Protein 2D0J (pdb70)

Radius of gyration: 31.95 Å; Cα contacts (8 Å, |Δi|>4): 2118; chains: 4; bounding box: 66×74×105 Å

Foldseek 3Di:
DQAAEEEQEEAEDAQCGVVLQLVVLVLVLPDPRYEYEYEYQDPDDDPSVVVCVVPSNHHYHYHYHHDPPDVADDCQVSSQVVLVCLLVVDDPDPDQWYKYAYDYSNKDFASVVCVWQRPDPAKEFAKEADDQPDRIKWFQFDPQAGDAIDHNPPRVQQDPDDRRTMMGTRVLSNVQVVQGFDRPDPDRPNRVSVRVVSRDGRGSYGYTDVNHPDHRMYDDDDDHDDCVPPDDPPDDPDDDDD/DFAAEEEQEEAEDDQCRLVLQQVVLVLVLPAPRYEYEYEYQDPDDDPSVVVCVVPSNDHYDYHYDHDPPAVADDCQRSRQVVLLVLCVVPVDDDPHWYKYAYDYSNKDFASVVCVWRRPADAKEWAWEADPQPDRIKWFQFDPQAGDAIRHPPPRVQQDQDDRRTMMGISVLSNVCVPQGFDSVPPDPPCRVRSRVVSRDGRRSYGYTDVNRPDHGMYHDDDDHDDCVPPDDPDDDPDDDDD/DQAAEEEQEEAEDDQCRLVLQQVVLVLVVPAPRYEYEYEYQDPDDDVSVVVCQVPSPDHYHYHYHHDPDDLADDCQVSSQVVLVCLLVVDQCPDPHKYKYAYDYSRKDFASVVCVFRRPAPAKEWAKEADPQVDRIKWFQDDPQAGPAIRHPPPRVQQDPDDRRTMMGISVQSNVCVPQGFDRPDDDRPCRVRVRVVSRDGRRSYGYTDVNHPDHGMYDDDDDHDDCPVPDPDPDDDDDDDD/DAAEEEQEEAEDAQCGVVLQVVVLVLVVPDPRYEYEYEYQDPDQDPSVVVCVVPSPHHYHYHYHHDPPDLADDCQRRSQVVLVVLLVVDDPDDDAWHKYAYDYSFKDFFSVVCVFRRPADAKEFAKEADDQVDRIKWFQQDPQFGDATRHNPPRPQQDPHDSRTMMGTSVLSNVQVPQGFDRPDDDRPCSVRSRVVSRDHRRSYGYTDVNRPDHRMYDGDDDHDDCVPPDDPPDDPDDDDD

InterPro domains:
  IPR005027 Glycosyl transferase, family 43 [PF03360] (101-304)
  IPR005027 Glycosyl transferase, family 43 [PTHR10896] (64-313)
  IPR005027 Glycosyl transferase, family 43 [cd00218] (81-305)
  IPR029044 Nucleotide-diphospho-sugar transferases [G3DSA:3.90.550.10] (78-323)
  IPR029044 Nucleotide-diphospho-sugar transferases [SSF53448] (80-322)

B-factor: mean 35.07, std 15.82, range [9.35, 91.08]

Solvent-accessible surface area: 43172 Å² total; per-residue (Å²): 190,94,45,36,0,13,0,0,0,11,4,69,77,46,62,10,2,29,0,1,0,10,11,7,0,2,2,2,72,56,18,58,98,7,29,0,0,0,0,2,40,31,84,52,58,28,56,37,0,11,77,19,17,10,111,4,59,21,84,30,15,12,38,57,53,67,31,60,191,142,124,106,44,120,11,4,32,2,16,34,16,0,0,59,43,0,41,132,111,30,133,182,106,190,37,59,81,6,2,0,1,2,0,40,8,22,10,1,2,14,49,67,0,4,150,53,0,23,86,9,179,72,0,0,0,1,0,0,0,16,20,20,7,31,83,9,6,10,0,45,32,100,148,37,106,4,95,21,40,24,8,21,93,89,58,123,14,61,6,0,0,20,15,3,0,0,0,0,10,0,87,6,0,37,80,42,78,170,2,40,3,105,30,208,29,94,70,46,19,35,9,18,0,51,0,0,92,98,20,7,67,34,107,81,3,15,29,31,2,108,83,0,43,58,3,10,0,3,48,2,158,10,79,198,24,90,64,88,47,59,29,147,177,174,117,26,121,60,195,6,42,11,174,83,31,27,0,14,0,0,0,12,3,82,92,42,65,10,4,32,0,1,0,11,10,6,0,3,2,2,71,53,18,63,94,7,36,0,0,0,0,3,45,36,87,58,142,39,132,38,0,50,171,22,18,89,161,5,55,22,82,37,18,38,38,51,48,74,33,67,180,104,135,109,50,120,10,2,32,3,13,34,19,0,0,59,50,0,28,127,134,8,118,142,101,218,72,51,54,8,2,0,2,2,0,38,8,14,5,2,2,14,48,74,0,5,138,55,0,28,80,10,158,87,0,0,0,2,0,2,0,16,23,22,6,29,80,8,14,12,0,38,20,108,150,38,108,6,91,20,37,26,10,38,114,90,59,131,21,55,5,3,8,22,15,5,0,1,0,0,6,2,91,7,0,48,74,45,80,178,2,38,4,80,27,177,35,112,96,79,33,38,26,21,0,46,1,0,123,89,21,11,65,34,122,72,4,14,30,26,2,106,82,0,42,72,5,10,0,3,38,5,123,22,55,180,20,87,71,87,60,54,15,160,178,124,114,29,138,58,187,7,72,12,171,83,34,26,0,18,0,0,0,12,4,77,80,48,58,8,4,36,0,2,0,13,13,8,0,2,3,1,81,65,18,63,98,6,34,0,0,0,0,3,45,32,81,64,132,31,142,42,0,39,110,22,16,80,150,9,61,16,87,38,20,26,35,73,38,65,35,67,180,104,124,117,44,135,8,4,33,2,15,36,25,0,0,59,42,0,35,131,130,16,135,109,97,208,68,37,64,9,1,0,2,3,0,37,8,19,7,2,2,20,43,70,0,4,107,50,0,15,81,12,163,56,0,0,0,1,0,2,0,14,20,24,7,31,78,8,10,14,0,58,28,110,149,42,119,8,86,16,34,26,11,41,116,63,61,131,20,55,4,2,5,22,17,6,0,1,0,0,5,5,69,5,0,29,75,42,90,189,2,57,4,120,34,168,29,116,74,91,21,33,16,20,0,42,1,0,120,89,17,13,57,36,124,85,6,35,30,27,1,94,82,0,48,60,4,6,0,3,48,8,150,16,82,198,31,91,65,81,73,49,16,165,197,130,132,36,123,68,175,6,49,12,135,56,38,0,24,0,0,0,10,4,66,92,50,59,10,3,27,0,1,0,10,12,8,0,3,3,2,79,58,17,58,104,6,34,0,0,0,0,5,35,32,86,47,59,32,58,38,0,10,76,19,18,12,120,7,58,25,85,30,20,14,34,63,42,54,17,63,188,189,115,115,50,120,6,4,33,1,19,32,25,0,0,56,60,0,46,148,142,22,130,186,64,200,62,34,97,11,1,0,2,2,0,19,8,13,5,2,2,9,53,83,0,5,138,50,0,28,81,14,160,78,0,0,0,1,0,0,0,16,22,20,9,33,78,10,9,9,2,49,25,120,148,37,106,4,103,15,39,30,10,22,100,110,50,105,16,70,6,1,6,22,12,4,0,1,0,0,5,0,86,16,0,36,77,47,73,161,3,46,5,77,65,224,26,103,14,82,24,38,17,24,1,24,0,0,117,80,11,17,66,32,123,68,4,17,27,28,2,95,82,0,45,55,6,10,0,4,27,1,102,24,62,195,28,91,68,91,48,56,29,145,168,179,117,30,134,56,177,6,45,11

Secondary structure (DSSP, 8-state):
-PPPEEEEEEE--STTHHHHHHHHHHHHTTSTTEEEEEEESSSS--HHHHHHHHHS-S-EEEEE-----------HHHHHHHHHHHHHHS-SSS----EEEE--TT-EE-THHHHHHTT-SSEEE--EEEETTEEEEEEEEETTEEEEEE-SS-TTSTT---GGGEEEEHHHHHH-TT----TTSSSGGGHHHHHHHTT--GGG-EE-HHHHT---EE--PBPPPP-TT--SSS--SS----/-PPEEEEEEEE---TTHHHHHHHHHHHHTTSTTEEEEEEESSSS--HHHHHHHHTT-S-EEEEE----------SHHHHHHHHHHHHHHTTT-SS--EEEEE--TT-EE-THHHHHHHT-SSEEE--EES-TTSSEEEEEEETTEEEEEE-SS-TTSTT---GGGEEEEHHHHHH-TT----TT-SSTT-HHHHHHHTT--GGG-EE-HHHHTS--EE---BPPPP-TTS-SSS--SS----/--PEEEEEEEE--STTHHHHHHHHHHHHTTSTTEEEEEEESSSS--HHHHHHHHHH-S-EEEEE-----------HHHHHHHHHHHHHH-S--SS--EEEEE--TT-EE-THHHHHHTT-SSEEE--EEEETTEEEEEEEEETTEEEEEE-SS-TTSTT---GGGEEEEHHHHHH-TT----S--SSTT-HHHHHHHTT--GGG-EE-HHHHT---EE---BPPP--TT--SSS--SS----/-PPEEEEEEE---TTHHHHHHHHHHHHTTSTTEEEEEEESSSS--HHHHHHHHHH-S-EEEEE-PPP-----S-HHHHHHHHHHHHHHS-SSS----EEEE--TT-EE-THHHHHHHT-SSEEE--EEEETTEEEEEEEESSSSEEEEE-SS-TTSSS---GGGEEEEHHHHHH-TT----SS-SSTT-HHHHHHHHH--GGG-EE-HHHHT---EE---BPPP--TT--SSS--SS----

Sequence (967 aa):
QLPTIYAITPTYSRPVQKAELTRLANTFRQVAQLHWILVEDAAARSELVSRFLARAGLPSTHLHVPTPRRGLPRATEQRNAGLAWLRQRHQHQRAQPGVLFFADDDNTYSLELFQEMRTTRKVSVWPVGLVGGRRYERPLVENGKVVGWYTGWRADRPFAIDMAGFAVSLQVILSNPKAVFKRRGSQPGMQESDFLKQITTVEELEPKANNCTKVLVWHTRTEKVNLANEPKYHLDTVKIEVQLPTIYAITPTYSRPVQKAELTRLANTFRQVAQLHWILVEDAAARSELVSRFLARAGLPSTHLHVPTPRRGLPRATEQRNAGLAWLRQRHQHQRAQPGVLFFADDDNTYSLELFQEMRTTRKVSVWPVGLVGGRRYERPLVENGKVVGWYTGWRADRPFAIDMAGFAVSLQVILSNPKAVFKRRGSQPGMQESDFLKQITTVEELEPKANNCTKVLVWHTRTEKVNLANEPKYHLDTVKIEVQLPTIYAITPTYSRPVQKAELTRLANTFRQVAQLHWILVEDAAARSELVSRFLARAGLPSTHLHVPTPRRGLPRATEQRNAGLAWLRQRHQHQRAQPGVLFFADDDNTYSLELFQEMRTTRKVSVWPVGLVGGRRYERPLVENGKVVGWYTGWRADRPFAIDMAGFAVSLQVILSNPKAVFKRRGSQPGMQESDFLKQITTVEELEPKANNCTKVLVWHTRTEKVNLANEPKYHLDTVKIEVLPTIYAITPTYSRPVQKAELTRLANTFRQVAQLHWILVEDAAARSELVSRFLARAGLPSTHLHVPTPRRGLPRATEQRNAGLAWLRQRHQHQRAQPGVLFFADDDNTYSLELFQEMRTTRKVSVWPVGLVGGRRYERPLVENGKVVGWYTGWRADRPFAIDMAGFAVSLQVILSNPKAVFKRRGSQPGMQESDFLKQITTVEELEPKANNCTKVLVWHTRTEKVNLANEPKYHLDTVKIEV

Structure (mmCIF, N/CA/C/O backbone):
data_2D0J
#
_entry.id   2D0J
#
_cell.length_a   110.402
_cell.length_b   122.591
_cell.length_c   92.985
_cell.angle_alpha   90.00
_cell.angle_beta   108.20
_cell.angle_gamma   90.00
#
_symmetry.space_group_name_H-M   'C 1 2 1'
#
loop_
_entity.id
_entity.type
_entity.pdbx_description
1 polymer 'Galactosylgalactosylxylosylprotein 3-beta-glucuronosyltransferase 2'
2 water water
#
loop_
_atom_site.group_PDB
_atom_site.id
_atom_site.type_symbol
_atom_site.label_atom_id
_atom_site.label_alt_id
_atom_site.label_comp_id
_atom_site.label_asym_id
_atom_site.label_entity_id
_atom_site.label_seq_id
_atom_site.pdbx_PDB_ins_code
_atom_site.Cartn_x
_atom_site.Cartn_y
_atom_site.Cartn_z
_atom_site.occupancy
_atom_site.B_iso_or_equiv
_atom_site.auth_seq_id
_atom_site.auth_comp_id
_atom_site.auth_asym_id
_atom_site.auth_atom_id
_atom_site.pdbx_PDB_model_num
ATOM 1 N N . GLN A 1 1 ? 4.394 -9.457 29.269 1.00 51.62 78 GLN A N 1
ATOM 2 C CA . GLN A 1 1 ? 3.711 -8.154 29.022 1.00 51.11 78 GLN A CA 1
ATOM 3 C C . GLN A 1 1 ? 4.472 -7.344 27.978 1.00 48.78 78 GLN A C 1
ATOM 4 O O . GLN A 1 1 ? 5.348 -7.867 27.289 1.00 50.32 78 GLN A O 1
ATOM 10 N N . LEU A 1 2 ? 4.129 -6.067 27.858 1.00 45.28 79 LEU A N 1
ATOM 11 C CA . LEU A 1 2 ? 4.792 -5.204 26.897 1.00 40.38 79 LEU A CA 1
ATOM 12 C C . LEU A 1 2 ? 6.236 -4.980 27.303 1.00 38.08 79 LEU A C 1
ATOM 13 O O . LEU A 1 2 ? 6.527 -4.708 28.468 1.00 37.01 79 LEU A O 1
ATOM 18 N N . PRO A 1 3 ? 7.169 -5.115 26.346 1.00 35.30 80 PRO A N 1
ATOM 19 C CA . PRO A 1 3 ? 8.584 -4.908 26.656 1.00 33.46 80 PRO A CA 1
ATOM 20 C C . PRO A 1 3 ? 8.797 -3.455 27.085 1.00 31.66 80 PRO A C 1
ATOM 21 O O . PRO A 1 3 ? 8.145 -2.546 26.568 1.00 30.48 80 PRO A O 1
ATOM 25 N N . THR A 1 4 ? 9.704 -3.248 28.030 1.00 29.34 81 THR A N 1
ATOM 26 C CA . THR A 1 4 ? 10.003 -1.911 28.528 1.00 28.87 81 THR A CA 1
ATOM 27 C C . THR A 1 4 ? 10.818 -1.089 27.540 1.00 28.00 81 THR A C 1
ATOM 28 O O . THR A 1 4 ? 11.830 -1.560 27.001 1.00 27.63 81 THR A O 1
ATOM 32 N N . ILE A 1 5 ? 10.366 0.140 27.308 1.00 26.40 82 ILE A N 1
ATOM 33 C CA . ILE A 1 5 ? 11.054 1.070 26.422 1.00 25.88 82 ILE A CA 1
ATOM 34 C C . ILE A 1 5 ? 11.859 2.034 27.291 1.00 26.13 82 ILE A C 1
ATOM 35 O O . ILE A 1 5 ? 11.293 2.759 28.113 1.00 27.50 82 ILE A O 1
ATOM 40 N N . TYR A 1 6 ? 13.177 2.018 27.122 1.00 24.19 83 TYR A N 1
ATOM 41 C CA . TYR A 1 6 ? 14.070 2.897 27.873 1.00 24.82 83 TYR A CA 1
ATOM 42 C C . TYR A 1 6 ? 14.433 4.120 27.039 1.00 23.30 83 TYR A C 1
ATOM 43 O O . TYR A 1 6 ? 14.910 3.993 25.919 1.00 24.31 83 TYR A O 1
ATOM 52 N N . ALA A 1 7 ? 14.198 5.304 27.588 1.00 21.37 84 ALA A N 1
ATOM 53 C CA . ALA A 1 7 ? 14.531 6.536 26.889 1.00 19.84 84 ALA A CA 1
ATOM 54 C C . ALA A 1 7 ? 15.764 7.152 27.557 1.00 19.35 84 ALA A C 1
ATOM 55 O O . ALA A 1 7 ? 15.736 7.497 28.745 1.00 18.98 84 ALA A O 1
ATOM 57 N N . ILE A 1 8 ? 16.854 7.268 26.805 1.00 18.48 85 ILE A N 1
ATOM 58 C CA . ILE A 1 8 ? 18.059 7.866 27.354 1.00 18.52 85 ILE A CA 1
ATOM 59 C C . ILE A 1 8 ? 18.047 9.321 26.927 1.00 18.36 85 ILE A C 1
ATOM 60 O O . ILE A 1 8 ? 18.046 9.633 25.741 1.00 18.90 85 ILE A O 1
ATOM 65 N N . THR A 1 9 ? 18.014 10.209 27.911 1.00 17.47 86 THR A N 1
ATOM 66 C CA . THR A 1 9 ? 17.955 11.633 27.636 1.00 17.92 86 THR A CA 1
ATOM 67 C C . THR A 1 9 ? 19.033 12.456 28.334 1.00 16.53 86 THR A C 1
ATOM 68 O O . THR A 1 9 ? 19.031 12.592 29.553 1.00 19.32 86 THR A O 1
ATOM 72 N N . PRO A 1 10 ? 19.982 12.997 27.565 1.00 15.70 87 PRO A N 1
ATOM 73 C CA . PRO A 1 10 ? 21.016 13.812 28.196 1.00 17.68 87 PRO A CA 1
ATOM 74 C C . PRO A 1 10 ? 20.388 15.194 28.339 1.00 18.19 87 PRO A C 1
ATOM 75 O O . PRO A 1 10 ? 19.523 15.577 27.547 1.00 18.75 87 PRO A O 1
ATOM 79 N N . THR A 1 11 ? 20.782 15.929 29.367 1.00 17.23 88 THR A N 1
ATOM 80 C CA . THR A 1 11 ? 20.232 17.252 29.558 1.00 16.61 88 THR A CA 1
ATOM 81 C C . THR A 1 11 ? 21.276 18.097 30.253 1.00 15.81 88 THR A C 1
ATOM 82 O O . THR A 1 11 ? 22.228 17.565 30.811 1.00 20.00 88 THR A O 1
ATOM 86 N N . TYR A 1 12 ? 21.124 19.412 30.191 1.00 16.28 89 TYR A N 1
ATOM 87 C CA . TYR A 1 12 ? 22.080 20.292 30.842 1.00 18.48 89 TYR A CA 1
ATOM 88 C C . TYR A 1 12 ? 21.367 21.571 31.229 1.00 19.44 89 TYR A C 1
ATOM 89 O O . TYR A 1 12 ? 20.387 21.962 30.593 1.00 20.37 89 TYR A O 1
ATOM 98 N N . SER A 1 13 ? 21.840 22.201 32.298 1.00 17.75 90 SER A N 1
ATOM 99 C CA . SER A 1 13 ? 21.241 23.420 32.806 1.00 17.20 90 SER A CA 1
ATOM 100 C C . SER A 1 13 ? 21.378 24.596 31.864 1.00 18.02 90 SER A C 1
ATOM 101 O O . SER A 1 13 ? 22.468 24.907 31.387 1.00 16.34 90 SER A O 1
ATOM 104 N N . ARG A 1 14 ? 20.249 25.251 31.625 1.00 16.16 91 ARG A N 1
ATOM 105 C CA . ARG A 1 14 ? 20.155 26.417 30.758 1.00 17.72 91 ARG A CA 1
ATOM 106 C C . ARG A 1 14 ? 18.765 26.960 31.017 1.00 16.27 91 ARG A C 1
ATOM 107 O O . ARG A 1 14 ? 17.903 26.235 31.498 1.00 15.77 91 ARG A O 1
ATOM 115 N N . PRO A 1 15 ? 18.517 28.232 30.681 1.00 16.37 92 PRO A N 1
ATOM 116 C CA . PRO A 1 15 ? 17.199 28.831 30.918 1.00 16.47 92 PRO A CA 1
ATOM 117 C C . PRO A 1 15 ? 15.971 28.012 30.495 1.00 15.30 92 PRO A C 1
ATOM 118 O O . PRO A 1 15 ? 15.026 27.873 31.278 1.00 16.68 92 PRO A O 1
ATOM 122 N N . VAL A 1 16 ? 15.976 27.471 29.277 1.00 16.25 93 VAL A N 1
ATOM 123 C CA . VAL A 1 16 ? 14.829 26.690 28.793 1.00 14.41 93 VAL A CA 1
ATOM 124 C C . VAL A 1 16 ? 14.770 25.247 29.308 1.00 14.86 93 VAL A C 1
ATOM 125 O O . VAL A 1 16 ? 13.803 24.535 29.037 1.00 11.58 93 VAL A O 1
ATOM 129 N N . GLN A 1 17 ? 15.775 24.809 30.065 1.00 13.78 94 GLN A N 1
ATOM 130 C CA . GLN A 1 17 ? 15.782 23.419 30.510 1.00 13.28 94 GLN A CA 1
ATOM 131 C C . GLN A 1 17 ? 14.507 22.852 31.123 1.00 12.31 94 GLN A C 1
ATOM 132 O O . GLN A 1 17 ? 14.006 21.835 30.648 1.00 13.51 94 GLN A O 1
ATOM 138 N N . LYS A 1 18 ? 14.000 23.477 32.177 1.00 11.93 95 LYS A N 1
ATOM 139 C CA . LYS A 1 18 ? 12.807 22.961 32.836 1.00 13.87 95 LYS A CA 1
ATOM 140 C C . LYS A 1 18 ? 11.603 22.930 31.895 1.00 11.85 95 LYS A C 1
ATOM 141 O O . LYS A 1 18 ? 10.798 22.002 31.953 1.00 13.12 95 LYS A O 1
ATOM 147 N N . ALA A 1 19 ? 11.461 23.940 31.050 1.00 13.29 96 ALA A N 1
ATOM 148 C CA . ALA A 1 19 ? 10.343 23.934 30.103 1.00 15.48 96 ALA A CA 1
ATOM 149 C C . ALA A 1 19 ? 10.466 22.720 29.167 1.00 13.81 96 ALA A C 1
ATOM 150 O O . ALA A 1 19 ? 9.501 21.990 28.972 1.00 17.07 96 ALA A O 1
ATOM 152 N N . GLU A 1 20 ? 11.648 22.500 28.594 1.00 16.58 97 GLU A N 1
ATOM 153 C CA . GLU A 1 20 ? 11.853 21.367 27.678 1.00 15.01 97 GLU A CA 1
ATOM 154 C C . GLU A 1 20 ? 11.545 20.022 28.338 1.00 15.47 97 GLU A C 1
ATOM 155 O O . GLU A 1 20 ? 10.878 19.160 27.742 1.00 11.97 97 GLU A O 1
ATOM 161 N N . LEU A 1 21 ? 12.028 19.840 29.567 1.00 14.20 98 LEU A N 1
ATOM 162 C CA . LEU A 1 21 ? 11.780 18.604 30.295 1.00 11.67 98 LEU A CA 1
ATOM 163 C C . LEU A 1 21 ? 10.309 18.459 30.593 1.00 10.90 98 LEU A C 1
ATOM 164 O O . LEU A 1 21 ? 9.783 17.359 30.563 1.00 11.36 98 LEU A O 1
ATOM 169 N N . THR A 1 22 ? 9.649 19.570 30.892 1.00 10.78 99 THR A N 1
ATOM 170 C CA . THR A 1 22 ? 8.224 19.537 31.198 1.00 13.56 99 THR A CA 1
ATOM 171 C C . THR A 1 22 ? 7.405 19.008 30.014 1.00 14.83 99 THR A C 1
ATOM 172 O O . THR A 1 22 ? 6.599 18.099 30.172 1.00 15.47 99 THR A O 1
ATOM 176 N N . ARG A 1 23 ? 7.605 19.562 28.824 1.00 16.75 100 ARG A N 1
ATOM 177 C CA . ARG A 1 23 ? 6.823 19.069 27.697 1.00 17.72 100 ARG A CA 1
ATOM 178 C C . ARG A 1 23 ? 7.251 17.704 27.186 1.00 18.29 100 ARG A C 1
ATOM 179 O O . ARG A 1 23 ? 6.431 16.963 26.635 1.00 17.44 100 ARG A O 1
ATOM 187 N N . LEU A 1 24 ? 8.521 17.352 27.370 1.00 16.30 101 LEU A N 1
ATOM 188 C CA . LEU A 1 24 ? 8.969 16.036 26.940 1.00 16.16 101 LEU A CA 1
ATOM 189 C C . LEU A 1 24 ? 8.345 15.022 27.887 1.00 16.68 101 LEU A C 1
ATOM 190 O O . LEU A 1 24 ? 7.886 13.963 27.454 1.00 16.88 101 LEU A O 1
ATOM 195 N N . ALA A 1 25 ? 8.322 15.350 29.180 1.00 14.59 102 ALA A N 1
ATOM 196 C CA . ALA A 1 25 ? 7.727 14.459 30.174 1.00 15.11 102 ALA A CA 1
ATOM 197 C C . ALA A 1 25 ? 6.225 14.315 29.924 1.00 16.01 102 ALA A C 1
ATOM 198 O O . ALA A 1 25 ? 5.656 13.249 30.157 1.00 16.92 102 ALA A O 1
ATOM 200 N N . ASN A 1 26 ? 5.587 15.385 29.453 1.00 17.29 103 ASN A N 1
ATOM 201 C CA . ASN A 1 26 ? 4.151 15.343 29.158 1.00 18.89 103 ASN A CA 1
ATOM 202 C C . ASN A 1 26 ? 3.863 14.325 28.055 1.00 18.43 103 ASN A C 1
ATOM 203 O O . ASN A 1 26 ? 2.765 13.767 27.997 1.00 18.76 103 ASN A O 1
ATOM 208 N N . THR A 1 27 ? 4.841 14.094 27.182 1.00 18.05 104 THR A N 1
ATOM 209 C CA . THR A 1 27 ? 4.683 13.117 26.098 1.00 21.17 104 THR A CA 1
ATOM 210 C C . THR A 1 27 ? 5.016 11.711 26.610 1.00 21.26 104 THR A C 1
ATOM 211 O O . THR A 1 27 ? 4.218 10.788 26.462 1.00 23.10 104 THR A O 1
ATOM 215 N N . PHE A 1 28 ? 6.189 11.561 27.223 1.00 20.90 105 PHE A N 1
ATOM 216 C CA . PHE A 1 28 ? 6.639 10.272 27.753 1.00 20.07 105 PHE A CA 1
ATOM 217 C C . PHE A 1 28 ? 5.720 9.670 28.804 1.00 21.86 105 PHE A C 1
ATOM 218 O O . PHE A 1 28 ? 5.581 8.442 28.888 1.00 19.82 105 PHE A O 1
ATOM 226 N N . ARG A 1 29 ? 5.106 10.532 29.614 1.00 23.00 106 ARG A N 1
ATOM 227 C CA . ARG A 1 29 ? 4.213 10.093 30.684 1.00 24.92 106 ARG A CA 1
ATOM 228 C C . ARG A 1 29 ? 3.058 9.231 30.195 1.00 24.39 106 ARG A C 1
ATOM 229 O O . ARG A 1 29 ? 2.513 8.439 30.958 1.00 23.65 106 ARG A O 1
ATOM 237 N N . GLN A 1 30 ? 2.688 9.403 28.932 1.00 24.12 107 GLN A N 1
ATOM 238 C CA . GLN A 1 30 ? 1.575 8.669 28.337 1.00 25.35 107 GLN A CA 1
ATOM 239 C C . GLN A 1 30 ? 1.969 7.335 27.699 1.00 26.10 107 GLN A C 1
ATOM 240 O O . GLN A 1 30 ? 1.100 6.561 27.296 1.00 25.35 107 GLN A O 1
ATOM 246 N N . VAL A 1 31 ? 3.265 7.064 27.603 1.00 23.06 108 VAL A N 1
ATOM 247 C CA . VAL A 1 31 ? 3.726 5.819 27.000 1.00 24.72 108 VAL A CA 1
ATOM 248 C C . VAL A 1 31 ? 3.745 4.689 28.022 1.00 26.16 108 VAL A C 1
ATOM 249 O O . VAL A 1 31 ? 4.367 4.804 29.082 1.00 25.59 108 VAL A O 1
ATOM 253 N N . ALA A 1 32 ? 3.061 3.593 27.705 1.00 26.23 109 ALA A N 1
ATOM 254 C CA . ALA A 1 32 ? 3.020 2.451 28.606 1.00 25.15 109 ALA A CA 1
ATOM 255 C C . ALA A 1 32 ? 4.392 1.794 28.704 1.00 24.25 109 ALA A C 1
ATOM 256 O O . ALA A 1 32 ? 5.104 1.691 27.709 1.00 25.76 109 ALA A O 1
ATOM 258 N N . GLN A 1 33 ? 4.754 1.372 29.913 1.00 22.97 110 GLN A N 1
ATOM 259 C CA . GLN A 1 33 ? 6.023 0.699 30.185 1.00 26.79 110 GLN A CA 1
ATOM 260 C C . GLN A 1 33 ? 7.256 1.409 29.641 1.00 26.14 110 GLN A C 1
ATOM 261 O O . GLN A 1 33 ? 8.088 0.806 28.962 1.00 26.63 110 GLN A O 1
ATOM 267 N N . LEU A 1 34 ? 7.374 2.697 29.941 1.00 24.72 111 LEU A N 1
ATOM 268 C CA . LEU A 1 34 ? 8.526 3.466 29.492 1.00 21.75 111 LEU A CA 1
ATOM 269 C C . LEU A 1 34 ? 9.309 3.835 30.736 1.00 21.52 111 LEU A C 1
ATOM 270 O O . LEU A 1 34 ? 8.720 4.142 31.768 1.00 22.21 111 LEU A O 1
ATOM 275 N N . HIS A 1 35 ? 10.634 3.764 30.659 1.00 20.24 112 HIS A N 1
ATOM 276 C CA . HIS A 1 35 ? 11.460 4.132 31.798 1.00 19.76 112 HIS A CA 1
ATOM 277 C C . HIS A 1 35 ? 12.398 5.212 31.294 1.00 19.42 112 HIS A C 1
ATOM 278 O O . HIS A 1 35 ? 13.122 5.014 30.318 1.00 20.68 112 HIS A O 1
ATOM 285 N N . TRP A 1 36 ? 12.390 6.346 31.976 1.00 19.30 113 TRP A N 1
ATOM 286 C CA . TRP A 1 36 ? 13.194 7.492 31.581 1.00 18.20 113 TRP A CA 1
ATOM 287 C C . TRP A 1 36 ? 14.540 7.593 32.287 1.00 17.23 113 TRP A C 1
ATOM 288 O O . TRP A 1 36 ? 14.614 7.786 33.503 1.00 16.86 113 TRP A O 1
ATOM 299 N N . ILE A 1 37 ? 15.610 7.445 31.520 1.00 17.11 114 ILE A N 1
ATOM 300 C CA . ILE A 1 37 ? 16.942 7.577 32.085 1.00 16.93 114 ILE A CA 1
ATOM 301 C C . ILE A 1 37 ? 17.367 8.991 31.709 1.00 15.84 114 ILE A C 1
ATOM 302 O O . ILE A 1 37 ? 17.743 9.249 30.572 1.00 18.32 114 ILE A O 1
ATOM 307 N N . LEU A 1 38 ? 17.260 9.909 32.664 1.00 15.00 115 LEU A N 1
ATOM 308 C CA . LEU A 1 38 ? 17.618 11.310 32.439 1.00 15.15 115 LEU A CA 1
ATOM 309 C C . LEU A 1 38 ? 19.020 11.563 33.007 1.00 15.72 115 LEU A C 1
ATOM 310 O O . LEU A 1 38 ? 19.251 11.444 34.221 1.00 15.78 115 LEU A O 1
ATOM 315 N N . VAL A 1 39 ? 19.942 11.930 32.124 1.00 15.74 116 VAL A N 1
ATOM 316 C CA . VAL A 1 39 ? 21.342 12.126 32.497 1.00 16.00 116 VAL A CA 1
ATOM 317 C C . VAL A 1 39 ? 21.842 13.568 32.407 1.00 16.10 116 VAL A C 1
ATOM 318 O O . VAL A 1 39 ? 22.041 14.100 31.318 1.00 16.96 116 VAL A O 1
ATOM 322 N N . GLU A 1 40 ? 22.054 14.188 33.561 1.00 15.11 117 GLU A N 1
ATOM 323 C CA . GLU A 1 40 ? 22.546 15.556 33.624 1.00 16.85 117 GLU A CA 1
ATOM 324 C C . GLU A 1 40 ? 24.030 15.707 33.300 1.00 20.25 117 GLU A C 1
ATOM 325 O O . GLU A 1 40 ? 24.852 14.927 33.771 1.00 21.03 117 GLU A O 1
ATOM 331 N N . ASP A 1 41 ? 24.357 16.720 32.501 1.00 18.98 118 ASP A N 1
ATOM 332 C CA . ASP A 1 41 ? 25.744 17.028 32.183 1.00 21.05 118 ASP A CA 1
ATOM 333 C C . ASP A 1 41 ? 26.178 17.918 33.349 1.00 21.36 118 ASP A C 1
ATOM 334 O O . ASP A 1 41 ? 26.055 19.143 33.299 1.00 20.29 118 ASP A O 1
ATOM 339 N N . ALA A 1 42 ? 26.657 17.290 34.414 1.00 22.62 119 ALA A N 1
ATOM 340 C CA . ALA A 1 42 ? 27.076 18.034 35.594 1.00 23.47 119 ALA A CA 1
ATOM 341 C C . ALA A 1 42 ? 27.830 17.124 36.550 1.00 23.37 119 ALA A C 1
ATOM 342 O O . ALA A 1 42 ? 27.753 15.900 36.448 1.00 23.44 119 ALA A O 1
ATOM 344 N N . ALA A 1 43 ? 28.549 17.734 37.487 1.00 25.11 120 ALA A N 1
ATOM 345 C CA . ALA A 1 43 ? 29.335 16.997 38.469 1.00 26.01 120 ALA A CA 1
ATOM 346 C C . ALA A 1 43 ? 28.459 16.397 39.564 1.00 27.45 120 ALA A C 1
ATOM 347 O O . ALA A 1 43 ? 28.906 15.543 40.327 1.00 29.00 120 ALA A O 1
ATOM 349 N N . ALA A 1 44 ? 27.212 16.851 39.644 1.00 26.33 121 ALA A N 1
ATOM 350 C CA . ALA A 1 44 ? 26.280 16.351 40.653 1.00 25.57 121 ALA A CA 1
ATOM 351 C C . ALA A 1 44 ? 24.843 16.645 40.233 1.00 24.52 121 ALA A C 1
ATOM 352 O O . ALA A 1 44 ? 24.602 17.541 39.433 1.00 22.43 121 ALA A O 1
ATOM 354 N N . ARG A 1 45 ? 23.899 15.883 40.775 1.00 22.80 122 ARG A N 1
ATOM 355 C CA . ARG A 1 45 ? 22.486 16.092 40.476 1.00 22.49 122 ARG A CA 1
ATOM 356 C C . ARG A 1 45 ? 22.067 17.493 40.927 1.00 22.77 122 ARG A C 1
ATOM 357 O O . ARG A 1 45 ? 22.395 17.924 42.030 1.00 23.51 122 ARG A O 1
ATOM 365 N N . SER A 1 46 ? 21.353 18.210 40.069 1.00 21.71 123 SER A N 1
ATOM 366 C CA . SER A 1 46 ? 20.895 19.544 40.417 1.00 19.35 123 SER A CA 1
ATOM 367 C C . SER A 1 46 ? 19.557 19.434 41.139 1.00 18.65 123 SER A C 1
ATOM 368 O O . SER A 1 46 ? 18.816 18.464 40.948 1.00 16.07 123 SER A O 1
ATOM 371 N N . GLU A 1 47 ? 19.254 20.412 41.984 1.00 17.24 124 GLU A N 1
ATOM 372 C CA . GLU A 1 47 ? 17.982 20.402 42.698 1.00 18.85 124 GLU A CA 1
ATOM 373 C C . GLU A 1 47 ? 16.830 20.540 41.696 1.00 18.14 124 GLU A C 1
ATOM 374 O O . GLU A 1 47 ? 15.772 19.927 41.857 1.00 20.01 124 GLU A O 1
ATOM 380 N N . LEU A 1 48 ? 17.041 21.346 40.662 1.00 16.61 125 LEU A N 1
ATOM 381 C CA . LEU A 1 48 ? 16.003 21.551 39.660 1.00 17.86 125 LEU A CA 1
ATOM 382 C C . LEU A 1 48 ? 15.531 20.231 39.064 1.00 14.60 125 LEU A C 1
ATOM 383 O O . LEU A 1 48 ? 14.339 19.925 39.082 1.00 12.39 125 LEU A O 1
ATOM 388 N N . VAL A 1 49 ? 16.472 19.450 38.556 1.00 13.72 126 VAL A N 1
ATOM 389 C CA . VAL A 1 49 ? 16.148 18.175 37.936 1.00 16.05 126 VAL A CA 1
ATOM 390 C C . VAL A 1 49 ? 15.649 17.152 38.948 1.00 17.57 126 VAL A C 1
ATOM 391 O O . VAL A 1 49 ? 14.758 16.350 38.643 1.00 15.69 126 VAL A O 1
ATOM 395 N N . SER A 1 50 ? 16.207 17.183 40.155 1.00 15.95 127 SER A N 1
ATOM 396 C CA . SER A 1 50 ? 15.768 16.262 41.201 1.00 15.63 127 SER A CA 1
ATOM 397 C C . SER A 1 50 ? 14.299 16.556 41.538 1.00 14.84 127 SER A C 1
ATOM 398 O O . SER A 1 50 ? 13.491 15.639 41.649 1.00 12.91 127 SER A O 1
ATOM 401 N N . ARG A 1 51 ? 13.961 17.835 41.702 1.00 14.23 128 ARG A N 1
ATOM 402 C CA . ARG A 1 51 ? 12.581 18.212 42.002 1.00 16.88 128 ARG A CA 1
ATOM 403 C C . ARG A 1 51 ? 11.668 17.824 40.841 1.00 14.45 128 ARG A C 1
ATOM 404 O O . ARG A 1 51 ? 10.604 17.236 41.046 1.00 16.86 128 ARG A O 1
ATOM 412 N N . PHE A 1 52 ? 12.079 18.157 39.624 1.00 11.89 129 PHE A N 1
ATOM 413 C CA . PHE A 1 52 ? 11.275 17.829 38.446 1.00 12.69 129 PHE A CA 1
ATOM 414 C C . PHE A 1 52 ? 10.895 16.346 38.380 1.00 11.40 129 PHE A C 1
ATOM 415 O O . PHE A 1 52 ? 9.713 16.008 38.279 1.00 11.34 129 PHE A O 1
ATOM 423 N N . LEU A 1 53 ? 11.882 15.459 38.448 1.00 12.40 130 LEU A N 1
ATOM 424 C CA . LEU A 1 53 ? 11.593 14.022 38.385 1.00 13.48 130 LEU A CA 1
ATOM 425 C C . LEU A 1 53 ? 10.707 13.516 39.515 1.00 16.47 130 LEU A C 1
ATOM 426 O O . LEU A 1 53 ? 9.895 12.608 39.317 1.00 15.73 130 LEU A O 1
ATOM 431 N N . ALA A 1 54 ? 10.865 14.086 40.708 1.00 17.13 131 ALA A N 1
ATOM 432 C CA . ALA A 1 54 ? 10.060 13.671 41.849 1.00 16.54 131 ALA A CA 1
ATOM 433 C C . ALA A 1 54 ? 8.578 13.992 41.636 1.00 19.44 131 ALA A C 1
ATOM 434 O O . ALA A 1 54 ? 7.696 13.312 42.174 1.00 17.59 131 ALA A O 1
ATOM 436 N N . ARG A 1 55 ? 8.308 15.020 40.836 1.00 18.31 132 ARG A N 1
ATOM 437 C CA . ARG A 1 55 ? 6.934 15.447 40.567 1.00 19.64 132 ARG A CA 1
ATOM 438 C C . ARG A 1 55 ? 6.476 15.107 39.153 1.00 19.55 132 ARG A C 1
ATOM 439 O O . ARG A 1 55 ? 5.343 15.407 38.788 1.00 18.58 132 ARG A O 1
ATOM 447 N N . ALA A 1 56 ? 7.350 14.487 38.366 1.00 20.37 133 ALA A N 1
ATOM 448 C CA . ALA A 1 56 ? 7.050 14.161 36.968 1.00 22.01 133 ALA A CA 1
ATOM 449 C C . ALA A 1 56 ? 5.984 13.092 36.709 1.00 23.92 133 ALA A C 1
ATOM 450 O O . ALA A 1 56 ? 5.392 13.055 35.629 1.00 24.53 133 ALA A O 1
ATOM 452 N N . GLY A 1 57 ? 5.747 12.219 37.680 1.00 24.08 134 GLY A N 1
ATOM 453 C CA . GLY A 1 57 ? 4.730 11.196 37.501 1.00 26.45 134 GLY A CA 1
ATOM 454 C C . GLY A 1 57 ? 5.009 10.081 36.506 1.00 27.11 134 GLY A C 1
ATOM 455 O O . GLY A 1 57 ? 4.096 9.618 35.814 1.00 28.36 134 GLY A O 1
ATOM 456 N N . LEU A 1 58 ? 6.262 9.652 36.420 1.00 24.45 135 LEU A N 1
ATOM 457 C CA . LEU A 1 58 ? 6.633 8.559 35.533 1.00 25.42 135 LEU A CA 1
ATOM 458 C C . LEU A 1 58 ? 7.938 7.977 36.041 1.00 24.82 135 LEU A C 1
ATOM 459 O O . LEU A 1 58 ? 8.785 8.695 36.574 1.00 26.67 135 LEU A O 1
ATOM 464 N N . PRO A 1 59 ? 8.115 6.660 35.890 1.00 25.12 136 PRO A N 1
ATOM 465 C CA . PRO A 1 59 ? 9.330 5.983 36.343 1.00 24.49 136 PRO A CA 1
ATOM 466 C C . PRO A 1 59 ? 10.590 6.529 35.676 1.00 23.84 136 PRO A C 1
ATOM 467 O O . PRO A 1 59 ? 10.629 6.736 34.459 1.00 20.47 136 PRO A O 1
ATOM 471 N N . SER A 1 60 ? 11.618 6.769 36.485 1.00 21.43 137 SER A N 1
ATOM 472 C CA . SER A 1 60 ? 12.866 7.302 35.967 1.00 21.89 137 SER A CA 1
ATOM 473 C C . SER A 1 60 ? 14.094 6.922 36.796 1.00 21.40 137 SER A C 1
ATOM 474 O O . SER A 1 60 ? 13.988 6.434 37.925 1.00 19.20 137 SER A O 1
ATOM 477 N N . THR A 1 61 ? 15.256 7.155 36.200 1.00 19.55 138 THR A N 1
ATOM 478 C CA . THR A 1 61 ? 16.549 6.918 36.826 1.00 20.47 138 THR A CA 1
ATOM 479 C C . THR A 1 61 ? 17.281 8.229 36.568 1.00 20.25 138 THR A C 1
ATOM 480 O O . THR A 1 61 ? 17.425 8.659 35.417 1.00 21.17 138 THR A O 1
ATOM 484 N N . HIS A 1 62 ? 17.709 8.877 37.643 1.00 19.28 139 HIS A N 1
ATOM 485 C CA . HIS A 1 62 ? 18.387 10.161 37.555 1.00 16.27 139 HIS A CA 1
ATOM 486 C C . HIS A 1 62 ? 19.898 9.977 37.646 1.00 18.25 139 HIS A C 1
ATOM 487 O O . HIS A 1 62 ? 20.422 9.643 38.710 1.00 19.04 139 HIS A O 1
ATOM 494 N N . LEU A 1 63 ? 20.586 10.186 36.529 1.00 16.88 140 LEU A N 1
ATOM 495 C CA . LEU A 1 63 ? 22.036 10.055 36.486 1.00 17.91 140 LEU A CA 1
ATOM 496 C C . LEU A 1 63 ? 22.694 11.391 36.169 1.00 18.71 140 LEU A C 1
ATOM 497 O O . LEU A 1 63 ? 22.023 12.350 35.787 1.00 18.38 140 LEU A O 1
ATOM 502 N N . HIS A 1 64 ? 24.012 11.449 36.349 1.00 20.79 141 HIS A N 1
ATOM 503 C CA . HIS A 1 64 ? 24.784 12.650 36.052 1.00 22.04 141 HIS A CA 1
ATOM 504 C C . HIS A 1 64 ? 26.233 12.285 35.769 1.00 22.24 141 HIS A C 1
ATOM 505 O O . HIS A 1 64 ? 26.780 11.369 36.381 1.00 22.62 141 HIS A O 1
ATOM 512 N N . VAL A 1 65 ? 26.835 13.002 34.826 1.00 24.00 142 VAL A N 1
ATOM 513 C CA . VAL A 1 65 ? 28.230 12.801 34.425 1.00 27.27 142 VAL A CA 1
ATOM 514 C C . VAL A 1 65 ? 28.662 14.044 33.653 1.00 27.97 142 VAL A C 1
ATOM 515 O O . VAL A 1 65 ? 28.027 14.419 32.666 1.00 27.75 142 VAL A O 1
ATOM 519 N N . PRO A 1 66 ? 29.747 14.702 34.089 1.00 28.80 143 PRO A N 1
ATOM 520 C CA . PRO A 1 66 ? 30.247 15.912 33.422 1.00 30.04 143 PRO A CA 1
ATOM 521 C C . PRO A 1 66 ? 30.835 15.666 32.033 1.00 30.16 143 PRO A C 1
ATOM 522 O O . PRO A 1 66 ? 31.426 14.618 31.782 1.00 29.63 143 PRO A O 1
ATOM 526 N N . THR A 1 67 ? 30.654 16.631 31.133 1.00 31.32 144 THR A N 1
ATOM 527 C CA . THR A 1 67 ? 31.238 16.550 29.798 1.00 33.29 144 THR A CA 1
ATOM 528 C C . THR A 1 67 ? 32.539 17.356 29.882 1.00 36.15 144 THR A C 1
ATOM 529 O O . THR A 1 67 ? 32.518 18.538 30.217 1.00 35.37 144 THR A O 1
ATOM 533 N N . PRO A 1 68 ? 33.688 16.721 29.603 1.00 38.34 145 PRO A N 1
ATOM 534 C CA . PRO A 1 68 ? 34.970 17.434 29.662 1.00 42.64 145 PRO A CA 1
ATOM 535 C C . PRO A 1 68 ? 34.991 18.664 28.753 1.00 46.87 145 PRO A C 1
ATOM 536 O O . PRO A 1 68 ? 34.045 18.905 28.003 1.00 46.15 145 PRO A O 1
ATOM 540 N N . ARG A 1 69 ? 36.076 19.432 28.820 1.00 51.07 146 ARG A N 1
ATOM 541 C CA . ARG A 1 69 ? 36.236 20.639 28.006 1.00 53.46 146 ARG A CA 1
ATOM 542 C C . ARG A 1 69 ? 36.081 20.402 26.498 1.00 55.74 146 ARG A C 1
ATOM 543 O O . ARG A 1 69 ? 37.069 20.336 25.759 1.00 56.31 146 ARG A O 1
ATOM 551 N N . ARG A 1 70 ? 34.833 20.285 26.052 1.00 56.63 147 ARG A N 1
ATOM 552 C CA . ARG A 1 70 ? 34.530 20.067 24.643 1.00 57.16 147 ARG A CA 1
ATOM 553 C C . ARG A 1 70 ? 33.810 21.296 24.106 1.00 57.66 147 ARG A C 1
ATOM 554 O O . ARG A 1 70 ? 32.953 21.866 24.783 1.00 58.04 147 ARG A O 1
ATOM 562 N N . GLY A 1 75 ? 32.118 23.693 17.690 1.00 57.71 152 GLY A N 1
ATOM 563 C CA . GLY A 1 75 ? 30.919 23.100 17.126 1.00 57.05 152 GLY A CA 1
ATOM 564 C C . GLY A 1 75 ? 30.965 21.583 17.088 1.00 57.18 152 GLY A C 1
ATOM 565 O O . GLY A 1 75 ? 30.690 20.973 16.054 1.00 57.80 152 GLY A O 1
ATOM 566 N N . LEU A 1 76 ? 31.319 20.968 18.213 1.00 56.85 153 LEU A N 1
ATOM 567 C CA . LEU A 1 76 ? 31.388 19.514 18.296 1.00 55.91 153 LEU A CA 1
ATOM 568 C C . LEU A 1 76 ? 30.148 18.936 18.965 1.00 54.68 153 LEU A C 1
ATOM 569 O O . LEU A 1 76 ? 29.573 19.543 19.867 1.00 53.93 153 LEU A O 1
ATOM 574 N N . PRO A 1 77 ? 29.721 17.744 18.526 1.00 54.08 154 PRO A N 1
ATOM 575 C CA . PRO A 1 77 ? 28.540 17.082 19.084 1.00 53.17 154 PRO A CA 1
ATOM 576 C C . PRO A 1 77 ? 28.745 16.700 20.541 1.00 51.43 154 PRO A C 1
ATOM 577 O O . PRO A 1 77 ? 29.739 16.062 20.893 1.00 52.59 154 PRO A O 1
ATOM 581 N N . ARG A 1 78 ? 27.805 17.092 21.390 1.00 48.79 155 ARG A N 1
ATOM 582 C CA . ARG A 1 78 ? 27.914 16.772 22.803 1.00 45.93 155 ARG A CA 1
ATOM 583 C C . ARG A 1 78 ? 26.917 15.709 23.243 1.00 41.62 155 ARG A C 1
ATOM 584 O O . ARG A 1 78 ? 26.240 15.092 22.416 1.00 39.94 155 ARG A O 1
ATOM 592 N N . ALA A 1 79 ? 26.846 15.511 24.555 1.00 36.36 156 ALA A N 1
ATOM 593 C CA . ALA A 1 79 ? 25.967 14.532 25.174 1.00 32.74 156 ALA A CA 1
ATOM 594 C C . ALA A 1 79 ? 26.554 13.131 25.075 1.00 31.00 156 ALA A C 1
ATOM 595 O O . ALA A 1 79 ? 25.998 12.183 25.627 1.00 28.18 156 ALA A O 1
ATOM 597 N N . THR A 1 80 ? 27.684 12.998 24.384 1.00 29.95 157 THR A N 1
ATOM 598 C CA . THR A 1 80 ? 28.315 11.688 24.236 1.00 29.51 157 THR A CA 1
ATOM 599 C C . THR A 1 80 ? 28.494 10.990 25.587 1.00 29.76 157 THR A C 1
ATOM 600 O O . THR A 1 80 ? 28.132 9.823 25.742 1.00 31.14 157 THR A O 1
ATOM 604 N N . GLU A 1 81 ? 29.040 11.710 26.565 1.00 29.64 158 GLU A N 1
ATOM 605 C CA . GLU A 1 81 ? 29.276 11.146 27.890 1.00 28.27 158 GLU A CA 1
ATOM 606 C C . GLU A 1 81 ? 27.991 10.766 28.611 1.00 27.48 158 GLU A C 1
ATOM 607 O O . GLU A 1 81 ? 27.933 9.735 29.280 1.00 24.60 158 GLU A O 1
ATOM 613 N N . GLN A 1 82 ? 26.968 11.606 28.484 1.00 24.33 159 GLN A N 1
ATOM 614 C CA . GLN A 1 82 ? 25.696 11.341 29.143 1.00 23.49 159 GLN A CA 1
ATOM 615 C C . GLN A 1 82 ? 25.029 10.119 28.547 1.00 22.79 159 GLN A C 1
ATOM 616 O O . GLN A 1 82 ? 24.520 9.267 29.279 1.00 23.02 159 GLN A O 1
ATOM 622 N N . ARG A 1 83 ? 25.031 10.029 27.217 1.00 24.03 160 ARG A N 1
ATOM 623 C CA . ARG A 1 83 ? 24.422 8.894 26.544 1.00 22.75 160 ARG A CA 1
ATOM 624 C C . ARG A 1 83 ? 25.106 7.604 26.974 1.00 23.88 160 ARG A C 1
ATOM 625 O O . ARG A 1 83 ? 24.436 6.611 27.255 1.00 23.08 160 ARG A O 1
ATOM 633 N N . ASN A 1 84 ? 26.437 7.613 27.026 1.00 24.15 161 ASN A N 1
ATOM 634 C CA . ASN A 1 84 ? 27.161 6.418 27.446 1.00 25.77 161 ASN A CA 1
ATOM 635 C C . ASN A 1 84 ? 26.829 6.068 28.884 1.00 24.12 161 ASN A C 1
ATOM 636 O O . ASN A 1 84 ? 26.784 4.895 29.243 1.00 25.27 161 ASN A O 1
ATOM 641 N N . ALA A 1 85 ? 26.597 7.082 29.711 1.00 24.98 162 ALA A N 1
ATOM 642 C CA . ALA A 1 85 ? 26.243 6.841 31.111 1.00 23.59 162 ALA A CA 1
ATOM 643 C C . ALA A 1 85 ? 24.944 6.037 31.150 1.00 25.72 162 ALA A C 1
ATOM 644 O O . ALA A 1 85 ? 24.767 5.152 31.990 1.00 24.38 162 ALA A O 1
ATOM 646 N N . GLY A 1 86 ? 24.031 6.351 30.236 1.00 24.20 163 GLY A N 1
ATOM 647 C CA . GLY A 1 86 ? 22.776 5.627 30.195 1.00 25.16 163 GLY A CA 1
ATOM 648 C C . GLY A 1 86 ? 23.005 4.176 29.811 1.00 24.85 163 GLY A C 1
ATOM 649 O O . GLY A 1 86 ? 22.390 3.276 30.375 1.00 24.22 163 GLY A O 1
ATOM 650 N N . LEU A 1 87 ? 23.897 3.952 28.850 1.00 25.97 164 LEU A N 1
ATOM 651 C CA . LEU A 1 87 ? 24.208 2.603 28.383 1.00 26.97 164 LEU A CA 1
ATOM 652 C C . LEU A 1 87 ? 24.830 1.777 29.499 1.00 27.57 164 LEU A C 1
ATOM 653 O O . LEU A 1 87 ? 24.489 0.610 29.686 1.00 26.62 164 LEU A O 1
ATOM 658 N N . ALA A 1 88 ? 25.738 2.397 30.243 1.00 27.58 165 ALA A N 1
ATOM 659 C CA . ALA A 1 88 ? 26.417 1.728 31.342 1.00 27.47 165 ALA A CA 1
ATOM 660 C C . ALA A 1 88 ? 25.435 1.306 32.433 1.00 28.00 165 ALA A C 1
ATOM 661 O O . ALA A 1 88 ? 25.491 0.177 32.939 1.00 29.00 165 ALA A O 1
ATOM 663 N N . TRP A 1 89 ? 24.534 2.212 32.802 1.00 26.97 166 TRP A N 1
ATOM 664 C CA . TRP A 1 89 ? 23.544 1.909 33.834 1.00 25.65 166 TRP A CA 1
ATOM 665 C C . TRP A 1 89 ? 22.700 0.714 33.419 1.00 27.78 166 TRP A C 1
ATOM 666 O O . TRP A 1 89 ? 22.416 -0.181 34.220 1.00 27.37 166 TRP A O 1
ATOM 677 N N . LEU A 1 90 ? 22.296 0.715 32.155 1.00 26.98 167 LEU A N 1
ATOM 678 C CA . LEU A 1 90 ? 21.460 -0.337 31.608 1.00 30.11 167 LEU A CA 1
ATOM 679 C C . LEU A 1 90 ? 22.156 -1.693 31.663 1.00 31.89 167 LEU A C 1
ATOM 680 O O . LEU A 1 90 ? 21.619 -2.653 32.219 1.00 29.27 167 LEU A O 1
ATOM 685 N N . ARG A 1 91 ? 23.353 -1.761 31.086 1.00 33.72 168 ARG A N 1
ATOM 686 C CA . ARG A 1 91 ? 24.118 -2.999 31.059 1.00 38.15 168 ARG A CA 1
ATOM 687 C C . ARG A 1 91 ? 24.437 -3.518 32.455 1.00 40.80 168 ARG A C 1
ATOM 688 O O . ARG A 1 91 ? 24.606 -4.722 32.660 1.00 40.88 168 ARG A O 1
ATOM 696 N N . GLN A 1 92 ? 24.498 -2.602 33.414 1.00 42.94 169 GLN A N 1
ATOM 697 C CA . GLN A 1 92 ? 24.786 -2.945 34.798 1.00 45.86 169 GLN A CA 1
ATOM 698 C C . GLN A 1 92 ? 23.501 -3.298 35.548 1.00 47.81 169 GLN A C 1
ATOM 699 O O . GLN A 1 92 ? 23.514 -4.115 36.466 1.00 48.14 169 GLN A O 1
ATOM 705 N N . ARG A 1 93 ? 22.390 -2.699 35.130 1.00 50.40 170 ARG A N 1
ATOM 706 C CA . ARG A 1 93 ? 21.092 -2.933 35.759 1.00 53.04 170 ARG A CA 1
ATOM 707 C C . ARG A 1 93 ? 20.600 -4.346 35.469 1.00 55.43 170 ARG A C 1
ATOM 708 O O . ARG A 1 93 ? 19.903 -4.950 36.285 1.00 55.69 170 ARG A O 1
ATOM 716 N N . HIS A 1 94 ? 20.962 -4.871 34.303 1.00 57.51 171 HIS A N 1
ATOM 717 C CA . HIS A 1 94 ? 20.535 -6.210 33.919 1.00 60.35 171 HIS A CA 1
ATOM 718 C C . HIS A 1 94 ? 21.625 -7.262 34.075 1.00 63.00 171 HIS A C 1
ATOM 719 O O . HIS A 1 94 ? 22.643 -7.231 33.383 1.00 61.96 171 HIS A O 1
ATOM 726 N N . GLN A 1 95 ? 21.389 -8.194 34.996 1.00 66.99 172 GLN A N 1
ATOM 727 C CA . GLN A 1 95 ? 22.321 -9.280 35.286 1.00 70.09 172 GLN A CA 1
ATOM 728 C C . GLN A 1 95 ? 22.260 -10.337 34.189 1.00 71.76 172 GLN A C 1
ATOM 729 O O . GLN A 1 95 ? 21.300 -10.389 33.421 1.00 72.21 172 GLN A O 1
ATOM 735 N N . HIS A 1 96 ? 23.287 -11.177 34.122 1.00 74.13 173 HIS A N 1
ATOM 736 C CA . HIS A 1 96 ? 23.343 -12.234 33.119 1.00 76.75 173 HIS A CA 1
ATOM 737 C C . HIS A 1 96 ? 22.339 -13.345 33.432 1.00 78.04 173 HIS A C 1
ATOM 738 O O . HIS A 1 96 ? 22.581 -14.517 33.134 1.00 78.61 173 HIS A O 1
ATOM 745 N N . GLN A 1 97 ? 21.213 -12.966 34.030 1.00 78.93 174 GLN A N 1
ATOM 746 C CA . GLN A 1 97 ? 20.165 -13.919 34.381 1.00 79.71 174 GLN A CA 1
ATOM 747 C C . GLN A 1 97 ? 19.533 -14.540 33.134 1.00 79.67 174 GLN A C 1
ATOM 748 O O . GLN A 1 97 ? 20.224 -15.169 32.332 1.00 79.93 174 GLN A O 1
ATOM 754 N N . ARG A 1 98 ? 18.223 -14.367 32.973 1.00 79.26 175 ARG A N 1
ATOM 755 C CA . ARG A 1 98 ? 17.530 -14.924 31.815 1.00 78.54 175 ARG A CA 1
ATOM 756 C C . ARG A 1 98 ? 16.499 -13.967 31.217 1.00 76.86 175 ARG A C 1
ATOM 757 O O . ARG A 1 98 ? 16.014 -14.189 30.107 1.00 77.67 175 ARG A O 1
ATOM 765 N N . ALA A 1 99 ? 16.173 -12.904 31.948 1.00 74.29 176 ALA A N 1
ATOM 766 C CA . ALA A 1 99 ? 15.191 -11.925 31.482 1.00 70.76 176 ALA A CA 1
ATOM 767 C C . ALA A 1 99 ? 15.834 -10.616 31.028 1.00 67.96 176 ALA A C 1
ATOM 768 O O . ALA A 1 99 ? 16.259 -9.803 31.851 1.00 67.94 176 ALA A O 1
ATOM 770 N N . GLN A 1 100 ? 15.892 -10.414 29.713 1.00 64.13 177 GLN A N 1
ATOM 771 C CA . GLN A 1 100 ? 16.478 -9.200 29.154 1.00 58.87 177 GLN A CA 1
ATOM 772 C C . GLN A 1 100 ? 15.620 -8.552 28.055 1.00 54.36 177 GLN A C 1
ATOM 773 O O . GLN A 1 100 ? 16.155 -7.962 27.115 1.00 54.52 177 GLN A O 1
ATOM 779 N N . PRO A 1 101 ? 14.281 -8.652 28.155 1.00 48.64 178 PRO A N 1
ATOM 780 C CA . PRO A 1 101 ? 13.443 -8.039 27.121 1.00 44.10 178 PRO A CA 1
ATOM 781 C C . PRO A 1 101 ? 13.408 -6.520 27.285 1.00 40.14 178 PRO A C 1
ATOM 782 O O . PRO A 1 101 ? 13.537 -6.008 28.395 1.00 39.37 178 PRO A O 1
ATOM 786 N N . GLY A 1 102 ? 13.239 -5.808 26.177 1.00 35.55 179 GLY A N 1
ATOM 787 C CA . GLY A 1 102 ? 13.192 -4.359 26.236 1.00 32.37 179 GLY A CA 1
ATOM 788 C C . GLY A 1 102 ? 13.899 -3.694 25.073 1.00 30.93 179 GLY A C 1
ATOM 789 O O . GLY A 1 102 ? 14.651 -4.335 24.337 1.00 29.36 179 GLY A O 1
ATOM 790 N N . VAL A 1 103 ? 13.655 -2.398 24.904 1.00 28.92 180 VAL A N 1
ATOM 791 C CA . VAL A 1 103 ? 14.271 -1.636 23.825 1.00 28.06 180 VAL A CA 1
ATOM 792 C C . VAL A 1 103 ? 14.631 -0.246 24.342 1.00 28.67 180 VAL A C 1
ATOM 793 O O . VAL A 1 103 ? 14.043 0.238 25.313 1.00 28.52 180 VAL A O 1
ATOM 797 N N . LEU A 1 104 ? 15.596 0.398 23.700 1.00 26.02 181 LEU A N 1
ATOM 798 C CA . LEU A 1 104 ? 15.979 1.735 24.117 1.00 25.83 181 LEU A CA 1
ATOM 799 C C . LEU A 1 104 ? 16.193 2.628 22.913 1.00 24.73 181 LEU A C 1
ATOM 800 O O . LEU A 1 104 ? 16.530 2.158 21.828 1.00 24.38 181 LEU A O 1
ATOM 805 N N . PHE A 1 105 ? 15.981 3.921 23.110 1.00 23.88 182 PHE A N 1
ATOM 806 C CA . PHE A 1 105 ? 16.193 4.886 22.048 1.00 23.04 182 PHE A CA 1
ATOM 807 C C . PHE A 1 105 ? 16.781 6.121 22.709 1.00 22.20 182 PHE A C 1
ATOM 808 O O . PHE A 1 105 ? 16.747 6.250 23.933 1.00 22.79 182 PHE A O 1
ATOM 816 N N . PHE A 1 106 ? 17.332 7.017 21.905 1.00 22.15 183 PHE A N 1
ATOM 817 C CA . PHE A 1 106 ? 17.965 8.215 22.433 1.00 22.60 183 PHE A CA 1
ATOM 818 C C . PHE A 1 106 ? 17.136 9.444 22.163 1.00 21.09 183 PHE A C 1
ATOM 819 O O . PHE A 1 106 ? 16.885 9.804 21.014 1.00 21.39 183 PHE A O 1
ATOM 827 N N . ALA A 1 107 ? 16.710 10.094 23.236 1.00 19.59 184 ALA A N 1
ATOM 828 C CA . ALA A 1 107 ? 15.879 11.275 23.104 1.00 20.42 184 ALA A CA 1
ATOM 829 C C . ALA A 1 107 ? 16.460 12.532 23.736 1.00 19.28 184 ALA A C 1
ATOM 830 O O . ALA A 1 107 ? 16.473 12.664 24.962 1.00 20.11 184 ALA A O 1
ATOM 832 N N . ASP A 1 108 ? 16.929 13.456 22.904 1.00 19.70 185 ASP A N 1
ATOM 833 C CA . ASP A 1 108 ? 17.460 14.724 23.406 1.00 20.12 185 ASP A CA 1
ATOM 834 C C . ASP A 1 108 ? 16.302 15.425 24.129 1.00 19.68 185 ASP A C 1
ATOM 835 O O . ASP A 1 108 ? 15.133 15.150 23.833 1.00 19.53 185 ASP A O 1
ATOM 840 N N . ASP A 1 109 ? 16.593 16.329 25.063 1.00 19.69 186 ASP A N 1
ATOM 841 C CA . ASP A 1 109 ? 15.505 16.946 25.822 1.00 19.23 186 ASP A CA 1
ATOM 842 C C . ASP A 1 109 ? 14.593 17.955 25.130 1.00 21.29 186 ASP A C 1
ATOM 843 O O . ASP A 1 109 ? 13.570 18.333 25.699 1.00 23.43 186 ASP A O 1
ATOM 848 N N . ASP A 1 110 ? 14.929 18.374 23.914 1.00 21.35 187 ASP A N 1
ATOM 849 C CA . ASP A 1 110 ? 14.083 19.327 23.203 1.00 26.18 187 ASP A CA 1
ATOM 850 C C . ASP A 1 110 ? 13.498 18.784 21.901 1.00 27.04 187 ASP A C 1
ATOM 851 O O . ASP A 1 110 ? 12.885 19.528 21.136 1.00 29.56 187 ASP A O 1
ATOM 856 N N . ASN A 1 111 ? 13.691 17.491 21.655 1.00 25.44 188 ASN A N 1
ATOM 857 C CA . ASN A 1 111 ? 13.152 16.838 20.464 1.00 26.23 188 ASN A CA 1
ATOM 858 C C . ASN A 1 111 ? 11.648 16.616 20.631 1.00 23.43 188 ASN A C 1
ATOM 859 O O . ASN A 1 111 ? 11.160 16.440 21.744 1.00 22.00 188 ASN A O 1
ATOM 864 N N . THR A 1 112 ? 10.918 16.621 19.521 1.00 20.99 189 THR A N 1
ATOM 865 C CA . THR A 1 112 ? 9.472 16.428 19.567 1.00 19.83 189 THR A CA 1
ATOM 866 C C . THR A 1 112 ? 9.094 15.027 19.104 1.00 20.84 189 THR A C 1
ATOM 867 O O . THR A 1 112 ? 9.550 14.559 18.057 1.00 22.56 189 THR A O 1
ATOM 871 N N . TYR A 1 113 ? 8.262 14.361 19.895 1.00 21.33 190 TYR A N 1
ATOM 872 C CA . TYR A 1 113 ? 7.832 13.008 19.582 1.00 23.56 190 TYR A CA 1
ATOM 873 C C . TYR A 1 113 ? 6.344 12.835 19.432 1.00 24.72 190 TYR A C 1
ATOM 874 O O . TYR A 1 113 ? 5.557 13.382 20.206 1.00 25.26 190 TYR A O 1
ATOM 883 N N . SER A 1 114 ? 5.969 12.051 18.430 1.00 25.89 191 SER A N 1
ATOM 884 C CA . SER A 1 114 ? 4.580 11.710 18.198 1.00 25.09 191 SER A CA 1
ATOM 885 C C . SER A 1 114 ? 4.405 10.419 18.994 1.00 26.60 191 SER A C 1
ATOM 886 O O . SER A 1 114 ? 5.293 9.565 18.989 1.00 26.24 191 SER A O 1
ATOM 889 N N . LEU A 1 115 ? 3.279 10.273 19.686 1.00 26.23 192 LEU A N 1
ATOM 890 C CA . LEU A 1 115 ? 3.036 9.065 20.466 1.00 27.45 192 LEU A CA 1
ATOM 891 C C . LEU A 1 115 ? 2.979 7.799 19.608 1.00 29.40 192 LEU A C 1
ATOM 892 O O . LEU A 1 115 ? 3.066 6.691 20.128 1.00 29.78 192 LEU A O 1
ATOM 897 N N . GLU A 1 116 ? 2.836 7.964 18.297 1.00 31.57 193 GLU A N 1
ATOM 898 C CA . GLU A 1 116 ? 2.762 6.815 17.393 1.00 34.32 193 GLU A CA 1
ATOM 899 C C . GLU A 1 116 ? 4.090 6.074 17.270 1.00 33.49 193 GLU A C 1
ATOM 900 O O . GLU A 1 116 ? 4.117 4.866 17.035 1.00 32.68 193 GLU A O 1
ATOM 906 N N . LEU A 1 117 ? 5.189 6.800 17.440 1.00 32.79 194 LEU A N 1
ATOM 907 C CA . LEU A 1 117 ? 6.520 6.218 17.316 1.00 33.21 194 LEU A CA 1
ATOM 908 C C . LEU A 1 117 ? 6.818 5.060 18.267 1.00 32.69 194 LEU A C 1
ATOM 909 O O . LEU A 1 117 ? 7.398 4.059 17.857 1.00 33.42 194 LEU A O 1
ATOM 914 N N . PHE A 1 118 ? 6.418 5.188 19.528 1.00 32.04 195 PHE A N 1
ATOM 915 C CA . PHE A 1 118 ? 6.718 4.160 20.517 1.00 31.99 195 PHE A CA 1
ATOM 916 C C . PHE A 1 118 ? 6.138 2.782 20.225 1.00 32.96 195 PHE A C 1
ATOM 917 O O . PHE A 1 118 ? 6.761 1.765 20.523 1.00 30.35 195 PHE A O 1
ATOM 925 N N . GLN A 1 119 ? 4.950 2.745 19.640 1.00 34.46 196 GLN A N 1
ATOM 926 C CA . GLN A 1 119 ? 4.330 1.476 19.312 1.00 36.40 196 GLN A CA 1
ATOM 927 C C . GLN A 1 119 ? 5.137 0.827 18.190 1.00 36.20 196 GLN A C 1
ATOM 928 O O . GLN A 1 119 ? 5.052 -0.376 17.968 1.00 36.17 196 GLN A O 1
ATOM 934 N N . GLU A 1 120 ? 5.931 1.642 17.501 1.00 36.79 197 GLU A N 1
ATOM 935 C CA . GLU A 1 120 ? 6.766 1.176 16.397 1.00 35.56 197 GLU A CA 1
ATOM 936 C C . GLU A 1 120 ? 8.055 0.546 16.903 1.00 33.88 197 GLU A C 1
ATOM 937 O O . GLU A 1 120 ? 8.375 -0.594 16.562 1.00 32.09 197 GLU A O 1
ATOM 943 N N . MET A 1 121 ? 8.791 1.293 17.723 1.00 31.08 198 MET A N 1
ATOM 944 C CA . MET A 1 121 ? 10.057 0.809 18.252 1.00 29.47 198 MET A CA 1
ATOM 945 C C . MET A 1 121 ? 9.880 -0.314 19.258 1.00 27.26 198 MET A C 1
ATOM 946 O O . MET A 1 121 ? 10.800 -1.086 19.491 1.00 27.41 198 MET A O 1
ATOM 951 N N . ARG A 1 122 ? 8.691 -0.407 19.838 1.00 27.47 199 ARG A N 1
ATOM 952 C CA . ARG A 1 122 ? 8.399 -1.423 20.845 1.00 28.84 199 ARG A CA 1
ATOM 953 C C . ARG A 1 122 ? 8.779 -2.848 20.449 1.00 29.92 199 ARG A C 1
ATOM 954 O O . ARG A 1 122 ? 9.257 -3.620 21.281 1.00 28.59 199 ARG A O 1
ATOM 962 N N . THR A 1 123 ? 8.560 -3.184 19.182 1.00 29.87 200 THR A N 1
ATOM 963 C CA . THR A 1 123 ? 8.838 -4.519 18.663 1.00 32.23 200 THR A CA 1
ATOM 964 C C . THR A 1 123 ? 10.249 -4.741 18.131 1.00 32.92 200 THR A C 1
ATOM 965 O O . THR A 1 123 ? 10.534 -5.783 17.545 1.00 34.00 200 THR A O 1
ATOM 969 N N . THR A 1 124 ? 11.127 -3.767 18.326 1.00 31.36 201 THR A N 1
ATOM 970 C CA . THR A 1 124 ? 12.498 -3.888 17.851 1.00 30.70 201 THR A CA 1
ATOM 971 C C . THR A 1 124 ? 13.153 -5.188 18.324 1.00 31.37 201 THR A C 1
ATOM 972 O O . THR A 1 124 ? 13.109 -5.524 19.508 1.00 29.77 201 THR A O 1
ATOM 976 N N . ARG A 1 125 ? 13.753 -5.915 17.386 1.00 32.79 202 ARG A N 1
ATOM 977 C CA . ARG A 1 125 ? 14.426 -7.172 17.694 1.00 35.03 202 ARG A CA 1
ATOM 978 C C . ARG A 1 125 ? 15.933 -6.940 17.752 1.00 34.19 202 ARG A C 1
ATOM 979 O O . ARG A 1 125 ? 16.623 -7.486 18.611 1.00 33.56 202 ARG A O 1
ATOM 987 N N . LYS A 1 126 ? 16.435 -6.130 16.826 1.00 33.87 203 LYS A N 1
ATOM 988 C CA . LYS A 1 126 ? 17.854 -5.809 16.768 1.00 34.24 203 LYS A CA 1
ATOM 989 C C . LYS A 1 126 ? 18.002 -4.278 16.754 1.00 33.29 203 LYS A C 1
ATOM 990 O O . LYS A 1 126 ? 18.278 -3.672 17.785 1.00 33.13 203 LYS A O 1
ATOM 996 N N . VAL A 1 127 ? 17.811 -3.660 15.591 1.00 32.48 204 VAL A N 1
ATOM 997 C CA . VAL A 1 127 ? 17.900 -2.205 15.461 1.00 31.25 204 VAL A CA 1
ATOM 998 C C . VAL A 1 127 ? 16.872 -1.723 14.442 1.00 32.43 204 VAL A C 1
ATOM 999 O O . VAL A 1 127 ? 16.861 -2.181 13.300 1.00 32.23 204 VAL A O 1
ATOM 1003 N N . SER A 1 128 ? 15.997 -0.814 14.862 1.00 30.72 205 SER A N 1
ATOM 1004 C CA . SER A 1 128 ? 14.983 -0.266 13.971 1.00 29.32 205 SER A CA 1
ATOM 1005 C C . SER A 1 128 ? 15.336 1.183 13.633 1.00 28.26 205 SER A C 1
ATOM 1006 O O . SER A 1 128 ? 16.032 1.859 14.398 1.00 27.24 205 SER A O 1
ATOM 1009 N N . VAL A 1 129 ? 14.855 1.651 12.485 1.00 24.95 206 VAL A N 1
ATOM 1010 C CA . VAL A 1 129 ? 15.124 3.009 12.026 1.00 23.35 206 VAL A CA 1
ATOM 1011 C C . VAL A 1 129 ? 13.858 3.688 11.515 1.00 24.04 206 VAL A C 1
ATOM 1012 O O . VAL A 1 129 ? 12.873 3.024 11.185 1.00 24.02 206 VAL A O 1
ATOM 1016 N N . TRP A 1 130 ? 13.885 5.015 11.445 1.00 22.38 207 TRP A N 1
ATOM 1017 C CA . TRP A 1 130 ? 12.733 5.773 10.966 1.00 24.08 207 TRP A CA 1
ATOM 1018 C C . TRP A 1 130 ? 13.141 7.167 10.516 1.00 23.98 207 TRP A C 1
ATOM 1019 O O . TRP A 1 130 ? 14.263 7.604 10.770 1.00 23.18 207 TRP A O 1
ATOM 1030 N N . PRO A 1 131 ? 12.240 7.877 9.815 1.00 24.52 208 PRO A N 1
ATOM 1031 C CA . PRO A 1 131 ? 12.535 9.232 9.339 1.00 24.01 208 PRO A CA 1
ATOM 1032 C C . PRO A 1 131 ? 12.602 10.226 10.500 1.00 24.52 208 PRO A C 1
ATOM 1033 O O . PRO A 1 131 ? 11.923 10.052 11.513 1.00 23.08 208 PRO A O 1
ATOM 1037 N N . VAL A 1 132 ? 13.422 11.264 10.342 1.00 23.55 209 VAL A N 1
ATOM 1038 C CA . VAL A 1 132 ? 13.559 12.305 11.357 1.00 22.84 209 VAL A CA 1
ATOM 1039 C C . VAL A 1 132 ? 13.382 13.660 10.687 1.00 24.06 209 VAL A C 1
ATOM 1040 O O . VAL A 1 132 ? 14.100 13.999 9.741 1.00 22.73 209 VAL A O 1
ATOM 1044 N N . GLY A 1 133 ? 12.419 14.433 11.170 1.00 23.14 210 GLY A N 1
ATOM 1045 C CA . GLY A 1 133 ? 12.172 15.733 10.581 1.00 25.03 210 GLY A CA 1
ATOM 1046 C C . GLY A 1 133 ? 13.135 16.811 11.038 1.00 27.07 210 GLY A C 1
ATOM 1047 O O . GLY A 1 133 ? 13.702 16.727 12.127 1.00 27.18 210 GLY A O 1
ATOM 1048 N N . LEU A 1 134 ? 13.331 17.812 10.183 1.00 26.64 211 LEU A N 1
ATOM 1049 C CA . LEU A 1 134 ? 14.182 18.966 10.472 1.00 27.06 211 LEU A CA 1
ATOM 1050 C C . LEU A 1 134 ? 15.606 18.658 10.911 1.00 29.19 211 LEU A C 1
ATOM 1051 O O . LEU A 1 134 ? 16.033 19.077 11.988 1.00 26.91 211 LEU A O 1
ATOM 1056 N N . VAL A 1 135 ? 16.355 17.958 10.072 1.00 28.23 212 VAL A N 1
ATOM 1057 C CA . VAL A 1 135 ? 17.722 17.625 10.425 1.00 29.85 212 VAL A CA 1
ATOM 1058 C C . VAL A 1 135 ? 18.619 17.585 9.186 1.00 31.99 212 VAL A C 1
ATOM 1059 O O . VAL A 1 135 ? 18.138 17.445 8.057 1.00 32.62 212 VAL A O 1
ATOM 1063 N N . GLY A 1 136 ? 19.921 17.738 9.404 1.00 30.36 213 GLY A N 1
ATOM 1064 C CA . GLY A 1 136 ? 20.871 17.699 8.307 1.00 33.48 213 GLY A CA 1
ATOM 1065 C C . GLY A 1 136 ? 20.739 18.821 7.298 1.00 34.13 213 GLY A C 1
ATOM 1066 O O . GLY A 1 136 ? 21.240 18.714 6.180 1.00 33.27 213 GLY A O 1
ATOM 1067 N N . GLY A 1 137 ? 20.068 19.899 7.689 1.00 34.07 214 GLY A N 1
ATOM 1068 C CA . GLY A 1 137 ? 19.902 21.025 6.789 1.00 34.04 214 GLY A CA 1
ATOM 1069 C C . GLY A 1 137 ? 18.836 20.775 5.745 1.00 33.57 214 GLY A C 1
ATOM 1070 O O . GLY A 1 137 ? 18.831 21.407 4.687 1.00 35.53 214 GLY A O 1
ATOM 1071 N N . ARG A 1 138 ? 17.936 19.846 6.045 1.00 32.67 215 ARG A N 1
ATOM 1072 C CA . ARG A 1 138 ? 16.841 19.501 5.148 1.00 31.96 215 ARG A CA 1
ATOM 1073 C C . ARG A 1 138 ? 15.536 19.355 5.913 1.00 32.04 215 ARG A C 1
ATOM 1074 O O . ARG A 1 138 ? 15.531 19.251 7.143 1.00 31.01 215 ARG A O 1
ATOM 1082 N N . ARG A 1 139 ? 14.431 19.333 5.175 1.00 31.43 216 ARG A N 1
ATOM 1083 C CA . ARG A 1 139 ? 13.107 19.193 5.774 1.00 31.91 216 ARG A CA 1
ATOM 1084 C C . ARG A 1 139 ? 13.018 17.895 6.568 1.00 32.29 216 ARG A C 1
ATOM 1085 O O . ARG A 1 139 ? 12.242 17.781 7.523 1.00 31.85 216 ARG A O 1
ATOM 1093 N N . TYR A 1 140 ? 13.822 16.917 6.168 1.00 32.34 217 TYR A N 1
ATOM 1094 C CA . TYR A 1 140 ? 13.838 15.630 6.841 1.00 31.58 217 TYR A CA 1
ATOM 1095 C C . TYR A 1 140 ? 14.987 14.761 6.373 1.00 31.79 217 TYR A C 1
ATOM 1096 O O . TYR A 1 140 ? 15.733 15.103 5.452 1.00 32.29 217 TYR A O 1
ATOM 1105 N N . GLU A 1 141 ? 15.093 13.613 7.017 1.00 31.45 218 GLU A N 1
ATOM 1106 C CA . GLU A 1 141 ? 16.118 12.630 6.732 1.00 32.84 218 GLU A CA 1
ATOM 1107 C C . GLU A 1 141 ? 15.403 11.290 6.862 1.00 32.34 218 GLU A C 1
ATOM 1108 O O . GLU A 1 141 ? 14.536 11.135 7.718 1.00 32.90 218 GLU A O 1
ATOM 1114 N N . ARG A 1 142 ? 15.734 10.326 6.014 1.00 32.60 219 ARG A N 1
ATOM 1115 C CA . ARG A 1 142 ? 15.075 9.033 6.118 1.00 31.58 219 ARG A CA 1
ATOM 1116 C C . ARG A 1 142 ? 15.825 7.926 5.412 1.00 31.96 219 ARG A C 1
ATOM 1117 O O . ARG A 1 142 ? 16.545 8.165 4.444 1.00 31.36 219 ARG A O 1
ATOM 1125 N N . PRO A 1 143 ? 15.694 6.693 5.915 1.00 32.37 220 PRO A N 1
ATOM 1126 C CA . PRO A 1 143 ? 16.386 5.587 5.257 1.00 32.15 220 PRO A CA 1
ATOM 1127 C C . PRO A 1 143 ? 15.513 5.203 4.065 1.00 33.19 220 PRO A C 1
ATOM 1128 O O . PRO A 1 143 ? 14.285 5.293 4.144 1.00 31.32 220 PRO A O 1
ATOM 1132 N N . LEU A 1 144 ? 16.138 4.803 2.962 1.00 32.88 221 LEU A N 1
ATOM 1133 C CA . LEU A 1 144 ? 15.384 4.393 1.780 1.00 32.86 221 LEU A CA 1
ATOM 1134 C C . LEU A 1 144 ? 15.072 2.913 1.894 1.00 31.83 221 LEU A C 1
ATOM 1135 O O . LEU A 1 144 ? 15.971 2.091 2.031 1.00 30.08 221 LEU A O 1
ATOM 1140 N N . VAL A 1 145 ? 13.788 2.580 1.838 1.00 34.65 222 VAL A N 1
ATOM 1141 C CA . VAL A 1 145 ? 13.351 1.198 1.981 1.00 36.21 222 VAL A CA 1
ATOM 1142 C C . VAL A 1 145 ? 12.997 0.505 0.670 1.00 38.31 222 VAL A C 1
ATOM 1143 O O . VAL A 1 145 ? 12.404 1.102 -0.229 1.00 37.65 222 VAL A O 1
ATOM 1147 N N . GLU A 1 146 ? 13.366 -0.769 0.584 1.00 40.55 223 GLU A N 1
ATOM 1148 C CA . GLU A 1 146 ? 13.105 -1.588 -0.592 1.00 43.55 223 GLU A CA 1
ATOM 1149 C C . GLU A 1 146 ? 12.691 -2.992 -0.142 1.00 42.80 223 GLU A C 1
ATOM 1150 O O . GLU A 1 146 ? 13.497 -3.737 0.415 1.00 41.88 223 GLU A O 1
ATOM 1156 N N . ASN A 1 147 ? 11.431 -3.338 -0.380 1.00 42.95 224 ASN A N 1
ATOM 1157 C CA . ASN A 1 147 ? 10.911 -4.646 -0.008 1.00 44.19 224 ASN A CA 1
ATOM 1158 C C . ASN A 1 147 ? 11.133 -4.954 1.464 1.00 44.18 224 ASN A C 1
ATOM 1159 O O . ASN A 1 147 ? 11.538 -6.057 1.828 1.00 44.87 224 ASN A O 1
ATOM 1164 N N . GLY A 1 148 ? 10.863 -3.964 2.308 1.00 43.75 225 GLY A N 1
ATOM 1165 C CA . GLY A 1 148 ? 11.016 -4.147 3.738 1.00 41.17 225 GLY A CA 1
ATOM 1166 C C . GLY A 1 148 ? 12.432 -4.004 4.253 1.00 40.41 225 GLY A C 1
ATOM 1167 O O . GLY A 1 148 ? 12.677 -4.226 5.437 1.00 40.30 225 GLY A O 1
ATOM 1168 N N . LYS A 1 149 ? 13.368 -3.635 3.385 1.00 38.91 226 LYS A N 1
ATOM 1169 C CA . LYS A 1 149 ? 14.751 -3.475 3.812 1.00 38.62 226 LYS A CA 1
ATOM 1170 C C . LYS A 1 149 ? 15.381 -2.140 3.432 1.00 37.69 226 LYS A C 1
ATOM 1171 O O . LYS A 1 149 ? 15.030 -1.531 2.420 1.00 36.57 226 LYS A O 1
ATOM 1177 N N . VAL A 1 150 ? 16.311 -1.690 4.269 1.00 35.63 227 VAL A N 1
ATOM 1178 C CA . VAL A 1 150 ? 17.013 -0.434 4.044 1.00 35.22 227 VAL A CA 1
ATOM 1179 C C . VAL A 1 150 ? 18.066 -0.639 2.967 1.00 35.08 227 VAL A C 1
ATOM 1180 O O . VAL A 1 150 ? 18.925 -1.508 3.091 1.00 35.38 227 VAL A O 1
ATOM 1184 N N . VAL A 1 151 ? 18.005 0.168 1.917 1.00 34.40 228 VAL A N 1
ATOM 1185 C CA . VAL A 1 151 ? 18.960 0.042 0.823 1.00 33.43 228 VAL A CA 1
ATOM 1186 C C . VAL A 1 151 ? 19.621 1.372 0.472 1.00 33.72 228 VAL A C 1
ATOM 1187 O O . VAL A 1 151 ? 20.301 1.488 -0.548 1.00 34.21 228 VAL A O 1
ATOM 1191 N N . GLY A 1 152 ? 19.426 2.375 1.323 1.00 32.30 229 GLY A N 1
ATOM 1192 C CA . GLY A 1 152 ? 20.015 3.675 1.061 1.00 33.55 229 GLY A CA 1
ATOM 1193 C C . GLY A 1 152 ? 19.609 4.720 2.080 1.00 34.06 229 GLY A C 1
ATOM 1194 O O . GLY A 1 152 ? 18.794 4.451 2.963 1.00 33.33 229 GLY A O 1
ATOM 1195 N N . TRP A 1 153 ? 20.176 5.917 1.958 1.00 34.86 230 TRP A N 1
ATOM 1196 C CA . TRP A 1 153 ? 19.872 7.000 2.887 1.00 35.32 230 TRP A CA 1
ATOM 1197 C C . TRP A 1 153 ? 19.662 8.328 2.170 1.00 35.26 230 TRP A C 1
ATOM 1198 O O . TRP A 1 153 ? 20.319 8.621 1.170 1.00 34.18 230 TRP A O 1
ATOM 1209 N N . TYR A 1 154 ? 18.729 9.118 2.691 1.00 34.70 231 TYR A N 1
ATOM 1210 C CA . TYR A 1 154 ? 18.417 10.437 2.156 1.00 33.30 231 TYR A CA 1
ATOM 1211 C C . TYR A 1 154 ? 18.730 11.440 3.260 1.00 33.56 231 TYR A C 1
ATOM 1212 O O . TYR A 1 154 ? 17.944 11.606 4.190 1.00 32.09 231 TYR A O 1
ATOM 1221 N N . THR A 1 155 ? 19.883 12.095 3.162 1.00 35.21 232 THR A N 1
ATOM 1222 C CA . THR A 1 155 ? 20.303 13.068 4.167 1.00 40.48 232 THR A CA 1
ATOM 1223 C C . THR A 1 155 ? 21.221 14.133 3.584 1.00 41.18 232 THR A C 1
ATOM 1224 O O . THR A 1 155 ? 21.959 13.872 2.637 1.00 41.05 232 THR A O 1
ATOM 1228 N N . GLY A 1 156 ? 21.179 15.330 4.161 1.00 43.71 233 GLY A N 1
ATOM 1229 C CA . GLY A 1 156 ? 22.013 16.415 3.676 1.00 46.31 233 GLY A CA 1
ATOM 1230 C C . GLY A 1 156 ? 23.384 16.483 4.324 1.00 49.44 233 GLY A C 1
ATOM 1231 O O . GLY A 1 156 ? 24.144 17.420 4.076 1.00 50.15 233 GLY A O 1
ATOM 1232 N N . TRP A 1 157 ? 23.714 15.492 5.147 1.00 52.93 234 TRP A N 1
ATOM 1233 C CA . TRP A 1 157 ? 25.008 15.478 5.819 1.00 56.94 234 TRP A CA 1
ATOM 1234 C C . TRP A 1 157 ? 25.649 14.087 5.808 1.00 57.90 234 TRP A C 1
ATOM 1235 O O . TRP A 1 157 ? 25.113 13.141 6.385 1.00 58.46 234 TRP A O 1
ATOM 1246 N N . ARG A 1 158 ? 26.804 13.980 5.157 1.00 58.91 235 ARG A N 1
ATOM 1247 C CA . ARG A 1 158 ? 27.535 12.718 5.047 1.00 59.42 235 ARG A CA 1
ATOM 1248 C C . ARG A 1 158 ? 26.628 11.535 4.734 1.00 58.82 235 ARG A C 1
ATOM 1249 O O . ARG A 1 158 ? 26.277 10.761 5.623 1.00 58.71 235 ARG A O 1
ATOM 1257 N N . ALA A 1 159 ? 26.259 11.392 3.466 1.00 58.32 236 ALA A N 1
ATOM 1258 C CA . ALA A 1 159 ? 25.396 10.294 3.048 1.00 57.22 236 ALA A CA 1
ATOM 1259 C C . ALA A 1 159 ? 26.223 9.051 2.752 1.00 56.02 236 ALA A C 1
ATOM 1260 O O . ALA A 1 159 ? 25.678 7.988 2.459 1.00 55.93 236 ALA A O 1
ATOM 1262 N N . ASP A 1 160 ? 27.542 9.189 2.834 1.00 55.21 237 ASP A N 1
ATOM 1263 C CA . ASP A 1 160 ? 28.442 8.073 2.569 1.00 54.65 237 ASP A CA 1
ATOM 1264 C C . ASP A 1 160 ? 28.571 7.151 3.783 1.00 52.65 237 ASP A C 1
ATOM 1265 O O . ASP A 1 160 ? 29.032 6.015 3.666 1.00 52.28 237 ASP A O 1
ATOM 1270 N N . ARG A 1 161 ? 28.161 7.644 4.947 1.00 49.46 238 ARG A N 1
ATOM 1271 C CA . ARG A 1 161 ? 28.231 6.860 6.177 1.00 46.34 238 ARG A CA 1
ATOM 1272 C C . ARG A 1 161 ? 27.509 5.520 6.026 1.00 44.12 238 ARG A C 1
ATOM 1273 O O . ARG A 1 161 ? 26.430 5.453 5.442 1.00 43.93 238 ARG A O 1
ATOM 1281 N N . PRO A 1 162 ? 28.100 4.432 6.546 1.00 41.93 239 PRO A N 1
ATOM 1282 C CA . PRO A 1 162 ? 27.439 3.127 6.434 1.00 40.89 239 PRO A CA 1
ATOM 1283 C C . PRO A 1 162 ? 26.057 3.161 7.091 1.00 39.75 239 PRO A C 1
ATOM 1284 O O . PRO A 1 162 ? 25.177 2.357 6.777 1.00 39.53 239 PRO A O 1
ATOM 1288 N N . PHE A 1 163 ? 25.884 4.105 8.009 1.00 38.57 240 PHE A N 1
ATOM 1289 C CA . PHE A 1 163 ? 24.617 4.309 8.700 1.00 37.33 240 PHE A CA 1
ATOM 1290 C C . PHE A 1 163 ? 24.425 5.822 8.778 1.00 37.42 240 PHE A C 1
ATOM 1291 O O . PHE A 1 163 ? 24.765 6.449 9.783 1.00 37.90 240 PHE A O 1
ATOM 1299 N N . ALA A 1 164 ? 23.903 6.404 7.700 1.00 36.25 241 ALA A N 1
ATOM 1300 C CA . ALA A 1 164 ? 23.683 7.847 7.634 1.00 34.81 241 ALA A CA 1
ATOM 1301 C C . ALA A 1 164 ? 22.344 8.200 8.258 1.00 34.57 241 ALA A C 1
ATOM 1302 O O . ALA A 1 164 ? 21.375 8.518 7.565 1.00 32.39 241 ALA A O 1
ATOM 1304 N N . ILE A 1 165 ? 22.297 8.151 9.580 1.00 33.24 242 ILE A N 1
ATOM 1305 C CA . ILE A 1 165 ? 21.066 8.446 10.287 1.00 32.08 242 ILE A CA 1
ATOM 1306 C C . ILE A 1 165 ? 21.362 9.243 11.549 1.00 31.14 242 ILE A C 1
ATOM 1307 O O . ILE A 1 165 ? 22.471 9.201 12.084 1.00 31.27 242 ILE A O 1
ATOM 1312 N N . ASP A 1 166 ? 20.364 9.981 12.012 1.00 29.49 243 ASP A N 1
ATOM 1313 C CA . ASP A 1 166 ? 20.514 10.798 13.201 1.00 27.10 243 ASP A CA 1
ATOM 1314 C C . ASP A 1 166 ? 20.242 10.003 14.482 1.00 26.35 243 ASP A C 1
ATOM 1315 O O . ASP A 1 166 ? 19.588 8.960 14.458 1.00 24.91 243 ASP A O 1
ATOM 1320 N N . MET A 1 167 ? 20.753 10.511 15.599 1.00 26.54 244 MET A N 1
ATOM 1321 C CA . MET A 1 167 ? 20.587 9.873 16.904 1.00 23.14 244 MET A CA 1
ATOM 1322 C C . MET A 1 167 ? 19.113 9.622 17.238 1.00 21.78 244 MET A C 1
ATOM 1323 O O . MET A 1 167 ? 18.761 8.618 17.872 1.00 17.98 244 MET A O 1
ATOM 1328 N N . ALA A 1 168 ? 18.251 10.542 16.816 1.00 20.97 245 ALA A N 1
ATOM 1329 C CA . ALA A 1 168 ? 16.828 10.425 17.093 1.00 21.61 245 ALA A CA 1
ATOM 1330 C C . ALA A 1 168 ? 16.086 9.476 16.167 1.00 21.55 245 ALA A C 1
ATOM 1331 O O . ALA A 1 168 ? 14.894 9.240 16.360 1.00 19.40 245 ALA A O 1
ATOM 1333 N N . GLY A 1 169 ? 16.784 8.925 15.177 1.00 23.51 246 GLY A N 1
ATOM 1334 C CA . GLY A 1 169 ? 16.132 8.039 14.227 1.00 22.64 246 GLY A CA 1
ATOM 1335 C C . GLY A 1 169 ? 16.225 6.528 14.376 1.00 24.27 246 GLY A C 1
ATOM 1336 O O . GLY A 1 169 ? 15.895 5.803 13.431 1.00 24.18 246 GLY A O 1
ATOM 1337 N N . PHE A 1 170 ? 16.646 6.027 15.535 1.00 23.12 247 PHE A N 1
ATOM 1338 C CA . PHE A 1 170 ? 16.738 4.578 15.702 1.00 23.48 247 PHE A CA 1
ATOM 1339 C C . PHE A 1 170 ? 16.549 4.085 17.131 1.00 24.50 247 PHE A C 1
ATOM 1340 O O . PHE A 1 170 ? 16.642 4.856 18.082 1.00 23.80 247 PHE A O 1
ATOM 1348 N N . ALA A 1 171 ? 16.264 2.793 17.263 1.00 23.18 248 ALA A N 1
ATOM 1349 C CA . ALA A 1 171 ? 16.099 2.154 18.565 1.00 24.70 248 ALA A CA 1
ATOM 1350 C C . ALA A 1 171 ? 16.905 0.862 18.543 1.00 25.52 248 ALA A C 1
ATOM 1351 O O . ALA A 1 171 ? 17.053 0.230 17.492 1.00 24.88 248 ALA A O 1
ATOM 1353 N N . VAL A 1 172 ? 17.432 0.471 19.698 1.00 25.88 249 VAL A N 1
ATOM 1354 C CA . VAL A 1 172 ? 18.213 -0.758 19.779 1.00 25.78 249 VAL A CA 1
ATOM 1355 C C . VAL A 1 172 ? 17.615 -1.678 20.830 1.00 26.46 249 VAL A C 1
ATOM 1356 O O . VAL A 1 172 ? 17.218 -1.233 21.906 1.00 24.07 249 VAL A O 1
ATOM 1360 N N . SER A 1 173 ? 17.544 -2.964 20.509 1.00 26.69 250 SER A N 1
ATOM 1361 C CA . SER A 1 173 ? 17.002 -3.941 21.437 1.00 26.65 250 SER A CA 1
ATOM 1362 C C . SER A 1 173 ? 17.903 -3.954 22.662 1.00 25.39 250 SER A C 1
ATOM 1363 O O . SER A 1 173 ? 19.110 -3.777 22.541 1.00 24.67 250 SER A O 1
ATOM 1366 N N . LEU A 1 174 ? 17.322 -4.148 23.840 1.00 25.73 251 LEU A N 1
ATOM 1367 C CA . LEU A 1 174 ? 18.121 -4.190 25.054 1.00 28.81 251 LEU A CA 1
ATOM 1368 C C . LEU A 1 174 ? 19.082 -5.380 24.992 1.00 29.58 251 LEU A C 1
ATOM 1369 O O . LEU A 1 174 ? 20.209 -5.306 25.479 1.00 29.07 251 LEU A O 1
ATOM 1374 N N . GLN A 1 175 ? 18.636 -6.473 24.383 1.00 31.63 252 GLN A N 1
ATOM 1375 C CA . GLN A 1 175 ? 19.473 -7.661 24.276 1.00 33.90 252 GLN A CA 1
ATOM 1376 C C . GLN A 1 175 ? 20.728 -7.362 23.460 1.00 33.59 252 GLN A C 1
ATOM 1377 O O . GLN A 1 175 ? 21.819 -7.823 23.798 1.00 32.14 252 GLN A O 1
ATOM 1383 N N . VAL A 1 176 ? 20.572 -6.579 22.397 1.00 33.01 253 VAL A N 1
ATOM 1384 C CA . VAL A 1 176 ? 21.698 -6.219 21.537 1.00 34.17 253 VAL A CA 1
ATOM 1385 C C . VAL A 1 176 ? 22.705 -5.366 22.294 1.00 34.87 253 VAL A C 1
ATOM 1386 O O . VAL A 1 176 ? 23.916 -5.485 22.087 1.00 33.92 253 VAL A O 1
ATOM 1390 N N . ILE A 1 177 ? 22.199 -4.493 23.161 1.00 33.71 254 ILE A N 1
ATOM 1391 C CA . ILE A 1 177 ? 23.061 -3.622 23.951 1.00 33.10 254 ILE A CA 1
ATOM 1392 C C . ILE A 1 177 ? 23.846 -4.448 24.968 1.00 31.91 254 ILE A C 1
ATOM 1393 O O . ILE A 1 177 ? 25.044 -4.243 25.161 1.00 30.90 254 ILE A O 1
ATOM 1398 N N . LEU A 1 178 ? 23.165 -5.394 25.602 1.00 33.17 255 LEU A N 1
ATOM 1399 C CA . LEU A 1 178 ? 23.795 -6.249 26.602 1.00 34.48 255 LEU A CA 1
ATOM 1400 C C . LEU A 1 178 ? 24.831 -7.195 25.989 1.00 35.80 255 LEU A C 1
ATOM 1401 O O . LEU A 1 178 ? 25.879 -7.448 26.589 1.00 34.99 255 LEU A O 1
ATOM 1406 N N . SER A 1 179 ? 24.535 -7.704 24.792 1.00 37.59 256 SER A N 1
ATOM 1407 C CA . SER A 1 179 ? 25.426 -8.625 24.089 1.00 39.12 256 SER A CA 1
ATOM 1408 C C . SER A 1 179 ? 26.678 -7.945 23.551 1.00 40.73 256 SER A C 1
ATOM 1409 O O . SER A 1 179 ? 27.689 -8.602 23.311 1.00 43.10 256 SER A O 1
ATOM 1412 N N . ASN A 1 180 ? 26.601 -6.634 23.351 1.00 40.27 257 ASN A N 1
ATOM 1413 C CA . ASN A 1 180 ? 27.723 -5.851 22.846 1.00 40.60 257 ASN A CA 1
ATOM 1414 C C . ASN A 1 180 ? 28.109 -4.818 23.902 1.00 41.12 257 ASN A C 1
ATOM 1415 O O . ASN A 1 180 ? 27.875 -3.623 23.725 1.00 41.81 257 ASN A O 1
ATOM 1420 N N . PRO A 1 181 ? 28.718 -5.268 25.010 1.00 41.10 258 PRO A N 1
ATOM 1421 C CA . PRO A 1 181 ? 29.136 -4.393 26.110 1.00 40.59 258 PRO A CA 1
ATOM 1422 C C . PRO A 1 181 ? 30.210 -3.370 25.772 1.00 40.96 258 PRO A C 1
ATOM 1423 O O . PRO A 1 181 ? 30.376 -2.382 26.486 1.00 41.25 258 PRO A O 1
ATOM 1427 N N . LYS A 1 182 ? 30.937 -3.605 24.686 1.00 39.91 259 LYS A N 1
ATOM 1428 C CA . LYS A 1 182 ? 32.004 -2.698 24.272 1.00 39.25 259 LYS A CA 1
ATOM 1429 C C . LYS A 1 182 ? 31.464 -1.579 23.387 1.00 37.64 259 LYS A C 1
ATOM 1430 O O . LYS A 1 182 ? 32.130 -0.566 23.176 1.00 37.21 259 LYS A O 1
ATOM 1436 N N . ALA A 1 183 ? 30.254 -1.772 22.870 1.00 35.67 260 ALA A N 1
ATOM 1437 C CA . ALA A 1 183 ? 29.629 -0.791 21.993 1.00 34.21 260 ALA A CA 1
ATOM 1438 C C . ALA A 1 183 ? 29.156 0.450 22.744 1.00 33.05 260 ALA A C 1
ATOM 1439 O O . ALA A 1 183 ? 28.166 0.410 23.476 1.00 31.83 260 ALA A O 1
ATOM 1441 N N . VAL A 1 184 ? 29.879 1.549 22.555 1.00 32.35 261 VAL A N 1
ATOM 1442 C CA . VAL A 1 184 ? 29.551 2.823 23.181 1.00 32.92 261 VAL A CA 1
ATOM 1443 C C . VAL A 1 184 ? 29.774 3.930 22.155 1.00 33.41 261 VAL A C 1
ATOM 1444 O O . VAL A 1 184 ? 30.300 3.677 21.074 1.00 32.90 261 VAL A O 1
ATOM 1448 N N . PHE A 1 185 ? 29.364 5.150 22.482 1.00 33.48 262 PHE A N 1
ATOM 1449 C CA . PHE A 1 185 ? 29.564 6.268 21.570 1.00 34.36 262 PHE A CA 1
ATOM 1450 C C . PHE A 1 185 ? 30.967 6.837 21.804 1.00 37.20 262 PHE A C 1
ATOM 1451 O O . PHE A 1 185 ? 31.411 6.963 22.946 1.00 35.72 262 PHE A O 1
ATOM 1459 N N . LYS A 1 186 ? 31.663 7.163 20.718 1.00 41.30 263 LYS A N 1
ATOM 1460 C CA . LYS A 1 186 ? 33.018 7.702 20.806 1.00 45.85 263 LYS A CA 1
ATOM 1461 C C . LYS A 1 186 ? 33.100 8.976 19.978 1.00 48.72 263 LYS A C 1
ATOM 1462 O O . LYS A 1 186 ? 32.929 8.942 18.761 1.00 48.19 263 LYS A O 1
ATOM 1468 N N . ARG A 1 187 ? 33.364 10.098 20.637 1.00 53.08 264 ARG A N 1
ATOM 1469 C CA . ARG A 1 187 ? 33.455 11.374 19.938 1.00 57.58 264 ARG A CA 1
ATOM 1470 C C . ARG A 1 187 ? 34.847 11.628 19.378 1.00 60.62 264 ARG A C 1
ATOM 1471 O O . ARG A 1 187 ? 35.082 12.626 18.694 1.00 61.06 264 ARG A O 1
ATOM 1479 N N . ARG A 1 188 ? 35.765 10.709 19.656 1.00 63.87 265 ARG A N 1
ATOM 1480 C CA . ARG A 1 188 ? 37.134 10.832 19.177 1.00 67.83 265 ARG A CA 1
ATOM 1481 C C . ARG A 1 188 ? 37.176 11.147 17.682 1.00 69.35 265 ARG A C 1
ATOM 1482 O O . ARG A 1 188 ? 38.130 11.755 17.194 1.00 70.04 265 ARG A O 1
ATOM 1490 N N . GLY A 1 189 ? 36.135 10.736 16.962 1.00 70.20 266 GLY A N 1
ATOM 1491 C CA . GLY A 1 189 ? 36.075 10.983 15.532 1.00 71.18 266 GLY A CA 1
ATOM 1492 C C . GLY A 1 189 ? 36.085 12.459 15.179 1.00 72.18 266 GLY A C 1
ATOM 1493 O O . GLY A 1 189 ? 35.295 13.238 15.713 1.00 72.35 266 GLY A O 1
ATOM 1494 N N . SER A 1 190 ? 36.984 12.848 14.278 1.00 72.61 267 SER A N 1
ATOM 1495 C CA . SER A 1 190 ? 37.089 14.239 13.853 1.00 72.54 267 SER A CA 1
ATOM 1496 C C . SER A 1 190 ? 35.784 14.688 13.203 1.00 72.40 267 SER A C 1
ATOM 1497 O O . SER A 1 190 ? 35.397 15.852 13.305 1.00 72.65 267 SER A O 1
ATOM 1500 N N . GLN A 1 191 ? 35.109 13.757 12.538 1.00 71.79 268 GLN A N 1
ATOM 1501 C CA . GLN A 1 191 ? 33.844 14.060 11.883 1.00 71.67 268 GLN A CA 1
ATOM 1502 C C . GLN A 1 191 ? 32.758 14.229 12.939 1.00 70.88 268 GLN A C 1
ATOM 1503 O O . GLN A 1 191 ? 32.505 13.323 13.732 1.00 71.81 268 GLN A O 1
ATOM 1509 N N . PRO A 1 192 ? 32.107 15.402 12.967 1.00 69.81 269 PRO A N 1
ATOM 1510 C CA . PRO A 1 192 ? 31.040 15.715 13.924 1.00 68.37 269 PRO A CA 1
ATOM 1511 C C . PRO A 1 192 ? 29.952 14.646 14.014 1.00 66.44 269 PRO A C 1
ATOM 1512 O O . PRO A 1 192 ? 29.767 14.019 15.060 1.00 66.25 269 PRO A O 1
ATOM 1516 N N . GLY A 1 193 ? 29.234 14.447 12.913 1.00 63.24 270 GLY A N 1
ATOM 1517 C CA . GLY A 1 193 ? 28.166 13.464 12.892 1.00 59.51 270 GLY A CA 1
ATOM 1518 C C . GLY A 1 193 ? 28.592 12.092 12.406 1.00 55.85 270 GLY A C 1
ATOM 1519 O O . GLY A 1 193 ? 28.122 11.622 11.371 1.00 55.24 270 GLY A O 1
ATOM 1520 N N . MET A 1 194 ? 29.478 11.447 13.158 1.00 52.57 271 MET A N 1
ATOM 1521 C CA . MET A 1 194 ? 29.956 10.119 12.799 1.00 48.71 271 MET A CA 1
ATOM 1522 C C . MET A 1 194 ? 29.720 9.165 13.970 1.00 45.75 271 MET A C 1
ATOM 1523 O O . MET A 1 194 ? 29.929 7.956 13.856 1.00 44.57 271 MET A O 1
ATOM 1528 N N . GLN A 1 195 ? 29.271 9.717 15.093 1.00 41.14 272 GLN A N 1
ATOM 1529 C CA . GLN A 1 195 ? 29.016 8.917 16.284 1.00 38.19 272 GLN A CA 1
ATOM 1530 C C . GLN A 1 195 ? 27.947 7.846 16.112 1.00 35.59 272 GLN A C 1
ATOM 1531 O O . GLN A 1 195 ? 28.124 6.720 16.577 1.00 34.93 272 GLN A O 1
ATOM 1537 N N . GLU A 1 196 ? 26.848 8.190 15.445 1.00 33.06 273 GLU A N 1
ATOM 1538 C CA . GLU A 1 196 ? 25.763 7.235 15.227 1.00 32.96 273 GLU A CA 1
ATOM 1539 C C . GLU A 1 196 ? 26.193 6.062 14.355 1.00 33.88 273 GLU A C 1
ATOM 1540 O O . GLU A 1 196 ? 25.906 4.904 14.666 1.00 32.13 273 GLU A O 1
ATOM 1546 N N . SER A 1 197 ? 26.880 6.365 13.258 1.00 34.31 274 SER A N 1
ATOM 1547 C CA . SER A 1 197 ? 27.327 5.327 12.343 1.00 36.88 274 SER A CA 1
ATOM 1548 C C . SER A 1 197 ? 28.377 4.421 12.987 1.00 37.51 274 SER A C 1
ATOM 1549 O O . SER A 1 197 ? 28.289 3.196 12.887 1.00 37.70 274 SER A O 1
ATOM 1552 N N . ASP A 1 198 ? 29.358 5.021 13.657 1.00 37.20 275 ASP A N 1
ATOM 1553 C CA . ASP A 1 198 ? 30.410 4.250 14.310 1.00 37.17 275 ASP A CA 1
ATOM 1554 C C . ASP A 1 198 ? 29.833 3.323 15.370 1.00 36.99 275 ASP A C 1
ATOM 1555 O O . ASP A 1 198 ? 30.328 2.213 15.580 1.00 34.84 275 ASP A O 1
ATOM 1560 N N . PHE A 1 199 ? 28.780 3.789 16.033 1.00 35.90 276 PHE A N 1
ATOM 1561 C CA . PHE A 1 199 ? 28.117 3.013 17.069 1.00 33.59 276 PHE A CA 1
ATOM 1562 C C . PHE A 1 199 ? 27.385 1.827 16.460 1.00 33.25 276 PHE A C 1
ATOM 1563 O O . PHE A 1 199 ? 27.641 0.674 16.807 1.00 32.52 276 PHE A O 1
ATOM 1571 N N . LEU A 1 200 ? 26.471 2.134 15.546 1.00 33.43 277 LEU A N 1
ATOM 1572 C CA . LEU A 1 200 ? 25.651 1.136 14.875 1.00 33.32 277 LEU A CA 1
ATOM 1573 C C . LEU A 1 200 ? 26.451 0.068 14.141 1.00 34.52 277 LEU A C 1
ATOM 1574 O O . LEU A 1 200 ? 26.010 -1.078 14.032 1.00 33.50 277 LEU A O 1
ATOM 1579 N N . LYS A 1 201 ? 27.626 0.435 13.643 1.00 35.83 278 LYS A N 1
ATOM 1580 C CA . LYS A 1 201 ? 28.457 -0.522 12.926 1.00 39.08 278 LYS A CA 1
ATOM 1581 C C . LYS A 1 201 ? 28.842 -1.718 13.794 1.00 39.77 278 LYS A C 1
ATOM 1582 O O . LYS A 1 201 ? 28.997 -2.830 13.292 1.00 39.51 278 LYS A O 1
ATOM 1588 N N . GLN A 1 202 ? 28.980 -1.484 15.096 1.00 40.20 279 GLN A N 1
ATOM 1589 C CA . GLN A 1 202 ? 29.362 -2.533 16.040 1.00 41.16 279 GLN A CA 1
ATOM 1590 C C . GLN A 1 202 ? 28.236 -3.477 16.461 1.00 41.85 279 GLN A C 1
ATOM 1591 O O . GLN A 1 202 ? 28.500 -4.544 17.022 1.00 41.37 279 GLN A O 1
ATOM 1597 N N . ILE A 1 203 ? 26.988 -3.095 16.201 1.00 41.41 280 ILE A N 1
ATOM 1598 C CA . ILE A 1 203 ? 25.858 -3.925 16.602 1.00 42.64 280 ILE A CA 1
ATOM 1599 C C . ILE A 1 203 ? 25.126 -4.656 15.483 1.00 43.15 280 ILE A C 1
ATOM 1600 O O . ILE A 1 203 ? 24.760 -5.820 15.647 1.00 45.03 280 ILE A O 1
ATOM 1605 N N . THR A 1 204 ? 24.892 -3.989 14.355 1.00 42.52 281 THR A N 1
ATOM 1606 C CA . THR A 1 204 ? 24.201 -4.650 13.248 1.00 41.62 281 THR A CA 1
ATOM 1607 C C . THR A 1 204 ? 24.664 -4.193 11.875 1.00 39.12 281 THR A C 1
ATOM 1608 O O . THR A 1 204 ? 25.576 -3.379 11.742 1.00 39.49 281 THR A O 1
ATOM 1612 N N . THR A 1 205 ? 24.011 -4.732 10.855 1.00 37.53 282 THR A N 1
ATOM 1613 C CA . THR A 1 205 ? 24.319 -4.398 9.474 1.00 36.84 282 THR A CA 1
ATOM 1614 C C . THR A 1 205 ? 23.098 -3.741 8.848 1.00 36.65 282 THR A C 1
ATOM 1615 O O . THR A 1 205 ? 21.980 -3.902 9.335 1.00 36.58 282 THR A O 1
ATOM 1619 N N . VAL A 1 206 ? 23.311 -3.003 7.767 1.00 37.88 283 VAL A N 1
ATOM 1620 C CA . VAL A 1 206 ? 22.210 -2.335 7.088 1.00 39.81 283 VAL A CA 1
ATOM 1621 C C . VAL A 1 206 ? 21.097 -3.334 6.767 1.00 40.76 283 VAL A C 1
ATOM 1622 O O . VAL A 1 206 ? 19.914 -3.002 6.849 1.00 41.03 283 VAL A O 1
ATOM 1626 N N . GLU A 1 207 ? 21.485 -4.560 6.417 1.00 42.23 284 GLU A N 1
ATOM 1627 C CA . GLU A 1 207 ? 20.529 -5.613 6.071 1.00 43.03 284 GLU A CA 1
ATOM 1628 C C . GLU A 1 207 ? 19.604 -6.026 7.211 1.00 41.60 284 GLU A C 1
ATOM 1629 O O . GLU A 1 207 ? 18.439 -6.355 6.985 1.00 41.53 284 GLU A O 1
ATOM 1635 N N . GLU A 1 208 ? 20.120 -6.016 8.433 1.00 39.67 285 GLU A N 1
ATOM 1636 C CA . GLU A 1 208 ? 19.323 -6.408 9.590 1.00 39.44 285 GLU A CA 1
ATOM 1637 C C . GLU A 1 208 ? 18.409 -5.284 10.084 1.00 37.27 285 GLU A C 1
ATOM 1638 O O . GLU A 1 208 ? 17.511 -5.517 10.894 1.00 36.57 285 GLU A O 1
ATOM 1644 N N . LEU A 1 209 ? 18.640 -4.069 9.596 1.00 34.97 286 LEU A N 1
ATOM 1645 C CA . LEU A 1 209 ? 17.842 -2.925 10.009 1.00 32.96 286 LEU A CA 1
ATOM 1646 C C . LEU A 1 209 ? 16.348 -3.121 9.784 1.00 33.46 286 LEU A C 1
ATOM 1647 O O . LEU A 1 209 ? 15.903 -3.514 8.701 1.00 32.85 286 LEU A O 1
ATOM 1652 N N . GLU A 1 210 ? 15.579 -2.841 10.830 1.00 32.44 287 GLU A N 1
ATOM 1653 C CA . GLU A 1 210 ? 14.131 -2.973 10.801 1.00 30.98 287 GLU A CA 1
ATOM 1654 C C . GLU A 1 210 ? 13.485 -1.614 10.536 1.00 32.80 287 GLU A C 1
ATOM 1655 O O . GLU A 1 210 ? 13.385 -0.777 11.439 1.00 31.32 287 GLU A O 1
ATOM 1661 N N . PRO A 1 211 ? 13.027 -1.383 9.292 1.00 32.10 288 PRO A N 1
ATOM 1662 C CA . PRO A 1 211 ? 12.388 -0.123 8.899 1.00 31.27 288 PRO A CA 1
ATOM 1663 C C . PRO A 1 211 ? 11.027 0.082 9.561 1.00 31.05 288 PRO A C 1
ATOM 1664 O O . PRO A 1 211 ? 10.157 -0.789 9.509 1.00 31.06 288 PRO A O 1
ATOM 1668 N N . LYS A 1 212 ? 10.855 1.246 10.180 1.00 28.35 289 LYS A N 1
ATOM 1669 C CA . LYS A 1 212 ? 9.622 1.575 10.875 1.00 29.28 289 LYS A CA 1
ATOM 1670 C C . LYS A 1 212 ? 8.895 2.756 10.235 1.00 28.68 289 LYS A C 1
ATOM 1671 O O . LYS A 1 212 ? 9.354 3.314 9.238 1.00 30.53 289 LYS A O 1
ATOM 1677 N N . ALA A 1 213 ? 7.753 3.122 10.809 1.00 28.11 290 ALA A N 1
ATOM 1678 C CA . ALA A 1 213 ? 6.962 4.243 10.302 1.00 28.24 290 ALA A CA 1
ATOM 1679 C C . ALA A 1 213 ? 6.554 4.059 8.834 1.00 26.85 290 ALA A C 1
ATOM 1680 O O . ALA A 1 213 ? 6.922 4.862 7.978 1.00 25.92 290 ALA A O 1
ATOM 1682 N N . ASN A 1 214 ? 5.790 3.006 8.552 1.00 29.16 291 ASN A N 1
ATOM 1683 C CA . ASN A 1 214 ? 5.340 2.726 7.186 1.00 30.88 291 ASN A CA 1
ATOM 1684 C C . ASN A 1 214 ? 6.493 2.718 6.179 1.00 29.11 291 ASN A C 1
ATOM 1685 O O . ASN A 1 214 ? 6.510 3.517 5.244 1.00 30.88 291 ASN A O 1
ATOM 1690 N N . ASN A 1 215 ? 7.448 1.814 6.367 1.00 28.15 292 ASN A N 1
ATOM 1691 C CA . ASN A 1 215 ? 8.600 1.724 5.480 1.00 29.77 292 ASN A CA 1
ATOM 1692 C C . ASN A 1 215 ? 9.324 3.055 5.327 1.00 28.99 292 ASN A C 1
ATOM 1693 O O . ASN A 1 215 ? 9.729 3.433 4.225 1.00 25.58 292 ASN A O 1
ATOM 1698 N N . CYS A 1 216 ? 9.477 3.763 6.442 1.00 28.13 293 CYS A N 1
ATOM 1699 C CA . CYS A 1 216 ? 10.157 5.050 6.465 1.00 26.26 293 CYS A CA 1
ATOM 1700 C C . CYS A 1 216 ? 9.606 6.115 5.524 1.00 25.63 293 CYS A C 1
ATOM 1701 O O . CYS A 1 216 ? 10.356 6.757 4.790 1.00 26.88 293 CYS A O 1
ATOM 1704 N N . THR A 1 217 ? 8.294 6.311 5.554 1.00 27.57 294 THR A N 1
ATOM 1705 C CA . THR A 1 217 ? 7.667 7.324 4.714 1.00 30.32 294 THR A CA 1
ATOM 1706 C C . THR A 1 217 ? 6.916 8.341 5.576 1.00 30.33 294 THR A C 1
ATOM 1707 O O . THR A 1 217 ? 6.263 9.248 5.055 1.00 30.60 294 THR A O 1
ATOM 1711 N N . LYS A 1 218 ? 7.010 8.182 6.896 1.00 30.23 295 LYS A N 1
ATOM 1712 C CA . LYS A 1 218 ? 6.343 9.088 7.832 1.00 31.04 295 LYS A CA 1
ATOM 1713 C C . LYS A 1 218 ? 7.303 9.672 8.874 1.00 30.38 295 LYS A C 1
ATOM 1714 O O . LYS A 1 218 ? 8.177 8.973 9.389 1.00 28.24 295 LYS A O 1
ATOM 1720 N N . VAL A 1 219 ? 7.128 10.957 9.174 1.00 28.59 296 VAL A N 1
ATOM 1721 C CA . VAL A 1 219 ? 7.962 11.650 10.151 1.00 25.89 296 VAL A CA 1
ATOM 1722 C C . VAL A 1 219 ? 7.190 11.709 11.466 1.00 25.09 296 VAL A C 1
ATOM 1723 O O . VAL A 1 219 ? 6.199 12.428 11.584 1.00 25.19 296 VAL A O 1
ATOM 1727 N N . LEU A 1 220 ? 7.645 10.925 12.439 1.00 23.63 297 LEU A N 1
ATOM 1728 C CA . LEU A 1 220 ? 7.001 10.842 13.750 1.00 23.80 297 LEU A CA 1
ATOM 1729 C C . LEU A 1 220 ? 7.857 11.450 14.860 1.00 20.85 297 LEU A C 1
ATOM 1730 O O . LEU A 1 220 ? 7.503 11.381 16.030 1.00 20.46 297 LEU A O 1
ATOM 1735 N N . VAL A 1 221 ? 8.982 12.036 14.476 1.00 22.50 298 VAL A N 1
ATOM 1736 C CA . VAL A 1 221 ? 9.901 12.660 15.417 1.00 22.89 298 VAL A CA 1
ATOM 1737 C C . VAL A 1 221 ? 10.584 13.810 14.693 1.00 23.30 298 VAL A C 1
ATOM 1738 O O . VAL A 1 221 ? 10.940 13.684 13.518 1.00 25.49 298 VAL A O 1
ATOM 1742 N N . TRP A 1 222 ? 10.757 14.932 15.388 1.00 21.20 299 TRP A N 1
ATOM 1743 C CA . TRP A 1 222 ? 11.383 16.111 14.797 1.00 20.98 299 TRP A CA 1
ATOM 1744 C C . TRP A 1 222 ? 12.454 16.715 15.701 1.00 23.09 299 TRP A C 1
ATOM 1745 O O . TRP A 1 222 ? 12.347 16.654 16.928 1.00 23.56 299 TRP A O 1
ATOM 1756 N N . HIS A 1 223 ? 13.480 17.305 15.098 1.00 23.53 300 HIS A N 1
ATOM 1757 C CA . HIS A 1 223 ? 14.496 17.991 15.882 1.00 26.79 300 HIS A CA 1
ATOM 1758 C C . HIS A 1 223 ? 13.921 19.389 16.052 1.00 26.98 300 HIS A C 1
ATOM 1759 O O . HIS A 1 223 ? 13.622 20.061 15.067 1.00 25.72 300 HIS A O 1
ATOM 1766 N N . THR A 1 224 ? 13.740 19.818 17.295 1.00 27.92 301 THR A N 1
ATOM 1767 C CA . THR A 1 224 ? 13.205 21.145 17.573 1.00 28.95 301 THR A CA 1
ATOM 1768 C C . THR A 1 224 ? 14.056 21.831 18.632 1.00 31.16 301 THR A C 1
ATOM 1769 O O . THR A 1 224 ? 13.991 21.486 19.809 1.00 34.66 301 THR A O 1
ATOM 1773 N N . ARG A 1 225 ? 14.862 22.795 18.219 1.00 31.80 302 ARG A N 1
ATOM 1774 C CA . ARG A 1 225 ? 15.695 23.497 19.175 1.00 33.38 302 ARG A CA 1
ATOM 1775 C C . ARG A 1 225 ? 15.077 24.856 19.440 1.00 31.06 302 ARG A C 1
ATOM 1776 O O . ARG A 1 225 ? 14.731 25.574 18.501 1.00 30.32 302 ARG A O 1
ATOM 1784 N N . THR A 1 226 ? 14.923 25.209 20.712 1.00 29.98 303 THR A N 1
ATOM 1785 C CA . THR A 1 226 ? 14.354 26.502 21.060 1.00 29.82 303 THR A CA 1
ATOM 1786 C C . THR A 1 226 ? 15.415 27.579 20.906 1.00 28.02 303 THR A C 1
ATOM 1787 O O . THR A 1 226 ? 16.607 27.302 21.022 1.00 25.86 303 THR A O 1
ATOM 1791 N N . GLU A 1 227 ? 14.973 28.806 20.645 1.00 27.25 304 GLU A N 1
ATOM 1792 C CA . GLU A 1 227 ? 15.878 29.941 20.486 1.00 25.35 304 GLU A CA 1
ATOM 1793 C C . GLU A 1 227 ? 16.457 30.336 21.841 1.00 25.46 304 GLU A C 1
ATOM 1794 O O . GLU A 1 227 ? 15.836 30.119 22.878 1.00 24.06 304 GLU A O 1
ATOM 1800 N N . LYS A 1 228 ? 17.645 30.927 21.824 1.00 26.00 305 LYS A N 1
ATOM 1801 C CA . LYS A 1 228 ? 18.288 31.377 23.051 1.00 25.89 305 LYS A CA 1
ATOM 1802 C C . LYS A 1 228 ? 17.304 32.308 23.763 1.00 23.74 305 LYS A C 1
ATOM 1803 O O . LYS A 1 228 ? 16.612 33.097 23.121 1.00 20.65 305 LYS A O 1
ATOM 1809 N N . VAL A 1 229 ? 17.234 32.206 25.085 1.00 21.46 306 VAL A N 1
ATOM 1810 C CA . VAL A 1 229 ? 16.337 33.048 25.867 1.00 19.29 306 VAL A CA 1
ATOM 1811 C C . VAL A 1 229 ? 16.918 34.444 26.046 1.00 19.45 306 VAL A C 1
ATOM 1812 O O . VAL A 1 229 ? 18.092 34.596 26.365 1.00 15.35 306 VAL A O 1
ATOM 1816 N N . ASN A 1 230 ? 16.087 35.461 25.835 1.00 18.07 307 ASN A N 1
ATOM 1817 C CA . ASN A 1 230 ? 16.529 36.847 25.985 1.00 17.59 307 ASN A CA 1
ATOM 1818 C C . ASN A 1 230 ? 16.457 37.240 27.454 1.00 15.88 307 ASN A C 1
ATOM 1819 O O . ASN A 1 230 ? 15.383 37.244 28.038 1.00 14.97 307 ASN A O 1
ATOM 1824 N N . LEU A 1 231 ? 17.597 37.555 28.058 1.00 13.92 308 LEU A N 1
ATOM 1825 C CA . LEU A 1 231 ? 17.598 37.950 29.465 1.00 16.05 308 LEU A CA 1
ATOM 1826 C C . LEU A 1 231 ? 18.142 39.369 29.639 1.00 16.60 308 LEU A C 1
ATOM 1827 O O . LEU A 1 231 ? 18.596 39.757 30.720 1.00 15.34 308 LEU A O 1
ATOM 1832 N N . ALA A 1 232 ? 18.058 40.153 28.572 1.00 15.08 309 ALA A N 1
ATOM 1833 C CA . ALA A 1 232 ? 18.551 41.518 28.590 1.00 16.31 309 ALA A CA 1
ATOM 1834 C C . ALA A 1 232 ? 17.946 42.386 29.696 1.00 14.51 309 ALA A C 1
ATOM 1835 O O . ALA A 1 232 ? 18.581 43.327 30.164 1.00 15.57 309 ALA A O 1
ATOM 1837 N N . ASN A 1 233 ? 16.720 42.080 30.112 1.00 14.03 310 ASN A N 1
ATOM 1838 C CA . ASN A 1 233 ? 16.059 42.878 31.144 1.00 14.96 310 ASN A CA 1
ATOM 1839 C C . ASN A 1 233 ? 15.955 42.220 32.511 1.00 13.58 310 ASN A C 1
ATOM 1840 O O . ASN A 1 233 ? 15.166 42.641 33.350 1.00 15.73 310 ASN A O 1
ATOM 1845 N N . GLU A 1 234 ? 16.768 41.196 32.727 1.00 14.65 311 GLU A N 1
ATOM 1846 C CA . GLU A 1 234 ? 16.796 40.451 33.987 1.00 16.43 311 GLU A CA 1
ATOM 1847 C C . GLU A 1 234 ? 17.460 41.309 35.077 1.00 16.68 311 GLU A C 1
ATOM 1848 O O . GLU A 1 234 ? 18.589 41.760 34.905 1.00 17.09 311 GLU A O 1
ATOM 1854 N N . PRO A 1 235 ? 16.760 41.548 36.204 1.00 18.00 312 PRO A N 1
ATOM 1855 C CA . PRO A 1 235 ? 17.299 42.361 37.304 1.00 19.16 312 PRO A CA 1
ATOM 1856 C C . PRO A 1 235 ? 18.497 41.726 38.010 1.00 20.42 312 PRO A C 1
ATOM 1857 O O . PRO A 1 235 ? 18.566 40.506 38.170 1.00 18.14 312 PRO A O 1
ATOM 1861 N N . LYS A 1 236 ? 19.437 42.561 38.435 1.00 21.41 313 LYS A N 1
ATOM 1862 C CA . LYS A 1 236 ? 20.606 42.071 39.142 1.00 24.51 313 LYS A CA 1
ATOM 1863 C C . LYS A 1 236 ? 20.732 42.702 40.528 1.00 26.74 313 LYS A C 1
ATOM 1864 O O . LYS A 1 236 ? 21.276 42.086 41.444 1.00 30.56 313 LYS A O 1
ATOM 1870 N N . TYR A 1 237 ? 20.220 43.915 40.693 1.00 26.38 314 TYR A N 1
ATOM 1871 C CA . TYR A 1 237 ? 20.340 44.593 41.980 1.00 28.05 314 TYR A CA 1
ATOM 1872 C C . TYR A 1 237 ? 19.036 44.843 42.731 1.00 29.19 314 TYR A C 1
ATOM 1873 O O . TYR A 1 237 ? 18.976 44.664 43.951 1.00 32.29 314 TYR A O 1
ATOM 1882 N N . HIS A 1 238 ? 17.999 45.267 42.019 1.00 29.91 315 HIS A N 1
ATOM 1883 C CA . HIS A 1 238 ? 16.696 45.499 42.640 1.00 30.52 315 HIS A CA 1
ATOM 1884 C C . HIS A 1 238 ? 15.880 44.249 42.326 1.00 30.30 315 HIS A C 1
ATOM 1885 O O . HIS A 1 238 ? 15.000 44.264 41.464 1.00 32.28 315 HIS A O 1
ATOM 1892 N N . LEU A 1 239 ? 16.188 43.169 43.037 1.00 28.17 316 LEU A N 1
ATOM 1893 C CA . LEU A 1 239 ? 15.551 41.878 42.822 1.00 27.46 316 LEU A CA 1
ATOM 1894 C C . LEU A 1 239 ? 14.120 41.743 43.309 1.00 28.33 316 LEU A C 1
ATOM 1895 O O . LEU A 1 239 ? 13.647 42.520 44.139 1.00 27.49 316 LEU A O 1
ATOM 1900 N N . ASP A 1 240 ? 13.441 40.732 42.772 1.00 25.80 317 ASP A N 1
ATOM 1901 C CA . ASP A 1 240 ? 12.068 40.425 43.139 1.00 25.19 317 ASP A CA 1
ATOM 1902 C C . ASP A 1 240 ? 12.134 39.987 44.600 1.00 24.79 317 ASP A C 1
ATOM 1903 O O . ASP A 1 240 ? 13.166 39.489 45.054 1.00 22.62 317 ASP A O 1
ATOM 1908 N N . THR A 1 241 ? 11.038 40.159 45.326 1.00 26.11 318 THR A N 1
ATOM 1909 C CA . THR A 1 241 ? 10.999 39.802 46.739 1.00 30.12 318 THR A CA 1
ATOM 1910 C C . THR A 1 241 ? 10.841 38.308 46.997 1.00 30.17 318 THR A C 1
ATOM 1911 O O . THR A 1 241 ? 10.716 37.885 48.145 1.00 30.94 318 THR A O 1
ATOM 1915 N N . VAL A 1 242 ? 10.843 37.512 45.931 1.00 28.25 319 VAL A N 1
ATOM 1916 C CA . VAL A 1 242 ? 10.721 36.061 46.061 1.00 29.13 319 VAL A CA 1
ATOM 1917 C C . VAL A 1 242 ? 11.629 35.372 45.049 1.00 28.33 319 VAL A C 1
ATOM 1918 O O . VAL A 1 242 ? 11.936 35.929 43.998 1.00 29.27 319 VAL A O 1
ATOM 1922 N N . LYS A 1 243 ? 12.067 34.162 45.377 1.00 27.80 320 LYS A N 1
ATOM 1923 C CA . LYS A 1 243 ? 12.925 33.391 44.488 1.00 27.98 320 LYS A CA 1
ATOM 1924 C C . LYS A 1 243 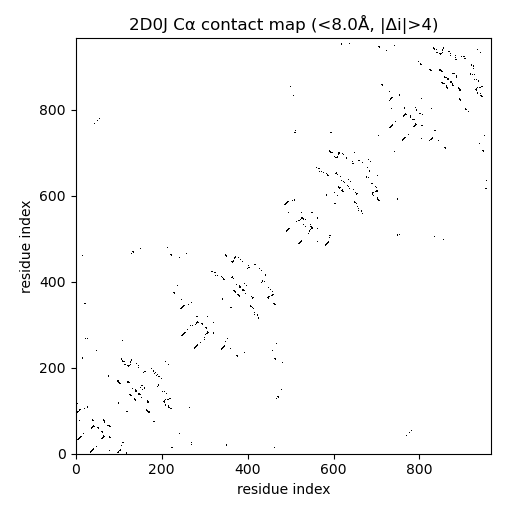? 12.042 32.402 43.723 1.00 25.30 320 LYS A C 1
ATOM 1925 O O . LYS A 1 243 ? 11.304 31.636 44.340 1.00 21.31 320 LYS A O 1
ATOM 1931 N N . ILE A 1 244 ? 12.107 32.427 42.391 1.00 22.97 321 ILE A N 1
ATOM 1932 C CA . ILE A 1 244 ? 11.287 31.520 41.580 1.00 22.68 321 ILE A CA 1
ATOM 1933 C C . ILE A 1 244 ? 12.082 30.681 40.588 1.00 19.73 321 ILE A C 1
ATOM 1934 O O . ILE A 1 244 ? 12.865 31.201 39.798 1.00 20.57 321 ILE A O 1
ATOM 1939 N N . GLU A 1 245 ? 11.869 29.373 40.625 1.00 17.46 322 GLU A N 1
ATOM 1940 C CA . GLU A 1 245 ? 12.559 28.471 39.719 1.00 15.48 322 GLU A CA 1
ATOM 1941 C C . GLU A 1 245 ? 11.846 28.490 38.364 1.00 15.94 322 GLU A C 1
ATOM 1942 O O . GLU A 1 245 ? 10.618 28.438 38.309 1.00 13.56 322 GLU A O 1
ATOM 1948 N N . VAL A 1 246 ? 12.619 28.563 37.284 1.00 16.76 323 VAL A N 1
ATOM 1949 C CA . VAL A 1 246 ? 12.061 28.591 35.934 1.00 17.55 323 VAL A CA 1
ATOM 1950 C C . VAL A 1 246 ? 12.644 27.486 35.047 1.00 19.08 323 VAL A C 1
ATOM 1951 O O . VAL A 1 246 ? 11.935 27.014 34.125 1.00 16.07 323 VAL A O 1
ATOM 1956 N N . GLN B 1 1 ? -20.840 20.545 38.591 1.00 47.78 78 GLN B N 1
ATOM 1957 C CA . GLN B 1 1 ? -20.362 20.018 37.281 1.00 47.24 78 GLN B CA 1
ATOM 1958 C C . GLN B 1 1 ? -18.943 20.503 36.994 1.00 46.81 78 GLN B C 1
ATOM 1959 O O . GLN B 1 1 ? -18.499 21.513 37.543 1.00 48.04 78 GLN B O 1
ATOM 1965 N N . LEU B 1 2 ? -18.241 19.782 36.125 1.00 44.52 79 LEU B N 1
ATOM 1966 C CA . LEU B 1 2 ? -16.864 20.114 35.772 1.00 40.43 79 LEU B CA 1
ATOM 1967 C C . LEU B 1 2 ? -16.744 21.168 34.674 1.00 37.86 79 LEU B C 1
ATOM 1968 O O . LEU B 1 2 ? -17.148 20.939 33.537 1.00 37.78 79 LEU B O 1
ATOM 1973 N N . PRO B 1 3 ? -16.168 22.338 35.001 1.00 35.45 80 PRO B N 1
ATOM 1974 C CA . PRO B 1 3 ? -15.997 23.421 34.028 1.00 32.99 80 PRO B CA 1
ATOM 1975 C C . PRO B 1 3 ? -15.101 23.016 32.860 1.00 31.70 80 PRO B C 1
ATOM 1976 O O . PRO B 1 3 ? -14.079 22.349 33.042 1.00 30.54 80 PRO B O 1
ATOM 1980 N N . THR B 1 4 ? -15.492 23.431 31.661 1.00 29.21 81 THR B N 1
ATOM 1981 C CA . THR B 1 4 ? -14.736 23.137 30.458 1.00 29.18 81 THR B CA 1
ATOM 1982 C C . THR B 1 4 ? -13.682 24.212 30.224 1.00 27.78 81 THR B C 1
ATOM 1983 O O . THR B 1 4 ? -13.952 25.408 30.372 1.00 24.90 81 THR B O 1
ATOM 1987 N N . ILE B 1 5 ? -12.477 23.783 29.866 1.00 24.96 82 ILE B N 1
ATOM 1988 C CA . ILE B 1 5 ? -11.401 24.729 29.589 1.00 23.53 82 ILE B CA 1
ATOM 1989 C C . ILE B 1 5 ? -11.204 24.855 28.085 1.00 21.64 82 ILE B C 1
ATOM 1990 O O . ILE B 1 5 ? -10.947 23.868 27.398 1.00 20.71 82 ILE B O 1
ATOM 1995 N N . TYR B 1 6 ? -11.336 26.072 27.573 1.00 20.78 83 TYR B N 1
ATOM 1996 C CA . TYR B 1 6 ? -11.145 26.309 26.153 1.00 20.81 83 TYR B CA 1
ATOM 1997 C C . TYR B 1 6 ? -9.778 26.930 25.886 1.00 22.75 83 TYR B C 1
ATOM 1998 O O . TYR B 1 6 ? -9.443 27.970 26.450 1.00 22.10 83 TYR B O 1
ATOM 2007 N N . ALA B 1 7 ? -8.995 26.288 25.027 1.00 22.50 84 ALA B N 1
ATOM 2008 C CA . ALA B 1 7 ? -7.670 26.794 24.671 1.00 23.26 84 ALA B CA 1
ATOM 2009 C C . ALA B 1 7 ? -7.702 27.440 23.289 1.00 22.50 84 ALA B C 1
ATOM 2010 O O . ALA B 1 7 ? -7.932 26.761 22.282 1.00 23.36 84 ALA B O 1
ATOM 2012 N N . ILE B 1 8 ? -7.485 28.754 23.235 1.00 19.72 85 ILE B N 1
ATOM 2013 C CA . ILE B 1 8 ? -7.485 29.454 21.962 1.00 20.45 85 ILE B CA 1
ATOM 2014 C C . ILE B 1 8 ? -6.056 29.540 21.463 1.00 22.60 85 ILE B C 1
ATOM 2015 O O . ILE B 1 8 ? -5.239 30.292 22.003 1.00 22.79 85 ILE B O 1
ATOM 2020 N N . THR B 1 9 ? -5.764 28.766 20.423 1.00 21.93 86 THR B N 1
ATOM 2021 C CA . THR B 1 9 ? -4.428 28.699 19.853 1.00 22.71 86 THR B CA 1
ATOM 2022 C C . THR B 1 9 ? -4.300 29.219 18.434 1.00 25.98 86 THR B C 1
ATOM 2023 O O . THR B 1 9 ? -4.898 28.677 17.499 1.00 27.28 86 THR B O 1
ATOM 2027 N N . PRO B 1 10 ? -3.526 30.296 18.257 1.00 27.16 87 PRO B N 1
ATOM 2028 C CA . PRO B 1 10 ? -3.321 30.868 16.924 1.00 27.44 87 PRO B CA 1
ATOM 2029 C C . PRO B 1 10 ? -2.163 30.088 16.293 1.00 28.07 87 PRO B C 1
ATOM 2030 O O . PRO B 1 10 ? -1.205 29.733 16.981 1.00 24.02 87 PRO B O 1
ATOM 2034 N N . THR B 1 11 ? -2.242 29.816 14.997 1.00 25.79 88 THR B N 1
ATOM 2035 C CA . THR B 1 11 ? -1.172 29.088 14.341 1.00 27.58 88 THR B CA 1
ATOM 2036 C C . THR B 1 11 ? -1.031 29.537 12.890 1.00 30.39 88 THR B C 1
ATOM 2037 O O . THR B 1 11 ? -1.967 30.088 12.308 1.00 29.99 88 THR B O 1
ATOM 2041 N N . TYR B 1 12 ? 0.150 29.320 12.321 1.00 31.42 89 TYR B N 1
ATOM 2042 C CA . TYR B 1 12 ? 0.402 29.682 10.934 1.00 32.31 89 TYR B CA 1
ATOM 2043 C C . TYR B 1 12 ? 1.393 28.686 10.344 1.00 33.94 89 TYR B C 1
ATOM 2044 O O . TYR B 1 12 ? 2.267 28.166 11.045 1.00 33.79 89 TYR B O 1
ATOM 2053 N N . SER B 1 13 ? 1.243 28.425 9.048 1.00 32.87 90 SER B N 1
ATOM 2054 C CA . SER B 1 13 ? 2.077 27.470 8.331 1.00 32.39 90 SER B CA 1
ATOM 2055 C C . SER B 1 13 ? 3.558 27.816 8.240 1.00 31.81 90 SER B C 1
ATOM 2056 O O . SER B 1 13 ? 3.948 28.866 7.715 1.00 31.22 90 SER B O 1
ATOM 2059 N N . ARG B 1 14 ? 4.376 26.899 8.742 1.00 28.88 91 ARG B N 1
ATOM 2060 C CA . ARG B 1 14 ? 5.824 27.041 8.746 1.00 25.97 91 ARG B CA 1
ATOM 2061 C C . ARG B 1 14 ? 6.397 25.645 8.935 1.00 24.83 91 ARG B C 1
ATOM 2062 O O . ARG B 1 14 ? 5.692 24.736 9.354 1.00 21.65 91 ARG B O 1
ATOM 2070 N N . PRO B 1 15 ? 7.687 25.457 8.632 1.00 25.94 92 PRO B N 1
ATOM 2071 C CA . PRO B 1 15 ? 8.290 24.131 8.782 1.00 25.91 92 PRO B CA 1
ATOM 2072 C C . PRO B 1 15 ? 8.125 23.416 10.125 1.00 27.19 92 PRO B C 1
ATOM 2073 O O . PRO B 1 15 ? 7.936 22.201 10.152 1.00 27.96 92 PRO B O 1
ATOM 2077 N N . VAL B 1 16 ? 8.171 24.151 11.233 1.00 24.55 93 VAL B N 1
ATOM 2078 C CA . VAL B 1 16 ? 8.021 23.517 12.540 1.00 24.62 93 VAL B CA 1
ATOM 2079 C C . VAL B 1 16 ? 6.570 23.433 13.001 1.00 22.60 93 VAL B C 1
ATOM 2080 O O . VAL B 1 16 ? 6.298 22.919 14.079 1.00 25.02 93 VAL B O 1
ATOM 2084 N N . GLN B 1 17 ? 5.635 23.927 12.199 1.00 21.53 94 GLN B N 1
ATOM 2085 C CA . GLN B 1 17 ? 4.240 23.907 12.629 1.00 20.36 94 GLN B CA 1
ATOM 2086 C C . GLN B 1 17 ? 3.695 22.565 13.123 1.00 22.03 94 GLN B C 1
ATOM 2087 O O . GLN B 1 17 ? 3.147 22.477 14.233 1.00 23.39 94 GLN B O 1
ATOM 2093 N N . LYS B 1 18 ? 3.832 21.514 12.321 1.00 20.21 95 LYS B N 1
ATOM 2094 C CA . LYS B 1 18 ? 3.282 20.232 12.738 1.00 20.76 95 LYS B CA 1
ATOM 2095 C C . LYS B 1 18 ? 3.938 19.720 14.012 1.00 17.65 95 LYS B C 1
ATOM 2096 O O . LYS B 1 18 ? 3.272 19.178 14.877 1.00 17.49 95 LYS B O 1
ATOM 2102 N N . ALA B 1 19 ? 5.248 19.898 14.116 1.00 20.30 96 ALA B N 1
ATOM 2103 C CA . ALA B 1 19 ? 5.976 19.453 15.292 1.00 19.62 96 ALA B CA 1
ATOM 2104 C C . ALA B 1 19 ? 5.409 20.156 16.529 1.00 18.91 96 ALA B C 1
ATOM 2105 O O . ALA B 1 19 ? 5.018 19.510 17.496 1.00 18.60 96 ALA B O 1
ATOM 2107 N N . GLU B 1 20 ? 5.361 21.483 16.487 1.00 19.52 97 GLU B N 1
ATOM 2108 C CA . GLU B 1 20 ? 4.836 22.258 17.610 1.00 20.24 97 GLU B CA 1
ATOM 2109 C C . GLU B 1 20 ? 3.407 21.840 17.962 1.00 18.37 97 GLU B C 1
ATOM 2110 O O . GLU B 1 20 ? 3.066 21.664 19.136 1.00 14.30 97 GLU B O 1
ATOM 2116 N N . LEU B 1 21 ? 2.566 21.667 16.948 1.00 18.49 98 LEU B N 1
ATOM 2117 C CA . LEU B 1 21 ? 1.185 21.263 17.199 1.00 18.15 98 LEU B CA 1
ATOM 2118 C C . LEU B 1 21 ? 1.147 19.876 17.814 1.00 19.00 98 LEU B C 1
ATOM 2119 O O . LEU B 1 21 ? 0.290 19.574 18.645 1.00 21.12 98 LEU B O 1
ATOM 2124 N N . THR B 1 22 ? 2.090 19.031 17.418 1.00 20.29 99 THR B N 1
ATOM 2125 C CA . THR B 1 22 ? 2.143 17.678 17.956 1.00 21.75 99 THR B CA 1
ATOM 2126 C C . THR B 1 22 ? 2.415 17.659 19.464 1.00 21.47 99 THR B C 1
ATOM 2127 O O . THR B 1 22 ? 1.694 17.004 20.217 1.00 20.39 99 THR B O 1
ATOM 2131 N N . ARG B 1 23 ? 3.433 18.377 19.928 1.00 23.82 100 ARG B N 1
ATOM 2132 C CA . ARG B 1 23 ? 3.690 18.326 21.364 1.00 24.22 100 ARG B CA 1
ATOM 2133 C C . ARG B 1 23 ? 2.704 19.106 22.227 1.00 22.54 100 ARG B C 1
ATOM 2134 O O . ARG B 1 23 ? 2.483 18.741 23.374 1.00 21.23 100 ARG B O 1
ATOM 2142 N N . LEU B 1 24 ? 2.091 20.157 21.691 1.00 22.55 101 LEU B N 1
ATOM 2143 C CA . LEU B 1 24 ? 1.121 20.898 22.486 1.00 22.69 101 LEU B CA 1
ATOM 2144 C C . LEU B 1 24 ? -0.092 19.997 22.675 1.00 22.82 101 LEU B C 1
ATOM 2145 O O . LEU B 1 24 ? -0.715 19.989 23.740 1.00 23.80 101 LEU B O 1
ATOM 2150 N N . ALA B 1 25 ? -0.425 19.229 21.640 1.00 22.46 102 ALA B N 1
ATOM 2151 C CA . ALA B 1 25 ? -1.549 18.298 21.714 1.00 22.37 102 ALA B CA 1
ATOM 2152 C C . ALA B 1 25 ? -1.226 17.180 22.713 1.00 21.03 102 ALA B C 1
ATOM 2153 O O . ALA B 1 25 ? -2.098 16.707 23.441 1.00 19.14 102 ALA B O 1
ATOM 2155 N N . ASN B 1 26 ? 0.035 16.760 22.746 1.00 21.23 103 ASN B N 1
ATOM 2156 C CA . ASN B 1 26 ? 0.448 15.709 23.669 1.00 22.44 103 ASN B CA 1
ATOM 2157 C C . ASN B 1 26 ? 0.206 16.164 25.103 1.00 21.67 103 ASN B C 1
ATOM 2158 O O . ASN B 1 26 ? -0.014 15.350 25.990 1.00 22.26 103 ASN B O 1
ATOM 2163 N N . THR B 1 27 ? 0.256 17.473 25.326 1.00 21.06 104 THR B N 1
ATOM 2164 C CA . THR B 1 27 ? 0.028 18.015 26.658 1.00 19.23 104 THR B CA 1
ATOM 2165 C C . THR B 1 27 ? -1.480 18.146 26.915 1.00 20.60 104 THR B C 1
ATOM 2166 O O . THR B 1 27 ? -2.008 17.619 27.902 1.00 20.92 104 THR B O 1
ATOM 2170 N N . PHE B 1 28 ? -2.163 18.850 26.019 1.00 21.38 105 PHE B N 1
ATOM 2171 C CA . PHE B 1 28 ? -3.604 19.081 26.135 1.00 23.62 105 PHE B CA 1
ATOM 2172 C C . PHE B 1 28 ? -4.419 17.802 26.189 1.00 25.40 105 PHE B C 1
ATOM 2173 O O . PHE B 1 28 ? -5.438 17.739 26.876 1.00 27.03 105 PHE B O 1
ATOM 2181 N N . ARG B 1 29 ? -3.977 16.789 25.450 1.00 26.72 106 ARG B N 1
ATOM 2182 C CA . ARG B 1 29 ? -4.683 15.516 25.407 1.00 29.75 106 ARG B CA 1
ATOM 2183 C C . ARG B 1 29 ? -4.892 14.925 26.795 1.00 30.41 106 ARG B C 1
ATOM 2184 O O . ARG B 1 29 ? -5.839 14.163 27.010 1.00 30.20 106 ARG B O 1
ATOM 2192 N N . GLN B 1 30 ? -4.013 15.287 27.730 1.00 28.70 107 GLN B N 1
ATOM 2193 C CA . GLN B 1 30 ? -4.063 14.788 29.107 1.00 27.60 107 GLN B CA 1
ATOM 2194 C C . GLN B 1 30 ? -4.907 15.618 30.058 1.00 25.95 107 GLN B C 1
ATOM 2195 O O . GLN B 1 30 ? -4.977 15.314 31.254 1.00 25.42 107 GLN B O 1
ATOM 2201 N N . VAL B 1 31 ? -5.512 16.684 29.553 1.00 25.09 108 VAL B N 1
ATOM 2202 C CA . VAL B 1 31 ? -6.333 17.531 30.404 1.00 25.70 108 VAL B CA 1
ATOM 2203 C C . VAL B 1 31 ? -7.808 17.186 30.237 1.00 25.33 108 VAL B C 1
ATOM 2204 O O . VAL B 1 31 ? -8.327 17.174 29.120 1.00 23.38 108 VAL B O 1
ATOM 2208 N N . ALA B 1 32 ? -8.471 16.904 31.353 1.00 24.77 109 ALA B N 1
ATOM 2209 C CA . ALA B 1 32 ? -9.892 16.572 31.339 1.00 27.08 109 ALA B CA 1
ATOM 2210 C C . ALA B 1 32 ? -10.734 17.790 30.968 1.00 29.06 109 ALA B C 1
ATOM 2211 O O . ALA B 1 32 ? -10.442 18.915 31.387 1.00 29.77 109 ALA B O 1
ATOM 2213 N N . GLN B 1 33 ? -11.774 17.564 30.175 1.00 30.19 110 GLN B N 1
ATOM 2214 C CA . GLN B 1 33 ? -12.682 18.631 29.765 1.00 31.73 110 GLN B CA 1
ATOM 2215 C C . GLN B 1 33 ? -12.009 19.858 29.172 1.00 31.01 110 GLN B C 1
ATOM 2216 O O . GLN B 1 33 ? -12.229 20.981 29.637 1.00 31.13 110 GLN B O 1
ATOM 2222 N N . LEU B 1 34 ? -11.202 19.645 28.140 1.00 29.61 111 LEU B N 1
ATOM 2223 C CA . LEU B 1 34 ? -10.515 20.745 27.480 1.00 29.42 111 LEU B CA 1
ATOM 2224 C C . LEU B 1 34 ? -10.849 20.732 26.000 1.00 28.00 111 LEU B C 1
ATOM 2225 O O . LEU B 1 34 ? -10.712 19.710 25.330 1.00 28.10 111 LEU B O 1
ATOM 2230 N N . HIS B 1 35 ? -11.302 21.874 25.500 1.00 28.24 112 HIS B N 1
ATOM 2231 C CA . HIS B 1 35 ? -11.652 22.006 24.098 1.00 27.21 112 HIS B CA 1
ATOM 2232 C C . HIS B 1 35 ? -10.612 22.886 23.427 1.00 26.80 112 HIS B C 1
ATOM 2233 O O . HIS B 1 35 ? -10.419 24.037 23.817 1.00 26.49 112 HIS B O 1
ATOM 2240 N N . TRP B 1 36 ? -9.948 22.347 22.412 1.00 25.25 113 TRP B N 1
ATOM 2241 C CA . TRP B 1 36 ? -8.920 23.093 21.701 1.00 25.92 113 TRP B CA 1
ATOM 2242 C C . TRP B 1 36 ? -9.489 23.847 20.496 1.00 27.00 113 TRP B C 1
ATOM 2243 O O . TRP B 1 36 ? -10.065 23.251 19.583 1.00 25.22 113 TRP B O 1
ATOM 2254 N N . ILE B 1 37 ? -9.330 25.167 20.511 1.00 25.53 114 ILE B N 1
ATOM 2255 C CA . ILE B 1 37 ? -9.792 26.021 19.427 1.00 25.81 114 ILE B CA 1
ATOM 2256 C C . ILE B 1 37 ? -8.563 26.478 18.655 1.00 28.14 114 ILE B C 1
ATOM 2257 O O . ILE B 1 37 ? -7.896 27.445 19.042 1.00 29.63 114 ILE B O 1
ATOM 2262 N N . LEU B 1 38 ? -8.262 25.782 17.565 1.00 28.00 115 LEU B N 1
ATOM 2263 C CA . LEU B 1 38 ? -7.099 26.101 16.748 1.00 28.98 115 LEU B CA 1
ATOM 2264 C C . LEU B 1 38 ? -7.505 26.993 15.586 1.00 30.83 115 LEU B C 1
ATOM 2265 O O . LEU B 1 38 ? -8.314 26.595 14.743 1.00 32.69 115 LEU B O 1
ATOM 2270 N N . VAL B 1 39 ? -6.934 28.194 15.539 1.00 29.27 116 VAL B N 1
ATOM 2271 C CA . VAL B 1 39 ? -7.255 29.163 14.499 1.00 27.95 116 VAL B CA 1
ATOM 2272 C C . VAL B 1 39 ? -6.090 29.422 13.551 1.00 29.41 116 VAL B C 1
ATOM 2273 O O . VAL B 1 39 ? -5.068 29.997 13.933 1.00 27.76 116 VAL B O 1
ATOM 2277 N N . GLU B 1 40 ? -6.242 28.992 12.304 1.00 29.58 117 GLU B N 1
ATOM 2278 C CA . GLU B 1 40 ? -5.193 29.185 11.316 1.00 31.02 117 GLU B CA 1
ATOM 2279 C C . GLU B 1 40 ? -5.161 30.596 10.756 1.00 31.37 117 GLU B C 1
ATOM 2280 O O . GLU B 1 40 ? -6.199 31.224 10.576 1.00 32.15 117 GLU B O 1
ATOM 2286 N N . ASP B 1 41 ? -3.957 31.099 10.499 1.00 33.23 118 ASP B N 1
ATOM 2287 C CA . ASP B 1 41 ? -3.801 32.419 9.908 1.00 34.31 118 ASP B CA 1
ATOM 2288 C C . ASP B 1 41 ? -3.701 32.185 8.408 1.00 35.40 118 ASP B C 1
ATOM 2289 O O . ASP B 1 41 ? -2.606 32.199 7.840 1.00 35.67 118 ASP B O 1
ATOM 2294 N N . ALA B 1 42 ? -4.843 31.956 7.770 1.00 35.89 119 ALA B N 1
ATOM 2295 C CA . ALA B 1 42 ? -4.861 31.707 6.334 1.00 38.39 119 ALA B CA 1
ATOM 2296 C C . ALA B 1 42 ? -6.238 31.971 5.730 1.00 38.70 119 ALA B C 1
ATOM 2297 O O . ALA B 1 42 ? -7.239 32.054 6.449 1.00 38.70 119 ALA B O 1
ATOM 2299 N N . ALA B 1 43 ? -6.270 32.103 4.406 1.00 40.51 120 ALA B N 1
ATOM 2300 C CA . ALA B 1 43 ? -7.505 32.363 3.668 1.00 41.57 120 ALA B CA 1
ATOM 2301 C C . ALA B 1 43 ? -8.501 31.242 3.881 1.00 41.85 120 ALA B C 1
ATOM 2302 O O . ALA B 1 43 ? -9.709 31.467 3.889 1.00 43.54 120 ALA B O 1
ATOM 2304 N N . ALA B 1 44 ? -7.989 30.028 4.049 1.00 42.51 121 ALA B N 1
ATOM 2305 C CA . ALA B 1 44 ? -8.840 28.870 4.274 1.00 40.96 121 ALA B CA 1
ATOM 2306 C C . ALA B 1 44 ? -8.071 27.806 5.041 1.00 40.52 121 ALA B C 1
ATOM 2307 O O . ALA B 1 44 ? -6.848 27.874 5.158 1.00 38.43 121 ALA B O 1
ATOM 2309 N N . ARG B 1 45 ? -8.799 26.826 5.561 1.00 40.04 122 ARG B N 1
ATOM 2310 C CA . ARG B 1 45 ? -8.193 25.737 6.308 1.00 40.32 122 ARG B CA 1
ATOM 2311 C C . ARG B 1 45 ? -7.132 25.030 5.479 1.00 41.01 122 ARG B C 1
ATOM 2312 O O . ARG B 1 45 ? -7.274 24.880 4.263 1.00 40.53 122 ARG B O 1
ATOM 2320 N N . SER B 1 46 ? -6.066 24.600 6.144 1.00 39.83 123 SER B N 1
ATOM 2321 C CA . SER B 1 46 ? -4.992 23.889 5.470 1.00 38.64 123 SER B CA 1
ATOM 2322 C C . SER B 1 46 ? -5.229 22.396 5.660 1.00 37.12 123 SER B C 1
ATOM 2323 O O . SER B 1 46 ? -5.805 21.973 6.666 1.00 35.46 123 SER B O 1
ATOM 2326 N N . GLU B 1 47 ? -4.790 21.603 4.689 1.00 34.67 124 GLU B N 1
ATOM 2327 C CA . GLU B 1 47 ? -4.960 20.161 4.757 1.00 35.01 124 GLU B CA 1
ATOM 2328 C C . GLU B 1 47 ? -4.102 19.554 5.868 1.00 32.95 124 GLU B C 1
ATOM 2329 O O . GLU B 1 47 ? -4.555 18.678 6.598 1.00 32.49 124 GLU B O 1
ATOM 2335 N N . LEU B 1 48 ? -2.863 20.020 5.994 1.00 32.69 125 LEU B N 1
ATOM 2336 C CA . LEU B 1 48 ? -1.984 19.504 7.041 1.00 31.39 125 LEU B CA 1
ATOM 2337 C C . LEU B 1 48 ? -2.636 19.621 8.420 1.00 30.47 125 LEU B C 1
ATOM 2338 O O . LEU B 1 48 ? -2.669 18.652 9.181 1.00 33.62 125 LEU B O 1
ATOM 2343 N N . VAL B 1 49 ? -3.165 20.798 8.739 1.00 29.99 126 VAL B N 1
ATOM 2344 C CA . VAL B 1 49 ? -3.809 21.018 10.037 1.00 29.86 126 VAL B CA 1
ATOM 2345 C C . VAL B 1 49 ? -5.116 20.249 10.156 1.00 29.68 126 VAL B C 1
ATOM 2346 O O . VAL B 1 49 ? -5.456 19.734 11.223 1.00 29.49 126 VAL B O 1
ATOM 2350 N N . SER B 1 50 ? -5.850 20.172 9.051 1.00 30.12 127 SER B N 1
ATOM 2351 C CA . SER B 1 50 ? -7.127 19.471 9.042 1.00 31.12 127 SER B CA 1
ATOM 2352 C C . SER B 1 50 ? -6.915 17.979 9.295 1.00 29.89 127 SER B C 1
ATOM 2353 O O . SER B 1 50 ? -7.645 17.357 10.065 1.00 27.80 127 SER B O 1
ATOM 2356 N N . ARG B 1 51 ? -5.906 17.407 8.651 1.00 31.68 128 ARG B N 1
ATOM 2357 C CA . ARG B 1 51 ? -5.621 15.996 8.845 1.00 33.85 128 ARG B CA 1
ATOM 2358 C C . ARG B 1 51 ? -5.047 15.762 10.236 1.00 32.99 128 ARG B C 1
ATOM 2359 O O . ARG B 1 51 ? -5.335 14.749 10.870 1.00 32.57 128 ARG B O 1
ATOM 2367 N N . PHE B 1 52 ? -4.246 16.710 10.714 1.00 34.00 129 PHE B N 1
ATOM 2368 C CA . PHE B 1 52 ? -3.644 16.606 12.046 1.00 32.72 129 PHE B CA 1
ATOM 2369 C C . PHE B 1 52 ? -4.694 16.561 13.158 1.00 31.58 129 PHE B C 1
ATOM 2370 O O . PHE B 1 52 ? -4.639 15.698 14.035 1.00 31.69 129 PHE B O 1
ATOM 2378 N N . LEU B 1 53 ? -5.648 17.488 13.128 1.00 32.07 130 LEU B N 1
ATOM 2379 C CA . LEU B 1 53 ? -6.691 17.525 14.148 1.00 33.26 130 LEU B CA 1
ATOM 2380 C C . LEU B 1 53 ? -7.558 16.277 14.121 1.00 35.97 130 LEU B C 1
ATOM 2381 O O . LEU B 1 53 ? -8.111 15.868 15.140 1.00 36.50 130 LEU B O 1
ATOM 2386 N N . ALA B 1 54 ? -7.679 15.671 12.948 1.00 39.43 131 ALA B N 1
ATOM 2387 C CA . ALA B 1 54 ? -8.480 14.464 12.810 1.00 41.84 131 ALA B CA 1
ATOM 2388 C C . ALA B 1 54 ? -7.888 13.339 13.655 1.00 43.33 131 ALA B C 1
ATOM 2389 O O . ALA B 1 54 ? -8.618 12.546 14.254 1.00 42.76 131 ALA B O 1
ATOM 2391 N N . ARG B 1 55 ? -6.561 13.284 13.717 1.00 43.92 132 ARG B N 1
ATOM 2392 C CA . ARG B 1 55 ? -5.892 12.237 14.475 1.00 46.01 132 ARG B CA 1
ATOM 2393 C C . ARG B 1 55 ? -5.135 12.759 15.696 1.00 46.08 132 ARG B C 1
ATOM 2394 O O . ARG B 1 55 ? -4.308 12.052 16.269 1.00 46.37 132 ARG B O 1
ATOM 2402 N N . ALA B 1 56 ? -5.425 13.993 16.098 1.00 46.01 133 ALA B N 1
ATOM 2403 C CA . ALA B 1 56 ? -4.769 14.591 17.258 1.00 44.89 133 ALA B CA 1
ATOM 2404 C C . ALA B 1 56 ? -5.135 13.831 18.531 1.00 44.20 133 ALA B C 1
ATOM 2405 O O . ALA B 1 56 ? -4.303 13.660 19.425 1.00 44.27 133 ALA B O 1
ATOM 2407 N N . GLY B 1 57 ? -6.384 13.384 18.614 1.00 42.78 134 GLY B N 1
ATOM 2408 C CA . GLY B 1 57 ? -6.816 12.631 19.776 1.00 41.48 134 GLY B CA 1
ATOM 2409 C C . GLY B 1 57 ? -7.496 13.410 20.885 1.00 40.86 134 GLY B C 1
ATOM 2410 O O . GLY B 1 57 ? -7.505 12.967 22.033 1.00 41.60 134 GLY B O 1
ATOM 2411 N N . LEU B 1 58 ? -8.060 14.568 20.560 1.00 40.39 135 LEU B N 1
ATOM 2412 C CA . LEU B 1 58 ? -8.758 15.374 21.562 1.00 38.59 135 LEU B CA 1
ATOM 2413 C C . LEU B 1 58 ? -9.794 16.248 20.873 1.00 37.07 135 LEU B C 1
ATOM 2414 O O . LEU B 1 58 ? -9.691 16.509 19.675 1.00 37.12 135 LEU B O 1
ATOM 2419 N N . PRO B 1 59 ? -10.815 16.704 21.618 1.00 36.32 136 PRO B N 1
ATOM 2420 C CA . PRO B 1 59 ? -11.858 17.554 21.033 1.00 35.65 136 PRO B CA 1
ATOM 2421 C C . PRO B 1 59 ? -11.321 18.914 20.587 1.00 36.29 136 PRO B C 1
ATOM 2422 O O . PRO B 1 59 ? -10.583 19.574 21.324 1.00 35.87 136 PRO B O 1
ATOM 2426 N N . SER B 1 60 ? -11.696 19.329 19.380 1.00 34.73 137 SER B N 1
ATOM 2427 C CA . SER B 1 60 ? -11.223 20.596 18.843 1.00 36.14 137 SER B CA 1
ATOM 2428 C C . SER B 1 60 ? -12.145 21.250 17.817 1.00 36.07 137 SER B C 1
ATOM 2429 O O . SER B 1 60 ? -13.043 20.617 17.259 1.00 35.63 137 SER B O 1
ATOM 2432 N N . THR B 1 61 ? -11.888 22.531 17.575 1.00 35.60 138 THR B N 1
ATOM 2433 C CA . THR B 1 61 ? -12.625 23.334 16.607 1.00 33.30 138 THR B CA 1
ATOM 2434 C C . THR B 1 61 ? -11.572 23.933 15.694 1.00 32.61 138 THR B C 1
ATOM 2435 O O . THR B 1 61 ? -10.647 24.604 16.160 1.00 30.77 138 THR B O 1
ATOM 2439 N N . HIS B 1 62 ? -11.697 23.673 14.395 1.00 30.66 139 HIS B N 1
ATOM 2440 C CA . HIS B 1 62 ? -10.739 24.184 13.421 1.00 31.46 139 HIS B CA 1
ATOM 2441 C C . HIS B 1 62 ? -11.302 25.414 12.722 1.00 32.84 139 HIS B C 1
ATOM 2442 O O . HIS B 1 62 ? -12.258 25.320 11.952 1.00 33.22 139 HIS B O 1
ATOM 2449 N N . LEU B 1 63 ? -10.708 26.571 13.011 1.00 33.08 140 LEU B N 1
ATOM 2450 C CA . LEU B 1 63 ? -11.133 27.837 12.421 1.00 33.53 140 LEU B CA 1
ATOM 2451 C C . LEU B 1 63 ? -9.976 28.483 11.669 1.00 34.57 140 LEU B C 1
ATOM 2452 O O . LEU B 1 63 ? -8.824 28.079 11.824 1.00 33.46 140 LEU B O 1
ATOM 2457 N N . HIS B 1 64 ? -10.283 29.485 10.852 1.00 35.43 141 HIS B N 1
ATOM 2458 C CA . HIS B 1 64 ? -9.253 30.182 10.097 1.00 38.35 141 HIS B CA 1
ATOM 2459 C C . HIS B 1 64 ? -9.677 31.610 9.780 1.00 40.21 141 HIS B C 1
ATOM 2460 O O . HIS B 1 64 ? -10.847 31.879 9.511 1.00 40.05 141 HIS B O 1
ATOM 2467 N N . VAL B 1 65 ? -8.715 32.524 9.832 1.00 42.33 142 VAL B N 1
ATOM 2468 C CA . VAL B 1 65 ? -8.959 33.929 9.540 1.00 44.90 142 VAL B CA 1
ATOM 2469 C C . VAL B 1 65 ? -7.661 34.568 9.077 1.00 46.26 142 VAL B C 1
ATOM 2470 O O . VAL B 1 65 ? -6.631 34.468 9.747 1.00 48.07 142 VAL B O 1
ATOM 2474 N N . PRO B 1 66 ? -7.689 35.228 7.913 1.00 47.37 143 PRO B N 1
ATOM 2475 C CA . PRO B 1 66 ? -6.501 35.887 7.363 1.00 48.08 143 PRO B CA 1
ATOM 2476 C C . PRO B 1 66 ? -6.077 37.081 8.217 1.00 49.03 143 PRO B C 1
ATOM 2477 O O . PRO B 1 66 ? -6.880 37.641 8.962 1.00 49.06 143 PRO B O 1
ATOM 2481 N N . THR B 1 67 ? -4.809 37.456 8.110 1.00 49.94 144 THR B N 1
ATOM 2482 C CA . THR B 1 67 ? -4.281 38.604 8.837 1.00 50.67 144 THR B CA 1
ATOM 2483 C C . THR B 1 67 ? -3.551 39.481 7.824 1.00 51.90 144 THR B C 1
ATOM 2484 O O . THR B 1 67 ? -2.627 39.023 7.153 1.00 51.92 144 THR B O 1
ATOM 2488 N N . PRO B 1 68 ? -3.975 40.747 7.678 1.00 53.32 145 PRO B N 1
ATOM 2489 C CA . PRO B 1 68 ? -3.325 41.657 6.729 1.00 55.35 145 PRO B CA 1
ATOM 2490 C C . PRO B 1 68 ? -1.818 41.684 6.971 1.00 57.62 145 PRO B C 1
ATOM 2491 O O . PRO B 1 68 ? -1.352 41.196 7.999 1.00 58.16 145 PRO B O 1
ATOM 2495 N N . ARG B 1 69 ? -1.060 42.247 6.033 1.00 59.75 146 ARG B N 1
ATOM 2496 C CA . ARG B 1 69 ? 0.397 42.303 6.158 1.00 61.06 146 ARG B CA 1
ATOM 2497 C C . ARG B 1 69 ? 0.936 42.282 7.595 1.00 62.26 146 ARG B C 1
ATOM 2498 O O . ARG B 1 69 ? 1.536 41.289 8.026 1.00 62.01 146 ARG B O 1
ATOM 2506 N N . ARG B 1 70 ? 0.720 43.367 8.333 1.00 62.41 147 ARG B N 1
ATOM 2507 C CA . ARG B 1 70 ? 1.177 43.469 9.715 1.00 62.21 147 ARG B CA 1
ATOM 2508 C C . ARG B 1 70 ? 2.623 43.000 9.883 1.00 62.98 147 ARG B C 1
ATOM 2509 O O . ARG B 1 70 ? 3.369 42.862 8.909 1.00 63.09 147 ARG B O 1
ATOM 2517 N N . GLY B 1 75 ? 7.795 45.008 12.716 1.00 54.78 152 GLY B N 1
ATOM 2518 C CA . GLY B 1 75 ? 7.630 44.428 14.037 1.00 54.36 152 GLY B CA 1
ATOM 2519 C C . GLY B 1 75 ? 6.282 44.747 14.657 1.00 54.65 152 GLY B C 1
ATOM 2520 O O . GLY B 1 75 ? 6.193 45.545 15.590 1.00 55.13 152 GLY B O 1
ATOM 2521 N N . LEU B 1 76 ? 5.229 44.122 14.140 1.00 54.12 153 LEU B N 1
ATOM 2522 C CA . LEU B 1 76 ? 3.877 44.340 14.646 1.00 53.29 153 LEU B CA 1
ATOM 2523 C C . LEU B 1 76 ? 3.320 43.101 15.336 1.00 53.00 153 LEU B C 1
ATOM 2524 O O . LEU B 1 76 ? 3.812 41.989 15.136 1.00 51.67 153 LEU B O 1
ATOM 2529 N N . PRO B 1 77 ? 2.274 43.282 16.159 1.00 52.27 154 PRO B N 1
ATOM 2530 C CA . PRO B 1 77 ? 1.647 42.168 16.874 1.00 52.52 154 PRO B CA 1
ATOM 2531 C C . PRO B 1 77 ? 1.198 41.092 15.891 1.00 50.90 154 PRO B C 1
ATOM 2532 O O . PRO B 1 77 ? 1.403 41.214 14.684 1.00 51.77 154 PRO B O 1
ATOM 2536 N N . ARG B 1 78 ? 0.584 40.040 16.408 1.00 49.40 155 ARG B N 1
ATOM 2537 C CA . ARG B 1 78 ? 0.109 38.963 15.553 1.00 47.30 155 ARG B CA 1
ATOM 2538 C C . ARG B 1 78 ? -0.843 38.085 16.340 1.00 43.69 155 ARG B C 1
ATOM 2539 O O . ARG B 1 78 ? -0.851 38.111 17.573 1.00 44.40 155 ARG B O 1
ATOM 2547 N N . ALA B 1 79 ? -1.643 37.312 15.615 1.00 38.80 156 ALA B N 1
ATOM 2548 C CA . ALA B 1 79 ? -2.617 36.419 16.215 1.00 34.58 156 ALA B CA 1
ATOM 2549 C C . ALA B 1 79 ? -3.823 37.198 16.715 1.00 32.37 156 ALA B C 1
ATOM 2550 O O . ALA B 1 79 ? -4.782 36.610 17.206 1.00 30.72 156 ALA B O 1
ATOM 2552 N N . THR B 1 80 ? -3.777 38.520 16.588 1.00 31.23 157 THR B N 1
ATOM 2553 C CA . THR B 1 80 ? -4.890 39.346 17.042 1.00 31.31 157 THR B CA 1
ATOM 2554 C C . THR B 1 80 ? -6.189 38.883 16.373 1.00 30.88 157 THR B C 1
ATOM 2555 O O . THR B 1 80 ? -7.201 38.687 17.040 1.00 28.60 157 THR B O 1
ATOM 2559 N N . GLU B 1 81 ? -6.150 38.707 15.055 1.00 30.64 158 GLU B N 1
ATOM 2560 C CA . GLU B 1 81 ? -7.325 38.258 14.307 1.00 31.79 158 GLU B CA 1
ATOM 2561 C C . GLU B 1 81 ? -7.739 36.848 14.720 1.00 30.03 158 GLU B C 1
ATOM 2562 O O . GLU B 1 81 ? -8.920 36.571 14.926 1.00 28.73 158 GLU B O 1
ATOM 2568 N N . GLN B 1 82 ? -6.758 35.960 14.841 1.00 28.72 159 GLN B N 1
ATOM 2569 C CA . GLN B 1 82 ? -7.022 34.582 15.233 1.00 28.16 159 GLN B CA 1
ATOM 2570 C C . GLN B 1 82 ? -7.631 34.475 16.628 1.00 27.29 159 GLN B C 1
ATOM 2571 O O . GLN B 1 82 ? -8.569 33.714 16.841 1.00 26.94 159 GLN B O 1
ATOM 2577 N N . ARG B 1 83 ? -7.107 35.233 17.583 1.00 26.59 160 ARG B N 1
ATOM 2578 C CA . ARG B 1 83 ? -7.654 35.178 18.933 1.00 25.92 160 ARG B CA 1
ATOM 2579 C C . ARG B 1 83 ? -9.087 35.719 18.972 1.00 26.28 160 ARG B C 1
ATOM 2580 O O . ARG B 1 83 ? -9.948 35.187 19.680 1.00 23.51 160 ARG B O 1
ATOM 2588 N N . ASN B 1 84 ? -9.351 36.783 18.223 1.00 27.59 161 ASN B N 1
ATOM 2589 C CA . ASN B 1 84 ? -10.702 37.324 18.208 1.00 29.31 161 ASN B CA 1
ATOM 2590 C C . ASN B 1 84 ? -11.658 36.310 17.577 1.00 28.83 161 ASN B C 1
ATOM 2591 O O . ASN B 1 84 ? -12.774 36.119 18.058 1.00 29.56 161 ASN B O 1
ATOM 2596 N N . ALA B 1 85 ? -11.211 35.648 16.513 1.00 30.17 162 ALA B N 1
ATOM 2597 C CA . ALA B 1 85 ? -12.040 34.647 15.845 1.00 30.70 162 ALA B CA 1
ATOM 2598 C C . ALA B 1 85 ? -12.421 33.589 16.868 1.00 31.90 162 ALA B C 1
ATOM 2599 O O . ALA B 1 85 ? -13.531 33.051 16.845 1.00 32.35 162 ALA B O 1
ATOM 2601 N N . GLY B 1 86 ? -11.493 33.296 17.775 1.00 29.63 163 GLY B N 1
ATOM 2602 C CA . GLY B 1 86 ? -11.766 32.318 18.810 1.00 28.89 163 GLY B CA 1
ATOM 2603 C C . GLY B 1 86 ? -12.800 32.850 19.785 1.00 29.34 163 GLY B C 1
ATOM 2604 O O . GLY B 1 86 ? -13.665 32.110 20.262 1.00 31.22 163 GLY B O 1
ATOM 2605 N N . LEU B 1 87 ? -12.711 34.140 20.091 1.00 28.21 164 LEU B N 1
ATOM 2606 C CA . LEU B 1 87 ? -13.650 34.774 21.012 1.00 28.76 164 LEU B CA 1
ATOM 2607 C C . LEU B 1 87 ? -15.059 34.791 20.417 1.00 29.63 164 LEU B C 1
ATOM 2608 O O . LEU B 1 87 ? -16.036 34.495 21.104 1.00 29.45 164 LEU B O 1
ATOM 2613 N N . ALA B 1 88 ? -15.151 35.156 19.140 1.00 30.83 165 ALA B N 1
ATOM 2614 C CA . ALA B 1 88 ? -16.438 35.204 18.444 1.00 33.37 165 ALA B CA 1
ATOM 2615 C C . ALA B 1 88 ? -17.099 33.832 18.506 1.00 34.25 165 ALA B C 1
ATOM 2616 O O . ALA B 1 88 ? -18.225 33.695 18.988 1.00 35.26 165 ALA B O 1
ATOM 2618 N N . TRP B 1 89 ? -16.382 32.815 18.033 1.00 35.04 166 TRP B N 1
ATOM 2619 C CA . TRP B 1 89 ? -16.896 31.451 18.029 1.00 35.76 166 TRP B CA 1
ATOM 2620 C C . TRP B 1 89 ? -17.481 31.042 19.380 1.00 36.42 166 TRP B C 1
ATOM 2621 O O . TRP B 1 89 ? -18.578 30.483 19.445 1.00 34.52 166 TRP B O 1
ATOM 2632 N N . LEU B 1 90 ? -16.745 31.313 20.456 1.00 37.06 167 LEU B N 1
ATOM 2633 C CA . LEU B 1 90 ? -17.203 30.960 21.798 1.00 38.05 167 LEU B CA 1
ATOM 2634 C C . LEU B 1 90 ? -18.505 31.653 22.161 1.00 40.19 167 LEU B C 1
ATOM 2635 O O . LEU B 1 90 ? -19.417 31.028 22.702 1.00 40.83 167 LEU B O 1
ATOM 2640 N N . ARG B 1 91 ? -18.581 32.950 21.878 1.00 41.12 168 ARG B N 1
ATOM 2641 C CA . ARG B 1 91 ? -19.776 33.731 22.171 1.00 43.06 168 ARG B CA 1
ATOM 2642 C C . ARG B 1 91 ? -20.960 33.217 21.355 1.00 44.52 168 ARG B C 1
ATOM 2643 O O . ARG B 1 91 ? -22.112 33.309 21.779 1.00 43.81 168 ARG B O 1
ATOM 2651 N N . GLN B 1 92 ? -20.659 32.668 20.185 1.00 47.05 169 GLN B N 1
ATOM 2652 C CA . GLN B 1 92 ? -21.681 32.131 19.300 1.00 50.97 169 GLN B CA 1
ATOM 2653 C C . GLN B 1 92 ? -22.238 30.815 19.829 1.00 52.73 169 GLN B C 1
ATOM 2654 O O . GLN B 1 92 ? -23.439 30.689 20.056 1.00 52.50 169 GLN B O 1
ATOM 2660 N N . ARG B 1 93 ? -21.364 29.834 20.025 1.00 55.27 170 ARG B N 1
ATOM 2661 C CA . ARG B 1 93 ? -21.799 28.535 20.525 1.00 58.61 170 ARG B CA 1
ATOM 2662 C C . ARG B 1 93 ? -22.607 28.663 21.815 1.00 59.86 170 ARG B C 1
ATOM 2663 O O . ARG B 1 93 ? -23.595 27.959 22.006 1.00 60.11 170 ARG B O 1
ATOM 2671 N N . HIS B 1 94 ? -22.186 29.558 22.702 1.00 61.93 171 HIS B N 1
ATOM 2672 C CA . HIS B 1 94 ? -22.891 29.744 23.965 1.00 64.57 171 HIS B CA 1
ATOM 2673 C C . HIS B 1 94 ? -23.708 31.025 23.966 1.00 66.32 171 HIS B C 1
ATOM 2674 O O . HIS B 1 94 ? -23.897 31.654 25.006 1.00 66.60 171 HIS B O 1
ATOM 2681 N N . GLN B 1 95 ? -24.192 31.398 22.787 1.00 68.88 172 GLN B N 1
ATOM 2682 C CA . GLN B 1 95 ? -25.001 32.598 22.617 1.00 71.84 172 GLN B CA 1
ATOM 2683 C C . GLN B 1 95 ? -26.082 32.676 23.699 1.00 72.85 172 GLN B C 1
ATOM 2684 O O . GLN B 1 95 ? -26.476 33.764 24.125 1.00 73.17 172 GLN B O 1
ATOM 2690 N N . HIS B 1 96 ? -26.552 31.512 24.140 1.00 73.33 173 HIS B N 1
ATOM 2691 C CA . HIS B 1 96 ? -27.582 31.432 25.170 1.00 74.05 173 HIS B CA 1
ATOM 2692 C C . HIS B 1 96 ? -27.767 30.009 25.694 1.00 73.59 173 HIS B C 1
ATOM 2693 O O . HIS B 1 96 ? -28.563 29.237 25.161 1.00 73.00 173 HIS B O 1
ATOM 2700 N N . GLN B 1 97 ? -27.024 29.676 26.745 1.00 73.57 174 GLN B N 1
ATOM 2701 C CA . GLN B 1 97 ? -27.097 28.357 27.362 1.00 73.71 174 GLN B CA 1
ATOM 2702 C C . GLN B 1 97 ? -27.324 28.497 28.864 1.00 73.42 174 GLN B C 1
ATOM 2703 O O . GLN B 1 97 ? -27.168 29.582 29.425 1.00 73.26 174 GLN B O 1
ATOM 2709 N N . ARG B 1 98 ? -27.688 27.394 29.509 1.00 73.17 175 ARG B N 1
ATOM 2710 C CA . ARG B 1 98 ? -27.943 27.395 30.945 1.00 73.23 175 ARG B CA 1
ATOM 2711 C C . ARG B 1 98 ? -26.706 26.916 31.706 1.00 73.16 175 ARG B C 1
ATOM 2712 O O . ARG B 1 98 ? -25.803 27.707 31.993 1.00 73.69 175 ARG B O 1
ATOM 2720 N N . ALA B 1 99 ? -26.662 25.625 32.030 1.00 71.91 176 ALA B N 1
ATOM 2721 C CA . ALA B 1 99 ? -25.525 25.058 32.750 1.00 69.90 176 ALA B CA 1
ATOM 2722 C C . ALA B 1 99 ? -24.331 24.921 31.806 1.00 68.47 176 ALA B C 1
ATOM 2723 O O . ALA B 1 99 ? -24.064 23.842 31.274 1.00 68.23 176 ALA B O 1
ATOM 2725 N N . GLN B 1 100 ? -23.612 26.022 31.611 1.00 66.13 177 GLN B N 1
ATOM 2726 C CA . GLN B 1 100 ? -22.460 26.037 30.719 1.00 64.01 177 GLN B CA 1
ATOM 2727 C C . GLN B 1 100 ? -21.191 26.622 31.342 1.00 61.12 177 GLN B C 1
ATOM 2728 O O . GLN B 1 100 ? -20.600 27.557 30.800 1.00 62.78 177 GLN B O 1
ATOM 2734 N N . PRO B 1 101 ? -20.747 26.071 32.484 1.00 56.96 178 PRO B N 1
ATOM 2735 C CA . PRO B 1 101 ? -19.537 26.576 33.140 1.00 52.56 178 PRO B CA 1
ATOM 2736 C C . PRO B 1 101 ? -18.282 26.350 32.290 1.00 48.96 178 PRO B C 1
ATOM 2737 O O . PRO B 1 101 ? -18.052 25.251 31.777 1.00 46.74 178 PRO B O 1
ATOM 2741 N N . GLY B 1 102 ? -17.475 27.397 32.140 1.00 44.14 179 GLY B N 1
ATOM 2742 C CA . GLY B 1 102 ? -16.267 27.285 31.345 1.00 38.97 179 GLY B CA 1
ATOM 2743 C C . GLY B 1 102 ? -15.260 28.402 31.566 1.00 36.70 179 GLY B C 1
ATOM 2744 O O . GLY B 1 102 ? -15.565 29.431 32.166 1.00 34.19 179 GLY B O 1
ATOM 2745 N N . VAL B 1 103 ? -14.047 28.182 31.071 1.00 33.62 180 VAL B N 1
ATOM 2746 C CA . VAL B 1 103 ? -12.960 29.144 31.192 1.00 30.39 180 VAL B CA 1
ATOM 2747 C C . VAL B 1 103 ? -12.112 29.043 29.935 1.00 29.12 180 VAL B C 1
ATOM 2748 O O . VAL B 1 103 ? -11.991 27.971 29.344 1.00 28.11 180 VAL B O 1
ATOM 2752 N N . LEU B 1 104 ? -11.536 30.160 29.516 1.00 26.25 181 LEU B N 1
ATOM 2753 C CA . LEU B 1 104 ? -10.682 30.150 28.341 1.00 26.43 181 LEU B CA 1
ATOM 2754 C C . LEU B 1 104 ? -9.337 30.773 28.646 1.00 24.52 181 LEU B C 1
ATOM 2755 O O . LEU B 1 104 ? -9.191 31.521 29.610 1.00 23.86 181 LEU B O 1
ATOM 2760 N N . PHE B 1 105 ? -8.347 30.447 27.829 1.00 23.77 182 PHE B N 1
ATOM 2761 C CA . PHE B 1 105 ? -7.023 31.022 27.994 1.00 23.48 182 PHE B CA 1
ATOM 2762 C C . PHE B 1 105 ? -6.412 31.037 26.613 1.00 23.35 182 PHE B C 1
ATOM 2763 O O . PHE B 1 105 ? -6.926 30.391 25.702 1.00 21.94 182 PHE B O 1
ATOM 2771 N N . PHE B 1 106 ? -5.330 31.785 26.450 1.00 22.56 183 PHE B N 1
ATOM 2772 C CA . PHE B 1 106 ? -4.687 31.906 25.160 1.00 23.08 183 PHE B CA 1
ATOM 2773 C C . PHE B 1 106 ? -3.352 31.183 25.128 1.00 24.22 183 PHE B C 1
ATOM 2774 O O . PHE B 1 106 ? -2.417 31.524 25.867 1.00 22.17 183 PHE B O 1
ATOM 2782 N N . ALA B 1 107 ? -3.276 30.171 24.272 1.00 21.22 184 ALA B N 1
ATOM 2783 C CA . ALA B 1 107 ? -2.072 29.368 24.154 1.00 22.67 184 ALA B CA 1
ATOM 2784 C C . ALA B 1 107 ? -1.428 29.400 22.776 1.00 22.91 184 ALA B C 1
ATOM 2785 O O . ALA B 1 107 ? -1.887 28.718 21.859 1.00 24.43 184 ALA B O 1
ATOM 2787 N N . ASP B 1 108 ? -0.366 30.184 22.615 1.00 21.32 185 ASP B N 1
ATOM 2788 C CA . ASP B 1 108 ? 0.315 30.206 21.325 1.00 23.72 185 ASP B CA 1
ATOM 2789 C C . ASP B 1 108 ? 0.721 28.757 21.040 1.00 23.44 185 ASP B C 1
ATOM 2790 O O . ASP B 1 108 ? 0.805 27.948 21.962 1.00 21.84 185 ASP B O 1
ATOM 2795 N N . ASP B 1 109 ? 0.959 28.422 19.776 1.00 24.90 186 ASP B N 1
ATOM 2796 C CA . ASP B 1 109 ? 1.301 27.044 19.433 1.00 26.27 186 ASP B CA 1
ATOM 2797 C C . ASP B 1 109 ? 2.698 26.571 19.823 1.00 26.21 186 ASP B C 1
ATOM 2798 O O . ASP B 1 109 ? 3.001 25.374 19.741 1.00 26.78 186 ASP B O 1
ATOM 2803 N N . ASP B 1 110 ? 3.544 27.492 20.269 1.00 26.38 187 ASP B N 1
ATOM 2804 C CA . ASP B 1 110 ? 4.901 27.123 20.662 1.00 29.15 187 ASP B CA 1
ATOM 2805 C C . ASP B 1 110 ? 5.179 27.221 22.162 1.00 26.87 187 ASP B C 1
ATOM 2806 O O . ASP B 1 110 ? 6.301 26.984 22.599 1.00 28.28 187 ASP B O 1
ATOM 2811 N N . ASN B 1 111 ? 4.169 27.562 22.950 1.00 24.49 188 ASN B N 1
ATOM 2812 C CA . ASN B 1 111 ? 4.361 27.691 24.389 1.00 23.06 188 ASN B CA 1
ATOM 2813 C C . ASN B 1 111 ? 4.339 26.351 25.119 1.00 21.46 188 ASN B C 1
ATOM 2814 O O . ASN B 1 111 ? 3.812 25.368 24.616 1.00 18.00 188 ASN B O 1
ATOM 2819 N N . THR B 1 112 ? 4.922 26.320 26.312 1.00 20.79 189 THR B N 1
ATOM 2820 C CA . THR B 1 112 ? 4.984 25.095 27.098 1.00 17.07 189 THR B CA 1
ATOM 2821 C C . THR B 1 112 ? 4.108 25.216 28.329 1.00 16.58 189 THR B C 1
ATOM 2822 O O . THR B 1 112 ? 4.102 26.251 28.999 1.00 14.69 189 THR B O 1
ATOM 2826 N N . TYR B 1 113 ? 3.376 24.148 28.624 1.00 16.45 190 TYR B N 1
ATOM 2827 C CA . TYR B 1 113 ? 2.484 24.121 29.770 1.00 16.26 190 TYR B CA 1
ATOM 2828 C C . TYR B 1 113 ? 2.701 22.956 30.716 1.00 17.76 190 TYR B C 1
ATOM 2829 O O . TYR B 1 113 ? 2.841 21.810 30.284 1.00 18.70 190 TYR B O 1
ATOM 2838 N N . SER B 1 114 ? 2.729 23.253 32.011 1.00 16.51 191 SER B N 1
ATOM 2839 C CA . SER B 1 114 ? 2.824 22.204 33.015 1.00 16.86 191 SER B CA 1
ATOM 2840 C C . SER B 1 114 ? 1.353 21.806 33.218 1.00 17.82 191 SER B C 1
ATOM 2841 O O . SER B 1 114 ? 0.471 22.665 33.205 1.00 17.35 191 SER B O 1
ATOM 2844 N N . LEU B 1 115 ? 1.089 20.519 33.406 1.00 18.30 192 LEU B N 1
ATOM 2845 C CA . LEU B 1 115 ? -0.280 20.058 33.600 1.00 19.64 192 LEU B CA 1
ATOM 2846 C C . LEU B 1 115 ? -0.919 20.690 34.844 1.00 20.80 192 LEU B C 1
ATOM 2847 O O . LEU B 1 115 ? -2.136 20.872 34.905 1.00 19.09 192 LEU B O 1
ATOM 2852 N N . GLU B 1 116 ? -0.100 21.048 35.827 1.00 20.79 193 GLU B N 1
ATOM 2853 C CA . GLU B 1 116 ? -0.620 21.652 37.055 1.00 23.13 193 GLU B CA 1
ATOM 2854 C C . GLU B 1 116 ? -1.435 22.935 36.863 1.00 22.76 193 GLU B C 1
ATOM 2855 O O . GLU B 1 116 ? -2.327 23.228 37.654 1.00 24.12 193 GLU B O 1
ATOM 2861 N N . LEU B 1 117 ? -1.143 23.693 35.810 1.00 23.15 194 LEU B N 1
ATOM 2862 C CA . LEU B 1 117 ? -1.829 24.964 35.572 1.00 23.47 194 LEU B CA 1
ATOM 2863 C C . LEU B 1 117 ? -3.328 24.843 35.300 1.00 25.48 194 LEU B C 1
ATOM 2864 O O . LEU B 1 117 ? -4.112 25.693 35.722 1.00 22.59 194 LEU B O 1
ATOM 2869 N N . PHE B 1 118 ? -3.728 23.785 34.605 1.00 26.63 195 PHE B N 1
ATOM 2870 C CA . PHE B 1 118 ? -5.134 23.599 34.264 1.00 24.98 195 PHE B CA 1
ATOM 2871 C C . PHE B 1 118 ? -6.032 23.462 35.478 1.00 26.61 195 PHE B C 1
ATOM 2872 O O . PHE B 1 118 ? -7.116 24.038 35.527 1.00 25.44 195 PHE B O 1
ATOM 2880 N N . GLN B 1 119 ? -5.565 22.713 36.466 1.00 29.39 196 GLN B N 1
ATOM 2881 C CA . GLN B 1 119 ? -6.312 22.516 37.694 1.00 32.05 196 GLN B CA 1
ATOM 2882 C C . GLN B 1 119 ? -6.553 23.882 38.328 1.00 32.67 196 GLN B C 1
ATOM 2883 O O . GLN B 1 119 ? -7.588 24.114 38.946 1.00 32.36 196 GLN B O 1
ATOM 2889 N N . GLU B 1 120 ? -5.587 24.784 38.158 1.00 32.27 197 GLU B N 1
ATOM 2890 C CA . GLU B 1 120 ? -5.672 26.140 38.696 1.00 30.05 197 GLU B CA 1
ATOM 2891 C C . GLU B 1 120 ? -6.714 26.988 37.973 1.00 28.79 197 GLU B C 1
ATOM 2892 O O . GLU B 1 120 ? -7.645 27.500 38.591 1.00 27.15 197 GLU B O 1
ATOM 2898 N N . MET B 1 121 ? -6.560 27.131 36.659 1.00 26.76 198 MET B N 1
ATOM 2899 C CA . MET B 1 121 ? -7.476 27.960 35.882 1.00 26.70 198 MET B CA 1
ATOM 2900 C C . MET B 1 121 ? -8.900 27.417 35.796 1.00 25.48 198 MET B C 1
ATOM 2901 O O . MET B 1 121 ? -9.830 28.156 35.469 1.00 23.13 198 MET B O 1
ATOM 2906 N N . ARG B 1 122 ? -9.064 26.132 36.092 1.00 26.10 199 ARG B N 1
ATOM 2907 C CA . ARG B 1 122 ? -10.372 25.482 36.051 1.00 26.91 199 ARG B CA 1
ATOM 2908 C C . ARG B 1 122 ? -11.435 26.235 36.850 1.00 26.02 199 ARG B C 1
ATOM 2909 O O . ARG B 1 122 ? -12.549 26.438 36.381 1.00 26.37 199 ARG B O 1
ATOM 2917 N N . THR B 1 123 ? -11.075 26.646 38.060 1.00 27.99 200 THR B N 1
ATOM 2918 C CA . THR B 1 123 ? -11.991 27.335 38.965 1.00 28.61 200 THR B CA 1
ATOM 2919 C C . THR B 1 123 ? -12.115 28.853 38.805 1.00 29.85 200 THR B C 1
ATOM 2920 O O . THR B 1 123 ? -12.672 29.528 39.680 1.00 28.47 200 THR B O 1
ATOM 2924 N N . THR B 1 124 ? -11.611 29.390 37.697 1.00 29.00 201 THR B N 1
ATOM 2925 C CA . THR B 1 124 ? -11.683 30.828 37.441 1.00 28.58 201 THR B CA 1
ATOM 2926 C C . THR B 1 124 ? -13.139 31.310 37.431 1.00 30.79 201 THR B C 1
ATOM 2927 O O . THR B 1 124 ? -13.982 30.735 36.745 1.00 29.78 201 THR B O 1
ATOM 2931 N N . ARG B 1 125 ? -13.426 32.362 38.193 1.00 31.25 202 ARG B N 1
ATOM 2932 C CA . ARG B 1 125 ? -14.778 32.919 38.263 1.00 32.46 202 ARG B CA 1
ATOM 2933 C C . ARG B 1 125 ? -14.896 34.137 37.353 1.00 31.78 202 ARG B C 1
ATOM 2934 O O . ARG B 1 125 ? -15.865 34.284 36.602 1.00 29.69 202 ARG B O 1
ATOM 2942 N N . LYS B 1 126 ? -13.900 35.012 37.425 1.00 30.56 203 LYS B N 1
ATOM 2943 C CA . LYS B 1 126 ? -13.873 36.211 36.600 1.00 30.72 203 LYS B CA 1
ATOM 2944 C C . LYS B 1 126 ? -12.620 36.156 35.752 1.00 28.99 203 LYS B C 1
ATOM 2945 O O . LYS B 1 126 ? -12.676 35.777 34.586 1.00 30.33 203 LYS B O 1
ATOM 2951 N N . VAL B 1 127 ? -11.489 36.532 36.339 1.00 26.89 204 VAL B N 1
ATOM 2952 C CA . VAL B 1 127 ? -10.219 36.490 35.627 1.00 24.87 204 VAL B CA 1
ATOM 2953 C C . VAL B 1 127 ? -9.139 36.056 36.598 1.00 23.99 204 VAL B C 1
ATOM 2954 O O . VAL B 1 127 ? -9.041 36.592 37.696 1.00 23.46 204 VAL B O 1
ATOM 2958 N N . SER B 1 128 ? -8.341 35.070 36.197 1.00 21.96 205 SER B N 1
ATOM 2959 C CA . SER B 1 128 ? -7.264 34.586 37.046 1.00 19.36 205 SER B CA 1
ATOM 2960 C C . SER B 1 128 ? -5.913 34.881 36.382 1.00 18.68 205 SER B C 1
ATOM 2961 O O . SER B 1 128 ? -5.829 35.035 35.165 1.00 20.35 205 SER B O 1
ATOM 2964 N N . VAL B 1 129 ? -4.864 34.975 37.187 1.00 18.60 206 VAL B N 1
ATOM 2965 C CA . VAL B 1 129 ? -3.540 35.281 36.664 1.00 17.20 206 VAL B CA 1
ATOM 2966 C C . VAL B 1 129 ? -2.469 34.432 37.302 1.00 17.78 206 VAL B C 1
ATOM 2967 O O . VAL B 1 129 ? -2.661 33.875 38.383 1.00 17.00 206 VAL B O 1
ATOM 2971 N N . TRP B 1 130 ? -1.323 34.368 36.632 1.00 17.98 207 TRP B N 1
ATOM 2972 C CA . TRP B 1 130 ? -0.197 33.587 37.112 1.00 15.52 207 TRP B CA 1
ATOM 2973 C C . TRP B 1 130 ? 1.111 34.006 36.446 1.00 13.46 207 TRP B C 1
ATOM 2974 O O . TRP B 1 130 ? 1.121 34.709 35.440 1.00 11.52 207 TRP B O 1
ATOM 2985 N N . PRO B 1 131 ? 2.234 33.585 37.025 1.00 15.95 208 PRO B N 1
ATOM 2986 C CA . PRO B 1 131 ? 3.563 33.893 36.503 1.00 14.82 208 PRO B CA 1
ATOM 2987 C C . PRO B 1 131 ? 3.765 33.245 35.147 1.00 15.74 208 PRO B C 1
ATOM 2988 O O . PRO B 1 131 ? 3.214 32.174 34.887 1.00 15.32 208 PRO B O 1
ATOM 2992 N N . VAL B 1 132 ? 4.563 33.889 34.297 1.00 12.23 209 VAL B N 1
ATOM 2993 C CA . VAL B 1 132 ? 4.868 33.367 32.972 1.00 12.01 209 VAL B CA 1
ATOM 2994 C C . VAL B 1 132 ? 6.384 33.383 32.805 1.00 13.39 209 VAL B C 1
ATOM 2995 O O . VAL B 1 132 ? 7.032 34.425 32.976 1.00 12.47 209 VAL B O 1
ATOM 2999 N N . GLY B 1 133 ? 6.947 32.227 32.472 1.00 9.57 210 GLY B N 1
ATOM 3000 C CA . GLY B 1 133 ? 8.384 32.143 32.302 1.00 13.06 210 GLY B CA 1
ATOM 3001 C C . GLY B 1 133 ? 8.930 32.539 30.942 1.00 15.31 210 GLY B C 1
ATOM 3002 O O . GLY B 1 133 ? 8.248 32.413 29.929 1.00 11.79 210 GLY B O 1
ATOM 3003 N N . LEU B 1 134 ? 10.168 33.033 30.951 1.00 13.79 211 LEU B N 1
ATOM 3004 C CA . LEU B 1 134 ? 10.903 33.412 29.750 1.00 14.75 211 LEU B CA 1
ATOM 3005 C C . LEU B 1 134 ? 10.206 34.414 28.836 1.00 15.44 211 LEU B C 1
ATOM 3006 O O . LEU B 1 134 ? 10.072 34.193 27.627 1.00 14.76 211 LEU B O 1
ATOM 3011 N N . VAL B 1 135 ? 9.775 35.529 29.419 1.00 15.18 212 VAL B N 1
ATOM 3012 C CA . VAL B 1 135 ? 9.078 36.571 28.672 1.00 14.36 212 VAL B CA 1
ATOM 3013 C C . VAL B 1 135 ? 9.552 37.958 29.130 1.00 14.04 212 VAL B C 1
ATOM 3014 O O . VAL B 1 135 ? 10.049 38.117 30.248 1.00 12.62 212 VAL B O 1
ATOM 3018 N N . GLY B 1 136 ? 9.421 38.955 28.260 1.00 12.93 213 GLY B N 1
ATOM 3019 C CA . GLY B 1 136 ? 9.816 40.312 28.619 1.00 13.05 213 GLY B CA 1
ATOM 3020 C C . GLY B 1 136 ? 11.276 40.530 28.993 1.00 12.56 213 GLY B C 1
ATOM 3021 O O . GLY B 1 136 ? 11.585 41.371 29.843 1.00 12.49 213 GLY B O 1
ATOM 3022 N N . GLY B 1 137 ? 12.173 39.783 28.357 1.00 13.20 214 GLY B N 1
ATOM 3023 C CA . GLY B 1 137 ? 13.597 39.927 28.620 1.00 15.45 214 GLY B CA 1
ATOM 3024 C C . GLY B 1 137 ? 14.049 39.453 30.000 1.00 15.70 214 GLY B C 1
ATOM 3025 O O . GLY B 1 137 ? 15.154 39.787 30.439 1.00 16.39 214 GLY B O 1
ATOM 3026 N N . ARG B 1 138 ? 13.207 38.678 30.678 1.00 14.49 215 ARG B N 1
ATOM 3027 C CA . ARG B 1 138 ? 13.524 38.154 32.014 1.00 14.64 215 ARG B CA 1
ATOM 3028 C C . ARG B 1 138 ? 13.245 36.649 32.146 1.00 15.35 215 ARG B C 1
ATOM 3029 O O . ARG B 1 138 ? 12.676 36.036 31.241 1.00 14.73 215 ARG B O 1
ATOM 3037 N N . ARG B 1 139 ? 13.661 36.064 33.272 1.00 14.45 216 ARG B N 1
ATOM 3038 C CA . ARG B 1 139 ? 13.420 34.645 33.556 1.00 15.66 216 ARG B CA 1
ATOM 3039 C C . ARG B 1 139 ? 11.901 34.424 33.717 1.00 14.16 216 ARG B C 1
ATOM 3040 O O . ARG B 1 139 ? 11.399 33.343 33.445 1.00 15.21 216 ARG B O 1
ATOM 3048 N N . TYR B 1 140 ? 11.189 35.451 34.166 1.00 15.38 217 TYR B N 1
ATOM 3049 C CA . TYR B 1 140 ? 9.729 35.372 34.336 1.00 15.65 217 TYR B CA 1
ATOM 3050 C C . TYR B 1 140 ? 9.167 36.749 34.636 1.00 14.88 217 TYR B C 1
ATOM 3051 O O . TYR B 1 140 ? 9.908 37.672 34.966 1.00 15.29 217 TYR B O 1
ATOM 3060 N N . GLU B 1 141 ? 7.852 36.871 34.499 1.00 15.85 218 GLU B N 1
ATOM 3061 C CA . GLU B 1 141 ? 7.107 38.080 34.824 1.00 13.59 218 GLU B CA 1
ATOM 3062 C C . GLU B 1 141 ? 6.024 37.495 35.715 1.00 15.80 218 GLU B C 1
ATOM 3063 O O . GLU B 1 141 ? 5.731 36.297 35.628 1.00 13.05 218 GLU B O 1
ATOM 3069 N N . ARG B 1 142 ? 5.435 38.309 36.577 1.00 16.03 219 ARG B N 1
ATOM 3070 C CA . ARG B 1 142 ? 4.391 37.799 37.449 1.00 17.60 219 ARG B CA 1
ATOM 3071 C C . ARG B 1 142 ? 3.659 38.919 38.117 1.00 18.05 219 ARG B C 1
ATOM 3072 O O . ARG B 1 142 ? 4.162 40.037 38.199 1.00 19.62 219 ARG B O 1
ATOM 3080 N N . PRO B 1 143 ? 2.429 38.641 38.577 1.00 19.55 220 PRO B N 1
ATOM 3081 C CA . PRO B 1 143 ? 1.649 39.665 39.266 1.00 18.55 220 PRO B CA 1
ATOM 3082 C C . PRO B 1 143 ? 2.214 39.700 40.691 1.00 19.03 220 PRO B C 1
ATOM 3083 O O . PRO B 1 143 ? 2.722 38.689 41.181 1.00 15.16 220 PRO B O 1
ATOM 3087 N N . LEU B 1 144 ? 2.162 40.854 41.340 1.00 20.08 221 LEU B N 1
ATOM 3088 C CA . LEU B 1 144 ? 2.625 40.931 42.721 1.00 21.54 221 LEU B CA 1
ATOM 3089 C C . LEU B 1 144 ? 1.369 40.717 43.553 1.00 23.57 221 LEU B C 1
ATOM 3090 O O . LEU B 1 144 ? 0.350 41.370 43.326 1.00 25.40 221 LEU B O 1
ATOM 3095 N N . VAL B 1 145 ? 1.443 39.793 44.506 1.00 25.70 222 VAL B N 1
ATOM 3096 C CA . VAL B 1 145 ? 0.294 39.459 45.338 1.00 27.20 222 VAL B CA 1
ATOM 3097 C C . VAL B 1 145 ? 0.518 39.725 46.824 1.00 28.89 222 VAL B C 1
ATOM 3098 O O . VAL B 1 145 ? 1.543 39.350 47.383 1.00 28.90 222 VAL B O 1
ATOM 3102 N N . GLU B 1 146 ? -0.451 40.377 47.456 1.00 31.49 223 GLU B N 1
ATOM 3103 C CA . GLU B 1 146 ? -0.382 40.673 48.886 1.00 34.70 223 GLU B CA 1
ATOM 3104 C C . GLU B 1 146 ? -1.748 40.409 49.507 1.00 34.47 223 GLU B C 1
ATOM 3105 O O . GLU B 1 146 ? -2.732 41.044 49.136 1.00 32.78 223 GLU B O 1
ATOM 3111 N N . ASN B 1 147 ? -1.804 39.476 50.454 1.00 35.60 224 ASN B N 1
ATOM 3112 C CA . ASN B 1 147 ? -3.067 39.133 51.104 1.00 37.11 224 ASN B CA 1
ATOM 3113 C C . ASN B 1 147 ? -4.090 38.660 50.075 1.00 36.63 224 ASN B C 1
ATOM 3114 O O . ASN B 1 147 ? -5.209 39.171 50.011 1.00 35.37 224 ASN B O 1
ATOM 3119 N N . GLY B 1 148 ? -3.685 37.690 49.261 1.00 36.28 225 GLY B N 1
ATOM 3120 C CA . GLY B 1 148 ? -4.568 37.144 48.245 1.00 34.84 225 GLY B CA 1
ATOM 3121 C C . GLY B 1 148 ? -5.008 38.115 47.165 1.00 34.16 225 GLY B C 1
ATOM 3122 O O . GLY B 1 148 ? -5.871 37.784 46.355 1.00 33.68 225 GLY B O 1
ATOM 3123 N N . LYS B 1 149 ? -4.425 39.309 47.134 1.00 32.59 226 LYS B N 1
ATOM 3124 C CA . LYS B 1 149 ? -4.811 40.290 46.124 1.00 31.90 226 LYS B CA 1
ATOM 3125 C C . LYS B 1 149 ? -3.655 40.745 45.243 1.00 29.15 226 LYS B C 1
ATOM 3126 O O . LYS B 1 149 ? -2.517 40.831 45.696 1.00 28.17 226 LYS B O 1
ATOM 3132 N N . VAL B 1 150 ? -3.955 41.025 43.978 1.00 28.27 227 VAL B N 1
ATOM 3133 C CA . VAL B 1 150 ? -2.941 41.509 43.048 1.00 26.79 227 VAL B CA 1
ATOM 3134 C C . VAL B 1 150 ? -2.755 42.994 43.359 1.00 27.05 227 VAL B C 1
ATOM 3135 O O . VAL B 1 150 ? -3.695 43.778 43.247 1.00 27.71 227 VAL B O 1
ATOM 3139 N N . VAL B 1 151 ? -1.546 43.375 43.752 1.00 25.54 228 VAL B N 1
ATOM 3140 C CA . VAL B 1 151 ? -1.273 44.764 44.098 1.00 25.90 228 VAL B CA 1
ATOM 3141 C C . VAL B 1 151 ? -0.236 45.416 43.186 1.00 26.09 228 VAL B C 1
ATOM 3142 O O . VAL B 1 151 ? 0.122 46.582 43.373 1.00 25.73 228 VAL B O 1
ATOM 3146 N N . GLY B 1 152 ? 0.250 44.667 42.201 1.00 25.17 229 GLY B N 1
ATOM 3147 C CA . GLY B 1 152 ? 1.239 45.217 41.292 1.00 23.99 229 GLY B CA 1
ATOM 3148 C C . GLY B 1 152 ? 1.692 44.227 40.243 1.00 22.24 229 GLY B C 1
ATOM 3149 O O . GLY B 1 152 ? 1.100 43.163 40.086 1.00 20.59 229 GLY B O 1
ATOM 3150 N N . TRP B 1 153 ? 2.760 44.580 39.535 1.00 21.67 230 TRP B N 1
ATOM 3151 C CA . TRP B 1 153 ? 3.292 43.731 38.483 1.00 22.30 230 TRP B CA 1
ATOM 3152 C C . TRP B 1 153 ? 4.813 43.716 38.457 1.00 23.15 230 TRP B C 1
ATOM 3153 O O . TRP B 1 153 ? 5.469 44.739 38.680 1.00 23.90 230 TRP B O 1
ATOM 3164 N N . TYR B 1 154 ? 5.362 42.534 38.215 1.00 21.48 231 TYR B N 1
ATOM 3165 C CA . TYR B 1 154 ? 6.799 42.369 38.093 1.00 20.96 231 TYR B CA 1
ATOM 3166 C C . TYR B 1 154 ? 7.014 42.152 36.597 1.00 19.95 231 TYR B C 1
ATOM 3167 O O . TYR B 1 154 ? 6.638 41.123 36.036 1.00 18.55 231 TYR B O 1
ATOM 3176 N N . THR B 1 155 ? 7.585 43.161 35.958 1.00 19.53 232 THR B N 1
ATOM 3177 C CA . THR B 1 155 ? 7.864 43.140 34.526 1.00 18.68 232 THR B CA 1
ATOM 3178 C C . THR B 1 155 ? 8.759 44.325 34.234 1.00 18.03 232 THR B C 1
ATOM 3179 O O . THR B 1 155 ? 8.658 45.365 34.887 1.00 17.20 232 THR B O 1
ATOM 3183 N N . GLY B 1 156 ? 9.642 44.169 33.261 1.00 17.18 233 GLY B N 1
ATOM 3184 C CA . GLY B 1 156 ? 10.527 45.260 32.919 1.00 17.63 233 GLY B CA 1
ATOM 3185 C C . GLY B 1 156 ? 9.962 46.103 31.795 1.00 17.39 233 GLY B C 1
ATOM 3186 O O . GLY B 1 156 ? 10.639 47.012 31.321 1.00 15.83 233 GLY B O 1
ATOM 3187 N N . TRP B 1 157 ? 8.721 45.824 31.392 1.00 16.54 234 TRP B N 1
ATOM 3188 C CA . TRP B 1 157 ? 8.083 46.542 30.290 1.00 17.11 234 TRP B CA 1
ATOM 3189 C C . TRP B 1 157 ? 6.715 47.159 30.578 1.00 17.93 234 TRP B C 1
ATOM 3190 O O . TRP B 1 157 ? 5.800 46.484 31.039 1.00 15.42 234 TRP B O 1
ATOM 3201 N N . ARG B 1 158 ? 6.596 48.452 30.286 1.00 19.51 235 ARG B N 1
ATOM 3202 C CA . ARG B 1 158 ? 5.365 49.202 30.486 1.00 20.76 235 ARG B CA 1
ATOM 3203 C C . ARG B 1 158 ? 4.638 48.781 31.757 1.00 22.25 235 ARG B C 1
ATOM 3204 O O . ARG B 1 158 ? 3.452 48.430 31.741 1.00 22.01 235 ARG B O 1
ATOM 3212 N N . ALA B 1 159 ? 5.377 48.819 32.859 1.00 20.99 236 ALA B N 1
ATOM 3213 C CA . ALA B 1 159 ? 4.862 48.447 34.170 1.00 20.19 236 ALA B CA 1
ATOM 3214 C C . ALA B 1 159 ? 3.667 49.286 34.614 1.00 19.46 236 ALA B C 1
ATOM 3215 O O . ALA B 1 159 ? 2.940 48.898 35.527 1.00 19.48 236 ALA B O 1
ATOM 3217 N N . ASP B 1 160 ? 3.466 50.434 33.979 1.00 19.88 237 ASP B N 1
ATOM 3218 C CA . ASP B 1 160 ? 2.349 51.297 34.342 1.00 22.66 237 ASP B CA 1
ATOM 3219 C C . ASP B 1 160 ? 1.011 50.876 33.736 1.00 24.03 237 ASP B C 1
ATOM 3220 O O . ASP B 1 160 ? -0.010 51.508 33.996 1.00 23.37 237 ASP B O 1
ATOM 3225 N N . ARG B 1 161 ? 1.012 49.819 32.925 1.00 22.10 238 ARG B N 1
ATOM 3226 C CA . ARG B 1 161 ? -0.232 49.325 32.334 1.00 21.97 238 ARG B CA 1
ATOM 3227 C C . ARG B 1 161 ? -1.162 48.921 33.476 1.00 21.01 238 ARG B C 1
ATOM 3228 O O . ARG B 1 161 ? -0.703 48.456 34.513 1.00 18.21 238 ARG B O 1
ATOM 3236 N N . PRO B 1 162 ? -2.479 49.110 33.312 1.00 22.05 239 PRO B N 1
ATOM 3237 C CA . PRO B 1 162 ? -3.357 48.702 34.412 1.00 23.50 239 PRO B CA 1
ATOM 3238 C C . PRO B 1 162 ? -3.180 47.201 34.640 1.00 22.63 239 PRO B C 1
ATOM 3239 O O . PRO B 1 162 ? -3.244 46.721 35.769 1.00 23.08 239 PRO B O 1
ATOM 3243 N N . PHE B 1 163 ? -2.939 46.477 33.548 1.00 22.30 240 PHE B N 1
ATOM 3244 C CA . PHE B 1 163 ? -2.695 45.042 33.593 1.00 21.46 240 PHE B CA 1
ATOM 3245 C C . PHE B 1 163 ? -1.402 44.805 32.817 1.00 22.16 240 PHE B C 1
ATOM 3246 O O . PHE B 1 163 ? -1.412 44.564 31.610 1.00 20.65 240 PHE B O 1
ATOM 3254 N N . ALA B 1 164 ? -0.281 44.921 33.521 1.00 21.31 241 ALA B N 1
ATOM 3255 C CA . ALA B 1 164 ? 1.032 44.751 32.901 1.00 21.54 241 ALA B CA 1
ATOM 3256 C C . ALA B 1 164 ? 1.347 43.266 32.886 1.00 20.56 241 ALA B C 1
ATOM 3257 O O . ALA B 1 164 ? 2.212 42.792 33.625 1.00 20.57 241 ALA B O 1
ATOM 3259 N N . ILE B 1 165 ? 0.654 42.538 32.017 1.00 19.09 242 ILE B N 1
ATOM 3260 C CA . ILE B 1 165 ? 0.812 41.097 31.948 1.00 19.35 242 ILE B CA 1
ATOM 3261 C C . ILE B 1 165 ? 0.910 40.592 30.515 1.00 19.12 242 ILE B C 1
ATOM 3262 O O . ILE B 1 165 ? 0.550 41.293 29.576 1.00 20.00 242 ILE B O 1
ATOM 3267 N N . ASP B 1 166 ? 1.410 39.370 30.367 1.00 17.27 243 ASP B N 1
ATOM 3268 C CA . ASP B 1 166 ? 1.568 38.730 29.074 1.00 18.53 243 ASP B CA 1
ATOM 3269 C C . ASP B 1 166 ? 0.327 37.913 28.733 1.00 17.24 243 ASP B C 1
ATOM 3270 O O . ASP B 1 166 ? -0.398 37.477 29.621 1.00 15.73 243 ASP B O 1
ATOM 3275 N N . MET B 1 167 ? 0.105 37.709 27.438 1.00 20.94 244 MET B N 1
ATOM 3276 C CA . MET B 1 167 ? -1.050 36.960 26.938 1.00 21.15 244 MET B CA 1
ATOM 3277 C C . MET B 1 167 ? -1.170 35.562 27.550 1.00 20.42 244 MET B C 1
ATOM 3278 O O . MET B 1 167 ? -2.273 35.085 27.809 1.00 21.54 244 MET B O 1
ATOM 3283 N N . ALA B 1 168 ? -0.039 34.910 27.799 1.00 19.11 245 ALA B N 1
ATOM 3284 C CA . ALA B 1 168 ? -0.061 33.562 28.361 1.00 18.66 245 ALA B CA 1
ATOM 3285 C C . ALA B 1 168 ? -0.235 33.531 29.870 1.00 16.26 245 ALA B C 1
ATOM 3286 O O . ALA B 1 168 ? -0.205 32.459 30.474 1.00 14.42 245 ALA B O 1
ATOM 3288 N N . GLY B 1 169 ? -0.433 34.696 30.478 1.00 15.55 246 GLY B N 1
ATOM 3289 C CA . GLY B 1 169 ? -0.545 34.744 31.927 1.00 14.26 246 GLY B CA 1
ATOM 3290 C C . GLY B 1 169 ? -1.898 34.901 32.582 1.00 15.67 246 GLY B C 1
ATOM 3291 O O . GLY B 1 169 ? -1.967 35.212 33.776 1.00 15.51 246 GLY B O 1
ATOM 3292 N N . PHE B 1 170 ? -2.979 34.684 31.840 1.00 17.80 247 PHE B N 1
ATOM 3293 C CA . PHE B 1 170 ? -4.299 34.825 32.446 1.00 19.41 247 PHE B CA 1
ATOM 3294 C C . PHE B 1 170 ? -5.387 33.976 31.787 1.00 20.24 247 PHE B C 1
ATOM 3295 O O . PHE B 1 170 ? -5.225 33.475 30.675 1.00 19.60 247 PHE B O 1
ATOM 3303 N N . ALA B 1 171 ? -6.489 33.810 32.505 1.00 21.01 248 ALA B N 1
ATOM 3304 C CA . ALA B 1 171 ? -7.633 33.054 32.009 1.00 23.50 248 ALA B CA 1
ATOM 3305 C C . ALA B 1 171 ? -8.885 33.842 32.364 1.00 25.17 248 ALA B C 1
ATOM 3306 O O . ALA B 1 171 ? -8.933 34.516 33.398 1.00 25.53 248 ALA B O 1
ATOM 3308 N N . VAL B 1 172 ? -9.896 33.758 31.504 1.00 26.80 249 VAL B N 1
ATOM 3309 C CA . VAL B 1 172 ? -11.148 34.470 31.726 1.00 26.50 249 VAL B CA 1
ATOM 3310 C C . VAL B 1 172 ? -12.316 33.496 31.672 1.00 26.46 249 VAL B C 1
ATOM 3311 O O . VAL B 1 172 ? -12.397 32.677 30.761 1.00 24.09 249 VAL B O 1
ATOM 3315 N N . SER B 1 173 ? -13.210 33.585 32.652 1.00 25.86 250 SER B N 1
ATOM 3316 C CA . SER B 1 173 ? -14.373 32.710 32.697 1.00 29.04 250 SER B CA 1
ATOM 3317 C C . SER B 1 173 ? -15.224 32.926 31.451 1.00 29.38 250 SER B C 1
ATOM 3318 O O . SER B 1 173 ? -15.234 34.011 30.871 1.00 28.89 250 SER B O 1
ATOM 3321 N N . LEU B 1 174 ? -15.940 31.889 31.038 1.00 30.51 251 LEU B N 1
ATOM 3322 C CA . LEU B 1 174 ? -16.788 31.999 29.861 1.00 33.76 251 LEU B CA 1
ATOM 3323 C C . LEU B 1 174 ? -17.877 33.054 30.075 1.00 33.55 251 LEU B C 1
ATOM 3324 O O . LEU B 1 174 ? -18.251 33.767 29.142 1.00 33.76 251 LEU B O 1
ATOM 3329 N N . GLN B 1 175 ? -18.369 33.170 31.306 1.00 34.09 252 GLN B N 1
ATOM 3330 C CA . GLN B 1 175 ? -19.422 34.141 31.598 1.00 36.98 252 GLN B CA 1
ATOM 3331 C C . GLN B 1 175 ? -18.942 35.579 31.407 1.00 37.25 252 GLN B C 1
ATOM 3332 O O . GLN B 1 175 ? -19.693 36.432 30.929 1.00 36.52 252 GLN B O 1
ATOM 3338 N N . VAL B 1 176 ? -17.694 35.855 31.776 1.00 36.89 253 VAL B N 1
ATOM 3339 C CA . VAL B 1 176 ? -17.159 37.200 31.617 1.00 35.24 253 VAL B CA 1
ATOM 3340 C C . VAL B 1 176 ? -17.085 37.539 30.126 1.00 36.16 253 VAL B C 1
ATOM 3341 O O . VAL B 1 176 ? -17.396 38.658 29.724 1.00 36.77 253 VAL B O 1
ATOM 3345 N N . ILE B 1 177 ? -16.686 36.568 29.308 1.00 36.14 254 ILE B N 1
ATOM 3346 C CA . ILE B 1 177 ? -16.591 36.777 27.865 1.00 37.54 254 ILE B CA 1
ATOM 3347 C C . ILE B 1 177 ? -17.962 37.039 27.244 1.00 38.50 254 ILE B C 1
ATOM 3348 O O . ILE B 1 177 ? -18.096 37.865 26.339 1.00 38.19 254 ILE B O 1
ATOM 3353 N N . LEU B 1 178 ? -18.977 36.330 27.730 1.00 39.83 255 LEU B N 1
ATOM 3354 C CA . LEU B 1 178 ? -20.333 36.496 27.213 1.00 40.69 255 LEU B CA 1
ATOM 3355 C C . LEU B 1 178 ? -20.931 37.826 27.660 1.00 41.87 255 LEU B C 1
ATOM 3356 O O . LEU B 1 178 ? -21.520 38.542 26.858 1.00 42.34 255 LEU B O 1
ATOM 3361 N N . SER B 1 179 ? -20.762 38.158 28.937 1.00 43.98 256 SER B N 1
ATOM 3362 C CA . SER B 1 179 ? -21.290 39.403 29.492 1.00 44.35 256 SER B CA 1
ATOM 3363 C C . SER B 1 179 ? -20.717 40.648 28.824 1.00 44.13 256 SER B C 1
ATOM 3364 O O . SER B 1 179 ? -21.331 41.715 28.848 1.00 44.82 256 SER B O 1
ATOM 3367 N N . ASN B 1 180 ? -19.535 40.508 28.234 1.00 43.30 257 ASN B N 1
ATOM 3368 C CA . ASN B 1 180 ? -18.872 41.613 27.552 1.00 42.33 257 ASN B CA 1
ATOM 3369 C C . ASN B 1 180 ? -18.670 41.238 26.086 1.00 41.55 257 ASN B C 1
ATOM 3370 O O . ASN B 1 180 ? -17.539 41.067 25.631 1.00 41.85 257 ASN B O 1
ATOM 3375 N N . PRO B 1 181 ? -19.770 41.120 25.324 1.00 41.29 258 PRO B N 1
ATOM 3376 C CA . PRO B 1 181 ? -19.720 40.759 23.903 1.00 40.50 258 PRO B CA 1
ATOM 3377 C C . PRO B 1 181 ? -18.923 41.678 22.979 1.00 40.39 258 PRO B C 1
ATOM 3378 O O . PRO B 1 181 ? -18.540 41.271 21.881 1.00 41.42 258 PRO B O 1
ATOM 3382 N N . LYS B 1 182 ? -18.668 42.910 23.405 1.00 40.19 259 LYS B N 1
ATOM 3383 C CA . LYS B 1 182 ? -17.923 43.836 22.556 1.00 40.47 259 LYS B CA 1
ATOM 3384 C C . LYS B 1 182 ? -16.441 43.918 22.919 1.00 40.10 259 LYS B C 1
ATOM 3385 O O . LYS B 1 182 ? -15.671 44.617 22.262 1.00 39.58 259 LYS B O 1
ATOM 3391 N N . ALA B 1 183 ? -16.040 43.200 23.964 1.00 38.73 260 ALA B N 1
ATOM 3392 C CA . ALA B 1 183 ? -14.646 43.201 24.387 1.00 37.22 260 ALA B CA 1
ATOM 3393 C C . ALA B 1 183 ? -13.815 42.256 23.525 1.00 35.93 260 ALA B C 1
ATOM 3394 O O . ALA B 1 183 ? -13.971 41.038 23.601 1.00 36.86 260 ALA B O 1
ATOM 3396 N N . VAL B 1 184 ? -12.935 42.824 22.706 1.00 34.32 261 VAL B N 1
ATOM 3397 C CA . VAL B 1 184 ? -12.068 42.040 21.833 1.00 31.92 261 VAL B CA 1
ATOM 3398 C C . VAL B 1 184 ? -10.674 42.657 21.844 1.00 32.00 261 VAL B C 1
ATOM 3399 O O . VAL B 1 184 ? -10.472 43.714 22.436 1.00 31.37 261 VAL B O 1
ATOM 3403 N N . PHE B 1 185 ? -9.710 41.997 21.209 1.00 32.27 262 PHE B N 1
ATOM 3404 C CA . PHE B 1 185 ? -8.358 42.539 21.152 1.00 35.23 262 PHE B CA 1
ATOM 3405 C C . PHE B 1 185 ? -8.301 43.558 20.025 1.00 39.38 262 PHE B C 1
ATOM 3406 O O . PHE B 1 185 ? -8.851 43.323 18.951 1.00 40.37 262 PHE B O 1
ATOM 3414 N N . LYS B 1 186 ? -7.637 44.685 20.266 1.00 43.76 263 LYS B N 1
ATOM 3415 C CA . LYS B 1 186 ? -7.540 45.733 19.255 1.00 48.74 263 LYS B CA 1
ATOM 3416 C C . LYS B 1 186 ? -6.168 45.888 18.619 1.00 51.99 263 LYS B C 1
ATOM 3417 O O . LYS B 1 186 ? -5.196 46.256 19.278 1.00 51.55 263 LYS B O 1
ATOM 3423 N N . ARG B 1 187 ? -6.113 45.611 17.322 1.00 56.01 264 ARG B N 1
ATOM 3424 C CA . ARG B 1 187 ? -4.890 45.729 16.541 1.00 60.57 264 ARG B CA 1
ATOM 3425 C C . ARG B 1 187 ? -4.603 47.211 16.321 1.00 63.43 264 ARG B C 1
ATOM 3426 O O . ARG B 1 187 ? -3.450 47.624 16.194 1.00 64.51 264 ARG B O 1
ATOM 3434 N N . ARG B 1 188 ? -5.671 48.004 16.284 1.00 66.04 265 ARG B N 1
ATOM 3435 C CA . ARG B 1 188 ? -5.571 49.443 16.071 1.00 68.01 265 ARG B CA 1
ATOM 3436 C C . ARG B 1 188 ? -4.737 50.130 17.148 1.00 68.21 265 ARG B C 1
ATOM 3437 O O . ARG B 1 188 ? -4.439 51.322 17.046 1.00 69.03 265 ARG B O 1
ATOM 3445 N N . GLY B 1 189 ? -4.360 49.372 18.173 1.00 67.82 266 GLY B N 1
ATOM 3446 C CA . GLY B 1 189 ? -3.558 49.925 19.251 1.00 66.48 266 GLY B CA 1
ATOM 3447 C C . GLY B 1 189 ? -2.242 50.486 18.751 1.00 65.81 266 GLY B C 1
ATOM 3448 O O . GLY B 1 189 ? -1.276 49.747 18.555 1.00 66.12 266 GLY B O 1
ATOM 3449 N N . SER B 1 190 ? -2.209 51.799 18.537 1.00 64.96 267 SER B N 1
ATOM 3450 C CA . SER B 1 190 ? -1.008 52.479 18.056 1.00 62.69 267 SER B CA 1
ATOM 3451 C C . SER B 1 190 ? 0.127 52.295 19.057 1.00 60.36 267 SER B C 1
ATOM 3452 O O . SER B 1 190 ? 1.301 52.247 18.683 1.00 60.82 267 SER B O 1
ATOM 3455 N N . GLN B 1 191 ? -0.233 52.193 20.333 1.00 56.07 268 GLN B N 1
ATOM 3456 C CA . GLN B 1 191 ? 0.751 51.999 21.384 1.00 51.25 268 GLN B CA 1
ATOM 3457 C C . GLN B 1 191 ? 1.044 50.511 21.521 1.00 46.68 268 GLN B C 1
ATOM 3458 O O . GLN B 1 191 ? 0.169 49.723 21.874 1.00 46.95 268 GLN B O 1
ATOM 3464 N N . PRO B 1 192 ? 2.289 50.107 21.229 1.00 42.26 269 PRO B N 1
ATOM 3465 C CA . PRO B 1 192 ? 2.734 48.712 21.307 1.00 37.76 269 PRO B CA 1
ATOM 3466 C C . PRO B 1 192 ? 2.638 48.122 22.712 1.00 34.25 269 PRO B C 1
ATOM 3467 O O . PRO B 1 192 ? 2.659 48.851 23.704 1.00 28.81 269 PRO B O 1
ATOM 3471 N N . GLY B 1 193 ? 2.537 46.797 22.776 1.00 30.03 270 GLY B N 1
ATOM 3472 C CA . GLY B 1 193 ? 2.460 46.104 24.048 1.00 28.23 270 GLY B CA 1
ATOM 3473 C C . GLY B 1 193 ? 1.238 46.370 24.904 1.00 24.90 270 GLY B C 1
ATOM 3474 O O . GLY B 1 193 ? 1.255 46.091 26.103 1.00 22.45 270 GLY B O 1
ATOM 3475 N N . MET B 1 194 ? 0.172 46.886 24.303 1.00 23.08 271 MET B N 1
ATOM 3476 C CA . MET B 1 194 ? -1.037 47.190 25.065 1.00 24.62 271 MET B CA 1
ATOM 3477 C C . MET B 1 194 ? -2.216 46.241 24.836 1.00 25.40 271 MET B C 1
ATOM 3478 O O . MET B 1 194 ? -3.270 46.407 25.449 1.00 24.92 271 MET B O 1
ATOM 3483 N N . GLN B 1 195 ? -2.047 45.245 23.971 1.00 25.87 272 GLN B N 1
ATOM 3484 C CA . GLN B 1 195 ? -3.139 44.311 23.696 1.00 25.75 272 GLN B CA 1
ATOM 3485 C C . GLN B 1 195 ? -3.769 43.698 24.942 1.00 24.79 272 GLN B C 1
ATOM 3486 O O . GLN B 1 195 ? -4.975 43.840 25.167 1.00 25.08 272 GLN B O 1
ATOM 3492 N N . GLU B 1 196 ? -2.967 43.006 25.746 1.00 22.13 273 GLU B N 1
ATOM 3493 C CA . GLU B 1 196 ? -3.497 42.390 26.954 1.00 22.12 273 GLU B CA 1
ATOM 3494 C C . GLU B 1 196 ? -4.199 43.385 27.867 1.00 21.50 273 GLU B C 1
ATOM 3495 O O . GLU B 1 196 ? -5.338 43.160 28.275 1.00 19.59 273 GLU B O 1
ATOM 3501 N N . SER B 1 197 ? -3.523 44.487 28.183 1.00 22.06 274 SER B N 1
ATOM 3502 C CA . SER B 1 197 ? -4.090 45.484 29.089 1.00 23.68 274 SER B CA 1
ATOM 3503 C C . SER B 1 197 ? -5.392 46.125 28.596 1.00 23.64 274 SER B C 1
ATOM 3504 O O . SER B 1 197 ? -6.333 46.288 29.368 1.00 22.46 274 SER B O 1
ATOM 3507 N N . ASP B 1 198 ? -5.444 46.506 27.322 1.00 25.98 275 ASP B N 1
ATOM 3508 C CA . ASP B 1 198 ? -6.655 47.122 26.783 1.00 25.36 275 ASP B CA 1
ATOM 3509 C C . ASP B 1 198 ? -7.838 46.162 26.841 1.00 26.91 275 ASP B C 1
ATOM 3510 O O . ASP B 1 198 ? -8.965 46.575 27.109 1.00 27.65 275 ASP B O 1
ATOM 3515 N N . PHE B 1 199 ? -7.580 44.881 26.590 1.00 26.50 276 PHE B N 1
ATOM 3516 C CA . PHE B 1 199 ? -8.622 43.858 26.631 1.00 25.78 276 PHE B CA 1
ATOM 3517 C C . PHE B 1 199 ? -9.171 43.717 28.054 1.00 25.81 276 PHE B C 1
ATOM 3518 O O . PHE B 1 199 ? -10.355 43.969 28.308 1.00 23.57 276 PHE B O 1
ATOM 3526 N N . LEU B 1 200 ? -8.296 43.320 28.978 1.00 24.91 277 LEU B N 1
ATOM 3527 C CA . LEU B 1 200 ? -8.670 43.110 30.370 1.00 25.74 277 LEU B CA 1
ATOM 3528 C C . LEU B 1 200 ? -9.308 44.306 31.058 1.00 28.40 277 LEU B C 1
ATOM 3529 O O . LEU B 1 200 ? -10.152 44.139 31.940 1.00 28.75 277 LEU B O 1
ATOM 3534 N N . LYS B 1 201 ? -8.903 45.506 30.659 1.00 30.06 278 LYS B N 1
ATOM 3535 C CA . LYS B 1 201 ? -9.427 46.728 31.259 1.00 34.84 278 LYS B CA 1
ATOM 3536 C C . LYS B 1 201 ? -10.953 46.805 31.152 1.00 36.10 278 LYS B C 1
ATOM 3537 O O . LYS B 1 201 ? -11.636 47.168 32.114 1.00 35.70 278 LYS B O 1
ATOM 3543 N N . GLN B 1 202 ? -11.481 46.455 29.983 1.00 37.44 279 GLN B N 1
ATOM 3544 C CA . GLN B 1 202 ? -12.921 46.484 29.754 1.00 40.15 279 GLN B CA 1
ATOM 3545 C C . GLN B 1 202 ? -13.577 45.162 30.107 1.00 41.27 279 GLN B C 1
ATOM 3546 O O . GLN B 1 202 ? -14.656 44.842 29.606 1.00 44.18 279 GLN B O 1
ATOM 3552 N N . ILE B 1 203 ? -12.939 44.402 30.989 1.00 40.27 280 ILE B N 1
ATOM 3553 C CA . ILE B 1 203 ? -13.465 43.098 31.371 1.00 39.56 280 ILE B CA 1
ATOM 3554 C C . ILE B 1 203 ? -13.433 42.870 32.882 1.00 37.38 280 ILE B C 1
ATOM 3555 O O . ILE B 1 203 ? -14.275 42.156 33.431 1.00 37.33 280 ILE B O 1
ATOM 3560 N N . THR B 1 204 ? -12.468 43.488 33.556 1.00 33.49 281 THR B N 1
ATOM 3561 C CA . THR B 1 204 ? -12.325 43.301 34.991 1.00 29.20 281 THR B CA 1
ATOM 3562 C C . THR B 1 204 ? -11.462 44.405 35.591 1.00 30.07 281 THR B C 1
ATOM 3563 O O . THR B 1 204 ? -11.041 45.325 34.892 1.00 30.49 281 THR B O 1
ATOM 3567 N N . THR B 1 205 ? -11.215 44.319 36.893 1.00 29.40 282 THR B N 1
ATOM 3568 C CA . THR B 1 205 ? -10.378 45.296 37.579 1.00 28.90 282 THR B CA 1
ATOM 3569 C C . THR B 1 205 ? -9.267 44.531 38.287 1.00 27.46 282 THR B C 1
ATOM 3570 O O . THR B 1 205 ? -9.379 43.325 38.507 1.00 26.44 282 THR B O 1
ATOM 3574 N N . VAL B 1 206 ? -8.195 45.229 38.642 1.00 27.80 283 VAL B N 1
ATOM 3575 C CA . VAL B 1 206 ? -7.077 44.594 39.322 1.00 27.91 283 VAL B CA 1
ATOM 3576 C C . VAL B 1 206 ? -7.499 43.952 40.639 1.00 28.61 283 VAL B C 1
ATOM 3577 O O . VAL B 1 206 ? -7.008 42.882 41.007 1.00 26.71 283 VAL B O 1
ATOM 3581 N N . GLU B 1 207 ? -8.423 44.599 41.342 1.00 30.51 284 GLU B N 1
ATOM 3582 C CA . GLU B 1 207 ? -8.901 44.091 42.624 1.00 31.99 284 GLU B CA 1
ATOM 3583 C C . GLU B 1 207 ? -9.682 42.786 42.485 1.00 31.40 284 GLU B C 1
ATOM 3584 O O . GLU B 1 207 ? -9.764 42.008 43.434 1.00 30.81 284 GLU B O 1
ATOM 3590 N N . GLU B 1 208 ? -10.248 42.549 41.306 1.00 31.28 285 GLU B N 1
ATOM 3591 C CA . GLU B 1 208 ? -11.026 41.335 41.052 1.00 32.13 285 GLU B CA 1
ATOM 3592 C C . GLU B 1 208 ? -10.196 40.149 40.552 1.00 30.34 285 GLU B C 1
ATOM 3593 O O . GLU B 1 208 ? -10.680 39.018 40.524 1.00 31.08 285 GLU B O 1
ATOM 3599 N N . LEU B 1 209 ? -8.952 40.402 40.157 1.00 27.97 286 LEU B N 1
ATOM 3600 C CA . LEU B 1 209 ? -8.096 39.336 39.647 1.00 25.25 286 LEU B CA 1
ATOM 3601 C C . LEU B 1 209 ? -7.900 38.233 40.672 1.00 23.53 286 LEU B C 1
ATOM 3602 O O . LEU B 1 209 ? -7.712 38.505 41.854 1.00 26.21 286 LEU B O 1
ATOM 3607 N N . GLU B 1 210 ? -7.940 36.987 40.205 1.00 23.32 287 GLU B N 1
ATOM 3608 C CA . GLU B 1 210 ? -7.767 35.813 41.062 1.00 23.95 287 GLU B CA 1
ATOM 3609 C C . GLU B 1 210 ? -6.365 35.234 40.874 1.00 23.83 287 GLU B C 1
ATOM 3610 O O . GLU B 1 210 ? -6.095 34.561 39.878 1.00 21.87 287 GLU B O 1
ATOM 3616 N N . PRO B 1 211 ? -5.460 35.479 41.837 1.00 25.53 288 PRO B N 1
ATOM 3617 C CA . PRO B 1 211 ? -4.084 34.982 41.765 1.00 24.77 288 PRO B CA 1
ATOM 3618 C C . PRO B 1 211 ? -3.988 33.459 41.853 1.00 25.28 288 PRO B C 1
ATOM 3619 O O . PRO B 1 211 ? -4.592 32.834 42.725 1.00 26.93 288 PRO B O 1
ATOM 3623 N N . LYS B 1 212 ? -3.221 32.867 40.942 1.00 22.59 289 LYS B N 1
ATOM 3624 C CA . LYS B 1 212 ? -3.048 31.421 40.904 1.00 22.44 289 LYS B CA 1
ATOM 3625 C C . LYS B 1 212 ? -1.584 31.064 41.089 1.00 22.00 289 LYS B C 1
ATOM 3626 O O . LYS B 1 212 ? -0.745 31.939 41.306 1.00 22.81 289 LYS B O 1
ATOM 3632 N N . ALA B 1 213 ? -1.286 29.771 41.004 1.00 19.95 290 ALA B N 1
ATOM 3633 C CA . ALA B 1 213 ? 0.081 29.283 41.127 1.00 19.76 290 ALA B CA 1
ATOM 3634 C C . ALA B 1 213 ? 0.727 29.645 42.466 1.00 22.24 290 ALA B C 1
ATOM 3635 O O . ALA B 1 213 ? 1.826 30.214 42.512 1.00 22.41 290 ALA B O 1
ATOM 3637 N N . ASN B 1 214 ? 0.036 29.323 43.554 1.00 23.20 291 ASN B N 1
ATOM 3638 C CA . ASN B 1 214 ? 0.542 29.591 44.899 1.00 25.87 291 ASN B CA 1
ATOM 3639 C C . ASN B 1 214 ? 0.813 31.080 45.124 1.00 24.37 291 ASN B C 1
ATOM 3640 O O . ASN B 1 214 ? 1.927 31.468 45.482 1.00 23.56 291 ASN B O 1
ATOM 3645 N N . ASN B 1 215 ? -0.221 31.895 44.932 1.00 23.08 292 ASN B N 1
ATOM 3646 C CA . ASN B 1 215 ? -0.127 33.347 45.077 1.00 24.84 292 ASN B CA 1
ATOM 3647 C C . ASN B 1 215 ? 0.946 33.907 44.156 1.00 24.26 292 ASN B C 1
ATOM 3648 O O . ASN B 1 215 ? 1.751 34.760 44.538 1.00 22.58 292 ASN B O 1
ATOM 3653 N N . CYS B 1 216 ? 0.935 33.405 42.929 1.00 22.21 293 CYS B N 1
ATOM 3654 C CA . CYS B 1 216 ? 1.870 33.821 41.899 1.00 21.88 293 CYS B CA 1
ATOM 3655 C C . CYS B 1 216 ? 3.341 33.699 42.272 1.00 20.27 293 CYS B C 1
ATOM 3656 O O . CYS B 1 216 ? 4.124 34.638 42.081 1.00 19.50 293 CYS B O 1
ATOM 3659 N N . THR B 1 217 ? 3.717 32.539 42.803 1.00 19.51 294 THR B N 1
ATOM 3660 C CA . THR B 1 217 ? 5.107 32.286 43.165 1.00 20.35 294 THR B CA 1
ATOM 3661 C C . THR B 1 217 ? 5.694 31.081 42.429 1.00 21.86 294 THR B C 1
ATOM 3662 O O . THR B 1 217 ? 6.856 30.732 42.637 1.00 22.66 294 THR B O 1
ATOM 3666 N N . LYS B 1 218 ? 4.895 30.447 41.568 1.00 22.22 295 LYS B N 1
ATOM 3667 C CA . LYS B 1 218 ? 5.361 29.296 40.786 1.00 20.95 295 LYS B CA 1
ATOM 3668 C C . LYS B 1 218 ? 5.140 29.532 39.293 1.00 19.00 295 LYS B C 1
ATOM 3669 O O . LYS B 1 218 ? 4.133 30.109 38.903 1.00 20.34 295 LYS B O 1
ATOM 3675 N N . VAL B 1 219 ? 6.081 29.084 38.469 1.00 17.17 296 VAL B N 1
ATOM 3676 C CA . VAL B 1 219 ? 5.985 29.236 37.018 1.00 16.85 296 VAL B CA 1
ATOM 3677 C C . VAL B 1 219 ? 5.506 27.921 36.402 1.00 17.06 296 VAL B C 1
ATOM 3678 O O . VAL B 1 219 ? 6.206 26.910 36.463 1.00 16.95 296 VAL B O 1
ATOM 3682 N N . LEU B 1 220 ? 4.304 27.949 35.824 1.00 18.64 297 LEU B N 1
ATOM 3683 C CA . LEU B 1 220 ? 3.687 26.761 35.225 1.00 19.20 297 LEU B CA 1
ATOM 3684 C C . LEU B 1 220 ? 3.489 26.828 33.711 1.00 17.55 297 LEU B C 1
ATOM 3685 O O . LEU B 1 220 ? 3.007 25.876 33.105 1.00 17.01 297 LEU B O 1
ATOM 3690 N N . VAL B 1 221 ? 3.848 27.955 33.115 1.00 16.50 298 VAL B N 1
ATOM 3691 C CA . VAL B 1 221 ? 3.747 28.138 31.675 1.00 17.57 298 VAL B CA 1
ATOM 3692 C C . VAL B 1 221 ? 5.016 28.875 31.250 1.00 17.56 298 VAL B C 1
ATOM 3693 O O . VAL B 1 221 ? 5.565 29.670 32.021 1.00 16.69 298 VAL B O 1
ATOM 3697 N N . TRP B 1 222 ? 5.489 28.607 30.037 1.00 14.60 299 TRP B N 1
ATOM 3698 C CA . TRP B 1 222 ? 6.702 29.242 29.542 1.00 15.31 299 TRP B CA 1
ATOM 3699 C C . TRP B 1 222 ? 6.609 29.593 28.073 1.00 16.98 299 TRP B C 1
ATOM 3700 O O . TRP B 1 222 ? 5.978 28.883 27.283 1.00 14.56 299 TRP B O 1
ATOM 3711 N N . HIS B 1 223 ? 7.264 30.686 27.705 1.00 16.12 300 HIS B N 1
ATOM 3712 C CA . HIS B 1 223 ? 7.330 31.059 26.310 1.00 19.13 300 HIS B CA 1
ATOM 3713 C C . HIS B 1 223 ? 8.534 30.304 25.764 1.00 22.29 300 HIS B C 1
ATOM 3714 O O . HIS B 1 223 ? 9.618 30.291 26.364 1.00 21.52 300 HIS B O 1
ATOM 3721 N N . THR B 1 224 ? 8.326 29.637 24.640 1.00 21.21 301 THR B N 1
ATOM 3722 C CA . THR B 1 224 ? 9.382 28.885 23.996 1.00 23.23 301 THR B CA 1
ATOM 3723 C C . THR B 1 224 ? 9.160 29.053 22.502 1.00 25.97 301 THR B C 1
ATOM 3724 O O . THR B 1 224 ? 8.027 29.049 22.023 1.00 26.48 301 THR B O 1
ATOM 3728 N N . ARG B 1 225 ? 10.243 29.227 21.768 1.00 30.50 302 ARG B N 1
ATOM 3729 C CA . ARG B 1 225 ? 10.153 29.385 20.332 1.00 32.95 302 ARG B CA 1
ATOM 3730 C C . ARG B 1 225 ? 11.245 28.525 19.744 1.00 32.40 302 ARG B C 1
ATOM 3731 O O . ARG B 1 225 ? 12.335 28.435 20.311 1.00 32.53 302 ARG B O 1
ATOM 3739 N N . THR B 1 226 ? 10.946 27.865 18.631 1.00 31.62 303 THR B N 1
ATOM 3740 C CA . THR B 1 226 ? 11.933 27.027 17.972 1.00 31.38 303 THR B CA 1
ATOM 3741 C C . THR B 1 226 ? 12.723 27.910 17.024 1.00 30.99 303 THR B C 1
ATOM 3742 O O . THR B 1 226 ? 12.165 28.815 16.408 1.00 29.16 303 THR B O 1
ATOM 3746 N N . GLU B 1 227 ? 14.022 27.660 16.923 1.00 30.49 304 GLU B N 1
ATOM 3747 C CA . GLU B 1 227 ? 14.865 28.443 16.036 1.00 33.57 304 GLU B CA 1
ATOM 3748 C C . GLU B 1 227 ? 14.426 28.245 14.591 1.00 34.33 304 GLU B C 1
ATOM 3749 O O . GLU B 1 227 ? 13.719 27.284 14.272 1.00 32.82 304 GLU B O 1
ATOM 3755 N N . LYS B 1 228 ? 14.836 29.158 13.719 1.00 36.26 305 LYS B N 1
ATOM 3756 C CA . LYS B 1 228 ? 14.489 29.044 12.310 1.00 38.27 305 LYS B CA 1
ATOM 3757 C C . LYS B 1 228 ? 15.112 27.752 11.805 1.00 37.38 305 LYS B C 1
ATOM 3758 O O . LYS B 1 228 ? 16.275 27.470 12.091 1.00 36.94 305 LYS B O 1
ATOM 3764 N N . VAL B 1 229 ? 14.338 26.968 11.067 1.00 37.27 306 VAL B N 1
ATOM 3765 C CA . VAL B 1 229 ? 14.833 25.710 10.519 1.00 39.22 306 VAL B CA 1
ATOM 3766 C C . VAL B 1 229 ? 15.867 25.947 9.417 1.00 39.58 306 VAL B C 1
ATOM 3767 O O . VAL B 1 229 ? 15.654 26.756 8.514 1.00 40.42 306 VAL B O 1
ATOM 3771 N N . ASN B 1 230 ? 16.984 25.234 9.498 1.00 39.27 307 ASN B N 1
ATOM 3772 C CA . ASN B 1 230 ? 18.048 25.348 8.511 1.00 39.94 307 ASN B CA 1
ATOM 3773 C C . ASN B 1 230 ? 17.740 24.448 7.316 1.00 40.10 307 ASN B C 1
ATOM 3774 O O . ASN B 1 230 ? 17.569 23.242 7.477 1.00 38.77 307 ASN B O 1
ATOM 3779 N N . LEU B 1 231 ? 17.659 25.040 6.125 1.00 40.16 308 LEU B N 1
ATOM 3780 C CA . LEU B 1 231 ? 17.375 24.284 4.906 1.00 39.91 308 LEU B CA 1
ATOM 3781 C C . LEU B 1 231 ? 18.453 24.499 3.851 1.00 39.92 308 LEU B C 1
ATOM 3782 O O . LEU B 1 231 ? 18.208 24.342 2.658 1.00 39.83 308 LEU B O 1
ATOM 3787 N N . ALA B 1 232 ? 19.652 24.844 4.304 1.00 40.92 309 ALA B N 1
ATOM 3788 C CA . ALA B 1 232 ? 20.776 25.093 3.411 1.00 42.21 309 ALA B CA 1
ATOM 3789 C C . ALA B 1 232 ? 21.214 23.856 2.624 1.00 42.84 309 ALA B C 1
ATOM 3790 O O . ALA B 1 232 ? 22.108 23.939 1.782 1.00 43.89 309 ALA B O 1
ATOM 3792 N N . ASN B 1 233 ? 20.590 22.714 2.900 1.00 42.17 310 ASN B N 1
ATOM 3793 C CA . ASN B 1 233 ? 20.932 21.474 2.211 1.00 41.89 310 ASN B CA 1
ATOM 3794 C C . ASN B 1 233 ? 19.725 20.862 1.517 1.00 40.40 310 ASN B C 1
ATOM 3795 O O . ASN B 1 233 ? 19.805 19.765 0.970 1.00 39.32 310 ASN B O 1
ATOM 3800 N N . GLU B 1 234 ? 18.606 21.576 1.557 1.00 40.10 311 GLU B N 1
ATOM 3801 C CA . GLU B 1 234 ? 17.379 21.112 0.929 1.00 39.90 311 GLU B CA 1
ATOM 3802 C C . GLU B 1 234 ? 17.605 21.076 -0.584 1.00 41.91 311 GLU B C 1
ATOM 3803 O O . GLU B 1 234 ? 17.855 22.107 -1.208 1.00 39.53 311 GLU B O 1
ATOM 3809 N N . PRO B 1 235 ? 17.543 19.877 -1.184 1.00 43.69 312 PRO B N 1
ATOM 3810 C CA . PRO B 1 235 ? 17.741 19.687 -2.624 1.00 46.99 312 PRO B CA 1
ATOM 3811 C C . PRO B 1 235 ? 16.928 20.643 -3.490 1.00 49.97 312 PRO B C 1
ATOM 3812 O O . PRO B 1 235 ? 15.712 20.768 -3.331 1.00 50.57 312 PRO B O 1
ATOM 3816 N N . LYS B 1 236 ? 17.614 21.319 -4.404 1.00 52.51 313 LYS B N 1
ATOM 3817 C CA . LYS B 1 236 ? 16.961 22.254 -5.307 1.00 56.71 313 LYS B CA 1
ATOM 3818 C C . LYS B 1 236 ? 16.285 21.489 -6.437 1.00 58.67 313 LYS B C 1
ATOM 3819 O O . LYS B 1 236 ? 15.058 21.407 -6.499 1.00 59.21 313 LYS B O 1
ATOM 3825 N N . TYR B 1 237 ? 17.095 20.922 -7.324 1.00 61.59 314 TYR B N 1
ATOM 3826 C CA . TYR B 1 237 ? 16.570 20.170 -8.454 1.00 63.28 314 TYR B CA 1
ATOM 3827 C C . TYR B 1 237 ? 15.989 18.837 -8.002 1.00 64.14 314 TYR B C 1
ATOM 3828 O O . TYR B 1 237 ? 14.833 18.769 -7.580 1.00 64.88 314 TYR B O 1
ATOM 3837 N N . HIS B 1 238 ? 16.802 17.785 -8.085 1.00 64.42 315 HIS B N 1
ATOM 3838 C CA . HIS B 1 238 ? 16.367 16.444 -7.706 1.00 64.69 315 HIS B CA 1
ATOM 3839 C C . HIS B 1 238 ? 15.659 16.446 -6.360 1.00 64.57 315 HIS B C 1
ATOM 3840 O O . HIS B 1 238 ? 15.824 17.368 -5.558 1.00 65.13 315 HIS B O 1
ATOM 3847 N N . LEU B 1 239 ? 14.867 15.409 -6.118 1.00 62.81 316 LEU B N 1
ATOM 3848 C CA . LEU B 1 239 ? 14.129 15.300 -4.874 1.00 61.04 316 LEU B CA 1
ATOM 3849 C C . LEU B 1 239 ? 13.856 13.842 -4.517 1.00 58.92 316 LEU B C 1
ATOM 3850 O O . LEU B 1 239 ? 14.382 12.923 -5.148 1.00 59.40 316 LEU B O 1
ATOM 3855 N N . ASP B 1 240 ? 13.036 13.644 -3.491 1.00 55.96 317 ASP B N 1
ATOM 3856 C CA . ASP B 1 240 ? 12.667 12.312 -3.031 1.00 51.87 317 ASP B CA 1
ATOM 3857 C C . ASP B 1 240 ? 11.505 11.853 -3.904 1.00 49.97 317 ASP B C 1
ATOM 3858 O O . ASP B 1 240 ? 10.657 12.661 -4.280 1.00 49.64 317 ASP B O 1
ATOM 3863 N N . THR B 1 241 ? 11.458 10.566 -4.227 1.00 47.45 318 THR B N 1
ATOM 3864 C CA . THR B 1 241 ? 10.380 10.054 -5.062 1.00 46.59 318 THR B CA 1
ATOM 3865 C C . THR B 1 241 ? 9.066 10.030 -4.285 1.00 45.44 318 THR B C 1
ATOM 3866 O O . THR B 1 241 ? 7.985 10.104 -4.871 1.00 45.03 318 THR B O 1
ATOM 3870 N N . VAL B 1 242 ? 9.165 9.935 -2.961 1.00 43.18 319 VAL B N 1
ATOM 3871 C CA . VAL B 1 242 ? 7.981 9.888 -2.104 1.00 40.29 319 VAL B CA 1
ATOM 3872 C C . VAL B 1 242 ? 7.715 11.238 -1.448 1.00 38.92 319 VAL B C 1
ATOM 3873 O O . VAL B 1 242 ? 8.649 11.953 -1.082 1.00 37.69 319 VAL B O 1
ATOM 3877 N N . LYS B 1 243 ? 6.439 11.581 -1.305 1.00 35.71 320 LYS B N 1
ATOM 3878 C CA . LYS B 1 243 ? 6.057 12.841 -0.682 1.00 36.48 320 LYS B CA 1
ATOM 3879 C C . LYS B 1 243 ? 6.043 12.635 0.829 1.00 34.49 320 LYS B C 1
ATOM 3880 O O . LYS B 1 243 ? 5.389 11.722 1.326 1.00 34.78 320 LYS B O 1
ATOM 3886 N N . ILE B 1 244 ? 6.775 13.472 1.557 1.00 33.84 321 ILE B N 1
ATOM 3887 C CA . ILE B 1 244 ? 6.821 13.352 3.012 1.00 32.16 321 ILE B CA 1
ATOM 3888 C C . ILE B 1 244 ? 6.379 14.649 3.667 1.00 31.43 321 ILE B C 1
ATOM 3889 O O . ILE B 1 244 ? 6.932 15.716 3.399 1.00 30.34 321 ILE B O 1
ATOM 3894 N N . GLU B 1 245 ? 5.370 14.553 4.521 1.00 30.17 322 GLU B N 1
ATOM 3895 C CA . GLU B 1 245 ? 4.877 15.716 5.227 1.00 31.30 322 GLU B CA 1
ATOM 3896 C C . GLU B 1 245 ? 5.626 15.852 6.548 1.00 31.15 322 GLU B C 1
ATOM 3897 O O . GLU B 1 245 ? 5.705 14.902 7.323 1.00 30.64 322 GLU B O 1
ATOM 3903 N N . VAL B 1 246 ? 6.176 17.037 6.794 1.00 30.57 323 VAL B N 1
ATOM 3904 C CA . VAL B 1 246 ? 6.914 17.304 8.023 1.00 28.46 323 VAL B CA 1
ATOM 3905 C C . VAL B 1 246 ? 6.196 18.376 8.846 1.00 29.69 323 VAL B C 1
ATOM 3906 O O . VAL B 1 246 ? 6.130 18.231 10.084 1.00 26.91 323 VAL B O 1
ATOM 3911 N N . GLN C 1 1 ? -22.335 11.256 50.505 1.00 48.37 78 GLN C N 1
ATOM 3912 C CA . GLN C 1 1 ? -21.358 12.256 51.025 1.00 47.72 78 GLN C CA 1
ATOM 3913 C C . GLN C 1 1 ? -19.991 11.643 51.301 1.00 45.97 78 GLN C C 1
ATOM 3914 O O . GLN C 1 1 ? -19.805 10.430 51.181 1.00 46.01 78 GLN C O 1
ATOM 3920 N N . LEU C 1 2 ? -19.040 12.496 51.675 1.00 44.17 79 LEU C N 1
ATOM 3921 C CA . LEU C 1 2 ? -17.674 12.073 51.973 1.00 41.50 79 LEU C CA 1
ATOM 3922 C C . LEU C 1 2 ? -17.645 10.976 53.031 1.00 38.50 79 LEU C C 1
ATOM 3923 O O . LEU C 1 2 ? -18.033 11.201 54.179 1.00 37.40 79 LEU C O 1
ATOM 3928 N N . PRO C 1 3 ? -17.180 9.771 52.655 1.00 34.82 80 PRO C N 1
ATOM 3929 C CA . PRO C 1 3 ? -17.112 8.652 53.602 1.00 33.02 80 PRO C CA 1
ATOM 3930 C C . PRO C 1 3 ? -16.265 9.002 54.827 1.00 29.81 80 PRO C C 1
ATOM 3931 O O . PRO C 1 3 ? -15.205 9.619 54.706 1.00 27.67 80 PRO C O 1
ATOM 3935 N N . THR C 1 4 ? -16.741 8.610 56.004 1.00 28.85 81 THR C N 1
ATOM 3936 C CA . THR C 1 4 ? -16.018 8.863 57.242 1.00 28.51 81 THR C CA 1
ATOM 3937 C C . THR C 1 4 ? -14.956 7.782 57.461 1.00 28.02 81 THR C C 1
ATOM 3938 O O . THR C 1 4 ? -15.222 6.591 57.298 1.00 25.81 81 THR C O 1
ATOM 3942 N N . ILE C 1 5 ? -13.753 8.206 57.828 1.00 26.77 82 ILE C N 1
ATOM 3943 C CA . ILE C 1 5 ? -12.658 7.274 58.085 1.00 24.19 82 ILE C CA 1
ATOM 3944 C C . ILE C 1 5 ? -12.518 7.058 59.586 1.00 23.28 82 ILE C C 1
ATOM 3945 O O . ILE C 1 5 ? -12.250 8.005 60.325 1.00 23.30 82 ILE C O 1
ATOM 3950 N N . TYR C 1 6 ? -12.700 5.823 60.043 1.00 22.48 83 TYR C N 1
ATOM 3951 C CA . TYR C 1 6 ? -12.557 5.541 61.468 1.00 21.33 83 TYR C CA 1
ATOM 3952 C C . TYR C 1 6 ? -11.200 4.919 61.776 1.00 22.38 83 TYR C C 1
ATOM 3953 O O . TYR C 1 6 ? -10.865 3.845 61.272 1.00 19.08 83 TYR C O 1
ATOM 3962 N N . ALA C 1 7 ? -10.421 5.608 62.602 1.00 20.83 84 ALA C N 1
ATOM 3963 C CA . ALA C 1 7 ? -9.113 5.122 63.006 1.00 20.53 84 ALA C CA 1
ATOM 3964 C C . ALA C 1 7 ? -9.233 4.462 64.379 1.00 22.99 84 ALA C C 1
ATOM 3965 O O . ALA C 1 7 ? -9.551 5.128 65.374 1.00 21.25 84 ALA C O 1
ATOM 3967 N N . ILE C 1 8 ? -9.007 3.151 64.423 1.00 21.00 85 ILE C N 1
ATOM 3968 C CA . ILE C 1 8 ? -9.064 2.392 65.672 1.00 22.91 85 ILE C CA 1
ATOM 3969 C C . ILE C 1 8 ? -7.653 2.406 66.235 1.00 24.09 85 ILE C C 1
ATOM 3970 O O . ILE C 1 8 ? -6.758 1.776 65.678 1.00 24.52 85 ILE C O 1
ATOM 3975 N N . THR C 1 9 ? -7.454 3.116 67.336 1.00 24.77 86 THR C N 1
ATOM 3976 C CA . THR C 1 9 ? -6.128 3.218 67.923 1.00 24.56 86 THR C CA 1
ATOM 3977 C C . THR C 1 9 ? -5.975 2.699 69.351 1.00 26.21 86 THR C C 1
ATOM 3978 O O . THR C 1 9 ? -6.454 3.316 70.306 1.00 26.35 86 THR C O 1
ATOM 3982 N N . PRO C 1 10 ? -5.311 1.546 69.520 1.00 26.07 87 PRO C N 1
ATOM 3983 C CA . PRO C 1 10 ? -5.136 1.045 70.886 1.00 25.45 87 PRO C CA 1
ATOM 3984 C C . PRO C 1 10 ? -3.951 1.803 71.487 1.00 25.18 87 PRO C C 1
ATOM 3985 O O . PRO C 1 10 ? -3.026 2.175 70.766 1.00 24.80 87 PRO C O 1
ATOM 3989 N N . THR C 1 11 ? -3.979 2.046 72.792 1.00 23.79 88 THR C N 1
ATOM 3990 C CA . THR C 1 11 ? -2.891 2.760 73.440 1.00 24.88 88 THR C CA 1
ATOM 3991 C C . THR C 1 11 ? -2.747 2.282 74.882 1.00 26.30 88 THR C C 1
ATOM 3992 O O . THR C 1 11 ? -3.635 1.607 75.411 1.00 25.05 88 THR C O 1
ATOM 3996 N N . TYR C 1 12 ? -1.624 2.613 75.507 1.00 26.14 89 TYR C N 1
ATOM 3997 C CA . TYR C 1 12 ? -1.397 2.233 76.894 1.00 29.23 89 TYR C CA 1
ATOM 3998 C C . TYR C 1 12 ? -0.445 3.220 77.550 1.00 30.42 89 TYR C C 1
ATOM 3999 O O . TYR C 1 12 ? 0.376 3.860 76.880 1.00 30.83 89 TYR C O 1
ATOM 4008 N N . SER C 1 13 ? -0.569 3.346 78.867 1.00 31.56 90 SER C N 1
ATOM 4009 C CA . SER C 1 13 ? 0.238 4.291 79.632 1.00 31.54 90 SER C CA 1
ATOM 4010 C C . SER C 1 13 ? 1.718 3.961 79.689 1.00 32.51 90 SER C C 1
ATOM 4011 O O . SER C 1 13 ? 2.120 2.843 80.014 1.00 33.60 90 SER C O 1
ATOM 4014 N N . ARG C 1 14 ? 2.524 4.963 79.368 1.00 31.96 91 ARG C N 1
ATOM 4015 C CA . ARG C 1 14 ? 3.967 4.839 79.370 1.00 30.86 91 ARG C CA 1
ATOM 4016 C C . ARG C 1 14 ? 4.549 6.232 79.187 1.00 30.30 91 ARG C C 1
ATOM 4017 O O . ARG C 1 14 ? 3.842 7.153 78.785 1.00 30.73 91 ARG C O 1
ATOM 4025 N N . PRO C 1 15 ? 5.846 6.405 79.482 1.00 30.66 92 PRO C N 1
ATOM 4026 C CA . PRO C 1 15 ? 6.526 7.698 79.354 1.00 30.83 92 PRO C CA 1
ATOM 4027 C C . PRO C 1 15 ? 6.313 8.466 78.045 1.00 30.71 92 PRO C C 1
ATOM 4028 O O . PRO C 1 15 ? 6.093 9.678 78.070 1.00 30.77 92 PRO C O 1
ATOM 4032 N N . VAL C 1 16 ? 6.371 7.775 76.908 1.00 31.42 93 VAL C N 1
ATOM 4033 C CA . VAL C 1 16 ? 6.206 8.446 75.619 1.00 30.40 93 VAL C CA 1
ATOM 4034 C C . VAL C 1 16 ? 4.775 8.543 75.113 1.00 30.27 93 VAL C C 1
ATOM 4035 O O . VAL C 1 16 ? 4.519 9.199 74.101 1.00 29.03 93 VAL C O 1
ATOM 4039 N N . GLN C 1 17 ? 3.840 7.906 75.809 1.00 28.57 94 GLN C N 1
ATOM 4040 C CA . GLN C 1 17 ? 2.451 7.924 75.365 1.00 28.53 94 GLN C CA 1
ATOM 4041 C C . GLN C 1 17 ? 1.945 9.279 74.883 1.00 29.23 94 GLN C C 1
ATOM 4042 O O . GLN C 1 17 ? 1.475 9.402 73.743 1.00 26.54 94 GLN C O 1
ATOM 4048 N N . LYS C 1 18 ? 2.033 10.295 75.737 1.00 28.14 95 LYS C N 1
ATOM 4049 C CA . LYS C 1 18 ? 1.543 11.613 75.359 1.00 27.87 95 LYS C CA 1
ATOM 4050 C C . LYS C 1 18 ? 2.258 12.172 74.134 1.00 26.53 95 LYS C C 1
ATOM 4051 O O . LYS C 1 18 ? 1.636 12.785 73.276 1.00 26.04 95 LYS C O 1
ATOM 4057 N N . ALA C 1 19 ? 3.565 11.963 74.053 1.00 26.38 96 ALA C N 1
ATOM 4058 C CA . ALA C 1 19 ? 4.323 12.449 72.913 1.00 27.59 96 ALA C CA 1
ATOM 4059 C C . ALA C 1 19 ? 3.817 11.768 71.633 1.00 28.39 96 ALA C C 1
ATOM 4060 O O . ALA C 1 19 ? 3.492 12.431 70.646 1.00 27.84 96 ALA C O 1
ATOM 4062 N N . GLU C 1 20 ? 3.737 10.441 71.669 1.00 27.65 97 GLU C N 1
ATOM 4063 C CA . GLU C 1 20 ? 3.279 9.651 70.529 1.00 27.09 97 GLU C CA 1
ATOM 4064 C C . GLU C 1 20 ? 1.868 10.023 70.089 1.00 25.56 97 GLU C C 1
ATOM 4065 O O . GLU C 1 20 ? 1.589 10.113 68.898 1.00 24.31 97 GLU C O 1
ATOM 4071 N N . LEU C 1 21 ? 0.977 10.240 71.048 1.00 25.55 98 LEU C N 1
ATOM 4072 C CA . LEU C 1 21 ? -0.395 10.604 70.715 1.00 25.39 98 LEU C CA 1
ATOM 4073 C C . LEU C 1 21 ? -0.457 12.001 70.109 1.00 24.79 98 LEU C C 1
ATOM 4074 O O . LEU C 1 21 ? -1.289 12.281 69.248 1.00 24.36 98 LEU C O 1
ATOM 4079 N N . THR C 1 22 ? 0.436 12.874 70.558 1.00 25.57 99 THR C N 1
ATOM 4080 C CA . THR C 1 22 ? 0.473 14.242 70.067 1.00 26.72 99 THR C CA 1
ATOM 4081 C C . THR C 1 22 ? 0.831 14.335 68.581 1.00 26.52 99 THR C C 1
ATOM 4082 O O . THR C 1 22 ? 0.144 15.018 67.816 1.00 24.44 99 THR C O 1
ATOM 4086 N N . ARG C 1 23 ? 1.901 13.663 68.159 1.00 27.80 100 ARG C N 1
ATOM 4087 C CA . ARG C 1 23 ? 2.267 13.757 66.751 1.00 27.30 100 ARG C CA 1
ATOM 4088 C C . ARG C 1 23 ? 1.356 12.964 65.832 1.00 26.48 100 ARG C C 1
ATOM 4089 O O . ARG C 1 23 ? 1.213 13.319 64.664 1.00 25.35 100 ARG C O 1
ATOM 4097 N N . LEU C 1 24 ? 0.733 11.905 66.346 1.00 24.88 101 LEU C N 1
ATOM 4098 C CA . LEU C 1 24 ? -0.189 11.132 65.523 1.00 24.03 101 LEU C CA 1
ATOM 4099 C C . LEU C 1 24 ? -1.408 12.024 65.299 1.00 25.28 101 LEU C C 1
ATOM 4100 O O . LEU C 1 24 ? -1.932 12.113 64.186 1.00 24.28 101 LEU C O 1
ATOM 4105 N N . ALA C 1 25 ? -1.846 12.700 66.361 1.00 23.53 102 ALA C N 1
ATOM 4106 C CA . ALA C 1 25 ? -2.991 13.606 66.271 1.00 23.38 102 ALA C CA 1
ATOM 4107 C C . ALA C 1 25 ? -2.669 14.760 65.322 1.00 23.41 102 ALA C C 1
ATOM 4108 O O . ALA C 1 25 ? -3.540 15.239 64.593 1.00 23.60 102 ALA C O 1
ATOM 4110 N N . ASN C 1 26 ? -1.418 15.208 65.332 1.00 23.73 103 ASN C N 1
ATOM 4111 C CA . ASN C 1 26 ? -1.015 16.297 64.454 1.00 24.96 103 ASN C CA 1
ATOM 4112 C C . ASN C 1 26 ? -1.218 15.876 63.000 1.00 24.68 103 ASN C C 1
ATOM 4113 O O . ASN C 1 26 ? -1.482 16.714 62.135 1.00 23.57 103 ASN C O 1
ATOM 4118 N N . THR C 1 27 ? -1.112 14.575 62.736 1.00 23.51 104 THR C N 1
ATOM 4119 C CA . THR C 1 27 ? -1.315 14.055 61.383 1.00 21.39 104 THR C CA 1
ATOM 4120 C C . THR C 1 27 ? -2.805 13.868 61.108 1.00 22.85 104 THR C C 1
ATOM 4121 O O . THR C 1 27 ? -3.332 14.373 60.112 1.00 22.95 104 THR C O 1
ATOM 4125 N N . PHE C 1 28 ? -3.483 13.149 61.995 1.00 23.21 105 PHE C N 1
ATOM 4126 C CA . PHE C 1 28 ? -4.908 12.879 61.834 1.00 26.07 105 PHE C CA 1
ATOM 4127 C C . PHE C 1 28 ? -5.763 14.137 61.779 1.00 27.80 105 PHE C C 1
ATOM 4128 O O . PHE C 1 28 ? -6.817 14.150 61.144 1.00 26.53 105 PHE C O 1
ATOM 4136 N N . ARG C 1 29 ? -5.301 15.187 62.446 1.00 29.55 106 ARG C N 1
ATOM 4137 C CA . ARG C 1 29 ? -6.025 16.451 62.491 1.00 31.97 106 ARG C CA 1
ATOM 4138 C C . ARG C 1 29 ? -6.215 17.056 61.105 1.00 30.90 106 ARG C C 1
ATOM 4139 O O . ARG C 1 29 ? -7.159 17.812 60.878 1.00 29.99 106 ARG C O 1
ATOM 4147 N N . GLN C 1 30 ? -5.318 16.712 60.185 1.00 29.72 107 GLN C N 1
ATOM 4148 C CA . GLN C 1 30 ? -5.345 17.231 58.819 1.00 28.93 107 GLN C CA 1
ATOM 4149 C C . GLN C 1 30 ? -6.130 16.375 57.835 1.00 28.69 107 GLN C C 1
ATOM 4150 O O . GLN C 1 30 ? -6.098 16.626 56.633 1.00 27.57 107 GLN C O 1
ATOM 4156 N N . VAL C 1 31 ? -6.826 15.361 58.334 1.00 27.48 108 VAL C N 1
ATOM 4157 C CA . VAL C 1 31 ? -7.605 14.493 57.460 1.00 27.68 108 VAL C CA 1
ATOM 4158 C C . VAL C 1 31 ? -9.082 14.832 57.620 1.00 28.11 108 VAL C C 1
ATOM 4159 O O . VAL C 1 31 ? -9.608 14.849 58.732 1.00 28.33 108 VAL C O 1
ATOM 4163 N N . ALA C 1 32 ? -9.747 15.114 56.507 1.00 27.23 109 ALA C N 1
ATOM 4164 C CA . ALA C 1 32 ? -11.164 15.454 56.543 1.00 27.70 109 ALA C CA 1
ATOM 4165 C C . ALA C 1 32 ? -12.005 14.237 56.911 1.00 26.59 109 ALA C C 1
ATOM 4166 O O . ALA C 1 32 ? -11.702 13.120 56.503 1.00 28.27 109 ALA C O 1
ATOM 4168 N N . GLN C 1 33 ? -13.065 14.468 57.679 1.00 27.24 110 GLN C N 1
ATOM 4169 C CA . GLN C 1 33 ? -13.976 13.405 58.093 1.00 28.93 110 GLN C CA 1
ATOM 4170 C C . GLN C 1 33 ? -13.285 12.145 58.590 1.00 27.54 110 GLN C C 1
ATOM 4171 O O . GLN C 1 33 ? -13.502 11.047 58.063 1.00 27.67 110 GLN C O 1
ATOM 4177 N N . LEU C 1 34 ? -12.436 12.311 59.596 1.00 26.21 111 LEU C N 1
ATOM 4178 C CA . LEU C 1 34 ? -11.750 11.181 60.197 1.00 25.44 111 LEU C CA 1
ATOM 4179 C C . LEU C 1 34 ? -12.123 11.190 61.665 1.00 25.97 111 LEU C C 1
ATOM 4180 O O . LEU C 1 34 ? -11.928 12.192 62.356 1.00 25.84 111 LEU C O 1
ATOM 4185 N N . HIS C 1 35 ? -12.673 10.074 62.131 1.00 25.77 112 HIS C N 1
ATOM 4186 C CA . HIS C 1 35 ? -13.093 9.935 63.520 1.00 26.66 112 HIS C CA 1
ATOM 4187 C C . HIS C 1 35 ? -12.138 8.992 64.251 1.00 26.78 112 HIS C C 1
ATOM 4188 O O . HIS C 1 35 ? -12.033 7.810 63.920 1.00 24.68 112 HIS C O 1
ATOM 4195 N N . TRP C 1 36 ? -11.451 9.533 65.250 1.00 26.54 113 TRP C N 1
ATOM 4196 C CA . TRP C 1 36 ? -10.472 8.790 66.032 1.00 26.69 113 TRP C CA 1
ATOM 4197 C C . TRP C 1 36 ? -11.069 8.012 67.209 1.00 29.08 113 TRP C C 1
ATOM 4198 O O . TRP C 1 36 ? -11.650 8.588 68.134 1.00 27.60 113 TRP C O 1
ATOM 4209 N N . ILE C 1 37 ? -10.926 6.692 67.166 1.00 28.02 114 ILE C N 1
ATOM 4210 C CA . ILE C 1 37 ? -11.424 5.844 68.238 1.00 28.33 114 ILE C CA 1
ATOM 4211 C C . ILE C 1 37 ? -10.211 5.398 69.049 1.00 29.30 114 ILE C C 1
ATOM 4212 O O . ILE C 1 37 ? -9.542 4.426 68.701 1.00 30.47 114 ILE C O 1
ATOM 4217 N N . LEU C 1 38 ? -9.921 6.126 70.120 1.00 27.48 115 LEU C N 1
ATOM 4218 C CA . LEU C 1 38 ? -8.783 5.816 70.971 1.00 29.50 115 LEU C CA 1
ATOM 4219 C C . LEU C 1 38 ? -9.216 4.864 72.076 1.00 30.62 115 LEU C C 1
ATOM 4220 O O . LEU C 1 38 ? -10.141 5.164 72.839 1.00 31.11 115 LEU C O 1
ATOM 4225 N N . VAL C 1 39 ? -8.546 3.715 72.157 1.00 28.75 116 VAL C N 1
ATOM 4226 C CA . VAL C 1 39 ? -8.874 2.706 73.158 1.00 27.23 116 VAL C CA 1
ATOM 4227 C C . VAL C 1 39 ? -7.732 2.438 74.136 1.00 27.51 116 VAL C C 1
ATOM 4228 O O . VAL C 1 39 ? -6.725 1.810 73.798 1.00 24.57 116 VAL C O 1
ATOM 4232 N N . GLU C 1 40 ? -7.895 2.913 75.363 1.00 28.44 117 GLU C N 1
ATOM 4233 C CA . GLU C 1 40 ? -6.875 2.706 76.376 1.00 28.79 117 GLU C CA 1
ATOM 4234 C C . GLU C 1 40 ? -6.865 1.268 76.875 1.00 28.92 117 GLU C C 1
ATOM 4235 O O . GLU C 1 40 ? -7.913 0.647 77.041 1.00 30.71 117 GLU C O 1
ATOM 4241 N N . ASP C 1 41 ? -5.673 0.734 77.098 1.00 29.81 118 ASP C N 1
ATOM 4242 C CA . ASP C 1 41 ? -5.553 -0.607 77.638 1.00 31.62 118 ASP C CA 1
ATOM 4243 C C . ASP C 1 41 ? -5.525 -0.366 79.149 1.00 32.53 118 ASP C C 1
ATOM 4244 O O . ASP C 1 41 ? -4.457 -0.222 79.744 1.00 32.29 118 ASP C O 1
ATOM 4249 N N . ALA C 1 42 ? -6.706 -0.291 79.750 1.00 32.92 119 ALA C N 1
ATOM 4250 C CA . ALA C 1 42 ? -6.824 -0.053 81.183 1.00 36.06 119 ALA C CA 1
ATOM 4251 C C . ALA C 1 42 ? -8.235 -0.372 81.649 1.00 36.86 119 ALA C C 1
ATOM 4252 O O . ALA C 1 42 ? -9.159 -0.429 80.841 1.00 38.95 119 ALA C O 1
ATOM 4254 N N . ALA C 1 43 ? -8.400 -0.578 82.953 1.00 38.91 120 ALA C N 1
ATOM 4255 C CA . ALA C 1 43 ? -9.711 -0.897 83.513 1.00 39.15 120 ALA C CA 1
ATOM 4256 C C . ALA C 1 43 ? -10.578 0.350 83.633 1.00 38.81 120 ALA C C 1
ATOM 4257 O O . ALA C 1 43 ? -11.786 0.262 83.850 1.00 38.00 120 ALA C O 1
ATOM 4259 N N . ALA C 1 44 ? -9.952 1.511 83.492 1.00 39.61 121 ALA C N 1
ATOM 4260 C CA . ALA C 1 44 ? -10.665 2.779 83.565 1.00 38.53 121 ALA C CA 1
ATOM 4261 C C . ALA C 1 44 ? -9.938 3.813 82.719 1.00 37.82 121 ALA C C 1
ATOM 4262 O O . ALA C 1 44 ? -8.728 3.722 82.517 1.00 38.27 121 ALA C O 1
ATOM 4264 N N . ARG C 1 45 ? -10.682 4.793 82.225 1.00 36.95 122 ARG C N 1
ATOM 4265 C CA . ARG C 1 45 ? -10.101 5.850 81.415 1.00 38.17 122 ARG C CA 1
ATOM 4266 C C . ARG C 1 45 ? -9.151 6.693 82.256 1.00 39.32 122 ARG C C 1
ATOM 4267 O O . ARG C 1 45 ? -9.373 6.893 83.451 1.00 38.31 122 ARG C O 1
ATOM 4275 N N . SER C 1 46 ? -8.075 7.163 81.633 1.00 39.02 123 SER C N 1
ATOM 4276 C CA . SER C 1 46 ? -7.093 7.983 82.330 1.00 39.40 123 SER C CA 1
ATOM 4277 C C . SER C 1 46 ? -7.406 9.449 82.082 1.00 39.96 123 SER C C 1
ATOM 4278 O O . SER C 1 46 ? -7.988 9.806 81.052 1.00 40.82 123 SER C O 1
ATOM 4281 N N . GLU C 1 47 ? -7.030 10.302 83.028 1.00 39.80 124 GLU C N 1
ATOM 4282 C CA . GLU C 1 47 ? -7.276 11.726 82.877 1.00 39.33 124 GLU C CA 1
ATOM 4283 C C . GLU C 1 47 ? -6.362 12.311 81.804 1.00 38.28 124 GLU C C 1
ATOM 4284 O O . GLU C 1 47 ? -6.759 13.218 81.075 1.00 40.15 124 GLU C O 1
ATOM 4290 N N . LEU C 1 48 ? -5.149 11.777 81.697 1.00 37.97 125 LEU C N 1
ATOM 4291 C CA . LEU C 1 48 ? -4.192 12.246 80.698 1.00 36.96 125 LEU C CA 1
ATOM 4292 C C . LEU C 1 48 ? -4.774 12.113 79.291 1.00 36.83 125 LEU C C 1
ATOM 4293 O O . LEU C 1 48 ? -4.681 13.039 78.486 1.00 38.80 125 LEU C O 1
ATOM 4298 N N . VAL C 1 49 ? -5.379 10.967 78.994 1.00 36.34 126 VAL C N 1
ATOM 4299 C CA . VAL C 1 49 ? -5.970 10.760 77.676 1.00 35.26 126 VAL C CA 1
ATOM 4300 C C . VAL C 1 49 ? -7.283 11.527 77.532 1.00 35.09 126 VAL C C 1
ATOM 4301 O O . VAL C 1 49 ? -7.587 12.041 76.454 1.00 34.13 126 VAL C O 1
ATOM 4305 N N . SER C 1 50 ? -8.065 11.609 78.607 1.00 34.59 127 SER C N 1
ATOM 4306 C CA . SER C 1 50 ? -9.325 12.347 78.547 1.00 34.86 127 SER C CA 1
ATOM 4307 C C . SER C 1 50 ? -9.041 13.819 78.283 1.00 35.08 127 SER C C 1
ATOM 4308 O O . SER C 1 50 ? -9.761 14.467 77.527 1.00 35.15 127 SER C O 1
ATOM 4311 N N . ARG C 1 51 ? -7.988 14.340 78.907 1.00 36.21 128 ARG C N 1
ATOM 4312 C CA . ARG C 1 51 ? -7.609 15.737 78.726 1.00 39.06 128 ARG C CA 1
ATOM 4313 C C . ARG C 1 51 ? -7.010 15.947 77.338 1.00 39.66 128 ARG C C 1
ATOM 4314 O O . ARG C 1 51 ? -7.411 16.860 76.612 1.00 39.11 128 ARG C O 1
ATOM 4322 N N . PHE C 1 52 ? -6.050 15.096 76.976 1.00 40.15 129 PHE C N 1
ATOM 4323 C CA . PHE C 1 52 ? -5.391 15.190 75.676 1.00 39.23 129 PHE C CA 1
ATOM 4324 C C . PHE C 1 52 ? -6.396 15.265 74.542 1.00 38.56 129 PHE C C 1
ATOM 4325 O O . PHE C 1 52 ? -6.304 16.139 73.685 1.00 38.37 129 PHE C O 1
ATOM 4333 N N . LEU C 1 53 ? -7.350 14.339 74.536 1.00 41.48 130 LEU C N 1
ATOM 4334 C CA . LEU C 1 53 ? -8.374 14.304 73.499 1.00 42.63 130 LEU C CA 1
ATOM 4335 C C . LEU C 1 53 ? -9.235 15.553 73.534 1.00 45.34 130 LEU C C 1
ATOM 4336 O O . LEU C 1 53 ? -9.723 16.017 72.501 1.00 45.73 130 LEU C O 1
ATOM 4341 N N . ALA C 1 54 ? -9.426 16.092 74.733 1.00 48.27 131 ALA C N 1
ATOM 4342 C CA . ALA C 1 54 ? -10.239 17.286 74.904 1.00 50.75 131 ALA C CA 1
ATOM 4343 C C . ALA C 1 54 ? -9.576 18.486 74.241 1.00 51.59 131 ALA C C 1
ATOM 4344 O O . ALA C 1 54 ? -10.249 19.314 73.633 1.00 52.80 131 ALA C O 1
ATOM 4346 N N . ARG C 1 55 ? -8.254 18.568 74.350 1.00 52.85 132 ARG C N 1
ATOM 4347 C CA . ARG C 1 55 ? -7.514 19.677 73.765 1.00 54.11 132 ARG C CA 1
ATOM 4348 C C . ARG C 1 55 ? -6.811 19.266 72.475 1.00 54.12 132 ARG C C 1
ATOM 4349 O O . ARG C 1 55 ? -6.106 20.068 71.863 1.00 53.00 132 ARG C O 1
ATOM 4357 N N . ALA C 1 56 ? -7.004 18.015 72.066 1.00 54.17 133 ALA C N 1
ATOM 4358 C CA . ALA C 1 56 ? -6.380 17.504 70.848 1.00 54.87 133 ALA C CA 1
ATOM 4359 C C . ALA C 1 56 ? -6.980 18.182 69.621 1.00 55.04 133 ALA C C 1
ATOM 4360 O O . ALA C 1 56 ? -6.292 18.407 68.622 1.00 54.92 133 ALA C O 1
ATOM 4362 N N . GLY C 1 57 ? -8.267 18.507 69.708 1.00 54.63 134 GLY C N 1
ATOM 4363 C CA . GLY C 1 57 ? -8.943 19.161 68.603 1.00 53.52 134 GLY C CA 1
ATOM 4364 C C . GLY C 1 57 ? -9.884 18.246 67.843 1.00 53.68 134 GLY C C 1
ATOM 4365 O O . GLY C 1 57 ? -11.099 18.274 68.061 1.00 54.48 134 GLY C O 1
ATOM 4366 N N . LEU C 1 58 ? -9.319 17.434 66.952 1.00 51.73 135 LEU C N 1
ATOM 4367 C CA . LEU C 1 58 ? -10.091 16.506 66.126 1.00 49.78 135 LEU C CA 1
ATOM 4368 C C . LEU C 1 58 ? -11.111 15.695 66.915 1.00 47.99 135 LEU C C 1
ATOM 4369 O O . LEU C 1 58 ? -10.940 15.459 68.110 1.00 49.11 135 LEU C O 1
ATOM 4374 N N . PRO C 1 59 ? -12.194 15.262 66.250 1.00 46.38 136 PRO C N 1
ATOM 4375 C CA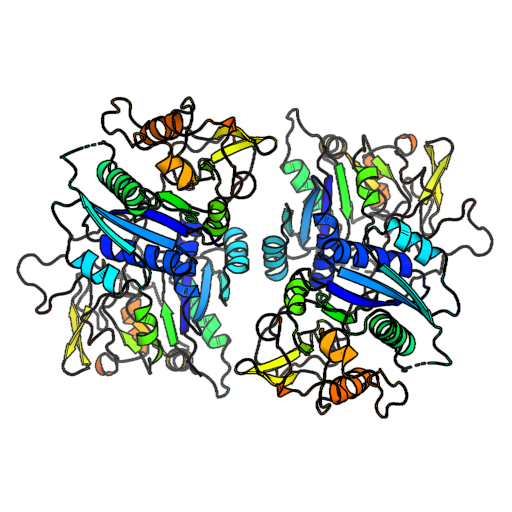 . PRO C 1 59 ? -13.244 14.473 66.897 1.00 46.04 136 PRO C CA 1
ATOM 4376 C C . PRO C 1 59 ? -12.745 13.080 67.255 1.00 46.71 136 PRO C C 1
ATOM 4377 O O . PRO C 1 59 ? -11.948 12.491 66.523 1.00 46.30 136 PRO C O 1
ATOM 4381 N N . SER C 1 60 ? -13.219 12.550 68.376 1.00 45.29 137 SER C N 1
ATOM 4382 C CA . SER C 1 60 ? -12.797 11.228 68.802 1.00 44.20 137 SER C CA 1
ATOM 4383 C C . SER C 1 60 ? -13.790 10.557 69.737 1.00 44.11 137 SER C C 1
ATOM 4384 O O . SER C 1 60 ? -14.745 11.177 70.207 1.00 44.47 137 SER C O 1
ATOM 4387 N N . THR C 1 61 ? -13.548 9.276 69.992 1.00 42.77 138 THR C N 1
ATOM 4388 C CA . THR C 1 61 ? -14.364 8.473 70.890 1.00 40.55 138 THR C CA 1
ATOM 4389 C C . THR C 1 61 ? -13.378 7.838 71.857 1.00 40.09 138 THR C C 1
ATOM 4390 O O . THR C 1 61 ? -12.450 7.145 71.440 1.00 39.11 138 THR C O 1
ATOM 4394 N N . HIS C 1 62 ? -13.573 8.105 73.145 1.00 38.21 139 HIS C N 1
ATOM 4395 C CA . HIS C 1 62 ? -12.699 7.600 74.198 1.00 37.87 139 HIS C CA 1
ATOM 4396 C C . HIS C 1 62 ? -13.244 6.301 74.789 1.00 38.54 139 HIS C C 1
ATOM 4397 O O . HIS C 1 62 ? -14.287 6.294 75.445 1.00 38.08 139 HIS C O 1
ATOM 4404 N N . LEU C 1 63 ? -12.535 5.203 74.542 1.00 37.47 140 LEU C N 1
ATOM 4405 C CA . LEU C 1 63 ? -12.936 3.896 75.049 1.00 36.32 140 LEU C CA 1
ATOM 4406 C C . LEU C 1 63 ? -11.813 3.333 75.903 1.00 36.41 140 LEU C C 1
ATOM 4407 O O . LEU C 1 63 ? -10.702 3.859 75.903 1.00 36.90 140 LEU C O 1
ATOM 4412 N N . HIS C 1 64 ? -12.106 2.260 76.628 1.00 35.30 141 HIS C N 1
ATOM 4413 C CA . HIS C 1 64 ? -11.108 1.629 77.477 1.00 34.90 141 HIS C CA 1
ATOM 4414 C C . HIS C 1 64 ? -11.484 0.177 77.730 1.00 33.48 141 HIS C C 1
ATOM 4415 O O . HIS C 1 64 ? -12.661 -0.169 77.820 1.00 32.95 141 HIS C O 1
ATOM 4422 N N . VAL C 1 65 ? -10.469 -0.670 77.829 1.00 33.36 142 VAL C N 1
ATOM 4423 C CA . VAL C 1 65 ? -10.660 -2.088 78.091 1.00 32.61 142 VAL C CA 1
ATOM 4424 C C . VAL C 1 65 ? -9.295 -2.659 78.439 1.00 33.07 142 VAL C C 1
ATOM 4425 O O . VAL C 1 65 ? -8.330 -2.475 77.697 1.00 33.95 142 VAL C O 1
ATOM 4429 N N . PRO C 1 66 ? -9.188 -3.337 79.593 1.00 32.91 143 PRO C N 1
ATOM 4430 C CA . PRO C 1 66 ? -7.916 -3.921 80.021 1.00 33.13 143 PRO C CA 1
ATOM 4431 C C . PRO C 1 66 ? -7.617 -5.257 79.354 1.00 33.20 143 PRO C C 1
ATOM 4432 O O . PRO C 1 66 ? -8.526 -6.038 79.062 1.00 33.54 143 PRO C O 1
ATOM 4436 N N . THR C 1 67 ? -6.339 -5.504 79.099 1.00 33.18 144 THR C N 1
ATOM 4437 C CA . THR C 1 67 ? -5.919 -6.761 78.503 1.00 34.63 144 THR C CA 1
ATOM 4438 C C . THR C 1 67 ? -5.497 -7.681 79.650 1.00 36.05 144 THR C C 1
ATOM 4439 O O . THR C 1 67 ? -4.587 -7.354 80.413 1.00 34.11 144 THR C O 1
ATOM 4443 N N . PRO C 1 68 ? -6.168 -8.836 79.792 1.00 37.03 145 PRO C N 1
ATOM 4444 C CA . PRO C 1 68 ? -5.868 -9.813 80.848 1.00 40.45 145 PRO C CA 1
ATOM 4445 C C . PRO C 1 68 ? -4.415 -10.302 80.800 1.00 42.89 145 PRO C C 1
ATOM 4446 O O . PRO C 1 68 ? -3.607 -9.781 80.035 1.00 42.03 145 PRO C O 1
ATOM 4450 N N . ARG C 1 69 ? -4.091 -11.306 81.614 1.00 47.36 146 ARG C N 1
ATOM 4451 C CA . ARG C 1 69 ? -2.737 -11.864 81.665 1.00 48.53 146 ARG C CA 1
ATOM 4452 C C . ARG C 1 69 ? -2.104 -12.167 80.305 1.00 50.24 146 ARG C C 1
ATOM 4453 O O . ARG C 1 69 ? -2.406 -13.181 79.675 1.00 49.05 146 ARG C O 1
ATOM 4461 N N . ARG C 1 70 ? -1.214 -11.276 79.873 1.00 50.39 147 ARG C N 1
ATOM 4462 C CA . ARG C 1 70 ? -0.502 -11.413 78.608 1.00 50.17 147 ARG C CA 1
ATOM 4463 C C . ARG C 1 70 ? 0.672 -10.441 78.549 1.00 50.62 147 ARG C C 1
ATOM 4464 O O . ARG C 1 70 ? 1.795 -10.784 78.923 1.00 50.99 147 ARG C O 1
ATOM 4472 N N . GLY C 1 75 ? 6.045 -12.027 74.502 1.00 43.95 152 GLY C N 1
ATOM 4473 C CA . GLY C 1 75 ? 6.011 -12.644 73.189 1.00 44.02 152 GLY C CA 1
ATOM 4474 C C . GLY C 1 75 ? 4.617 -12.740 72.598 1.00 45.34 152 GLY C C 1
ATOM 4475 O O . GLY C 1 75 ? 4.447 -13.101 71.432 1.00 46.37 152 GLY C O 1
ATOM 4476 N N . LEU C 1 76 ? 3.610 -12.418 73.399 1.00 45.14 153 LEU C N 1
ATOM 4477 C CA . LEU C 1 76 ? 2.232 -12.473 72.929 1.00 45.60 153 LEU C CA 1
ATOM 4478 C C . LEU C 1 76 ? 1.824 -11.130 72.333 1.00 44.94 153 LEU C C 1
ATOM 4479 O O . LEU C 1 76 ? 2.314 -10.082 72.749 1.00 45.49 153 LEU C O 1
ATOM 4484 N N . PRO C 1 77 ? 0.918 -11.148 71.345 1.00 44.80 154 PRO C N 1
ATOM 4485 C CA . PRO C 1 77 ? 0.453 -9.918 70.699 1.00 45.82 154 PRO C CA 1
ATOM 4486 C C . PRO C 1 77 ? -0.359 -9.049 71.652 1.00 45.85 154 PRO C C 1
ATOM 4487 O O . PRO C 1 77 ? -0.873 -9.528 72.662 1.00 45.96 154 PRO C O 1
ATOM 4491 N N . ARG C 1 78 ? -0.479 -7.769 71.330 1.00 46.11 155 ARG C N 1
ATOM 4492 C CA . ARG C 1 78 ? -1.241 -6.875 72.181 1.00 44.63 155 ARG C CA 1
ATOM 4493 C C . ARG C 1 78 ? -2.261 -6.098 71.373 1.00 40.57 155 ARG C C 1
ATOM 4494 O O . ARG C 1 78 ? -2.234 -6.114 70.142 1.00 40.65 155 ARG C O 1
ATOM 4502 N N . ALA C 1 79 ? -3.165 -5.432 72.087 1.00 36.76 156 ALA C N 1
ATOM 4503 C CA . ALA C 1 79 ? -4.216 -4.620 71.487 1.00 32.43 156 ALA C CA 1
ATOM 4504 C C . ALA C 1 79 ? -5.413 -5.423 70.997 1.00 28.92 156 ALA C C 1
ATOM 4505 O O . ALA C 1 79 ? -6.406 -4.850 70.561 1.00 28.09 156 ALA C O 1
ATOM 4507 N N . THR C 1 80 ? -5.335 -6.748 71.075 1.00 27.86 157 THR C N 1
ATOM 4508 C CA . THR C 1 80 ? -6.448 -7.577 70.627 1.00 26.65 157 THR C CA 1
ATOM 4509 C C . THR C 1 80 ? -7.765 -7.083 71.235 1.00 26.49 157 THR C C 1
ATOM 4510 O O . THR C 1 80 ? -8.722 -6.788 70.516 1.00 25.38 157 THR C O 1
ATOM 4514 N N . GLU C 1 81 ? -7.801 -6.982 72.559 1.00 25.12 158 GLU C N 1
ATOM 4515 C CA . GLU C 1 81 ? -8.993 -6.527 73.266 1.00 24.00 158 GLU C CA 1
ATOM 4516 C C . GLU C 1 81 ? -9.396 -5.104 72.885 1.00 23.50 158 GLU C C 1
ATOM 4517 O O . GLU C 1 81 ? -10.575 -4.820 72.674 1.00 21.27 158 GLU C O 1
ATOM 4523 N N . GLN C 1 82 ? -8.414 -4.216 72.798 1.00 22.33 159 GLN C N 1
ATOM 4524 C CA . GLN C 1 82 ? -8.674 -2.823 72.458 1.00 24.42 159 GLN C CA 1
ATOM 4525 C C . GLN C 1 82 ? -9.207 -2.652 71.034 1.00 24.58 159 GLN C C 1
ATOM 4526 O O . GLN C 1 82 ? -10.092 -1.830 70.800 1.00 25.30 159 GLN C O 1
ATOM 4532 N N . ARG C 1 83 ? -8.673 -3.411 70.078 1.00 22.99 160 ARG C N 1
ATOM 4533 C CA . ARG C 1 83 ? -9.162 -3.304 68.705 1.00 22.74 160 ARG C CA 1
ATOM 4534 C C . ARG C 1 83 ? -10.602 -3.836 68.635 1.00 24.56 160 ARG C C 1
ATOM 4535 O O . ARG C 1 83 ? -11.458 -3.257 67.957 1.00 23.77 160 ARG C O 1
ATOM 4543 N N . ASN C 1 84 ? -10.880 -4.924 69.351 1.00 24.02 161 ASN C N 1
ATOM 4544 C CA . ASN C 1 84 ? -12.225 -5.484 69.350 1.00 24.10 161 ASN C CA 1
ATOM 4545 C C . ASN C 1 84 ? -13.249 -4.521 69.947 1.00 25.51 161 ASN C C 1
ATOM 4546 O O . ASN C 1 84 ? -14.406 -4.499 69.530 1.00 26.55 161 ASN C O 1
ATOM 4551 N N . ALA C 1 85 ? -12.833 -3.731 70.927 1.00 24.77 162 ALA C N 1
ATOM 4552 C CA . ALA C 1 85 ? -13.749 -2.772 71.532 1.00 27.48 162 ALA C CA 1
ATOM 4553 C C . ALA C 1 85 ? -14.077 -1.707 70.485 1.00 26.97 162 ALA C C 1
ATOM 4554 O O . ALA C 1 85 ? -15.169 -1.137 70.479 1.00 26.98 162 ALA C O 1
ATOM 4556 N N . GLY C 1 86 ? -13.125 -1.454 69.593 1.00 26.19 163 GLY C N 1
ATOM 4557 C CA . GLY C 1 86 ? -13.338 -0.481 68.540 1.00 25.89 163 GLY C CA 1
ATOM 4558 C C . GLY C 1 86 ? -14.403 -0.997 67.598 1.00 26.05 163 GLY C C 1
ATOM 4559 O O . GLY C 1 86 ? -15.307 -0.260 67.197 1.00 27.20 163 GLY C O 1
ATOM 4560 N N . LEU C 1 87 ? -14.291 -2.275 67.246 1.00 23.81 164 LEU C N 1
ATOM 4561 C CA . LEU C 1 87 ? -15.239 -2.923 66.357 1.00 23.52 164 LEU C CA 1
ATOM 4562 C C . LEU C 1 87 ? -16.622 -3.050 66.991 1.00 24.75 164 LEU C C 1
ATOM 4563 O O . LEU C 1 87 ? -17.637 -3.000 66.291 1.00 25.09 164 LEU C O 1
ATOM 4568 N N . ALA C 1 88 ? -16.665 -3.226 68.309 1.00 23.86 165 ALA C N 1
ATOM 4569 C CA . ALA C 1 88 ? -17.945 -3.366 69.001 1.00 27.37 165 ALA C CA 1
ATOM 4570 C C . ALA C 1 88 ? -18.650 -2.019 69.033 1.00 28.47 165 ALA C C 1
ATOM 4571 O O . ALA C 1 88 ? -19.854 -1.933 68.798 1.00 29.94 165 ALA C O 1
ATOM 4573 N N . TRP C 1 89 ? -17.889 -0.968 69.313 1.00 30.15 166 TRP C N 1
ATOM 4574 C CA . TRP C 1 89 ? -18.443 0.374 69.367 1.00 34.52 166 TRP C CA 1
ATOM 4575 C C . TRP C 1 89 ? -19.033 0.764 68.021 1.00 36.06 166 TRP C C 1
ATOM 4576 O O . TRP C 1 89 ? -20.173 1.226 67.935 1.00 35.19 166 TRP C O 1
ATOM 4587 N N . LEU C 1 90 ? -18.244 0.576 66.969 1.00 35.96 167 LEU C N 1
ATOM 4588 C CA . LEU C 1 90 ? -18.673 0.924 65.625 1.00 36.82 167 LEU C CA 1
ATOM 4589 C C . LEU C 1 90 ? -19.941 0.170 65.239 1.00 37.92 167 LEU C C 1
ATOM 4590 O O . LEU C 1 90 ? -20.918 0.783 64.818 1.00 37.86 167 LEU C O 1
ATOM 4595 N N . ARG C 1 91 ? -19.933 -1.153 65.394 1.00 38.11 168 ARG C N 1
ATOM 4596 C CA . ARG C 1 91 ? -21.096 -1.960 65.041 1.00 41.20 168 ARG C CA 1
ATOM 4597 C C . ARG C 1 91 ? -22.308 -1.619 65.903 1.00 43.38 168 ARG C C 1
ATOM 4598 O O . ARG C 1 91 ? -23.454 -1.756 65.466 1.00 42.28 168 ARG C O 1
ATOM 4606 N N . GLN C 1 92 ? -22.044 -1.163 67.124 1.00 44.87 169 GLN C N 1
ATOM 4607 C CA . GLN C 1 92 ? -23.094 -0.789 68.064 1.00 48.33 169 GLN C CA 1
ATOM 4608 C C . GLN C 1 92 ? -23.638 0.602 67.728 1.00 49.47 169 GLN C C 1
ATOM 4609 O O . GLN C 1 92 ? -24.844 0.833 67.780 1.00 50.42 169 GLN C O 1
ATOM 4615 N N . ARG C 1 93 ? -22.741 1.518 67.378 1.00 51.33 170 ARG C N 1
ATOM 4616 C CA . ARG C 1 93 ? -23.125 2.880 67.023 1.00 54.33 170 ARG C CA 1
ATOM 4617 C C . ARG C 1 93 ? -23.905 2.874 65.719 1.00 55.37 170 ARG C C 1
ATOM 4618 O O . ARG C 1 93 ? -24.889 3.598 65.564 1.00 56.19 170 ARG C O 1
ATOM 4626 N N . HIS C 1 94 ? -23.454 2.053 64.781 1.00 56.98 171 HIS C N 1
ATOM 4627 C CA . HIS C 1 94 ? -24.104 1.941 63.485 1.00 58.56 171 HIS C CA 1
ATOM 4628 C C . HIS C 1 94 ? -25.055 0.757 63.450 1.00 60.34 171 HIS C C 1
ATOM 4629 O O . HIS C 1 94 ? -25.170 0.001 64.413 1.00 61.16 171 HIS C O 1
ATOM 4636 N N . GLN C 1 95 ? -25.736 0.615 62.322 1.00 62.50 172 GLN C N 1
ATOM 4637 C CA . GLN C 1 95 ? -26.686 -0.462 62.093 1.00 65.48 172 GLN C CA 1
ATOM 4638 C C . GLN C 1 95 ? -27.267 -0.225 60.706 1.00 67.66 172 GLN C C 1
ATOM 4639 O O . GLN C 1 95 ? -28.437 -0.506 60.440 1.00 67.71 172 GLN C O 1
ATOM 4645 N N . HIS C 1 96 ? -26.411 0.303 59.832 1.00 70.15 173 HIS C N 1
ATOM 4646 C CA . HIS C 1 96 ? -26.752 0.618 58.451 1.00 72.34 173 HIS C CA 1
ATOM 4647 C C . HIS C 1 96 ? -27.873 1.656 58.397 1.00 73.07 173 HIS C C 1
ATOM 4648 O O . HIS C 1 96 ? -28.926 1.424 57.800 1.00 73.45 173 HIS C O 1
ATOM 4655 N N . GLN C 1 97 ? -27.624 2.802 59.030 1.00 72.99 174 GLN C N 1
ATOM 4656 C CA . GLN C 1 97 ? -28.578 3.907 59.095 1.00 72.85 174 GLN C CA 1
ATOM 4657 C C . GLN C 1 97 ? -29.206 4.199 57.731 1.00 73.46 174 GLN C C 1
ATOM 4658 O O . GLN C 1 97 ? -30.365 3.866 57.486 1.00 73.44 174 GLN C O 1
ATOM 4664 N N . ARG C 1 98 ? -28.435 4.834 56.853 1.00 73.90 175 ARG C N 1
ATOM 4665 C CA . ARG C 1 98 ? -28.897 5.166 55.506 1.00 73.77 175 ARG C CA 1
ATOM 4666 C C . ARG C 1 98 ? -27.764 5.796 54.697 1.00 72.81 175 ARG C C 1
ATOM 4667 O O . ARG C 1 98 ? -27.053 5.101 53.972 1.00 72.48 175 ARG C O 1
ATOM 4675 N N . ALA C 1 99 ? -27.598 7.109 54.823 1.00 71.75 176 ALA C N 1
ATOM 4676 C CA . ALA C 1 99 ? -26.536 7.815 54.114 1.00 70.07 176 ALA C CA 1
ATOM 4677 C C . ALA C 1 99 ? -25.358 7.989 55.068 1.00 68.69 176 ALA C C 1
ATOM 4678 O O . ALA C 1 99 ? -25.078 9.097 55.531 1.00 68.79 176 ALA C O 1
ATOM 4680 N N . GLN C 1 100 ? -24.674 6.885 55.360 1.00 66.00 177 GLN C N 1
ATOM 4681 C CA . GLN C 1 100 ? -23.537 6.903 56.272 1.00 62.57 177 GLN C CA 1
ATOM 4682 C C . GLN C 1 100 ? -22.377 5.997 55.848 1.00 59.20 177 GLN C C 1
ATOM 4683 O O . GLN C 1 100 ? -21.931 5.144 56.614 1.00 59.99 177 GLN C O 1
ATOM 4689 N N . PRO C 1 101 ? -21.868 6.175 54.619 1.00 54.83 178 PRO C N 1
ATOM 4690 C CA . PRO C 1 101 ? -20.755 5.351 54.145 1.00 50.77 178 PRO C CA 1
ATOM 4691 C C . PRO C 1 101 ? -19.489 5.655 54.943 1.00 46.95 178 PRO C C 1
ATOM 4692 O O . PRO C 1 101 ? -19.286 6.787 55.387 1.00 44.63 178 PRO C O 1
ATOM 4696 N N . GLY C 1 102 ? -18.647 4.643 55.127 1.00 42.43 179 GLY C N 1
ATOM 4697 C CA . GLY C 1 102 ? -17.423 4.836 55.882 1.00 39.14 179 GLY C CA 1
ATOM 4698 C C . GLY C 1 102 ? -16.420 3.708 55.725 1.00 35.09 179 GLY C C 1
ATOM 4699 O O . GLY C 1 102 ? -16.691 2.697 55.082 1.00 34.87 179 GLY C O 1
ATOM 4700 N N . VAL C 1 103 ? -15.252 3.889 56.326 1.00 32.04 180 VAL C N 1
ATOM 4701 C CA . VAL C 1 103 ? -14.187 2.898 56.259 1.00 30.19 180 VAL C CA 1
ATOM 4702 C C . VAL C 1 103 ? -13.370 2.974 57.549 1.00 28.43 180 VAL C C 1
ATOM 4703 O O . VAL C 1 103 ? -13.246 4.045 58.149 1.00 27.23 180 VAL C O 1
ATOM 4707 N N . LEU C 1 104 ? -12.836 1.843 57.997 1.00 26.59 181 LEU C N 1
ATOM 4708 C CA . LEU C 1 104 ? -12.016 1.860 59.208 1.00 25.22 181 LEU C CA 1
ATOM 4709 C C . LEU C 1 104 ? -10.672 1.192 58.944 1.00 23.64 181 LEU C C 1
ATOM 4710 O O . LEU C 1 104 ? -10.542 0.351 58.056 1.00 22.91 181 LEU C O 1
ATOM 4715 N N . PHE C 1 105 ? -9.669 1.596 59.708 1.00 22.98 182 PHE C N 1
ATOM 4716 C CA . PHE C 1 105 ? -8.345 1.019 59.599 1.00 21.17 182 PHE C CA 1
ATOM 4717 C C . PHE C 1 105 ? -7.780 0.967 61.008 1.00 19.78 182 PHE C C 1
ATOM 4718 O O . PHE C 1 105 ? -8.343 1.566 61.924 1.00 21.16 182 PHE C O 1
ATOM 4726 N N . PHE C 1 106 ? -6.678 0.248 61.189 1.00 21.72 183 PHE C N 1
ATOM 4727 C CA . PHE C 1 106 ? -6.085 0.096 62.513 1.00 21.54 183 PHE C CA 1
ATOM 4728 C C . PHE C 1 106 ? -4.742 0.802 62.596 1.00 21.03 183 PHE C C 1
ATOM 4729 O O . PHE C 1 106 ? -3.788 0.433 61.909 1.00 20.34 183 PHE C O 1
ATOM 4737 N N . ALA C 1 107 ? -4.678 1.825 63.440 1.00 19.97 184 ALA C N 1
ATOM 4738 C CA . ALA C 1 107 ? -3.464 2.615 63.608 1.00 20.74 184 ALA C CA 1
ATOM 4739 C C . ALA C 1 107 ? -2.908 2.578 65.019 1.00 19.89 184 ALA C C 1
ATOM 4740 O O . ALA C 1 107 ? -3.480 3.186 65.930 1.00 19.35 184 ALA C O 1
ATOM 4742 N N . ASP C 1 108 ? -1.790 1.882 65.196 1.00 19.54 185 ASP C N 1
ATOM 4743 C CA . ASP C 1 108 ? -1.146 1.821 66.500 1.00 22.50 185 ASP C CA 1
ATOM 4744 C C . ASP C 1 108 ? -0.751 3.254 66.844 1.00 22.41 185 ASP C C 1
ATOM 4745 O O . ASP C 1 108 ? -0.585 4.077 65.945 1.00 20.46 185 ASP C O 1
ATOM 4750 N N . ASP C 1 109 ? -0.599 3.554 68.131 1.00 22.93 186 ASP C N 1
ATOM 4751 C CA . ASP C 1 109 ? -0.299 4.921 68.542 1.00 23.31 186 ASP C CA 1
ATOM 4752 C C . ASP C 1 109 ? 1.082 5.466 68.243 1.00 22.23 186 ASP C C 1
ATOM 4753 O O . ASP C 1 109 ? 1.333 6.648 68.460 1.00 24.51 186 ASP C O 1
ATOM 4758 N N . ASP C 1 110 ? 1.981 4.632 67.734 1.00 23.16 187 ASP C N 1
ATOM 4759 C CA . ASP C 1 110 ? 3.316 5.125 67.413 1.00 23.88 187 ASP C CA 1
ATOM 4760 C C . ASP C 1 110 ? 3.698 4.904 65.957 1.00 22.53 187 ASP C C 1
ATOM 4761 O O . ASP C 1 110 ? 4.849 5.081 65.572 1.00 24.66 187 ASP C O 1
ATOM 4766 N N . ASN C 1 111 ? 2.731 4.530 65.135 1.00 22.25 188 ASN C N 1
ATOM 4767 C CA . ASN C 1 111 ? 3.020 4.317 63.727 1.00 20.94 188 ASN C CA 1
ATOM 4768 C C . ASN C 1 111 ? 2.947 5.629 62.950 1.00 20.17 188 ASN C C 1
ATOM 4769 O O . ASN C 1 111 ? 2.271 6.567 63.366 1.00 18.75 188 ASN C O 1
ATOM 4774 N N . THR C 1 112 ? 3.669 5.700 61.836 1.00 18.48 189 THR C N 1
ATOM 4775 C CA . THR C 1 112 ? 3.725 6.913 61.029 1.00 18.39 189 THR C CA 1
ATOM 4776 C C . THR C 1 112 ? 2.865 6.782 59.771 1.00 19.21 189 THR C C 1
ATOM 4777 O O . THR C 1 112 ? 2.848 5.729 59.129 1.00 13.99 189 THR C O 1
ATOM 4781 N N . TYR C 1 113 ? 2.158 7.861 59.435 1.00 16.59 190 TYR C N 1
ATOM 4782 C CA . TYR C 1 113 ? 1.280 7.883 58.266 1.00 17.74 190 TYR C CA 1
ATOM 4783 C C . TYR C 1 113 ? 1.489 9.078 57.358 1.00 18.16 190 TYR C C 1
ATOM 4784 O O . TYR C 1 113 ? 1.666 10.207 57.823 1.00 17.43 190 TYR C O 1
ATOM 4793 N N . SER C 1 114 ? 1.467 8.820 56.057 1.00 17.27 191 SER C N 1
ATOM 4794 C CA . SER C 1 114 ? 1.561 9.885 55.077 1.00 18.01 191 SER C CA 1
ATOM 4795 C C . SER C 1 114 ? 0.095 10.282 54.864 1.00 20.08 191 SER C C 1
ATOM 4796 O O . SER C 1 114 ? -0.786 9.423 54.917 1.00 19.70 191 SER C O 1
ATOM 4799 N N . LEU C 1 115 ? -0.180 11.565 54.646 1.00 20.41 192 LEU C N 1
ATOM 4800 C CA . LEU C 1 115 ? -1.557 11.999 54.419 1.00 21.29 192 LEU C CA 1
ATOM 4801 C C . LEU C 1 115 ? -2.123 11.371 53.143 1.00 21.83 192 LEU C C 1
ATOM 4802 O O . LEU C 1 115 ? -3.334 11.196 53.007 1.00 21.41 192 LEU C O 1
ATOM 4807 N N . GLU C 1 116 ? -1.244 11.028 52.211 1.00 20.90 193 GLU C N 1
ATOM 4808 C CA . GLU C 1 116 ? -1.671 10.416 50.959 1.00 23.00 193 GLU C CA 1
ATOM 4809 C C . GLU C 1 116 ? -2.457 9.110 51.135 1.00 23.73 193 GLU C C 1
ATOM 4810 O O . GLU C 1 116 ? -3.297 8.779 50.310 1.00 23.54 193 GLU C O 1
ATOM 4816 N N . LEU C 1 117 ? -2.193 8.376 52.213 1.00 24.58 194 LEU C N 1
ATOM 4817 C CA . LEU C 1 117 ? -2.870 7.097 52.444 1.00 25.05 194 LEU C CA 1
ATOM 4818 C C . LEU C 1 117 ? -4.372 7.222 52.724 1.00 25.83 194 LEU C C 1
ATOM 4819 O O . LEU C 1 117 ? -5.152 6.321 52.397 1.00 25.62 194 LEU C O 1
ATOM 4824 N N . PHE C 1 118 ? -4.785 8.336 53.317 1.00 25.79 195 PHE C N 1
ATOM 4825 C CA . PHE C 1 118 ? -6.194 8.502 53.654 1.00 25.80 195 PHE C CA 1
ATOM 4826 C C . PHE C 1 118 ? -7.099 8.641 52.439 1.00 26.08 195 PHE C C 1
ATOM 4827 O O . PHE C 1 118 ? -8.202 8.106 52.432 1.00 25.85 195 PHE C O 1
ATOM 4835 N N . GLN C 1 119 ? -6.643 9.331 51.400 1.00 28.19 196 GLN C N 1
ATOM 4836 C CA . GLN C 1 119 ? -7.483 9.452 50.218 1.00 30.39 196 GLN C CA 1
ATOM 4837 C C . GLN C 1 119 ? -7.547 8.116 49.483 1.00 29.85 196 GLN C C 1
ATOM 4838 O O . GLN C 1 119 ? -8.461 7.880 48.695 1.00 31.51 196 GLN C O 1
ATOM 4844 N N . GLU C 1 120 ? -6.579 7.241 49.748 1.00 29.46 197 GLU C N 1
ATOM 4845 C CA . GLU C 1 120 ? -6.553 5.913 49.133 1.00 27.41 197 GLU C CA 1
ATOM 4846 C C . GLU C 1 120 ? -7.597 5.012 49.786 1.00 25.13 197 GLU C C 1
ATOM 4847 O O . GLU C 1 120 ? -8.385 4.357 49.102 1.00 26.07 197 GLU C O 1
ATOM 4853 N N . MET C 1 121 ? -7.608 4.980 51.117 1.00 22.25 198 MET C N 1
ATOM 4854 C CA . MET C 1 121 ? -8.554 4.127 51.820 1.00 20.58 198 MET C CA 1
ATOM 4855 C C . MET C 1 121 ? -9.979 4.668 51.810 1.00 19.72 198 MET C C 1
ATOM 4856 O O . MET C 1 121 ? -10.928 3.907 51.965 1.00 19.09 198 MET C O 1
ATOM 4861 N N . ARG C 1 122 ? -10.117 5.977 51.612 1.00 19.87 199 ARG C N 1
ATOM 4862 C CA . ARG C 1 122 ? -11.422 6.639 51.592 1.00 22.71 199 ARG C CA 1
ATOM 4863 C C . ARG C 1 122 ? -12.483 5.918 50.765 1.00 23.30 199 ARG C C 1
ATOM 4864 O O . ARG C 1 122 ? -13.629 5.802 51.190 1.00 24.42 199 ARG C O 1
ATOM 4872 N N . THR C 1 123 ? -12.090 5.436 49.588 1.00 24.63 200 THR C N 1
ATOM 4873 C CA . THR C 1 123 ? -13.002 4.774 48.654 1.00 26.15 200 THR C CA 1
ATOM 4874 C C . THR C 1 123 ? -13.135 3.255 48.770 1.00 26.71 200 THR C C 1
ATOM 4875 O O . THR C 1 123 ? -13.648 2.604 47.856 1.00 26.75 200 THR C O 1
ATOM 4879 N N . THR C 1 124 ? -12.681 2.688 49.877 1.00 24.30 201 THR C N 1
ATOM 4880 C CA . THR C 1 124 ? -12.772 1.242 50.059 1.00 23.43 201 THR C CA 1
ATOM 4881 C C . THR C 1 124 ? -14.230 0.766 50.025 1.00 23.26 201 THR C C 1
ATOM 4882 O O . THR C 1 124 ? -15.083 1.313 50.723 1.00 21.74 201 THR C O 1
ATOM 4886 N N . ARG C 1 125 ? -14.506 -0.247 49.211 1.00 23.86 202 ARG C N 1
ATOM 4887 C CA . ARG C 1 125 ? -15.855 -0.805 49.093 1.00 26.79 202 ARG C CA 1
ATOM 4888 C C . ARG C 1 125 ? -15.998 -2.060 49.947 1.00 24.57 202 ARG C C 1
ATOM 4889 O O . ARG C 1 125 ? -17.049 -2.312 50.526 1.00 23.18 202 ARG C O 1
ATOM 4897 N N . LYS C 1 126 ? -14.940 -2.861 49.996 1.00 22.65 203 LYS C N 1
ATOM 4898 C CA . LYS C 1 126 ? -14.941 -4.077 50.798 1.00 24.93 203 LYS C CA 1
ATOM 4899 C C . LYS C 1 126 ? -13.726 -4.039 51.728 1.00 23.70 203 LYS C C 1
ATOM 4900 O O . LYS C 1 126 ? -13.833 -3.612 52.880 1.00 25.22 203 LYS C O 1
ATOM 4906 N N . VAL C 1 127 ? -12.577 -4.476 51.218 1.00 22.58 204 VAL C N 1
ATOM 4907 C CA . VAL C 1 127 ? -11.324 -4.476 51.975 1.00 20.99 204 VAL C CA 1
ATOM 4908 C C . VAL C 1 127 ? -10.220 -3.995 51.046 1.00 19.56 204 VAL C C 1
ATOM 4909 O O . VAL C 1 127 ? -10.061 -4.531 49.956 1.00 22.30 204 VAL C O 1
ATOM 4913 N N . SER C 1 128 ? -9.468 -2.981 51.469 1.00 19.38 205 SER C N 1
ATOM 4914 C CA . SER C 1 128 ? -8.372 -2.450 50.654 1.00 18.78 205 SER C CA 1
ATOM 4915 C C . SER C 1 128 ? -7.025 -2.723 51.324 1.00 18.50 205 SER C C 1
ATOM 4916 O O . SER C 1 128 ? -6.938 -2.771 52.549 1.00 15.47 205 SER C O 1
ATOM 4919 N N . VAL C 1 129 ? -5.975 -2.888 50.526 1.00 18.57 206 VAL C N 1
ATOM 4920 C CA . VAL C 1 129 ? -4.656 -3.174 51.093 1.00 18.54 206 VAL C CA 1
ATOM 4921 C C . VAL C 1 129 ? -3.541 -2.347 50.475 1.00 19.00 206 VAL C C 1
ATOM 4922 O O . VAL C 1 129 ? -3.688 -1.802 49.367 1.00 19.21 206 VAL C O 1
ATOM 4926 N N . TRP C 1 130 ? -2.422 -2.267 51.194 1.00 16.95 207 TRP C N 1
ATOM 4927 C CA . TRP C 1 130 ? -1.263 -1.500 50.750 1.00 16.44 207 TRP C CA 1
ATOM 4928 C C . TRP C 1 130 ? 0.036 -1.924 51.442 1.00 15.90 207 TRP C C 1
ATOM 4929 O O . TRP C 1 130 ? 0.023 -2.650 52.429 1.00 16.56 207 TRP C O 1
ATOM 4940 N N . PRO C 1 131 ? 1.181 -1.486 50.905 1.00 15.54 208 PRO C N 1
ATOM 4941 C CA . PRO C 1 131 ? 2.474 -1.827 51.501 1.00 15.91 208 PRO C CA 1
ATOM 4942 C C . PRO C 1 131 ? 2.624 -1.199 52.881 1.00 17.12 208 PRO C C 1
ATOM 4943 O O . PRO C 1 131 ? 2.018 -0.160 53.172 1.00 17.28 208 PRO C O 1
ATOM 4947 N N . VAL C 1 132 ? 3.431 -1.834 53.725 1.00 16.21 209 VAL C N 1
ATOM 4948 C CA . VAL C 1 132 ? 3.696 -1.332 55.075 1.00 13.69 209 VAL C CA 1
ATOM 4949 C C . VAL C 1 132 ? 5.212 -1.305 55.262 1.00 14.75 209 VAL C C 1
ATOM 4950 O O . VAL C 1 132 ? 5.883 -2.310 55.045 1.00 14.65 209 VAL C O 1
ATOM 4954 N N . GLY C 1 133 ? 5.753 -0.160 55.667 1.00 13.34 210 GLY C N 1
ATOM 4955 C CA . GLY C 1 133 ? 7.190 -0.063 55.862 1.00 15.10 210 GLY C CA 1
ATOM 4956 C C . GLY C 1 133 ? 7.719 -0.485 57.227 1.00 15.78 210 GLY C C 1
ATOM 4957 O O . GLY C 1 133 ? 7.017 -0.382 58.236 1.00 13.44 210 GLY C O 1
ATOM 4958 N N . LEU C 1 134 ? 8.958 -0.983 57.235 1.00 15.18 211 LEU C N 1
ATOM 4959 C CA . LEU C 1 134 ? 9.675 -1.386 58.452 1.00 17.01 211 LEU C CA 1
ATOM 4960 C C . LEU C 1 134 ? 8.912 -2.375 59.323 1.00 18.56 211 LEU C C 1
ATOM 4961 O O . LEU C 1 134 ? 8.672 -2.123 60.506 1.00 17.95 211 LEU C O 1
ATOM 4966 N N . VAL C 1 135 ? 8.554 -3.514 58.742 1.00 14.07 212 VAL C N 1
ATOM 4967 C CA . VAL C 1 135 ? 7.785 -4.512 59.462 1.00 13.95 212 VAL C CA 1
ATOM 4968 C C . VAL C 1 135 ? 8.217 -5.912 59.043 1.00 12.48 212 VAL C C 1
ATOM 4969 O O . VAL C 1 135 ? 8.744 -6.098 57.947 1.00 12.55 212 VAL C O 1
ATOM 4973 N N . GLY C 1 136 ? 7.995 -6.892 59.910 1.00 11.41 213 GLY C N 1
ATOM 4974 C CA . GLY C 1 136 ? 8.362 -8.259 59.584 1.00 12.74 213 GLY C CA 1
ATOM 4975 C C . GLY C 1 136 ? 9.842 -8.482 59.303 1.00 13.65 213 GLY C C 1
ATOM 4976 O O . GLY C 1 136 ? 10.202 -9.319 58.462 1.00 15.08 213 GLY C O 1
ATOM 4977 N N . GLY C 1 137 ? 10.696 -7.737 60.002 1.00 12.91 214 GLY C N 1
ATOM 4978 C CA . GLY C 1 137 ? 12.138 -7.857 59.821 1.00 13.27 214 GLY C CA 1
ATOM 4979 C C . GLY C 1 137 ? 12.646 -7.421 58.454 1.00 16.62 214 GLY C C 1
ATOM 4980 O O . GLY C 1 137 ? 13.751 -7.788 58.058 1.00 17.51 214 GLY C O 1
ATOM 4981 N N . ARG C 1 138 ? 11.843 -6.645 57.726 1.00 17.46 215 ARG C N 1
ATOM 4982 C CA . ARG C 1 138 ? 12.218 -6.165 56.389 1.00 15.20 215 ARG C CA 1
ATOM 4983 C C . ARG C 1 138 ? 11.981 -4.659 56.228 1.00 15.13 215 ARG C C 1
ATOM 4984 O O . ARG C 1 138 ? 11.396 -4.018 57.102 1.00 16.04 215 ARG C O 1
ATOM 4992 N N . ARG C 1 139 ? 12.449 -4.099 55.113 1.00 14.95 216 ARG C N 1
ATOM 4993 C CA . ARG C 1 139 ? 12.242 -2.679 54.815 1.00 16.44 216 ARG C CA 1
ATOM 4994 C C . ARG C 1 139 ? 10.733 -2.435 54.643 1.00 14.76 216 ARG C C 1
ATOM 4995 O O . ARG C 1 139 ? 10.223 -1.361 54.977 1.00 14.76 216 ARG C O 1
ATOM 5003 N N . TYR C 1 140 ? 10.030 -3.441 54.121 1.00 14.39 217 TYR C N 1
ATOM 5004 C CA . TYR C 1 140 ? 8.574 -3.363 53.937 1.00 13.72 217 TYR C CA 1
ATOM 5005 C C . TYR C 1 140 ? 7.995 -4.724 53.604 1.00 11.64 217 TYR C C 1
ATOM 5006 O O . TYR C 1 140 ? 8.720 -5.658 53.276 1.00 13.03 217 TYR C O 1
ATOM 5015 N N . GLU C 1 141 ? 6.677 -4.822 53.708 1.00 13.72 218 GLU C N 1
ATOM 5016 C CA . GLU C 1 141 ? 5.940 -6.015 53.317 1.00 14.41 218 GLU C CA 1
ATOM 5017 C C . GLU C 1 141 ? 4.898 -5.413 52.373 1.00 17.90 218 GLU C C 1
ATOM 5018 O O . GLU C 1 141 ? 4.602 -4.221 52.473 1.00 16.29 218 GLU C O 1
ATOM 5024 N N . ARG C 1 142 ? 4.348 -6.205 51.462 1.00 17.32 219 ARG C N 1
ATOM 5025 C CA . ARG C 1 142 ? 3.340 -5.665 50.559 1.00 19.00 219 ARG C CA 1
ATOM 5026 C C . ARG C 1 142 ? 2.593 -6.757 49.846 1.00 18.67 219 ARG C C 1
ATOM 5027 O O . ARG C 1 142 ? 3.083 -7.877 49.745 1.00 19.61 219 ARG C O 1
ATOM 5035 N N . PRO C 1 143 ? 1.372 -6.453 49.373 1.00 18.97 220 PRO C N 1
ATOM 5036 C CA . PRO C 1 143 ? 0.621 -7.476 48.651 1.00 18.29 220 PRO C CA 1
ATOM 5037 C C . PRO C 1 143 ? 1.261 -7.504 47.259 1.00 19.18 220 PRO C C 1
ATOM 5038 O O . PRO C 1 143 ? 1.859 -6.515 46.834 1.00 17.99 220 PRO C O 1
ATOM 5042 N N . LEU C 1 144 ? 1.157 -8.627 46.560 1.00 19.91 221 LEU C N 1
ATOM 5043 C CA . LEU C 1 144 ? 1.693 -8.730 45.208 1.00 20.29 221 LEU C CA 1
ATOM 5044 C C . LEU C 1 144 ? 0.491 -8.566 44.289 1.00 20.88 221 LEU C C 1
ATOM 5045 O O . LEU C 1 144 ? -0.495 -9.278 44.438 1.00 22.68 221 LEU C O 1
ATOM 5050 N N . VAL C 1 145 ? 0.561 -7.634 43.347 1.00 24.04 222 VAL C N 1
ATOM 5051 C CA . VAL C 1 145 ? -0.574 -7.422 42.463 1.00 26.11 222 VAL C CA 1
ATOM 5052 C C . VAL C 1 145 ? -0.269 -7.486 40.970 1.00 27.51 222 VAL C C 1
ATOM 5053 O O . VAL C 1 145 ? 0.790 -7.059 40.507 1.00 23.80 222 VAL C O 1
ATOM 5057 N N . GLU C 1 146 ? -1.230 -8.028 40.232 1.00 28.02 223 GLU C N 1
ATOM 5058 C CA . GLU C 1 146 ? -1.148 -8.158 38.784 1.00 29.37 223 GLU C CA 1
ATOM 5059 C C . GLU C 1 146 ? -2.553 -7.919 38.238 1.00 29.83 223 GLU C C 1
ATOM 5060 O O . GLU C 1 146 ? -3.537 -8.452 38.763 1.00 26.24 223 GLU C O 1
ATOM 5066 N N . ASN C 1 147 ? -2.643 -7.107 37.191 1.00 30.00 224 ASN C N 1
ATOM 5067 C CA . ASN C 1 147 ? -3.926 -6.777 36.589 1.00 30.98 224 ASN C CA 1
ATOM 5068 C C . ASN C 1 147 ? -4.945 -6.353 37.643 1.00 29.10 224 ASN C C 1
ATOM 5069 O O . ASN C 1 147 ? -6.098 -6.786 37.620 1.00 28.85 224 ASN C O 1
ATOM 5074 N N . GLY C 1 148 ? -4.502 -5.518 38.576 1.00 29.40 225 GLY C N 1
ATOM 5075 C CA . GLY C 1 148 ? -5.385 -5.020 39.614 1.00 28.45 225 GLY C CA 1
ATOM 5076 C C . GLY C 1 148 ? -5.889 -6.032 40.619 1.00 27.05 225 GLY C C 1
ATOM 5077 O O . GLY C 1 148 ? -6.829 -5.754 41.362 1.00 26.08 225 GLY C O 1
ATOM 5078 N N . LYS C 1 149 ? -5.274 -7.207 40.651 1.00 26.98 226 LYS C N 1
ATOM 5079 C CA . LYS C 1 149 ? -5.682 -8.240 41.595 1.00 27.14 226 LYS C CA 1
ATOM 5080 C C . LYS C 1 149 ? -4.509 -8.687 42.475 1.00 24.94 226 LYS C C 1
ATOM 5081 O O . LYS C 1 149 ? -3.372 -8.770 42.017 1.00 23.93 226 LYS C O 1
ATOM 5087 N N . VAL C 1 150 ? -4.791 -8.963 43.741 1.00 22.49 227 VAL C N 1
ATOM 5088 C CA . VAL C 1 150 ? -3.758 -9.427 44.658 1.00 22.21 227 VAL C CA 1
ATOM 5089 C C . VAL C 1 150 ? -3.543 -10.895 44.321 1.00 21.98 227 VAL C C 1
ATOM 5090 O O . VAL C 1 150 ? -4.472 -11.692 44.412 1.00 22.11 227 VAL C O 1
ATOM 5094 N N . VAL C 1 151 ? -2.326 -11.250 43.921 1.00 22.15 228 VAL C N 1
ATOM 5095 C CA . VAL C 1 151 ? -2.028 -12.633 43.568 1.00 22.34 228 VAL C CA 1
ATOM 5096 C C . VAL C 1 151 ? -1.036 -13.289 44.535 1.00 23.21 228 VAL C C 1
ATOM 5097 O O . VAL C 1 151 ? -0.725 -14.474 44.413 1.00 22.81 228 VAL C O 1
ATOM 5101 N N . GLY C 1 152 ? -0.540 -12.519 45.495 1.00 23.81 229 GLY C N 1
ATOM 5102 C CA . GLY C 1 152 ? 0.406 -13.071 46.452 1.00 21.53 229 GLY C CA 1
ATOM 5103 C C . GLY C 1 152 ? 0.785 -12.066 47.522 1.00 21.76 229 GLY C C 1
ATOM 5104 O O . GLY C 1 152 ? 0.192 -10.993 47.618 1.00 18.05 229 GLY C O 1
ATOM 5105 N N . TRP C 1 153 ? 1.786 -12.414 48.323 1.00 20.00 230 TRP C N 1
ATOM 5106 C CA . TRP C 1 153 ? 2.238 -11.546 49.398 1.00 19.84 230 TRP C CA 1
ATOM 5107 C C . TRP C 1 153 ? 3.755 -11.565 49.527 1.00 18.70 230 TRP C C 1
ATOM 5108 O O . TRP C 1 153 ? 4.389 -12.603 49.350 1.00 18.80 230 TRP C O 1
ATOM 5119 N N . TYR C 1 154 ? 4.328 -10.403 49.813 1.00 18.34 231 TYR C N 1
ATOM 5120 C CA . TYR C 1 154 ? 5.764 -10.274 50.016 1.00 18.64 231 TYR C CA 1
ATOM 5121 C C . TYR C 1 154 ? 5.948 -10.087 51.520 1.00 17.70 231 TYR C C 1
ATOM 5122 O O . TYR C 1 154 ? 5.523 -9.079 52.096 1.00 14.66 231 TYR C O 1
ATOM 5131 N N . THR C 1 155 ? 6.550 -11.094 52.147 1.00 16.03 232 THR C N 1
ATOM 5132 C CA . THR C 1 155 ? 6.780 -11.099 53.585 1.00 16.61 232 THR C CA 1
ATOM 5133 C C . THR C 1 155 ? 7.650 -12.303 53.912 1.00 17.78 232 THR C C 1
ATOM 5134 O O . THR C 1 155 ? 7.541 -13.354 53.268 1.00 15.49 232 THR C O 1
ATOM 5138 N N . GLY C 1 156 ? 8.510 -12.158 54.910 1.00 15.69 233 GLY C N 1
ATOM 5139 C CA . GLY C 1 156 ? 9.357 -13.273 55.271 1.00 17.72 233 GLY C CA 1
ATOM 5140 C C . GLY C 1 156 ? 8.730 -14.128 56.350 1.00 18.26 233 GLY C C 1
ATOM 5141 O O . GLY C 1 156 ? 9.367 -15.069 56.825 1.00 17.99 233 GLY C O 1
ATOM 5142 N N . TRP C 1 157 ? 7.484 -13.817 56.713 1.00 17.65 234 TRP C N 1
ATOM 5143 C CA . TRP C 1 157 ? 6.762 -14.522 57.777 1.00 19.23 234 TRP C CA 1
ATOM 5144 C C . TRP C 1 157 ? 5.418 -15.143 57.420 1.00 19.10 234 TRP C C 1
ATOM 5145 O O . TRP C 1 157 ? 4.520 -14.461 56.940 1.00 18.33 234 TRP C O 1
ATOM 5156 N N . ARG C 1 158 ? 5.291 -16.440 57.704 1.00 20.35 235 ARG C N 1
ATOM 5157 C CA . ARG C 1 158 ? 4.082 -17.212 57.432 1.00 20.75 235 ARG C CA 1
ATOM 5158 C C . ARG C 1 158 ? 3.465 -16.776 56.112 1.00 22.02 235 ARG C C 1
ATOM 5159 O O . ARG C 1 158 ? 2.306 -16.351 56.079 1.00 20.33 235 ARG C O 1
ATOM 5167 N N . ALA C 1 159 ? 4.228 -16.874 55.031 1.00 21.28 236 ALA C N 1
ATOM 5168 C CA . ALA C 1 159 ? 3.729 -16.461 53.721 1.00 22.86 236 ALA C CA 1
ATOM 5169 C C . ALA C 1 159 ? 2.539 -17.271 53.223 1.00 21.62 236 ALA C C 1
ATOM 5170 O O . ALA C 1 159 ? 1.873 -16.865 52.270 1.00 22.02 236 ALA C O 1
ATOM 5172 N N . ASP C 1 160 ? 2.267 -18.406 53.860 1.00 20.09 237 ASP C N 1
ATOM 5173 C CA . ASP C 1 160 ? 1.149 -19.255 53.456 1.00 19.80 237 ASP C CA 1
ATOM 5174 C C . ASP C 1 160 ? -0.199 -18.860 54.084 1.00 20.93 237 ASP C C 1
ATOM 5175 O O . ASP C 1 160 ? -1.205 -19.541 53.892 1.00 18.95 237 ASP C O 1
ATOM 5180 N N . ARG C 1 161 ? -0.212 -17.767 54.842 1.00 19.21 238 ARG C N 1
ATOM 5181 C CA . ARG C 1 161 ? -1.450 -17.270 55.440 1.00 20.37 238 ARG C CA 1
ATOM 5182 C C . ARG C 1 161 ? -2.378 -16.843 54.301 1.00 19.04 238 ARG C C 1
ATOM 5183 O O . ARG C 1 161 ? -1.918 -16.279 53.319 1.00 19.25 238 ARG C O 1
ATOM 5191 N N . PRO C 1 162 ? -3.693 -17.104 54.416 1.00 20.04 239 PRO C N 1
ATOM 5192 C CA . PRO C 1 162 ? -4.585 -16.676 53.327 1.00 20.25 239 PRO C CA 1
ATOM 5193 C C . PRO C 1 162 ? -4.448 -15.168 53.087 1.00 19.34 239 PRO C C 1
ATOM 5194 O O . PRO C 1 162 ? -4.616 -14.694 51.971 1.00 21.61 239 PRO C O 1
ATOM 5198 N N . PHE C 1 163 ? -4.138 -14.425 54.149 1.00 19.55 240 PHE C N 1
ATOM 5199 C CA . PHE C 1 163 ? -3.915 -12.984 54.070 1.00 16.86 240 PHE C CA 1
ATOM 5200 C C . PHE C 1 163 ? -2.628 -12.713 54.870 1.00 17.38 240 PHE C C 1
ATOM 5201 O O . PHE C 1 163 ? -2.666 -12.431 56.071 1.00 15.14 240 PHE C O 1
ATOM 5209 N N . ALA C 1 164 ? -1.491 -12.831 54.195 1.00 14.76 241 ALA C N 1
ATOM 5210 C CA . ALA C 1 164 ? -0.191 -12.654 54.843 1.00 16.70 241 ALA C CA 1
ATOM 5211 C C . ALA C 1 164 ? 0.177 -11.183 54.880 1.00 16.48 241 ALA C C 1
ATOM 5212 O O . ALA C 1 164 ? 1.065 -10.733 54.161 1.00 18.40 241 ALA C O 1
ATOM 5214 N N . ILE C 1 165 ? -0.504 -10.446 55.747 1.00 16.70 242 ILE C N 1
ATOM 5215 C CA . ILE C 1 165 ? -0.300 -9.011 55.851 1.00 18.70 242 ILE C CA 1
ATOM 5216 C C . ILE C 1 165 ? -0.278 -8.545 57.299 1.00 16.50 242 ILE C C 1
ATOM 5217 O O . ILE C 1 165 ? -0.667 -9.279 58.210 1.00 16.58 242 ILE C O 1
ATOM 5222 N N . ASP C 1 166 ? 0.170 -7.312 57.492 1.00 16.17 243 ASP C N 1
ATOM 5223 C CA . ASP C 1 166 ? 0.260 -6.707 58.812 1.00 17.21 243 ASP C CA 1
ATOM 5224 C C . ASP C 1 166 ? -0.990 -5.893 59.127 1.00 16.75 243 ASP C C 1
ATOM 5225 O O . ASP C 1 166 ? -1.687 -5.438 58.222 1.00 17.02 243 ASP C O 1
ATOM 5230 N N . MET C 1 167 ? -1.244 -5.699 60.416 1.00 16.66 244 MET C N 1
ATOM 5231 C CA . MET C 1 167 ? -2.407 -4.958 60.892 1.00 15.13 244 MET C CA 1
ATOM 5232 C C . MET C 1 167 ? -2.505 -3.540 60.335 1.00 14.46 244 MET C C 1
ATOM 5233 O O . MET C 1 167 ? -3.601 -3.006 60.206 1.00 13.84 244 MET C O 1
ATOM 5238 N N . ALA C 1 168 ? -1.370 -2.929 60.006 1.00 13.03 245 ALA C N 1
ATOM 5239 C CA . ALA C 1 168 ? -1.386 -1.567 59.480 1.00 14.35 245 ALA C CA 1
ATOM 5240 C C . ALA C 1 168 ? -1.529 -1.509 57.964 1.00 12.08 245 ALA C C 1
ATOM 5241 O O . ALA C 1 168 ? -1.460 -0.428 57.389 1.00 13.45 245 ALA C O 1
ATOM 5243 N N . GLY C 1 169 ? -1.725 -2.654 57.322 1.00 10.42 246 GLY C N 1
ATOM 5244 C CA . GLY C 1 169 ? -1.803 -2.662 55.868 1.00 13.51 246 GLY C CA 1
ATOM 5245 C C . GLY C 1 169 ? -3.151 -2.828 55.191 1.00 13.02 246 GLY C C 1
ATOM 5246 O O . GLY C 1 169 ? -3.204 -3.151 54.002 1.00 14.41 246 GLY C O 1
ATOM 5247 N N . PHE C 1 170 ? -4.243 -2.609 55.915 1.00 16.26 247 PHE C N 1
ATOM 5248 C CA . PHE C 1 170 ? -5.559 -2.765 55.299 1.00 17.35 247 PHE C CA 1
ATOM 5249 C C . PHE C 1 170 ? -6.659 -1.928 55.948 1.00 19.57 247 PHE C C 1
ATOM 5250 O O . PHE C 1 170 ? -6.517 -1.442 57.074 1.00 18.48 247 PHE C O 1
ATOM 5258 N N . ALA C 1 171 ? -7.745 -1.747 55.206 1.00 19.58 248 ALA C N 1
ATOM 5259 C CA . ALA C 1 171 ? -8.902 -0.996 55.672 1.00 19.14 248 ALA C CA 1
ATOM 5260 C C . ALA C 1 171 ? -10.122 -1.790 55.232 1.00 17.95 248 ALA C C 1
ATOM 5261 O O . ALA C 1 171 ? -10.087 -2.465 54.209 1.00 18.91 248 ALA C O 1
ATOM 5263 N N . VAL C 1 172 ? -11.193 -1.710 56.010 1.00 18.59 249 VAL C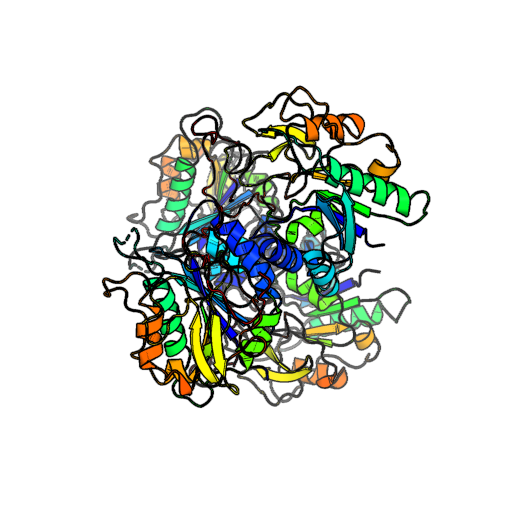 N 1
ATOM 5264 C CA . VAL C 1 172 ? -12.414 -2.440 55.710 1.00 19.77 249 VAL C CA 1
ATOM 5265 C C . VAL C 1 172 ? -13.591 -1.465 55.687 1.00 19.53 249 VAL C C 1
ATOM 5266 O O . VAL C 1 172 ? -13.668 -0.565 56.513 1.00 19.92 249 VAL C O 1
ATOM 5270 N N . SER C 1 173 ? -14.512 -1.649 54.752 1.00 22.83 250 SER C N 1
ATOM 5271 C CA . SER C 1 173 ? -15.670 -0.764 54.681 1.00 24.07 250 SER C CA 1
ATOM 5272 C C . SER C 1 173 ? -16.582 -1.019 55.877 1.00 24.64 250 SER C C 1
ATOM 5273 O O . SER C 1 173 ? -16.627 -2.130 56.409 1.00 21.95 250 SER C O 1
ATOM 5276 N N . LEU C 1 174 ? -17.314 0.009 56.298 1.00 25.65 251 LEU C N 1
ATOM 5277 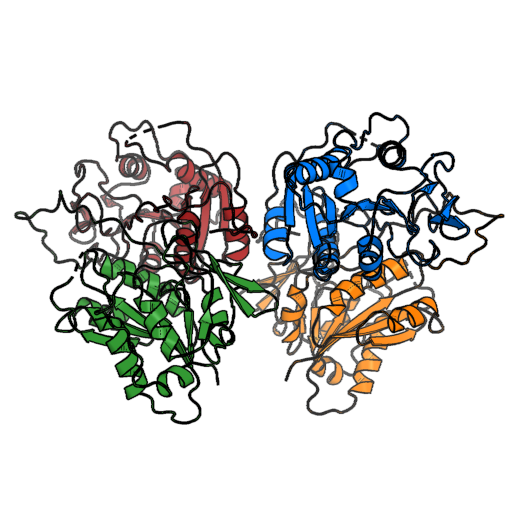C CA . LEU C 1 174 ? -18.242 -0.136 57.413 1.00 28.18 251 LEU C CA 1
ATOM 5278 C C . LEU C 1 174 ? -19.303 -1.172 57.040 1.00 27.35 251 LEU C C 1
ATOM 5279 O O . LEU C 1 174 ? -19.783 -1.922 57.886 1.00 26.63 251 LEU C O 1
ATOM 5284 N N . GLN C 1 175 ? -19.650 -1.197 55.757 1.00 28.71 252 GLN C N 1
ATOM 5285 C CA . GLN C 1 175 ? -20.645 -2.114 55.202 1.00 29.60 252 GLN C CA 1
ATOM 5286 C C . GLN C 1 175 ? -20.242 -3.573 55.449 1.00 28.95 252 GLN C C 1
ATOM 5287 O O . GLN C 1 175 ? -21.059 -4.399 55.858 1.00 28.37 252 GLN C O 1
ATOM 5293 N N . VAL C 1 176 ? -18.976 -3.886 55.204 1.00 27.33 253 VAL C N 1
ATOM 5294 C CA . VAL C 1 176 ? -18.483 -5.243 55.418 1.00 27.26 253 VAL C CA 1
ATOM 5295 C C . VAL C 1 176 ? -18.414 -5.588 56.912 1.00 24.75 253 VAL C C 1
ATOM 5296 O O . VAL C 1 176 ? -18.761 -6.695 57.320 1.00 23.73 253 VAL C O 1
ATOM 5300 N N . ILE C 1 177 ? -17.984 -4.633 57.728 1.00 25.82 254 ILE C N 1
ATOM 5301 C CA . ILE C 1 177 ? -17.882 -4.860 59.166 1.00 26.54 254 ILE C CA 1
ATOM 5302 C C . ILE C 1 177 ? -19.258 -5.094 59.794 1.00 27.36 254 ILE C C 1
ATOM 5303 O O . ILE C 1 177 ? -19.409 -5.899 60.718 1.00 26.43 254 ILE C O 1
ATOM 5308 N N . LEU C 1 178 ? -20.262 -4.382 59.290 1.00 27.82 255 LEU C N 1
ATOM 5309 C CA . LEU C 1 178 ? -21.617 -4.512 59.814 1.00 27.71 255 LEU C CA 1
ATOM 5310 C C . LEU C 1 178 ? -22.252 -5.812 59.366 1.00 27.84 255 LEU C C 1
ATOM 5311 O O . LEU C 1 178 ? -23.042 -6.406 60.101 1.00 28.60 255 LEU C O 1
ATOM 5316 N N . SER C 1 179 ? -21.885 -6.261 58.169 1.00 28.04 256 SER C N 1
ATOM 5317 C CA . SER C 1 179 ? -22.425 -7.490 57.609 1.00 29.52 256 SER C CA 1
ATOM 5318 C C . SER C 1 179 ? -21.825 -8.748 58.227 1.00 29.40 256 SER C C 1
ATOM 5319 O O . SER C 1 179 ? -22.315 -9.847 57.994 1.00 27.21 256 SER C O 1
ATOM 5322 N N . ASN C 1 180 ? -20.758 -8.580 59.002 1.00 30.11 257 ASN C N 1
ATOM 5323 C CA . ASN C 1 180 ? -20.103 -9.699 59.678 1.00 30.10 257 ASN C CA 1
ATOM 5324 C C . ASN C 1 180 ? -19.944 -9.338 61.153 1.00 31.29 257 ASN C C 1
ATOM 5325 O O . ASN C 1 180 ? -18.835 -9.107 61.629 1.00 31.71 257 ASN C O 1
ATOM 5330 N N . PRO C 1 181 ? -21.058 -9.289 61.902 1.00 31.53 258 PRO C N 1
ATOM 5331 C CA . PRO C 1 181 ? -21.015 -8.945 63.323 1.00 31.66 258 PRO C CA 1
ATOM 5332 C C . PRO C 1 181 ? -20.249 -9.920 64.210 1.00 30.19 258 PRO C C 1
ATOM 5333 O O . PRO C 1 181 ? -19.884 -9.578 65.328 1.00 30.64 258 PRO C O 1
ATOM 5337 N N . LYS C 1 182 ? -20.010 -11.130 63.717 1.00 31.24 259 LYS C N 1
ATOM 5338 C CA . LYS C 1 182 ? -19.286 -12.133 64.494 1.00 32.40 259 LYS C CA 1
ATOM 5339 C C . LYS C 1 182 ? -17.783 -12.134 64.222 1.00 31.06 259 LYS C C 1
ATOM 5340 O O . LYS C 1 182 ? -17.032 -12.853 64.878 1.00 31.90 259 LYS C O 1
ATOM 5346 N N . ALA C 1 183 ? -17.345 -11.334 63.256 1.00 29.18 260 ALA C N 1
ATOM 5347 C CA . ALA C 1 183 ? -15.928 -11.271 62.921 1.00 25.85 260 ALA C CA 1
ATOM 5348 C C . ALA C 1 183 ? -15.161 -10.331 63.842 1.00 24.56 260 ALA C C 1
ATOM 5349 O O . ALA C 1 183 ? -15.341 -9.115 63.793 1.00 23.13 260 ALA C O 1
ATOM 5351 N N . VAL C 1 184 ? -14.307 -10.902 64.688 1.00 23.23 261 VAL C N 1
ATOM 5352 C CA . VAL C 1 184 ? -13.496 -10.116 65.611 1.00 23.38 261 VAL C CA 1
ATOM 5353 C C . VAL C 1 184 ? -12.094 -10.724 65.622 1.00 24.32 261 VAL C C 1
ATOM 5354 O O . VAL C 1 184 ? -11.864 -11.757 64.989 1.00 24.29 261 VAL C O 1
ATOM 5358 N N . PHE C 1 185 ? -11.152 -10.083 66.309 1.00 23.16 262 PHE C N 1
ATOM 5359 C CA . PHE C 1 185 ? -9.808 -10.638 66.381 1.00 24.27 262 PHE C CA 1
ATOM 5360 C C . PHE C 1 185 ? -9.830 -11.655 67.505 1.00 26.41 262 PHE C C 1
ATOM 5361 O O . PHE C 1 185 ? -10.434 -11.418 68.547 1.00 27.12 262 PHE C O 1
ATOM 5369 N N . LYS C 1 186 ? -9.184 -12.791 67.275 1.00 29.88 263 LYS C N 1
ATOM 5370 C CA . LYS C 1 186 ? -9.133 -13.879 68.244 1.00 33.38 263 LYS C CA 1
ATOM 5371 C C . LYS C 1 186 ? -7.699 -14.114 68.692 1.00 36.03 263 LYS C C 1
ATOM 5372 O O . LYS C 1 186 ? -6.829 -14.451 67.887 1.00 35.16 263 LYS C O 1
ATOM 5378 N N . ARG C 1 187 ? -7.461 -13.939 69.983 1.00 40.37 264 ARG C N 1
ATOM 5379 C CA . ARG C 1 187 ? -6.133 -14.117 70.545 1.00 45.31 264 ARG C CA 1
ATOM 5380 C C . ARG C 1 187 ? -5.760 -15.593 70.542 1.00 49.22 264 ARG C C 1
ATOM 5381 O O . ARG C 1 187 ? -4.636 -15.963 70.198 1.00 49.04 264 ARG C O 1
ATOM 5389 N N . ARG C 1 188 ? -6.719 -16.430 70.919 1.00 52.90 265 ARG C N 1
ATOM 5390 C CA . ARG C 1 188 ? -6.516 -17.870 70.968 1.00 58.18 265 ARG C CA 1
ATOM 5391 C C . ARG C 1 188 ? -6.232 -18.406 69.565 1.00 59.78 265 ARG C C 1
ATOM 5392 O O . ARG C 1 188 ? -7.034 -19.152 69.000 1.00 60.94 265 ARG C O 1
ATOM 5400 N N . GLY C 1 189 ? -5.088 -18.015 69.009 1.00 59.81 266 GLY C N 1
ATOM 5401 C CA . GLY C 1 189 ? -4.715 -18.456 67.680 1.00 59.66 266 GLY C CA 1
ATOM 5402 C C . GLY C 1 189 ? -3.500 -19.357 67.717 1.00 60.27 266 GLY C C 1
ATOM 5403 O O . GLY C 1 189 ? -2.613 -19.173 68.551 1.00 60.40 266 GLY C O 1
ATOM 5404 N N . SER C 1 190 ? -3.468 -20.334 66.813 1.00 60.79 267 SER C N 1
ATOM 5405 C CA . SER C 1 190 ? -2.365 -21.289 66.722 1.00 59.88 267 SER C CA 1
ATOM 5406 C C . SER C 1 190 ? -1.021 -20.579 66.712 1.00 58.31 267 SER C C 1
ATOM 5407 O O . SER C 1 190 ? -0.330 -20.510 67.730 1.00 58.26 267 SER C O 1
ATOM 5410 N N . GLN C 1 191 ? -0.653 -20.063 65.547 1.00 55.65 268 GLN C N 1
ATOM 5411 C CA . GLN C 1 191 ? 0.598 -19.348 65.402 1.00 53.74 268 GLN C CA 1
ATOM 5412 C C . GLN C 1 191 ? 0.394 -17.961 65.998 1.00 51.03 268 GLN C C 1
ATOM 5413 O O . GLN C 1 191 ? -0.733 -17.472 66.082 1.00 51.39 268 GLN C O 1
ATOM 5419 N N . PRO C 1 192 ? 1.485 -17.325 66.443 1.00 47.83 269 PRO C N 1
ATOM 5420 C CA . PRO C 1 192 ? 1.506 -15.988 67.048 1.00 44.54 269 PRO C CA 1
ATOM 5421 C C . PRO C 1 192 ? 1.147 -14.843 66.092 1.00 41.54 269 PRO C C 1
ATOM 5422 O O . PRO C 1 192 ? 0.838 -13.727 66.533 1.00 41.81 269 PRO C O 1
ATOM 5426 N N . GLY C 1 193 ? 1.189 -15.123 64.793 1.00 35.34 270 GLY C N 1
ATOM 5427 C CA . GLY C 1 193 ? 0.888 -14.099 63.808 1.00 29.28 270 GLY C CA 1
ATOM 5428 C C . GLY C 1 193 ? -0.263 -14.405 62.867 1.00 25.73 270 GLY C C 1
ATOM 5429 O O . GLY C 1 193 ? -0.150 -14.192 61.661 1.00 25.83 270 GLY C O 1
ATOM 5430 N N . MET C 1 194 ? -1.375 -14.887 63.411 1.00 22.91 271 MET C N 1
ATOM 5431 C CA . MET C 1 194 ? -2.544 -15.227 62.602 1.00 23.20 271 MET C CA 1
ATOM 5432 C C . MET C 1 194 ? -3.731 -14.278 62.813 1.00 22.73 271 MET C C 1
ATOM 5433 O O . MET C 1 194 ? -4.795 -14.466 62.216 1.00 22.96 271 MET C O 1
ATOM 5438 N N . GLN C 1 195 ? -3.541 -13.263 63.654 1.00 22.73 272 GLN C N 1
ATOM 5439 C CA . GLN C 1 195 ? -4.593 -12.298 63.969 1.00 22.88 272 GLN C CA 1
ATOM 5440 C C . GLN C 1 195 ? -5.222 -11.655 62.739 1.00 21.28 272 GLN C C 1
ATOM 5441 O O . GLN C 1 195 ? -6.442 -11.721 62.556 1.00 19.57 272 GLN C O 1
ATOM 5447 N N . GLU C 1 196 ? -4.397 -11.024 61.907 1.00 19.51 273 GLU C N 1
ATOM 5448 C CA . GLU C 1 196 ? -4.902 -10.374 60.701 1.00 18.45 273 GLU C CA 1
ATOM 5449 C C . GLU C 1 196 ? -5.568 -11.364 59.762 1.00 20.12 273 GLU C C 1
ATOM 5450 O O . GLU C 1 196 ? -6.706 -11.156 59.317 1.00 18.79 273 GLU C O 1
ATOM 5456 N N . SER C 1 197 ? -4.858 -12.444 59.452 1.00 19.74 274 SER C N 1
ATOM 5457 C CA . SER C 1 197 ? -5.382 -13.444 58.532 1.00 20.93 274 SER C CA 1
ATOM 5458 C C . SER C 1 197 ? -6.693 -14.111 58.963 1.00 20.04 274 SER C C 1
ATOM 5459 O O . SER C 1 197 ? -7.606 -14.257 58.147 1.00 19.14 274 SER C O 1
ATOM 5462 N N . ASP C 1 198 ? -6.792 -14.519 60.225 1.00 20.51 275 ASP C N 1
ATOM 5463 C CA . ASP C 1 198 ? -8.010 -15.167 60.709 1.00 21.18 275 ASP C CA 1
ATOM 5464 C C . ASP C 1 198 ? -9.205 -14.221 60.648 1.00 21.60 275 ASP C C 1
ATOM 5465 O O . ASP C 1 198 ? -10.338 -14.647 60.409 1.00 22.81 275 ASP C O 1
ATOM 5470 N N . PHE C 1 199 ? -8.947 -12.939 60.876 1.00 21.13 276 PHE C N 1
ATOM 5471 C CA . PHE C 1 199 ? -9.992 -11.917 60.848 1.00 20.97 276 PHE C CA 1
ATOM 5472 C C . PHE C 1 199 ? -10.483 -11.714 59.420 1.00 21.94 276 PHE C C 1
ATOM 5473 O O . PHE C 1 199 ? -11.669 -11.903 59.117 1.00 19.72 276 PHE C O 1
ATOM 5481 N N . LEU C 1 200 ? -9.556 -11.341 58.544 1.00 19.37 277 LEU C N 1
ATOM 5482 C CA . LEU C 1 200 ? -9.884 -11.077 57.157 1.00 22.16 277 LEU C CA 1
ATOM 5483 C C . LEU C 1 200 ? -10.548 -12.256 56.464 1.00 23.68 277 LEU C C 1
ATOM 5484 O O . LEU C 1 200 ? -11.451 -12.069 55.645 1.00 22.78 277 LEU C O 1
ATOM 5489 N N . LYS C 1 201 ? -10.125 -13.465 56.826 1.00 22.88 278 LYS C N 1
ATOM 5490 C CA . LYS C 1 201 ? -10.648 -14.688 56.228 1.00 27.62 278 LYS C CA 1
ATOM 5491 C C . LYS C 1 201 ? -12.173 -14.844 56.318 1.00 27.63 278 LYS C C 1
ATOM 5492 O O . LYS C 1 201 ? -12.792 -15.395 55.413 1.00 25.94 278 LYS C O 1
ATOM 5498 N N . GLN C 1 202 ? -12.773 -14.364 57.403 1.00 28.14 279 GLN C N 1
ATOM 5499 C CA . GLN C 1 202 ? -14.222 -14.468 57.570 1.00 31.55 279 GLN C CA 1
ATOM 5500 C C . GLN C 1 202 ? -14.938 -13.217 57.073 1.00 32.31 279 GLN C C 1
ATOM 5501 O O . GLN C 1 202 ? -16.159 -13.101 57.178 1.00 31.95 279 GLN C O 1
ATOM 5507 N N . ILE C 1 203 ? -14.162 -12.309 56.489 1.00 32.52 280 ILE C N 1
ATOM 5508 C CA . ILE C 1 203 ? -14.657 -11.024 56.014 1.00 32.48 280 ILE C CA 1
ATOM 5509 C C . ILE C 1 203 ? -14.643 -10.805 54.498 1.00 31.28 280 ILE C C 1
ATOM 5510 O O . ILE C 1 203 ? -15.526 -10.138 53.955 1.00 29.76 280 ILE C O 1
ATOM 5515 N N . THR C 1 204 ? -13.643 -11.355 53.818 1.00 28.88 281 THR C N 1
ATOM 5516 C CA . THR C 1 204 ? -13.508 -11.149 52.377 1.00 27.37 281 THR C CA 1
ATOM 5517 C C . THR C 1 204 ? -12.704 -12.291 51.768 1.00 26.98 281 THR C C 1
ATOM 5518 O O . THR C 1 204 ? -12.433 -13.285 52.433 1.00 29.59 281 THR C O 1
ATOM 5522 N N . THR C 1 205 ? -12.331 -12.156 50.503 1.00 26.76 282 THR C N 1
ATOM 5523 C CA . THR C 1 205 ? -11.519 -13.171 49.838 1.00 26.27 282 THR C CA 1
ATOM 5524 C C . THR C 1 205 ? -10.355 -12.413 49.227 1.00 25.57 282 THR C C 1
ATOM 5525 O O . THR C 1 205 ? -10.425 -11.195 49.082 1.00 24.65 282 THR C O 1
ATOM 5529 N N . VAL C 1 206 ? -9.281 -13.112 48.869 1.00 26.24 283 VAL C N 1
ATOM 5530 C CA . VAL C 1 206 ? -8.146 -12.426 48.273 1.00 25.94 283 VAL C CA 1
ATOM 5531 C C . VAL C 1 206 ? -8.532 -11.749 46.953 1.00 27.67 283 VAL C C 1
ATOM 5532 O O . VAL C 1 206 ? -8.044 -10.662 46.648 1.00 27.75 283 VAL C O 1
ATOM 5536 N N . GLU C 1 207 ? -9.417 -12.380 46.184 1.00 28.94 284 GLU C N 1
ATOM 5537 C CA . GLU C 1 207 ? -9.840 -11.815 44.900 1.00 30.38 284 GLU C CA 1
ATOM 5538 C C . GLU C 1 207 ? -10.620 -10.508 45.036 1.00 29.98 284 GLU C C 1
ATOM 5539 O O . GLU C 1 207 ? -10.614 -9.686 44.123 1.00 29.84 284 GLU C O 1
ATOM 5545 N N . GLU C 1 208 ? -11.295 -10.319 46.165 1.00 28.60 285 GLU C N 1
ATOM 5546 C CA . GLU C 1 208 ? -12.076 -9.104 46.392 1.00 27.96 285 GLU C CA 1
ATOM 5547 C C . GLU C 1 208 ? -11.247 -7.927 46.931 1.00 26.81 285 GLU C C 1
ATOM 5548 O O . GLU C 1 208 ? -11.721 -6.785 46.956 1.00 24.35 285 GLU C O 1
ATOM 5554 N N . LEU C 1 209 ? -10.018 -8.205 47.361 1.00 24.02 286 LEU C N 1
ATOM 5555 C CA . LEU C 1 209 ? -9.143 -7.167 47.898 1.00 21.64 286 LEU C CA 1
ATOM 5556 C C . LEU C 1 209 ? -8.923 -6.043 46.880 1.00 22.32 286 LEU C C 1
ATOM 5557 O O . LEU C 1 209 ? -8.753 -6.300 45.689 1.00 22.16 286 LEU C O 1
ATOM 5562 N N . GLU C 1 210 ? -8.947 -4.800 47.354 1.00 22.35 287 GLU C N 1
ATOM 5563 C CA . GLU C 1 210 ? -8.748 -3.630 46.496 1.00 22.08 287 GLU C CA 1
ATOM 5564 C C . GLU C 1 210 ? -7.348 -3.065 46.717 1.00 22.74 287 GLU C C 1
ATOM 5565 O O . GLU C 1 210 ? -7.087 -2.418 47.730 1.00 22.74 287 GLU C O 1
ATOM 5571 N N . PRO C 1 211 ? -6.435 -3.288 45.765 1.00 24.02 288 PRO C N 1
ATOM 5572 C CA . PRO C 1 211 ? -5.063 -2.786 45.899 1.00 23.17 288 PRO C CA 1
ATOM 5573 C C . PRO C 1 211 ? -4.958 -1.263 45.834 1.00 24.79 288 PRO C C 1
ATOM 5574 O O . PRO C 1 211 ? -5.486 -0.628 44.922 1.00 24.66 288 PRO C O 1
ATOM 5578 N N . LYS C 1 212 ? -4.281 -0.680 46.819 1.00 21.68 289 LYS C N 1
ATOM 5579 C CA . LYS C 1 212 ? -4.107 0.769 46.879 1.00 21.29 289 LYS C CA 1
ATOM 5580 C C . LYS C 1 212 ? -2.629 1.095 46.766 1.00 20.39 289 LYS C C 1
ATOM 5581 O O . LYS C 1 212 ? -1.796 0.197 46.578 1.00 19.50 289 LYS C O 1
ATOM 5587 N N . ALA C 1 213 ? -2.310 2.383 46.873 1.00 19.64 290 ALA C N 1
ATOM 5588 C CA . ALA C 1 213 ? -0.928 2.863 46.812 1.00 19.73 290 ALA C CA 1
ATOM 5589 C C . ALA C 1 213 ? -0.194 2.438 45.539 1.00 21.77 290 ALA C C 1
ATOM 5590 O O . ALA C 1 213 ? 0.836 1.740 45.588 1.00 20.73 290 ALA C O 1
ATOM 5592 N N . ASN C 1 214 ? -0.733 2.862 44.398 1.00 19.79 291 ASN C N 1
ATOM 5593 C CA . ASN C 1 214 ? -0.161 2.551 43.089 1.00 22.70 291 ASN C CA 1
ATOM 5594 C C . ASN C 1 214 ? 0.084 1.066 42.879 1.00 20.56 291 ASN C C 1
ATOM 5595 O O . ASN C 1 214 ? 1.211 0.645 42.601 1.00 19.39 291 ASN C O 1
ATOM 5600 N N . ASN C 1 215 ? -0.984 0.284 42.993 1.00 20.82 292 ASN C N 1
ATOM 5601 C CA . ASN C 1 215 ? -0.905 -1.162 42.832 1.00 22.69 292 ASN C CA 1
ATOM 5602 C C . ASN C 1 215 ? 0.105 -1.769 43.801 1.00 20.82 292 ASN C C 1
ATOM 5603 O O . ASN C 1 215 ? 0.867 -2.678 43.465 1.00 19.65 292 ASN C O 1
ATOM 5608 N N . CYS C 1 216 ? 0.080 -1.248 45.019 1.00 21.20 293 CYS C N 1
ATOM 5609 C CA . CYS C 1 216 ? 0.961 -1.703 46.084 1.00 19.48 293 CYS C CA 1
ATOM 5610 C C . CYS C 1 216 ? 2.445 -1.610 45.758 1.00 18.34 293 CYS C C 1
ATOM 5611 O O . CYS C 1 216 ? 3.181 -2.577 45.916 1.00 21.15 293 CYS C O 1
ATOM 5614 N N . THR C 1 217 ? 2.882 -0.443 45.302 1.00 18.32 294 THR C N 1
ATOM 5615 C CA . THR C 1 217 ? 4.292 -0.233 45.004 1.00 18.81 294 THR C CA 1
ATOM 5616 C C . THR C 1 217 ? 4.803 0.996 45.761 1.00 16.19 294 THR C C 1
ATOM 5617 O O . THR C 1 217 ? 5.965 1.375 45.629 1.00 18.30 294 THR C O 1
ATOM 5621 N N . LYS C 1 218 ? 3.933 1.624 46.545 1.00 16.13 295 LYS C N 1
ATOM 5622 C CA . LYS C 1 218 ? 4.327 2.810 47.307 1.00 18.45 295 LYS C CA 1
ATOM 5623 C C . LYS C 1 218 ? 4.105 2.605 48.809 1.00 16.78 295 LYS C C 1
ATOM 5624 O O . LYS C 1 218 ? 3.075 2.081 49.221 1.00 17.49 295 LYS C O 1
ATOM 5630 N N . VAL C 1 219 ? 5.072 3.022 49.621 1.00 16.08 296 VAL C N 1
ATOM 5631 C CA . VAL C 1 219 ? 4.970 2.889 51.074 1.00 14.81 296 VAL C CA 1
ATOM 5632 C C . VAL C 1 219 ? 4.474 4.196 51.699 1.00 13.13 296 VAL C C 1
ATOM 5633 O O . VAL C 1 219 ? 5.179 5.202 51.695 1.00 15.25 296 VAL C O 1
ATOM 5637 N N . LEU C 1 220 ? 3.256 4.166 52.235 1.00 13.63 297 LEU C N 1
ATOM 5638 C CA . LEU C 1 220 ? 2.627 5.344 52.825 1.00 14.50 297 LEU C CA 1
ATOM 5639 C C . LEU C 1 220 ? 2.386 5.231 54.330 1.00 13.01 297 LEU C C 1
ATOM 5640 O O . LEU C 1 220 ? 1.851 6.148 54.942 1.00 13.15 297 LEU C O 1
ATOM 5645 N N . VAL C 1 221 ? 2.763 4.103 54.920 1.00 14.38 298 VAL C N 1
ATOM 5646 C CA . VAL C 1 221 ? 2.600 3.904 56.365 1.00 13.87 298 VAL C CA 1
ATOM 5647 C C . VAL C 1 221 ? 3.822 3.119 56.840 1.00 14.33 298 VAL C C 1
ATOM 5648 O O . VAL C 1 221 ? 4.314 2.256 56.126 1.00 12.95 298 VAL C O 1
ATOM 5652 N N . TRP C 1 222 ? 4.294 3.407 58.047 1.00 14.75 299 TRP C N 1
ATOM 5653 C CA . TRP C 1 222 ? 5.483 2.743 58.569 1.00 16.09 299 TRP C CA 1
ATOM 5654 C C . TRP C 1 222 ? 5.338 2.385 60.043 1.00 16.46 299 TRP C C 1
ATOM 5655 O O . TRP C 1 222 ? 4.638 3.068 60.794 1.00 14.39 299 TRP C O 1
ATOM 5666 N N . HIS C 1 223 ? 6.016 1.321 60.460 1.00 18.38 300 HIS C N 1
ATOM 5667 C CA . HIS C 1 223 ? 6.010 0.964 61.865 1.00 20.06 300 HIS C CA 1
ATOM 5668 C C . HIS C 1 223 ? 7.159 1.765 62.435 1.00 21.10 300 HIS C C 1
ATOM 5669 O O . HIS C 1 223 ? 8.209 1.896 61.808 1.00 19.61 300 HIS C O 1
ATOM 5676 N N . THR C 1 224 ? 6.950 2.323 63.616 1.00 22.59 301 THR C N 1
ATOM 5677 C CA . THR C 1 224 ? 7.969 3.107 64.291 1.00 23.29 301 THR C CA 1
ATOM 5678 C C . THR C 1 224 ? 7.659 2.948 65.774 1.00 26.42 301 THR C C 1
ATOM 5679 O O . THR C 1 224 ? 6.499 2.921 66.165 1.00 25.08 301 THR C O 1
ATOM 5683 N N . ARG C 1 225 ? 8.690 2.816 66.592 1.00 27.99 302 ARG C N 1
ATOM 5684 C CA . ARG C 1 225 ? 8.482 2.682 68.024 1.00 31.66 302 ARG C CA 1
ATOM 5685 C C . ARG C 1 225 ? 9.607 3.429 68.699 1.00 30.71 302 ARG C C 1
ATOM 5686 O O . ARG C 1 225 ? 10.730 3.442 68.200 1.00 30.11 302 ARG C O 1
ATOM 5694 N N . THR C 1 226 ? 9.300 4.073 69.817 1.00 31.94 303 THR C N 1
ATOM 5695 C CA . THR C 1 226 ? 10.308 4.815 70.546 1.00 34.56 303 THR C CA 1
ATOM 5696 C C . THR C 1 226 ? 11.042 3.861 71.474 1.00 35.08 303 THR C C 1
ATOM 5697 O O . THR C 1 226 ? 10.429 2.986 72.076 1.00 34.25 303 THR C O 1
ATOM 5701 N N . GLU C 1 227 ? 12.357 4.022 71.565 1.00 37.40 304 GLU C N 1
ATOM 5702 C CA . GLU C 1 227 ? 13.159 3.180 72.439 1.00 39.67 304 GLU C CA 1
ATOM 5703 C C . GLU C 1 227 ? 12.593 3.321 73.849 1.00 40.02 304 GLU C C 1
ATOM 5704 O O . GLU C 1 227 ? 11.766 4.198 74.109 1.00 38.13 304 GLU C O 1
ATOM 5710 N N . LYS C 1 228 ? 13.030 2.456 74.755 1.00 40.81 305 LYS C N 1
ATOM 5711 C CA . LYS C 1 228 ? 12.561 2.538 76.131 1.00 42.76 305 LYS C CA 1
ATOM 5712 C C . LYS C 1 228 ? 13.179 3.801 76.731 1.00 43.04 305 LYS C C 1
ATOM 5713 O O . LYS C 1 228 ? 14.375 4.045 76.579 1.00 43.05 305 LYS C O 1
ATOM 5719 N N . VAL C 1 229 ? 12.354 4.613 77.385 1.00 44.20 306 VAL C N 1
ATOM 5720 C CA . VAL C 1 229 ? 12.821 5.851 77.997 1.00 46.19 306 VAL C CA 1
ATOM 5721 C C . VAL C 1 229 ? 13.782 5.578 79.155 1.00 47.76 306 VAL C C 1
ATOM 5722 O O . VAL C 1 229 ? 13.472 4.808 80.067 1.00 46.96 306 VAL C O 1
ATOM 5726 N N . ASN C 1 230 ? 14.950 6.212 79.106 1.00 49.91 307 ASN C N 1
ATOM 5727 C CA . ASN C 1 230 ? 15.961 6.051 80.146 1.00 51.31 307 ASN C CA 1
ATOM 5728 C C . ASN C 1 230 ? 15.690 6.973 81.326 1.00 51.97 307 ASN C C 1
ATOM 5729 O O . ASN C 1 230 ? 15.917 8.179 81.243 1.00 52.32 307 ASN C O 1
ATOM 5734 N N . LEU C 1 231 ? 15.206 6.404 82.424 1.00 52.54 308 LEU C N 1
ATOM 5735 C CA . LEU C 1 231 ? 14.915 7.189 83.615 1.00 53.04 308 LEU C CA 1
ATOM 5736 C C . LEU C 1 231 ? 15.910 6.894 84.734 1.00 53.83 308 LEU C C 1
ATOM 5737 O O . LEU C 1 231 ? 15.535 6.799 85.900 1.00 54.65 308 LEU C O 1
ATOM 5742 N N . ALA C 1 232 ? 17.182 6.759 84.375 1.00 54.54 309 ALA C N 1
ATOM 5743 C CA . ALA C 1 232 ? 18.223 6.473 85.354 1.00 55.93 309 ALA C CA 1
ATOM 5744 C C . ALA C 1 232 ? 18.430 7.648 86.307 1.00 57.04 309 ALA C C 1
ATOM 5745 O O . ALA C 1 232 ? 18.329 7.498 87.525 1.00 56.76 309 ALA C O 1
ATOM 5747 N N . ASN C 1 233 ? 18.716 8.817 85.742 1.00 58.08 310 ASN C N 1
ATOM 5748 C CA . ASN C 1 233 ? 18.946 10.024 86.529 1.00 58.17 310 ASN C CA 1
ATOM 5749 C C . ASN C 1 233 ? 17.651 10.674 87.006 1.00 58.53 310 ASN C C 1
ATOM 5750 O O . ASN C 1 233 ? 17.575 11.895 87.122 1.00 58.55 310 ASN C O 1
ATOM 5755 N N . GLU C 1 234 ? 16.637 9.861 87.280 1.00 59.64 311 GLU C N 1
ATOM 5756 C CA . GLU C 1 234 ? 15.357 10.378 87.752 1.00 61.85 311 GLU C CA 1
ATOM 5757 C C . GLU C 1 234 ? 15.312 10.374 89.280 1.00 65.42 311 GLU C C 1
ATOM 5758 O O . GLU C 1 234 ? 15.193 9.317 89.904 1.00 65.31 311 GLU C O 1
ATOM 5764 N N . PRO C 1 235 ? 15.414 11.560 89.903 1.00 68.21 312 PRO C N 1
ATOM 5765 C CA . PRO C 1 235 ? 15.384 11.689 91.364 1.00 70.68 312 PRO C CA 1
ATOM 5766 C C . PRO C 1 235 ? 14.155 11.035 91.990 1.00 72.94 312 PRO C C 1
ATOM 5767 O O . PRO C 1 235 ? 13.022 11.355 91.634 1.00 73.36 312 PRO C O 1
ATOM 5771 N N . LYS C 1 236 ? 14.389 10.117 92.921 1.00 75.54 313 LYS C N 1
ATOM 5772 C CA . LYS C 1 236 ? 13.305 9.419 93.599 1.00 78.10 313 LYS C CA 1
ATOM 5773 C C . LYS C 1 236 ? 13.026 10.072 94.950 1.00 79.93 313 LYS C C 1
ATOM 5774 O O . LYS C 1 236 ? 11.907 10.015 95.462 1.00 80.05 313 LYS C O 1
ATOM 5780 N N . TYR C 1 237 ? 14.053 10.696 95.517 1.00 82.09 314 TYR C N 1
ATOM 5781 C CA . TYR C 1 237 ? 13.935 11.362 96.809 1.00 83.67 314 TYR C CA 1
ATOM 5782 C C . TYR C 1 237 ? 13.740 12.866 96.637 1.00 84.03 314 TYR C C 1
ATOM 5783 O O . TYR C 1 237 ? 12.675 13.404 96.945 1.00 84.23 314 TYR C O 1
ATOM 5792 N N . HIS C 1 238 ? 14.776 13.540 96.146 1.00 84.45 315 HIS C N 1
ATOM 5793 C CA . HIS C 1 238 ? 14.724 14.982 95.928 1.00 84.75 315 HIS C CA 1
ATOM 5794 C C . HIS C 1 238 ? 13.875 15.336 94.710 1.00 84.09 315 HIS C C 1
ATOM 5795 O O . HIS C 1 238 ? 14.395 15.734 93.666 1.00 83.62 315 HIS C O 1
ATOM 5802 N N . LEU C 1 239 ? 12.562 15.191 94.862 1.00 83.43 316 LEU C N 1
ATOM 5803 C CA . LEU C 1 239 ? 11.614 15.481 93.793 1.00 82.93 316 LEU C CA 1
ATOM 5804 C C . LEU C 1 239 ? 11.612 16.958 93.410 1.00 82.26 316 LEU C C 1
ATOM 5805 O O . LEU C 1 239 ? 12.312 17.771 94.015 1.00 82.20 316 LEU C O 1
ATOM 5810 N N . ASP C 1 240 ? 10.817 17.294 92.398 1.00 81.37 317 ASP C N 1
ATOM 5811 C CA . ASP C 1 240 ? 10.709 18.668 91.924 1.00 79.89 317 ASP C CA 1
ATOM 5812 C C . ASP C 1 240 ? 9.623 19.377 92.725 1.00 78.69 317 ASP C C 1
ATOM 5813 O O . ASP C 1 240 ? 8.859 18.738 93.448 1.00 78.59 317 ASP C O 1
ATOM 5818 N N . THR C 1 241 ? 9.556 20.696 92.592 1.00 77.10 318 THR C N 1
ATOM 5819 C CA . THR C 1 241 ? 8.561 21.479 93.311 1.00 75.18 318 THR C CA 1
ATOM 5820 C C . THR C 1 241 ? 7.193 21.421 92.633 1.00 73.75 318 THR C C 1
ATOM 5821 O O . THR C 1 241 ? 6.167 21.277 93.301 1.00 73.79 318 THR C O 1
ATOM 5825 N N . VAL C 1 242 ? 7.181 21.522 91.306 1.00 71.26 319 VAL C N 1
ATOM 5826 C CA . VAL C 1 242 ? 5.934 21.493 90.547 1.00 68.70 319 VAL C CA 1
ATOM 5827 C C . VAL C 1 242 ? 5.764 20.194 89.764 1.00 66.89 319 VAL C C 1
ATOM 5828 O O . VAL C 1 242 ? 6.706 19.708 89.140 1.00 66.44 319 VAL C O 1
ATOM 5832 N N . LYS C 1 243 ? 4.554 19.642 89.800 1.00 65.09 320 LYS C N 1
ATOM 5833 C CA . LYS C 1 243 ? 4.244 18.400 89.097 1.00 63.64 320 LYS C CA 1
ATOM 5834 C C . LYS C 1 243 ? 3.962 18.689 87.625 1.00 61.66 320 LYS C C 1
ATOM 5835 O O . LYS C 1 243 ? 2.972 19.342 87.288 1.00 61.20 320 LYS C O 1
ATOM 5841 N N . ILE C 1 244 ? 4.836 18.193 86.755 1.00 59.55 321 ILE C N 1
ATOM 5842 C CA . ILE C 1 244 ? 4.697 18.404 85.318 1.00 56.67 321 ILE C CA 1
ATOM 5843 C C . ILE C 1 244 ? 4.382 17.111 84.571 1.00 55.05 321 ILE C C 1
ATOM 5844 O O . ILE C 1 244 ? 5.055 16.095 84.758 1.00 54.66 321 ILE C O 1
ATOM 5849 N N . GLU C 1 245 ? 3.356 17.161 83.726 1.00 51.94 322 GLU C N 1
ATOM 5850 C CA . GLU C 1 245 ? 2.947 16.008 82.931 1.00 49.14 322 GLU C CA 1
ATOM 5851 C C . GLU C 1 245 ? 3.846 15.874 81.702 1.00 47.79 322 GLU C C 1
ATOM 5852 O O . GLU C 1 245 ? 4.256 16.870 81.104 1.00 47.17 322 GLU C O 1
ATOM 5858 N N . VAL C 1 246 ? 4.158 14.634 81.341 1.00 45.58 323 VAL C N 1
ATOM 5859 C CA . VAL C 1 246 ? 5.015 14.353 80.197 1.00 42.61 323 VAL C CA 1
ATOM 5860 C C . VAL C 1 246 ? 4.335 13.351 79.264 1.00 43.03 323 VAL C C 1
ATOM 5861 O O . VAL C 1 246 ? 4.372 13.568 78.033 1.00 40.80 323 VAL C O 1
ATOM 5866 N N . LEU D 1 2 ? 3.797 38.662 60.505 1.00 46.38 79 LEU D N 1
ATOM 5867 C CA . LEU D 1 2 ? 4.156 37.577 61.464 1.00 45.46 79 LEU D CA 1
ATOM 5868 C C . LEU D 1 2 ? 5.596 37.131 61.219 1.00 44.64 79 LEU D C 1
ATOM 5869 O O . LEU D 1 2 ? 5.951 36.739 60.112 1.00 45.49 79 LEU D O 1
ATOM 5874 N N . PRO D 1 3 ? 6.447 37.195 62.252 1.00 43.85 80 PRO D N 1
ATOM 5875 C CA . PRO D 1 3 ? 7.851 36.791 62.118 1.00 43.27 80 PRO D CA 1
ATOM 5876 C C . PRO D 1 3 ? 8.000 35.364 61.595 1.00 42.44 80 PRO D C 1
ATOM 5877 O O . PRO D 1 3 ? 7.254 34.469 61.994 1.00 40.55 80 PRO D O 1
ATOM 5881 N N . THR D 1 4 ? 8.965 35.161 60.703 1.00 42.18 81 THR D N 1
ATOM 5882 C CA . THR D 1 4 ? 9.223 33.839 60.142 1.00 40.85 81 THR D CA 1
ATOM 5883 C C . THR D 1 4 ? 10.018 33.009 61.134 1.00 40.05 81 THR D C 1
ATOM 5884 O O . THR D 1 4 ? 11.011 33.479 61.696 1.00 39.77 81 THR D O 1
ATOM 5888 N N . ILE D 1 5 ? 9.571 31.775 61.352 1.00 38.47 82 ILE D N 1
ATOM 5889 C CA . ILE D 1 5 ? 10.265 30.866 62.252 1.00 36.18 82 ILE D CA 1
ATOM 5890 C C . ILE D 1 5 ? 11.084 29.909 61.399 1.00 34.80 82 ILE D C 1
ATOM 5891 O O . ILE D 1 5 ? 10.537 29.181 60.572 1.00 33.57 82 ILE D O 1
ATOM 5896 N N . TYR D 1 6 ? 12.398 29.936 61.581 1.00 32.28 83 TYR D N 1
ATOM 5897 C CA . TYR D 1 6 ? 13.284 29.057 60.836 1.00 31.00 83 TYR D CA 1
ATOM 5898 C C . TYR D 1 6 ? 13.590 27.807 61.653 1.00 29.02 83 TYR D C 1
ATOM 5899 O O . TYR D 1 6 ? 14.003 27.895 62.810 1.00 27.16 83 TYR D O 1
ATOM 5908 N N . ALA D 1 7 ? 13.376 26.641 61.054 1.00 27.92 84 ALA D N 1
ATOM 5909 C CA . ALA D 1 7 ? 13.657 25.388 61.741 1.00 26.09 84 ALA D CA 1
ATOM 5910 C C . ALA D 1 7 ? 14.866 24.724 61.100 1.00 25.31 84 ALA D C 1
ATOM 5911 O O . ALA D 1 7 ? 14.829 24.346 59.922 1.00 25.58 84 ALA D O 1
ATOM 5913 N N . ILE D 1 8 ? 15.947 24.598 61.862 1.00 22.14 85 ILE D N 1
ATOM 5914 C CA . ILE D 1 8 ? 17.144 23.958 61.341 1.00 23.20 85 ILE D CA 1
ATOM 5915 C C . ILE D 1 8 ? 17.102 22.509 61.783 1.00 24.23 85 ILE D C 1
ATOM 5916 O O . ILE D 1 8 ? 17.172 22.211 62.977 1.00 23.63 85 ILE D O 1
ATOM 5921 N N . THR D 1 9 ? 16.992 21.616 60.804 1.00 23.14 86 THR D N 1
ATOM 5922 C CA . THR D 1 9 ? 16.899 20.191 61.065 1.00 20.88 86 THR D CA 1
ATOM 5923 C C . THR D 1 9 ? 18.000 19.356 60.431 1.00 21.99 86 THR D C 1
ATOM 5924 O O . THR D 1 9 ? 18.101 19.267 59.206 1.00 23.39 86 THR D O 1
ATOM 5928 N N . PRO D 1 10 ? 18.859 18.747 61.261 1.00 22.89 87 PRO D N 1
ATOM 5929 C CA . PRO D 1 10 ? 19.933 17.908 60.726 1.00 21.23 87 PRO D CA 1
ATOM 5930 C C . PRO D 1 10 ? 19.301 16.532 60.502 1.00 18.32 87 PRO D C 1
ATOM 5931 O O . PRO D 1 10 ? 18.338 16.175 61.176 1.00 18.09 87 PRO D O 1
ATOM 5935 N N . THR D 1 11 ? 19.815 15.768 59.550 1.00 19.31 88 THR D N 1
ATOM 5936 C CA . THR D 1 11 ? 19.257 14.453 59.294 1.00 18.59 88 THR D CA 1
ATOM 5937 C C . THR D 1 11 ? 20.315 13.596 58.623 1.00 18.37 88 THR D C 1
ATOM 5938 O O . THR D 1 11 ? 21.332 14.108 58.153 1.00 20.31 88 THR D O 1
ATOM 5942 N N . TYR D 1 12 ? 20.097 12.288 58.591 1.00 17.54 89 TYR D N 1
ATOM 5943 C CA . TYR D 1 12 ? 21.062 11.410 57.947 1.00 21.50 89 TYR D CA 1
ATOM 5944 C C . TYR D 1 12 ? 20.376 10.138 57.485 1.00 20.72 89 TYR D C 1
ATOM 5945 O O . TYR D 1 12 ? 19.344 9.750 58.028 1.00 23.11 89 TYR D O 1
ATOM 5954 N N . SER D 1 13 ? 20.946 9.500 56.471 1.00 22.75 90 SER D N 1
ATOM 5955 C CA . SER D 1 13 ? 20.362 8.290 55.917 1.00 24.16 90 SER D CA 1
ATOM 5956 C C . SER D 1 13 ? 20.384 7.084 56.844 1.00 24.74 90 SER D C 1
ATOM 5957 O O . SER D 1 13 ? 21.434 6.646 57.312 1.00 23.27 90 SER D O 1
ATOM 5960 N N . ARG D 1 14 ? 19.188 6.565 57.095 1.00 23.63 91 ARG D N 1
ATOM 5961 C CA . ARG D 1 14 ? 18.972 5.402 57.938 1.00 24.76 91 ARG D CA 1
ATOM 5962 C C . ARG D 1 14 ? 17.573 4.931 57.576 1.00 24.46 91 ARG D C 1
ATOM 5963 O O . ARG D 1 14 ? 16.749 5.724 57.136 1.00 24.09 91 ARG D O 1
ATOM 5971 N N . PRO D 1 15 ? 17.282 3.638 57.764 1.00 23.58 92 PRO D N 1
ATOM 5972 C CA . PRO D 1 15 ? 15.951 3.134 57.419 1.00 22.33 92 PRO D CA 1
ATOM 5973 C C . PRO D 1 15 ? 14.725 3.909 57.891 1.00 21.17 92 PRO D C 1
ATOM 5974 O O . PRO D 1 15 ? 13.760 4.028 57.143 1.00 22.64 92 PRO D O 1
ATOM 5978 N N . VAL D 1 16 ? 14.755 4.446 59.107 1.00 18.84 93 VAL D N 1
ATOM 5979 C CA . VAL D 1 16 ? 13.606 5.179 59.619 1.00 16.18 93 VAL D CA 1
ATOM 5980 C C . VAL D 1 16 ? 13.582 6.653 59.211 1.00 13.90 93 VAL D C 1
ATOM 5981 O O . VAL D 1 16 ? 12.669 7.381 59.572 1.00 15.75 93 VAL D O 1
ATOM 5985 N N . GLN D 1 17 ? 14.572 7.089 58.446 1.00 13.36 94 GLN D N 1
ATOM 5986 C CA . GLN D 1 17 ? 14.634 8.491 58.046 1.00 15.71 94 GLN D CA 1
ATOM 5987 C C . GLN D 1 17 ? 13.378 9.078 57.395 1.00 15.64 94 GLN D C 1
ATOM 5988 O O . GLN D 1 17 ? 12.848 10.093 57.863 1.00 15.98 94 GLN D O 1
ATOM 5994 N N . LYS D 1 18 ? 12.896 8.456 56.325 1.00 15.25 95 LYS D N 1
ATOM 5995 C CA . LYS D 1 18 ? 11.738 9.017 55.633 1.00 14.85 95 LYS D CA 1
ATOM 5996 C C . LYS D 1 18 ? 10.485 9.066 56.496 1.00 13.62 95 LYS D C 1
ATOM 5997 O O . LYS D 1 18 ? 9.705 10.006 56.383 1.00 15.58 95 LYS D O 1
ATOM 6003 N N . ALA D 1 19 ? 10.282 8.070 57.356 1.00 13.18 96 ALA D N 1
ATOM 6004 C CA . ALA D 1 19 ? 9.114 8.088 58.229 1.00 14.36 96 ALA D CA 1
ATOM 6005 C C . ALA D 1 19 ? 9.230 9.267 59.188 1.00 15.23 96 ALA D C 1
ATOM 6006 O O . ALA D 1 19 ? 8.245 9.951 59.448 1.00 14.04 96 ALA D O 1
ATOM 6008 N N . GLU D 1 20 ? 10.434 9.502 59.715 1.00 16.70 97 GLU D N 1
ATOM 6009 C CA . GLU D 1 20 ? 10.645 10.604 60.661 1.00 18.16 97 GLU D CA 1
ATOM 6010 C C . GLU D 1 20 ? 10.370 11.947 59.993 1.00 17.27 97 GLU D C 1
ATOM 6011 O O . GLU D 1 20 ? 9.666 12.790 60.557 1.00 15.10 97 GLU D O 1
ATOM 6017 N N . LEU D 1 21 ? 10.932 12.145 58.803 1.00 14.75 98 LEU D N 1
ATOM 6018 C CA . LEU D 1 21 ? 10.712 13.384 58.076 1.00 16.06 98 LEU D CA 1
ATOM 6019 C C . LEU D 1 21 ? 9.224 13.536 57.783 1.00 16.80 98 LEU D C 1
ATOM 6020 O O . LEU D 1 21 ? 8.680 14.625 57.921 1.00 16.04 98 LEU D O 1
ATOM 6025 N N . THR D 1 22 ? 8.560 12.445 57.406 1.00 15.61 99 THR D N 1
ATOM 6026 C CA . THR D 1 22 ? 7.128 12.513 57.104 1.00 18.19 99 THR D CA 1
ATOM 6027 C C . THR D 1 22 ? 6.287 13.053 58.268 1.00 19.77 99 THR D C 1
ATOM 6028 O O . THR D 1 22 ? 5.605 14.067 58.119 1.00 17.65 99 THR D O 1
ATOM 6032 N N . ARG D 1 23 ? 6.330 12.408 59.434 1.00 19.51 100 ARG D N 1
ATOM 6033 C CA . ARG D 1 23 ? 5.515 12.921 60.529 1.00 21.25 100 ARG D CA 1
ATOM 6034 C C . ARG D 1 23 ? 5.967 14.283 61.049 1.00 20.15 100 ARG D C 1
ATOM 6035 O O . ARG D 1 23 ? 5.143 15.063 61.520 1.00 22.38 100 ARG D O 1
ATOM 6043 N N . LEU D 1 24 ? 7.256 14.585 60.963 1.00 18.33 101 LEU D N 1
ATOM 6044 C CA . LEU D 1 24 ? 7.728 15.900 61.402 1.00 18.90 101 LEU D CA 1
ATOM 6045 C C . LEU D 1 24 ? 7.115 16.948 60.468 1.00 18.31 101 LEU D C 1
ATOM 6046 O O . LEU D 1 24 ? 6.551 17.944 60.916 1.00 17.12 101 LEU D O 1
ATOM 6051 N N . ALA D 1 25 ? 7.224 16.707 59.162 1.00 16.93 102 ALA D N 1
ATOM 6052 C CA . ALA D 1 25 ? 6.667 17.615 58.166 1.00 15.82 102 ALA D CA 1
ATOM 6053 C C . ALA D 1 25 ? 5.173 17.788 58.396 1.00 18.20 102 ALA D C 1
ATOM 6054 O O . ALA D 1 25 ? 4.637 18.891 58.256 1.00 19.26 102 ALA D O 1
ATOM 6056 N N . ASN D 1 26 ? 4.495 16.700 58.750 1.00 18.70 103 ASN D N 1
ATOM 6057 C CA . ASN D 1 26 ? 3.058 16.759 58.994 1.00 20.43 103 ASN D CA 1
ATOM 6058 C C . ASN D 1 26 ? 2.723 17.756 60.100 1.00 22.65 103 ASN D C 1
ATOM 6059 O O . ASN D 1 26 ? 1.612 18.286 60.151 1.00 22.04 103 ASN D O 1
ATOM 6064 N N . THR D 1 27 ? 3.682 17.997 60.988 1.00 24.05 104 THR D N 1
ATOM 6065 C CA . THR D 1 27 ? 3.494 18.947 62.080 1.00 26.09 104 THR D CA 1
ATOM 6066 C C . THR D 1 27 ? 3.814 20.356 61.601 1.00 24.52 104 THR D C 1
ATOM 6067 O O . THR D 1 27 ? 2.993 21.262 61.720 1.00 27.88 104 THR D O 1
ATOM 6071 N N . PHE D 1 28 ? 5.005 20.519 61.038 1.00 24.66 105 PHE D N 1
ATOM 6072 C CA . PHE D 1 28 ? 5.479 21.805 60.531 1.00 25.37 105 PHE D CA 1
ATOM 6073 C C . PHE D 1 28 ? 4.584 22.423 59.459 1.00 26.77 105 PHE D C 1
ATOM 6074 O O . PHE D 1 28 ? 4.499 23.646 59.328 1.00 25.25 105 PHE D O 1
ATOM 6082 N N . ARG D 1 29 ? 3.931 21.576 58.676 1.00 28.02 106 ARG D N 1
ATOM 6083 C CA . ARG D 1 29 ? 3.086 22.061 57.597 1.00 27.94 106 ARG D CA 1
ATOM 6084 C C . ARG D 1 29 ? 1.902 22.883 58.089 1.00 27.49 106 ARG D C 1
ATOM 6085 O O . ARG D 1 29 ? 1.322 23.655 57.325 1.00 27.40 106 ARG D O 1
ATOM 6093 N N . GLN D 1 30 ? 1.555 22.722 59.363 1.00 26.28 107 GLN D N 1
ATOM 6094 C CA . GLN D 1 30 ? 0.435 23.442 59.960 1.00 28.33 107 GLN D CA 1
ATOM 6095 C C . GLN D 1 30 ? 0.863 24.739 60.646 1.00 28.79 107 GLN D C 1
ATOM 6096 O O . GLN D 1 30 ? 0.022 25.488 61.145 1.00 27.80 107 GLN D O 1
ATOM 6102 N N . VAL D 1 31 ? 2.167 24.993 60.672 1.00 27.56 108 VAL D N 1
ATOM 6103 C CA . VAL D 1 31 ? 2.709 26.191 61.307 1.00 28.83 108 VAL D CA 1
ATOM 6104 C C . VAL D 1 31 ? 2.848 27.347 60.316 1.00 29.44 108 VAL D C 1
ATOM 6105 O O . VAL D 1 31 ? 3.531 27.233 59.296 1.00 28.59 108 VAL D O 1
ATOM 6109 N N . ALA D 1 32 ? 2.202 28.465 60.624 1.00 31.31 109 ALA D N 1
ATOM 6110 C CA . ALA D 1 32 ? 2.263 29.627 59.746 1.00 31.88 109 ALA D CA 1
ATOM 6111 C C . ALA D 1 32 ? 3.663 30.224 59.693 1.00 31.47 109 ALA D C 1
ATOM 6112 O O . ALA D 1 32 ? 4.386 30.244 60.692 1.00 31.05 109 ALA D O 1
ATOM 6114 N N . GLN D 1 33 ? 4.036 30.692 58.507 1.00 31.60 110 GLN D N 1
ATOM 6115 C CA . GLN D 1 33 ? 5.325 31.324 58.276 1.00 34.03 110 GLN D CA 1
ATOM 6116 C C . GLN D 1 33 ? 6.495 30.565 58.881 1.00 32.71 110 GLN D C 1
ATOM 6117 O O . GLN D 1 33 ? 7.256 31.110 59.683 1.00 32.92 110 GLN D O 1
ATOM 6123 N N . LEU D 1 34 ? 6.633 29.301 58.496 1.00 32.18 111 LEU D N 1
ATOM 6124 C CA . LEU D 1 34 ? 7.730 28.478 58.985 1.00 30.76 111 LEU D CA 1
ATOM 6125 C C . LEU D 1 34 ? 8.589 28.061 57.807 1.00 29.47 111 LEU D C 1
ATOM 6126 O O . LEU D 1 34 ? 8.080 27.567 56.806 1.00 30.26 111 LEU D O 1
ATOM 6131 N N . HIS D 1 35 ? 9.891 28.285 57.917 1.00 27.61 112 HIS D N 1
ATOM 6132 C CA . HIS D 1 35 ? 10.800 27.900 56.855 1.00 25.63 112 HIS D CA 1
ATOM 6133 C C . HIS D 1 35 ? 11.675 26.790 57.394 1.00 25.32 112 HIS D C 1
ATOM 6134 O O . HIS D 1 35 ? 12.369 26.966 58.401 1.00 24.44 112 HIS D O 1
ATOM 6141 N N . TRP D 1 36 ? 11.633 25.651 56.715 1.00 25.02 113 TRP D N 1
ATOM 6142 C CA . TRP D 1 36 ? 12.380 24.465 57.110 1.00 24.48 113 TRP D CA 1
ATOM 6143 C C . TRP D 1 36 ? 13.740 24.356 56.420 1.00 23.56 113 TRP D C 1
ATOM 6144 O O . TRP D 1 36 ? 13.833 24.283 55.195 1.00 22.91 113 TRP D O 1
ATOM 6155 N N . ILE D 1 37 ? 14.800 24.370 57.219 1.00 21.85 114 ILE D N 1
ATOM 6156 C CA . ILE D 1 37 ? 16.152 24.248 56.688 1.00 21.04 114 ILE D CA 1
ATOM 6157 C C . ILE D 1 37 ? 16.597 22.842 57.067 1.00 21.65 114 ILE D C 1
ATOM 6158 O O . ILE D 1 37 ? 17.020 22.592 58.197 1.00 22.57 114 ILE D O 1
ATOM 6163 N N . LEU D 1 38 ? 16.443 21.918 56.123 1.00 21.43 115 LEU D N 1
ATOM 6164 C CA . LEU D 1 38 ? 16.795 20.517 56.328 1.00 20.10 115 LEU D CA 1
ATOM 6165 C C . LEU D 1 38 ? 18.216 20.288 55.842 1.00 20.17 115 LEU D C 1
ATOM 6166 O O . LEU D 1 38 ? 18.529 20.513 54.671 1.00 19.13 115 LEU D O 1
ATOM 6171 N N . VAL D 1 39 ? 19.079 19.838 56.750 1.00 20.79 116 VAL D N 1
ATOM 6172 C CA . VAL D 1 39 ? 20.488 19.632 56.429 1.00 18.84 116 VAL D CA 1
ATOM 6173 C C . VAL D 1 39 ? 20.918 18.169 56.551 1.00 21.14 116 VAL D C 1
ATOM 6174 O O . VAL D 1 39 ? 20.873 17.590 57.638 1.00 20.54 116 VAL D O 1
ATOM 6178 N N . GLU D 1 40 ? 21.342 17.584 55.433 1.00 19.53 117 GLU D N 1
ATOM 6179 C CA . GLU D 1 40 ? 21.780 16.190 55.412 1.00 22.29 117 GLU D CA 1
ATOM 6180 C C . GLU D 1 40 ? 23.253 15.997 55.756 1.00 24.18 117 GLU D C 1
ATOM 6181 O O . GLU D 1 40 ? 24.111 16.777 55.342 1.00 22.99 117 GLU D O 1
ATOM 6187 N N . ASP D 1 41 ? 23.533 14.928 56.493 1.00 25.09 118 ASP D N 1
ATOM 6188 C CA . ASP D 1 41 ? 24.902 14.583 56.836 1.00 24.09 118 ASP D CA 1
ATOM 6189 C C . ASP D 1 41 ? 25.347 13.677 55.703 1.00 23.77 118 ASP D C 1
ATOM 6190 O O . ASP D 1 41 ? 25.190 12.454 55.766 1.00 24.40 118 ASP D O 1
ATOM 6195 N N . ALA D 1 42 ? 25.890 14.288 54.658 1.00 24.32 119 ALA D N 1
ATOM 6196 C CA . ALA D 1 42 ? 26.337 13.552 53.483 1.00 25.45 119 ALA D CA 1
ATOM 6197 C C . ALA D 1 42 ? 27.176 14.474 52.610 1.00 23.82 119 ALA D C 1
ATOM 6198 O O . ALA D 1 42 ? 27.135 15.693 52.768 1.00 25.59 119 ALA D O 1
ATOM 6200 N N . ALA D 1 43 ? 27.941 13.892 51.697 1.00 25.05 120 ALA D N 1
ATOM 6201 C CA . ALA D 1 43 ? 28.782 14.674 50.799 1.00 26.66 120 ALA D CA 1
ATOM 6202 C C . ALA D 1 43 ? 27.963 15.215 49.628 1.00 27.22 120 ALA D C 1
ATOM 6203 O O . ALA D 1 43 ? 28.458 15.999 48.816 1.00 28.05 120 ALA D O 1
ATOM 6205 N N . ALA D 1 44 ? 26.708 14.790 49.543 1.00 26.13 121 ALA D N 1
ATOM 6206 C CA . ALA D 1 44 ? 25.828 15.240 48.465 1.00 26.12 121 ALA D CA 1
ATOM 6207 C C . ALA D 1 44 ? 24.378 15.074 48.877 1.00 24.44 121 ALA D C 1
ATOM 6208 O O . ALA D 1 44 ? 24.052 14.243 49.724 1.00 25.33 121 ALA D O 1
ATOM 6210 N N . ARG D 1 45 ? 23.505 15.874 48.287 1.00 22.88 122 ARG D N 1
ATOM 6211 C CA . ARG D 1 45 ? 22.097 15.759 48.605 1.00 22.86 122 ARG D CA 1
ATOM 6212 C C . ARG D 1 45 ? 21.689 14.376 48.137 1.00 22.76 122 ARG D C 1
ATOM 6213 O O . ARG D 1 45 ? 22.106 13.935 47.064 1.00 23.11 122 ARG D O 1
ATOM 6221 N N . SER D 1 46 ? 20.893 13.680 48.940 1.00 20.75 123 SER D N 1
ATOM 6222 C CA . SER D 1 46 ? 20.443 12.346 48.558 1.00 19.13 123 SER D CA 1
ATOM 6223 C C . SER D 1 46 ? 19.147 12.434 47.764 1.00 20.10 123 SER D C 1
ATOM 6224 O O . SER D 1 46 ? 18.358 13.361 47.945 1.00 19.05 123 SER D O 1
ATOM 6227 N N . GLU D 1 47 ? 18.922 11.460 46.889 1.00 21.12 124 GLU D N 1
ATOM 6228 C CA . GLU D 1 47 ? 17.698 11.438 46.098 1.00 20.50 124 GLU D CA 1
ATOM 6229 C C . GLU D 1 47 ? 16.460 11.324 46.993 1.00 20.90 124 GLU D C 1
ATOM 6230 O O . GLU D 1 47 ? 15.435 11.945 46.721 1.00 20.73 124 GLU D O 1
ATOM 6236 N N . LEU D 1 48 ? 16.553 10.542 48.067 1.00 19.47 125 LEU D N 1
ATOM 6237 C CA . LEU D 1 48 ? 15.413 10.377 48.960 1.00 17.84 125 LEU D CA 1
ATOM 6238 C C . LEU D 1 48 ? 14.939 11.696 49.571 1.00 16.60 125 LEU D C 1
ATOM 6239 O O . LEU D 1 48 ? 13.747 12.007 49.556 1.00 14.99 125 LEU D O 1
ATOM 6244 N N . VAL D 1 49 ? 15.866 12.472 50.113 1.00 14.09 126 VAL D N 1
ATOM 6245 C CA . VAL D 1 49 ? 15.496 13.734 50.728 1.00 14.49 126 VAL D CA 1
ATOM 6246 C C . VAL D 1 49 ? 15.102 14.784 49.675 1.00 14.93 126 VAL D C 1
ATOM 6247 O O . VAL D 1 49 ? 14.239 15.634 49.927 1.00 13.96 126 VAL D O 1
ATOM 6251 N N . SER D 1 50 ? 15.707 14.712 48.493 1.00 17.28 127 SER D N 1
ATOM 6252 C CA . SER D 1 50 ? 15.356 15.646 47.419 1.00 16.80 127 SER D CA 1
ATOM 6253 C C . SER D 1 50 ? 13.898 15.398 47.024 1.00 16.13 127 SER D C 1
ATOM 6254 O O . SER D 1 50 ? 13.123 16.339 46.866 1.00 14.57 127 SER D O 1
ATOM 6257 N N . ARG D 1 51 ? 13.532 14.126 46.868 1.00 16.40 128 ARG D N 1
ATOM 6258 C CA . ARG D 1 51 ? 12.161 13.768 46.506 1.00 16.97 128 ARG D CA 1
ATOM 6259 C C . ARG D 1 51 ? 11.210 14.189 47.614 1.00 16.86 128 ARG D C 1
ATOM 6260 O O . ARG D 1 51 ? 10.148 14.765 47.363 1.00 16.81 128 ARG D O 1
ATOM 6268 N N . PHE D 1 52 ? 11.590 13.887 48.850 1.00 16.30 129 PHE D N 1
ATOM 6269 C CA . PHE D 1 52 ? 10.744 14.236 49.975 1.00 15.90 129 PHE D CA 1
ATOM 6270 C C . PHE D 1 52 ? 10.414 15.732 50.038 1.00 16.47 129 PHE D C 1
ATOM 6271 O O . PHE D 1 52 ? 9.237 16.102 50.118 1.00 17.01 129 PHE D O 1
ATOM 6279 N N . LEU D 1 53 ? 11.432 16.591 50.011 1.00 14.79 130 LEU D N 1
ATOM 6280 C CA . LEU D 1 53 ? 11.190 18.036 50.068 1.00 14.19 130 LEU D CA 1
ATOM 6281 C C . LEU D 1 53 ? 10.370 18.552 48.873 1.00 14.05 130 LEU D C 1
ATOM 6282 O O . LEU D 1 53 ? 9.521 19.434 49.019 1.00 14.65 130 LEU D O 1
ATOM 6287 N N . ALA D 1 54 ? 10.629 18.004 47.699 1.00 14.73 131 ALA D N 1
ATOM 6288 C CA . ALA D 1 54 ? 9.906 18.410 46.496 1.00 16.70 131 ALA D CA 1
ATOM 6289 C C . ALA D 1 54 ? 8.403 18.120 46.638 1.00 18.70 131 ALA D C 1
ATOM 6290 O O . ALA D 1 54 ? 7.563 18.812 46.058 1.00 19.51 131 ALA D O 1
ATOM 6292 N N . ARG D 1 55 ? 8.079 17.107 47.437 1.00 19.08 132 ARG D N 1
ATOM 6293 C CA . ARG D 1 55 ? 6.699 16.690 47.658 1.00 19.36 132 ARG D CA 1
ATOM 6294 C C . ARG D 1 55 ? 6.100 17.123 49.001 1.00 22.56 132 ARG D C 1
ATOM 6295 O O . ARG D 1 55 ? 4.883 17.051 49.192 1.00 20.79 132 ARG D O 1
ATOM 6303 N N . ALA D 1 56 ? 6.947 17.571 49.924 1.00 22.12 133 ALA D N 1
ATOM 6304 C CA . ALA D 1 56 ? 6.502 17.970 51.261 1.00 24.47 133 ALA D CA 1
ATOM 6305 C C . ALA D 1 56 ? 5.439 19.070 51.320 1.00 27.29 133 ALA D C 1
ATOM 6306 O O . ALA D 1 56 ? 4.635 19.113 52.250 1.00 26.17 133 ALA D O 1
ATOM 6308 N N . GLY D 1 57 ? 5.433 19.959 50.336 1.00 28.71 134 GLY D N 1
ATOM 6309 C CA . GLY D 1 57 ? 4.444 21.023 50.329 1.00 31.28 134 GLY D CA 1
ATOM 6310 C C . GLY D 1 57 ? 4.627 22.067 51.421 1.00 32.01 134 GLY D C 1
ATOM 6311 O O . GLY D 1 57 ? 3.680 22.412 52.127 1.00 30.74 134 GLY D O 1
ATOM 6312 N N . LEU D 1 58 ? 5.851 22.564 51.563 1.00 32.19 135 LEU D N 1
ATOM 6313 C CA . LEU D 1 58 ? 6.162 23.590 52.547 1.00 32.81 135 LEU D CA 1
ATOM 6314 C C . LEU D 1 58 ? 7.508 24.210 52.203 1.00 31.18 135 LEU D C 1
ATOM 6315 O O . LEU D 1 58 ? 8.410 23.526 51.731 1.00 33.16 135 LEU D O 1
ATOM 6320 N N . PRO D 1 59 ? 7.654 25.526 52.413 1.00 30.44 136 PRO D N 1
ATOM 6321 C CA . PRO D 1 59 ? 8.921 26.191 52.106 1.00 29.05 136 PRO D CA 1
ATOM 6322 C C . PRO D 1 59 ? 10.099 25.565 52.843 1.00 28.11 136 PRO D C 1
ATOM 6323 O O . PRO D 1 59 ? 10.031 25.304 54.042 1.00 26.64 136 PRO D O 1
ATOM 6327 N N . SER D 1 60 ? 11.181 25.328 52.110 1.00 27.14 137 SER D N 1
ATOM 6328 C CA . SER D 1 60 ? 12.356 24.713 52.692 1.00 27.29 137 SER D CA 1
ATOM 6329 C C . SER D 1 60 ? 13.637 25.013 51.926 1.00 26.69 137 SER D C 1
ATOM 6330 O O . SER D 1 60 ? 13.614 25.460 50.777 1.00 26.62 137 SER D O 1
ATOM 6333 N N . THR D 1 61 ? 14.758 24.752 52.586 1.00 24.57 138 THR D N 1
ATOM 6334 C CA . THR D 1 61 ? 16.070 24.935 51.988 1.00 24.36 138 THR D CA 1
ATOM 6335 C C . THR D 1 61 ? 16.774 23.599 52.209 1.00 22.94 138 THR D C 1
ATOM 6336 O O . THR D 1 61 ? 16.874 23.120 53.341 1.00 21.69 138 THR D O 1
ATOM 6340 N N . HIS D 1 62 ? 17.237 22.999 51.119 1.00 21.59 139 HIS D N 1
ATOM 6341 C CA . HIS D 1 62 ? 17.913 21.709 51.150 1.00 22.19 139 HIS D CA 1
ATOM 6342 C C . HIS D 1 62 ? 19.431 21.878 51.139 1.00 23.39 139 HIS D C 1
ATOM 6343 O O . HIS D 1 62 ? 20.022 22.205 50.106 1.00 23.24 139 HIS D O 1
ATOM 6350 N N . LEU D 1 63 ? 20.051 21.643 52.298 1.00 21.38 140 LEU D N 1
ATOM 6351 C CA . LEU D 1 63 ? 21.499 21.750 52.458 1.00 22.70 140 LEU D CA 1
ATOM 6352 C C . LEU D 1 63 ? 22.126 20.397 52.787 1.00 22.39 140 LEU D C 1
ATOM 6353 O O . LEU D 1 63 ? 21.423 19.429 53.109 1.00 20.47 140 LEU D O 1
ATOM 6358 N N . HIS D 1 64 ? 23.450 20.329 52.693 1.00 21.69 141 HIS D N 1
ATOM 6359 C CA . HIS D 1 64 ? 24.181 19.107 53.023 1.00 22.99 141 HIS D CA 1
ATOM 6360 C C . HIS D 1 64 ? 25.629 19.440 53.371 1.00 23.72 141 HIS D C 1
ATOM 6361 O O . HIS D 1 64 ? 26.197 20.393 52.856 1.00 22.59 141 HIS D O 1
ATOM 6368 N N . VAL D 1 65 ? 26.199 18.654 54.274 1.00 25.11 142 VAL D N 1
ATOM 6369 C CA . VAL D 1 65 ? 27.583 18.808 54.712 1.00 26.75 142 VAL D CA 1
ATOM 6370 C C . VAL D 1 65 ? 27.872 17.565 55.547 1.00 27.42 142 VAL D C 1
ATOM 6371 O O . VAL D 1 65 ? 27.125 17.234 56.467 1.00 26.52 142 VAL D O 1
ATOM 6375 N N . PRO D 1 66 ? 28.949 16.849 55.218 1.00 28.11 143 PRO D N 1
ATOM 6376 C CA . PRO D 1 66 ? 29.332 15.631 55.929 1.00 30.83 143 PRO D CA 1
ATOM 6377 C C . PRO D 1 66 ? 30.050 15.845 57.251 1.00 32.64 143 PRO D C 1
ATOM 6378 O O . PRO D 1 66 ? 30.807 16.802 57.411 1.00 32.23 143 PRO D O 1
ATOM 6382 N N . THR D 1 67 ? 29.796 14.947 58.197 1.00 32.96 144 THR D N 1
ATOM 6383 C CA . THR D 1 67 ? 30.463 14.997 59.490 1.00 34.44 144 THR D CA 1
ATOM 6384 C C . THR D 1 67 ? 31.662 14.070 59.302 1.00 35.41 144 THR D C 1
ATOM 6385 O O . THR D 1 67 ? 31.495 12.879 59.047 1.00 33.30 144 THR D O 1
ATOM 6389 N N . PRO D 1 68 ? 32.885 14.615 59.383 1.00 37.99 145 PRO D N 1
ATOM 6390 C CA . PRO D 1 68 ? 34.103 13.816 59.215 1.00 40.75 145 PRO D CA 1
ATOM 6391 C C . PRO D 1 68 ? 34.105 12.551 60.070 1.00 42.79 145 PRO D C 1
ATOM 6392 O O . PRO D 1 68 ? 33.554 12.542 61.169 1.00 42.31 145 PRO D O 1
ATOM 6396 N N . ARG D 1 69 ? 34.717 11.487 59.558 1.00 46.77 146 ARG D N 1
ATOM 6397 C CA . ARG D 1 69 ? 34.788 10.216 60.280 1.00 51.35 146 ARG D CA 1
ATOM 6398 C C . ARG D 1 69 ? 35.08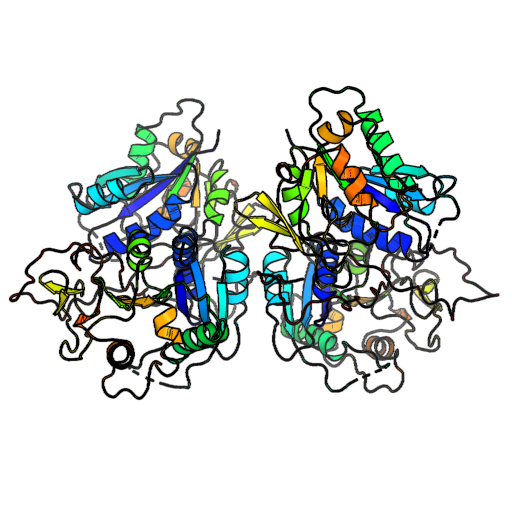7 10.435 61.764 1.00 52.30 146 ARG D C 1
ATOM 6399 O O . ARG D 1 69 ? 36.238 10.638 62.152 1.00 53.07 146 ARG D O 1
ATOM 6407 N N . ARG D 1 70 ? 34.040 10.387 62.583 1.00 53.65 147 ARG D N 1
ATOM 6408 C CA . ARG D 1 70 ? 34.157 10.593 64.023 1.00 55.05 147 ARG D CA 1
ATOM 6409 C C . ARG D 1 70 ? 32.778 10.582 64.682 1.00 54.27 147 ARG D C 1
ATOM 6410 O O . ARG D 1 70 ? 32.328 11.590 65.231 1.00 53.54 147 ARG D O 1
ATOM 6418 N N . GLY D 1 75 ? 30.558 7.804 71.287 1.00 64.50 152 GLY D N 1
ATOM 6419 C CA . GLY D 1 75 ? 29.793 8.704 72.131 1.00 64.55 152 GLY D CA 1
ATOM 6420 C C . GLY D 1 75 ? 30.049 10.159 71.789 1.00 65.10 152 GLY D C 1
ATOM 6421 O O . GLY D 1 75 ? 30.352 10.970 72.665 1.00 65.63 152 GLY D O 1
ATOM 6422 N N . LEU D 1 76 ? 29.930 10.488 70.507 1.00 64.47 153 LEU D N 1
ATOM 6423 C CA . LEU D 1 76 ? 30.151 11.851 70.035 1.00 63.36 153 LEU D CA 1
ATOM 6424 C C . LEU D 1 76 ? 28.933 12.341 69.254 1.00 62.21 153 LEU D C 1
ATOM 6425 O O . LEU D 1 76 ? 28.349 11.592 68.469 1.00 62.12 153 LEU D O 1
ATOM 6430 N N . PRO D 1 77 ? 28.536 13.610 69.462 1.00 61.03 154 PRO D N 1
ATOM 6431 C CA . PRO D 1 77 ? 27.385 14.220 68.783 1.00 59.58 154 PRO D CA 1
ATOM 6432 C C . PRO D 1 77 ? 27.419 14.028 67.267 1.00 57.99 154 PRO D C 1
ATOM 6433 O O . PRO D 1 77 ? 28.493 13.947 66.669 1.00 57.31 154 PRO D O 1
ATOM 6437 N N . ARG D 1 78 ? 26.240 13.957 66.654 1.00 55.99 155 ARG D N 1
ATOM 6438 C CA . ARG D 1 78 ? 26.143 13.778 65.208 1.00 54.01 155 ARG D CA 1
ATOM 6439 C C . ARG D 1 78 ? 25.241 14.824 64.556 1.00 52.86 155 ARG D C 1
ATOM 6440 O O . ARG D 1 78 ? 24.165 14.490 64.049 1.00 54.54 155 ARG D O 1
ATOM 6448 N N . ALA D 1 79 ? 25.671 16.085 64.565 1.00 47.71 156 ALA D N 1
ATOM 6449 C CA . ALA D 1 79 ? 24.879 17.147 63.951 1.00 43.52 156 ALA D CA 1
ATOM 6450 C C . ALA D 1 79 ? 25.504 18.535 64.061 1.00 41.38 156 ALA D C 1
ATOM 6451 O O . ALA D 1 79 ? 24.913 19.520 63.621 1.00 39.99 156 A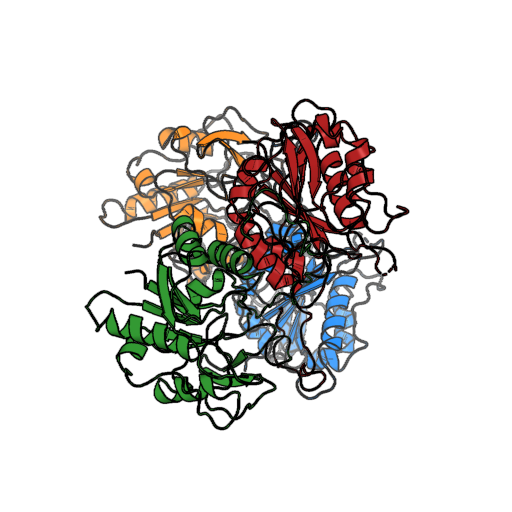LA D O 1
ATOM 6453 N N . THR D 1 80 ? 26.698 18.615 64.640 1.00 38.93 157 THR D N 1
ATOM 6454 C CA . THR D 1 80 ? 27.380 19.897 64.796 1.00 36.83 157 THR D CA 1
ATOM 6455 C C . THR D 1 80 ? 27.621 20.570 63.446 1.00 34.96 157 THR D C 1
ATOM 6456 O O . THR D 1 80 ? 27.367 21.764 63.279 1.00 33.75 157 THR D O 1
ATOM 6460 N N . GLU D 1 81 ? 28.124 19.795 62.491 1.00 33.56 158 GLU D N 1
ATOM 6461 C CA . GLU D 1 81 ? 28.411 20.300 61.156 1.00 33.05 158 GLU D CA 1
ATOM 6462 C C . GLU D 1 81 ? 27.138 20.756 60.458 1.00 31.25 158 GLU D C 1
ATOM 6463 O O . GLU D 1 81 ? 27.122 21.797 59.808 1.00 31.81 158 GLU D O 1
ATOM 6469 N N . GLN D 1 82 ? 26.074 19.970 60.598 1.00 30.01 159 GLN D N 1
ATOM 6470 C CA . GLN D 1 82 ? 24.804 20.279 59.956 1.00 28.27 159 GLN D CA 1
ATOM 6471 C C . GLN D 1 82 ? 24.111 21.503 60.522 1.00 28.82 159 GLN D C 1
ATOM 6472 O O . GLN D 1 82 ? 23.579 22.315 59.767 1.00 27.62 159 GLN D O 1
ATOM 6478 N N . ARG D 1 83 ? 24.111 21.656 61.842 1.00 28.04 160 ARG D N 1
ATOM 6479 C CA . ARG D 1 83 ? 23.463 22.821 62.421 1.00 27.64 160 ARG D CA 1
ATOM 6480 C C . ARG D 1 83 ? 24.193 24.094 61.996 1.00 28.37 160 ARG D C 1
ATOM 6481 O O . ARG D 1 83 ? 23.562 25.103 61.686 1.00 26.83 160 ARG D O 1
ATOM 6489 N N . ASN D 1 84 ? 25.520 24.044 61.959 1.00 28.58 161 ASN D N 1
ATOM 6490 C CA . ASN D 1 84 ? 26.294 25.213 61.570 1.00 28.45 161 ASN D CA 1
ATOM 6491 C C . ASN D 1 84 ? 26.022 25.632 60.132 1.00 29.57 161 ASN D C 1
ATOM 6492 O O . ASN D 1 84 ? 26.037 26.826 59.819 1.00 27.52 161 ASN D O 1
ATOM 6497 N N . ALA D 1 85 ? 25.771 24.660 59.260 1.00 28.34 162 ALA D N 1
ATOM 6498 C CA . ALA D 1 85 ? 25.480 24.970 57.863 1.00 29.30 162 ALA D CA 1
ATOM 6499 C C . ALA D 1 85 ? 24.200 25.802 57.801 1.00 29.94 162 ALA D C 1
ATOM 6500 O O . ALA D 1 85 ? 24.052 26.673 56.944 1.00 31.12 162 ALA D O 1
ATOM 6502 N N . GLY D 1 86 ? 23.282 25.532 58.727 1.00 29.55 163 GLY D N 1
ATOM 6503 C CA . GLY D 1 86 ? 22.033 26.271 58.775 1.00 30.37 163 GLY D CA 1
ATOM 6504 C C . GLY D 1 86 ? 22.254 27.701 59.237 1.00 31.71 163 GLY D C 1
ATOM 6505 O O . GLY D 1 86 ? 21.626 28.636 58.730 1.00 27.99 163 GLY D O 1
ATOM 6506 N N . LEU D 1 87 ? 23.145 27.882 60.208 1.00 32.30 164 LEU D N 1
ATOM 6507 C CA . LEU D 1 87 ? 23.438 29.224 60.701 1.00 33.39 164 LEU D CA 1
ATOM 6508 C C . LEU D 1 87 ? 24.075 30.033 59.582 1.00 32.99 164 LEU D C 1
ATOM 6509 O O . LEU D 1 87 ? 23.657 31.150 59.299 1.00 34.92 164 LEU D O 1
ATOM 6514 N N . ALA D 1 88 ? 25.083 29.450 58.943 1.00 33.63 165 ALA D N 1
ATOM 6515 C CA . ALA D 1 88 ? 25.793 30.101 57.853 1.00 34.31 165 ALA D CA 1
ATOM 6516 C C . ALA D 1 88 ? 24.859 30.454 56.697 1.00 35.12 165 ALA D C 1
ATOM 6517 O O . ALA D 1 88 ? 24.951 31.538 56.116 1.00 35.97 165 ALA D O 1
ATOM 6519 N N . TRP D 1 89 ? 23.962 29.543 56.349 1.00 35.09 166 TRP D N 1
ATOM 6520 C CA . TRP D 1 89 ? 23.045 29.832 55.258 1.00 35.62 166 TRP D CA 1
ATOM 6521 C C . TRP D 1 89 ? 22.169 31.018 55.637 1.00 36.94 166 TRP D C 1
ATOM 6522 O O . TRP D 1 89 ? 21.913 31.907 54.823 1.00 38.45 166 TRP D O 1
ATOM 6533 N N . LEU D 1 90 ? 21.715 31.024 56.882 1.00 37.42 167 LEU D N 1
ATOM 6534 C CA . LEU D 1 90 ? 20.855 32.085 57.381 1.00 39.66 167 LEU D CA 1
ATOM 6535 C C . LEU D 1 90 ? 21.590 33.424 57.371 1.00 40.91 167 LEU D C 1
ATOM 6536 O O . LEU D 1 90 ? 21.030 34.445 56.970 1.00 40.56 167 LEU D O 1
ATOM 6541 N N . ARG D 1 91 ? 22.847 33.416 57.805 1.00 42.35 168 ARG D N 1
ATOM 6542 C CA . ARG D 1 91 ? 23.647 34.635 57.832 1.00 44.38 168 ARG D CA 1
ATOM 6543 C C . ARG D 1 91 ? 24.009 35.049 56.414 1.00 46.01 168 ARG D C 1
ATOM 6544 O O . ARG D 1 91 ? 24.357 36.199 56.161 1.00 46.78 168 ARG D O 1
ATOM 6552 N N . GLN D 1 92 ? 23.919 34.097 55.492 1.00 48.14 169 GLN D N 1
ATOM 6553 C CA . GLN D 1 92 ? 24.216 34.340 54.085 1.00 50.48 169 GLN D CA 1
ATOM 6554 C C . GLN D 1 92 ? 22.981 34.939 53.414 1.00 51.76 169 GLN D C 1
ATOM 6555 O O . GLN D 1 92 ? 23.082 35.853 52.599 1.00 51.88 169 GLN D O 1
ATOM 6561 N N . ARG D 1 93 ? 21.817 34.408 53.774 1.00 54.03 170 ARG D N 1
ATOM 6562 C CA . ARG D 1 93 ? 20.540 34.852 53.228 1.00 56.26 170 ARG D CA 1
ATOM 6563 C C . ARG D 1 93 ? 20.313 36.339 53.475 1.00 59.28 170 ARG D C 1
ATOM 6564 O O . ARG D 1 93 ? 19.810 37.053 52.606 1.00 59.88 170 ARG D O 1
ATOM 6572 N N . HIS D 1 94 ? 20.684 36.804 54.662 1.00 62.62 171 HIS D N 1
ATOM 6573 C CA . HIS D 1 94 ? 20.512 38.209 55.010 1.00 66.57 171 HIS D CA 1
ATOM 6574 C C . HIS D 1 94 ? 21.842 38.953 54.988 1.00 69.36 171 HIS D C 1
ATOM 6575 O O . HIS D 1 94 ? 22.908 38.342 54.985 1.00 70.34 171 HIS D O 1
ATOM 6582 N N . GLN D 1 95 ? 21.771 40.278 54.962 1.00 73.12 172 GLN D N 1
ATOM 6583 C CA . GLN D 1 95 ? 22.970 41.105 54.942 1.00 76.52 172 GLN D CA 1
ATOM 6584 C C . GLN D 1 95 ? 22.841 42.244 55.942 1.00 78.51 172 GLN D C 1
ATOM 6585 O O . GLN D 1 95 ? 21.885 42.286 56.717 1.00 78.90 172 GLN D O 1
ATOM 6591 N N . HIS D 1 96 ? 23.799 43.165 55.922 1.00 80.63 173 HIS D N 1
ATOM 6592 C CA . HIS D 1 96 ? 23.781 44.290 56.852 1.00 82.35 173 HIS D CA 1
ATOM 6593 C C . HIS D 1 96 ? 22.739 45.340 56.466 1.00 82.81 173 HIS D C 1
ATOM 6594 O O . HIS D 1 96 ? 22.943 46.537 56.675 1.00 83.35 173 HIS D O 1
ATOM 6601 N N . GLN D 1 97 ? 21.621 44.883 55.908 1.00 83.08 174 GLN D N 1
ATOM 6602 C CA . GLN D 1 97 ? 20.542 45.773 55.496 1.00 82.75 174 GLN D CA 1
ATOM 6603 C C . GLN D 1 97 ? 19.794 46.350 56.699 1.00 82.61 174 GLN D C 1
ATOM 6604 O O . GLN D 1 97 ? 20.412 46.710 57.704 1.00 82.78 174 GLN D O 1
ATOM 6610 N N . ARG D 1 98 ? 18.468 46.433 56.603 1.00 81.70 175 ARG D N 1
ATOM 6611 C CA . ARG D 1 98 ? 17.667 46.994 57.687 1.00 80.78 175 ARG D CA 1
ATOM 6612 C C . ARG D 1 98 ? 16.558 46.060 58.166 1.00 79.89 175 ARG D C 1
ATOM 6613 O O . ARG D 1 98 ? 16.154 46.114 59.329 1.00 80.15 175 ARG D O 1
ATOM 6621 N N . ALA D 1 99 ? 16.069 45.203 57.275 1.00 78.54 176 ALA D N 1
ATOM 6622 C CA . ALA D 1 99 ? 15.002 44.270 57.627 1.00 76.43 176 ALA D CA 1
ATOM 6623 C C . ALA D 1 99 ? 15.533 42.873 57.940 1.00 74.65 176 ALA D C 1
ATOM 6624 O O . ALA D 1 99 ? 16.156 42.229 57.091 1.00 74.94 176 ALA D O 1
ATOM 6626 N N . GLN D 1 100 ? 15.286 42.409 59.162 1.00 71.75 177 GLN D N 1
ATOM 6627 C CA . GLN D 1 100 ? 15.733 41.084 59.574 1.00 68.34 177 GLN D CA 1
ATOM 6628 C C . GLN D 1 100 ? 14.904 40.483 60.713 1.00 64.97 177 GLN D C 1
ATOM 6629 O O . GLN D 1 100 ? 15.456 40.001 61.704 1.00 64.75 177 GLN D O 1
ATOM 6635 N N . PRO D 1 101 ? 13.564 40.505 60.588 1.00 61.49 178 PRO D N 1
ATOM 6636 C CA . PRO D 1 101 ? 12.695 39.946 61.629 1.00 58.73 178 PRO D CA 1
ATOM 6637 C C . PRO D 1 101 ? 12.587 38.425 61.508 1.00 55.81 178 PRO D C 1
ATOM 6638 O 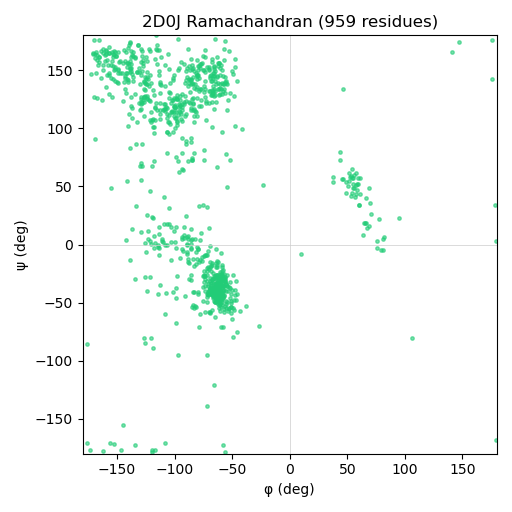O . PRO D 1 101 ? 12.605 37.882 60.404 1.00 55.34 178 PRO D O 1
ATOM 6642 N N . GLY D 1 102 ? 12.482 37.740 62.641 1.00 52.95 179 GLY D N 1
ATOM 6643 C CA . GLY D 1 102 ? 12.376 36.292 62.606 1.00 48.84 179 GLY D CA 1
ATOM 6644 C C . GLY D 1 102 ? 13.016 35.589 63.787 1.00 45.91 179 GLY D C 1
ATOM 6645 O O . GLY D 1 102 ? 13.668 36.215 64.624 1.00 44.33 179 GLY D O 1
ATOM 6646 N N . VAL D 1 103 ? 12.833 34.273 63.846 1.00 43.23 180 VAL D N 1
ATOM 6647 C CA . VAL D 1 103 ? 13.378 33.460 64.926 1.00 39.37 180 VAL D CA 1
ATOM 6648 C C . VAL D 1 103 ? 13.710 32.058 64.425 1.00 37.93 180 VAL D C 1
ATOM 6649 O O . VAL D 1 103 ? 13.075 31.555 63.499 1.00 36.48 180 VAL D O 1
ATOM 6653 N N . LEU D 1 104 ? 14.712 31.430 65.032 1.00 34.52 181 LEU D N 1
ATOM 6654 C CA . LEU D 1 104 ? 15.092 30.083 64.637 1.00 35.27 181 LEU D CA 1
ATOM 6655 C C . LEU D 1 104 ? 15.232 29.152 65.827 1.00 33.77 181 LEU D C 1
ATOM 6656 O O . LEU D 1 104 ? 15.521 29.588 66.940 1.00 31.55 181 LEU D O 1
ATOM 6661 N N . PHE D 1 105 ? 15.003 27.867 65.579 1.00 33.47 182 PHE D N 1
ATOM 6662 C CA . PHE D 1 105 ? 15.141 26.847 66.603 1.00 31.91 182 PHE D CA 1
ATOM 6663 C C . PHE D 1 105 ? 15.719 25.599 65.946 1.00 32.16 182 PHE D C 1
ATOM 6664 O O . PHE D 1 105 ? 15.632 25.428 64.729 1.00 30.99 182 PHE D O 1
ATOM 6672 N N . PHE D 1 106 ? 16.337 24.746 66.752 1.00 31.92 183 PHE D N 1
ATOM 6673 C CA . PHE D 1 106 ? 16.964 23.528 66.262 1.00 31.94 183 PHE D CA 1
ATOM 6674 C C . PHE D 1 106 ? 16.060 22.346 66.558 1.00 31.88 183 PHE D C 1
ATOM 6675 O O . PHE D 1 106 ? 15.829 22.013 67.717 1.00 30.78 183 PHE D O 1
ATOM 6683 N N . ALA D 1 107 ? 15.553 21.713 65.506 1.00 30.29 184 ALA D N 1
ATOM 6684 C CA . ALA D 1 107 ? 14.658 20.578 65.663 1.00 29.85 184 ALA D CA 1
ATOM 6685 C C . ALA D 1 107 ? 15.191 19.310 65.002 1.00 29.58 184 ALA D C 1
ATOM 6686 O O . ALA D 1 107 ? 15.175 19.192 63.773 1.00 28.31 184 ALA D O 1
ATOM 6688 N N . ASP D 1 108 ? 15.671 18.363 65.807 1.00 29.08 185 ASP D N 1
ATOM 6689 C CA . ASP D 1 108 ? 16.176 17.110 65.248 1.00 29.07 185 ASP D CA 1
ATOM 6690 C C . ASP D 1 108 ? 15.013 16.419 64.536 1.00 27.46 185 ASP D C 1
ATOM 6691 O O . ASP D 1 108 ? 13.860 16.623 64.897 1.00 23.85 185 ASP D O 1
ATOM 6696 N N . ASP D 1 109 ? 15.315 15.596 63.539 1.00 29.53 186 ASP D N 1
ATOM 6697 C CA . ASP D 1 109 ? 14.259 14.932 62.774 1.00 31.37 186 ASP D CA 1
ATOM 6698 C C . ASP D 1 109 ? 13.469 13.869 63.529 1.00 33.58 186 ASP D C 1
ATOM 6699 O O . ASP D 1 109 ? 12.533 13.292 62.978 1.00 35.11 186 ASP D O 1
ATOM 6704 N N . ASP D 1 110 ? 13.823 13.630 64.788 1.00 35.16 187 ASP D N 1
ATOM 6705 C CA . ASP D 1 110 ? 13.153 12.611 65.592 1.00 38.81 187 ASP D CA 1
ATOM 6706 C C . ASP D 1 110 ? 12.340 13.148 66.773 1.00 38.82 187 ASP D C 1
ATOM 6707 O O . ASP D 1 110 ? 11.604 12.396 67.409 1.00 40.73 187 ASP D O 1
ATOM 6712 N N . ASN D 1 111 ? 12.471 14.439 67.066 1.00 36.95 188 ASN D N 1
ATOM 6713 C CA . ASN D 1 111 ? 11.748 15.044 68.186 1.00 34.89 188 ASN D CA 1
ATOM 6714 C C . ASN D 1 111 ? 10.259 15.243 67.911 1.00 32.81 188 ASN D C 1
ATOM 6715 O O . ASN D 1 111 ? 9.851 15.468 66.775 1.00 31.64 188 ASN D O 1
ATOM 6720 N N . THR D 1 112 ? 9.449 15.158 68.960 1.00 29.56 189 THR D N 1
ATOM 6721 C CA . THR D 1 112 ? 8.012 15.346 68.821 1.00 28.25 189 THR D CA 1
ATOM 6722 C C . THR D 1 112 ? 7.647 16.747 69.297 1.00 29.75 189 THR D C 1
ATOM 6723 O O . THR D 1 112 ? 7.954 17.132 70.428 1.00 29.52 189 THR D O 1
ATOM 6727 N N . TYR D 1 113 ? 6.991 17.504 68.427 1.00 28.82 190 TYR D N 1
ATOM 6728 C CA . TYR D 1 113 ? 6.606 18.869 68.749 1.00 30.10 190 TYR D CA 1
ATOM 6729 C C . TYR D 1 113 ? 5.119 19.114 68.884 1.00 28.87 190 TYR D C 1
ATOM 6730 O O . TYR D 1 113 ? 4.314 18.616 68.098 1.00 28.43 190 TYR D O 1
ATOM 6739 N N . SER D 1 114 ? 4.763 19.889 69.902 1.00 28.80 191 SER D N 1
ATOM 6740 C CA . SER D 1 114 ? 3.381 20.276 70.113 1.00 29.12 191 SER D CA 1
ATOM 6741 C C . SER D 1 114 ? 3.255 21.575 69.332 1.00 28.79 191 SER D C 1
ATOM 6742 O O . SER D 1 114 ? 4.191 22.374 69.318 1.00 29.13 191 SER D O 1
ATOM 6745 N N . LEU D 1 115 ? 2.117 21.786 68.681 1.00 29.78 192 LEU D N 1
ATOM 6746 C CA . LEU D 1 115 ? 1.913 23.004 67.901 1.00 32.45 192 LEU D CA 1
ATOM 6747 C C . LEU D 1 115 ? 1.930 24.254 68.776 1.00 34.02 192 LEU D C 1
ATOM 6748 O O . LEU D 1 115 ? 2.253 25.344 68.306 1.00 33.56 192 LEU D O 1
ATOM 6753 N N . GLU D 1 116 ? 1.582 24.088 70.047 1.00 35.60 193 GLU D N 1
ATOM 6754 C CA . GLU D 1 116 ? 1.554 25.201 70.991 1.00 37.40 193 GLU D CA 1
ATOM 6755 C C . GLU D 1 116 ? 2.941 25.794 71.205 1.00 38.08 193 GLU D C 1
ATOM 6756 O O . GLU D 1 116 ? 3.077 26.968 71.543 1.00 38.30 193 GLU D O 1
ATOM 6762 N N . LEU D 1 117 ? 3.968 24.977 71.005 1.00 39.10 194 LEU D N 1
ATOM 6763 C CA . LEU D 1 117 ? 5.346 25.405 71.215 1.00 41.18 194 LEU D CA 1
ATOM 6764 C C . LEU D 1 117 ? 5.856 26.431 70.203 1.00 41.70 194 LEU D C 1
ATOM 6765 O O . LEU D 1 117 ? 6.871 27.089 70.440 1.00 41.60 194 LEU D O 1
ATOM 6770 N N . PHE D 1 118 ? 5.148 26.589 69.087 1.00 41.00 195 PHE D N 1
ATOM 6771 C CA . PHE D 1 118 ? 5.576 27.540 68.071 1.00 40.50 195 PHE D CA 1
ATOM 6772 C C . PHE D 1 118 ? 5.080 28.954 68.341 1.00 41.33 195 PHE D C 1
ATOM 6773 O O . PHE D 1 118 ? 5.700 29.928 67.914 1.00 38.35 195 PHE D O 1
ATOM 6781 N N . GLN D 1 119 ? 3.968 29.069 69.057 1.00 43.35 196 GLN D N 1
ATOM 6782 C CA . GLN D 1 119 ? 3.433 30.382 69.382 1.00 45.29 196 GLN D CA 1
ATOM 6783 C C . GLN D 1 119 ? 4.295 30.974 70.490 1.00 45.28 196 GLN D C 1
ATOM 6784 O O . GLN D 1 119 ? 4.412 32.191 70.617 1.00 46.20 196 GLN D O 1
ATOM 6790 N N . GLU D 1 120 ? 4.907 30.095 71.278 1.00 44.59 197 GLU D N 1
ATOM 6791 C CA . GLU D 1 120 ? 5.767 30.501 72.383 1.00 44.13 197 GLU D CA 1
ATOM 6792 C C . GLU D 1 120 ? 7.086 31.093 71.904 1.00 43.51 197 GLU D C 1
ATOM 6793 O O . GLU D 1 120 ? 7.545 32.101 72.438 1.00 45.54 197 GLU D O 1
ATOM 6799 N N . MET D 1 121 ? 7.701 30.469 70.902 1.00 41.93 198 MET D N 1
ATOM 6800 C CA . MET D 1 121 ? 8.974 30.963 70.385 1.00 39.51 198 MET D CA 1
ATOM 6801 C C . MET D 1 121 ? 8.784 32.085 69.376 1.00 38.26 198 MET D C 1
ATOM 6802 O O . MET D 1 121 ? 9.717 32.831 69.084 1.00 36.64 198 MET D O 1
ATOM 6807 N N . ARG D 1 122 ? 7.573 32.191 68.844 1.00 38.32 199 ARG D N 1
ATOM 6808 C CA . ARG D 1 122 ? 7.252 33.215 67.859 1.00 40.00 199 ARG D CA 1
ATOM 6809 C C . ARG D 1 122 ? 7.671 34.589 68.369 1.00 40.70 199 ARG D C 1
ATOM 6810 O O . ARG D 1 122 ? 8.235 35.392 67.628 1.00 40.19 199 ARG D O 1
ATOM 6818 N N . THR D 1 123 ? 7.395 34.843 69.643 1.00 42.95 200 THR D N 1
ATOM 6819 C CA . THR D 1 123 ? 7.723 36.116 70.276 1.00 43.96 200 THR D CA 1
ATOM 6820 C C . THR D 1 123 ? 9.045 36.059 71.037 1.00 45.74 200 THR D C 1
ATOM 6821 O O . THR D 1 123 ? 9.071 36.235 72.255 1.00 47.24 200 THR D O 1
ATOM 6825 N N . THR D 1 124 ? 10.137 35.810 70.323 1.00 46.09 201 THR D N 1
ATOM 6826 C CA . THR D 1 124 ? 11.454 35.745 70.947 1.00 46.20 201 THR D CA 1
ATOM 6827 C C . THR D 1 124 ? 12.280 36.966 70.548 1.00 46.13 201 THR D C 1
ATOM 6828 O O . THR D 1 124 ? 12.519 37.200 69.362 1.00 45.29 201 THR D O 1
ATOM 6832 N N . ARG D 1 125 ? 12.711 37.742 71.538 1.00 46.20 202 ARG D N 1
ATOM 6833 C CA . ARG D 1 125 ? 13.512 38.938 71.281 1.00 46.38 202 ARG D CA 1
ATOM 6834 C C . ARG D 1 125 ? 15.000 38.610 71.298 1.00 45.96 202 ARG D C 1
ATOM 6835 O O . ARG D 1 125 ? 15.759 39.064 70.442 1.00 44.28 202 ARG D O 1
ATOM 6843 N N . LYS D 1 126 ? 15.410 37.829 72.291 1.00 47.09 203 LYS D N 1
ATOM 6844 C CA . LYS D 1 126 ? 16.799 37.413 72.423 1.00 48.09 203 LYS D CA 1
ATOM 6845 C C . LYS D 1 126 ? 16.853 35.890 72.341 1.00 47.79 203 LYS D C 1
ATOM 6846 O O . LYS D 1 126 ? 17.008 35.321 71.259 1.00 47.72 203 LYS D O 1
ATOM 6852 N N . VAL D 1 127 ? 16.719 35.238 73.492 1.00 46.76 204 VAL D N 1
ATOM 6853 C CA . VAL D 1 127 ? 16.746 33.784 73.564 1.00 46.19 204 VAL D CA 1
ATOM 6854 C C . VAL D 1 127 ? 15.613 33.266 74.445 1.00 47.24 204 VAL D C 1
ATOM 6855 O O . VAL D 1 127 ? 15.422 33.734 75.571 1.00 47.81 204 VAL D O 1
ATOM 6859 N N . SER D 1 128 ? 14.856 32.307 73.917 1.00 46.26 205 SER D N 1
ATOM 6860 C CA . SER D 1 128 ? 13.742 31.704 74.640 1.00 45.05 205 SER D CA 1
ATOM 6861 C C . SER D 1 128 ? 14.124 30.315 75.135 1.00 44.00 205 SER D C 1
ATOM 6862 O O . SER D 1 128 ? 14.943 29.632 74.521 1.00 43.28 205 SER D O 1
ATOM 6865 N N . VAL D 1 129 ? 13.523 29.903 76.245 1.00 42.38 206 VAL D N 1
ATOM 6866 C CA . VAL D 1 129 ? 13.788 28.592 76.815 1.00 41.73 206 VAL D CA 1
ATOM 6867 C C . VAL D 1 129 ? 12.486 27.961 77.286 1.00 41.43 206 VAL D C 1
ATOM 6868 O O . VAL D 1 129 ? 11.520 28.661 77.582 1.00 41.34 206 VAL D O 1
ATOM 6872 N N . TRP D 1 130 ? 12.463 26.635 77.349 1.00 40.15 207 TRP D N 1
ATOM 6873 C CA . TRP D 1 130 ? 11.272 25.920 77.783 1.00 40.40 207 TRP D CA 1
ATOM 6874 C C . TRP D 1 130 ? 11.612 24.487 78.181 1.00 39.04 207 TRP D C 1
ATOM 6875 O O . TRP D 1 130 ? 12.718 24.008 77.927 1.00 38.96 207 TRP D O 1
ATOM 6886 N N . PRO D 1 131 ? 10.667 23.792 78.832 1.00 38.66 208 PRO D N 1
ATOM 6887 C CA . PRO D 1 131 ? 10.854 22.405 79.273 1.00 38.31 208 PRO D CA 1
ATOM 6888 C C . PRO D 1 131 ? 10.989 21.427 78.099 1.00 37.97 208 PRO D C 1
ATOM 6889 O O . PRO D 1 131 ? 10.390 21.632 77.044 1.00 37.47 208 PRO D O 1
ATOM 6893 N N . VAL D 1 132 ? 11.779 20.371 78.295 1.00 37.45 209 VAL D N 1
ATOM 6894 C CA . VAL D 1 132 ? 11.987 19.341 77.274 1.00 37.77 209 VAL D CA 1
ATOM 6895 C C . VAL D 1 132 ? 11.761 17.965 77.890 1.00 38.63 209 VAL D C 1
ATOM 6896 O O . VAL D 1 132 ? 12.505 17.547 78.776 1.00 38.77 209 VAL D O 1
ATOM 6900 N N . GLY D 1 133 ? 10.747 17.257 77.407 1.00 37.85 210 GLY D N 1
ATOM 6901 C CA . GLY D 1 133 ? 10.448 15.945 77.951 1.00 39.41 210 GLY D CA 1
ATOM 6902 C C . GLY D 1 133 ? 11.334 14.803 77.488 1.00 39.87 210 GLY D C 1
ATOM 6903 O O . GLY D 1 133 ? 11.889 14.832 76.391 1.00 41.29 210 GLY D O 1
ATOM 6904 N N . LEU D 1 134 ? 11.470 13.797 78.348 1.00 40.35 211 LEU D N 1
ATOM 6905 C CA . LEU D 1 134 ? 12.253 12.601 78.059 1.00 41.37 211 LEU D CA 1
ATOM 6906 C C . LEU D 1 134 ? 13.692 12.890 77.647 1.00 42.70 211 LEU D C 1
ATOM 6907 O O . LEU D 1 134 ? 14.133 12.475 76.576 1.00 42.43 211 LEU D O 1
ATOM 6912 N N . VAL D 1 135 ? 14.433 13.581 78.506 1.00 44.79 212 VAL D N 1
ATOM 6913 C CA . VAL D 1 135 ? 15.816 13.916 78.198 1.00 45.65 212 VAL D CA 1
ATOM 6914 C C . VAL D 1 135 ? 16.689 13.998 79.456 1.00 47.24 212 VAL D C 1
ATOM 6915 O O . VAL D 1 135 ? 16.203 14.310 80.545 1.00 47.58 212 VAL D O 1
ATOM 6919 N N . GLY D 1 136 ? 17.977 13.708 79.296 1.00 47.74 213 GLY D N 1
ATOM 6920 C CA . GLY D 1 136 ? 18.898 13.760 80.419 1.00 49.17 213 GLY D CA 1
ATOM 6921 C C . GLY D 1 136 ? 18.673 12.653 81.431 1.00 49.53 213 GLY D C 1
ATOM 6922 O O . GLY D 1 136 ? 19.000 12.799 82.609 1.00 49.67 213 GLY D O 1
ATOM 6923 N N . GLY D 1 137 ? 18.112 11.542 80.971 1.00 49.20 214 GLY D N 1
ATOM 6924 C CA . GLY D 1 137 ? 17.854 10.425 81.857 1.00 49.49 214 GLY D CA 1
ATOM 6925 C C . GLY D 1 137 ? 16.654 10.673 82.745 1.00 49.82 214 GLY D C 1
ATOM 6926 O O . GLY D 1 137 ? 16.323 9.848 83.595 1.00 49.87 214 GLY D O 1
ATOM 6927 N N . ARG D 1 138 ? 15.994 11.808 82.545 1.00 49.99 215 ARG D N 1
ATOM 6928 C CA . ARG D 1 138 ? 14.830 12.154 83.349 1.00 51.05 215 ARG D CA 1
ATOM 6929 C C . ARG D 1 138 ? 13.556 12.210 82.523 1.00 51.73 215 ARG D C 1
ATOM 6930 O O . ARG D 1 138 ? 13.595 12.132 81.295 1.00 51.60 215 ARG D O 1
ATOM 6938 N N . ARG D 1 139 ? 12.427 12.347 83.211 1.00 51.94 216 ARG D N 1
ATOM 6939 C CA . ARG D 1 139 ? 11.131 12.440 82.557 1.00 53.19 216 ARG D CA 1
ATOM 6940 C C . ARG D 1 139 ? 11.037 13.766 81.814 1.00 54.72 216 ARG D C 1
ATOM 6941 O O . ARG D 1 139 ? 10.207 13.931 80.918 1.00 53.77 216 ARG D O 1
ATOM 6949 N N . TYR D 1 140 ? 11.892 14.711 82.195 1.00 56.19 217 TYR D N 1
ATOM 6950 C CA . TYR D 1 140 ? 11.907 16.025 81.567 1.00 58.36 217 TYR D CA 1
ATOM 6951 C C . TYR D 1 140 ? 13.073 16.879 82.053 1.00 59.07 217 TYR D C 1
ATOM 6952 O O . TYR D 1 140 ? 13.908 16.436 82.845 1.00 59.81 217 TYR D O 1
ATOM 6961 N N . GLU D 1 141 ? 13.111 18.111 81.564 1.00 59.66 218 GLU D N 1
ATOM 6962 C CA . GLU D 1 141 ? 14.146 19.072 81.915 1.00 60.33 218 GLU D CA 1
ATOM 6963 C C . GLU D 1 141 ? 13.591 20.465 81.676 1.00 61.59 218 GLU D C 1
ATOM 6964 O O . GLU D 1 141 ? 13.059 20.750 80.602 1.00 61.51 218 GLU D O 1
ATOM 6970 N N . ARG D 1 142 ? 13.710 21.335 82.671 1.00 62.35 219 ARG D N 1
ATOM 6971 C CA . ARG D 1 142 ? 13.207 22.690 82.522 1.00 63.58 219 ARG D CA 1
ATOM 6972 C C . ARG D 1 142 ? 13.823 23.671 83.501 1.00 63.78 219 ARG D C 1
ATOM 6973 O O . ARG D 1 142 ? 13.964 23.379 84.687 1.00 64.36 219 ARG D O 1
ATOM 6981 N N . PRO D 1 143 ? 14.213 24.854 83.002 1.00 64.21 220 PRO D N 1
ATOM 6982 C CA . PRO D 1 143 ? 14.825 25.912 83.809 1.00 64.27 220 PRO D CA 1
ATOM 6983 C C . PRO D 1 143 ? 13.903 26.377 84.930 1.00 64.20 220 PRO D C 1
ATOM 6984 O O . PRO D 1 143 ? 12.680 26.252 84.838 1.00 64.17 220 PRO D O 1
ATOM 6988 N N . LEU D 1 144 ? 14.495 26.907 85.993 1.00 64.33 221 LEU D N 1
ATOM 6989 C CA . LEU D 1 144 ? 13.714 27.398 87.116 1.00 63.94 221 LEU D CA 1
ATOM 6990 C C . LEU D 1 144 ? 13.389 28.869 86.902 1.00 63.93 221 LEU D C 1
ATOM 6991 O O . LEU D 1 144 ? 14.275 29.725 86.917 1.00 63.30 221 LEU D O 1
ATOM 6996 N N . VAL D 1 145 ? 12.107 29.146 86.687 1.00 64.53 222 VAL D N 1
ATOM 6997 C CA . VAL D 1 145 ? 11.632 30.504 86.449 1.00 64.98 222 VAL D CA 1
ATOM 6998 C C . VAL D 1 145 ? 11.174 31.155 87.746 1.00 65.46 222 VAL D C 1
ATOM 6999 O O . VAL D 1 145 ? 10.011 31.039 88.135 1.00 65.65 222 VAL D O 1
ATOM 7003 N N . GLU D 1 146 ? 12.090 31.845 88.413 1.00 65.67 223 GLU D N 1
ATOM 7004 C CA . GLU D 1 146 ? 11.753 32.501 89.664 1.00 66.65 223 GLU D CA 1
ATOM 7005 C C . GLU D 1 146 ? 11.456 33.973 89.428 1.00 66.39 223 GLU D C 1
ATOM 7006 O O . GLU D 1 146 ? 12.360 34.773 89.198 1.00 66.44 223 GLU D O 1
ATOM 7012 N N . ASN D 1 147 ? 10.172 34.313 89.475 1.00 66.40 224 ASN D N 1
ATOM 7013 C CA . ASN D 1 147 ? 9.716 35.683 89.279 1.00 66.24 224 ASN D CA 1
ATOM 7014 C C . ASN D 1 147 ? 9.969 36.183 87.858 1.00 65.16 224 ASN D C 1
ATOM 7015 O O . ASN D 1 147 ? 10.361 37.333 87.652 1.00 65.20 224 ASN D O 1
ATOM 7020 N N . GLY D 1 148 ? 9.745 35.312 86.880 1.00 64.18 225 GLY D N 1
ATOM 7021 C CA . GLY D 1 148 ? 9.936 35.691 85.491 1.00 62.43 225 GLY D CA 1
ATOM 7022 C C . GLY D 1 148 ? 11.365 35.627 84.990 1.00 61.46 225 GLY D C 1
ATOM 7023 O O . GLY D 1 148 ? 11.647 36.042 83.867 1.00 61.45 225 GLY D O 1
ATOM 7024 N N . LYS D 1 149 ? 12.270 35.106 85.809 1.00 60.80 226 LYS D N 1
ATOM 7025 C CA . LYS D 1 149 ? 13.670 35.002 85.414 1.00 60.45 226 LYS D CA 1
ATOM 7026 C C . LYS D 1 149 ? 14.231 33.609 85.675 1.00 59.99 226 LYS D C 1
ATOM 7027 O O . LYS D 1 149 ? 13.817 32.924 86.611 1.00 59.27 226 LYS D O 1
ATOM 7033 N N . VAL D 1 150 ? 15.176 33.197 84.839 1.00 59.91 227 VAL D N 1
ATOM 7034 C CA . VAL D 1 150 ? 15.804 31.891 84.980 1.00 61.05 227 VAL D CA 1
ATOM 7035 C C . VAL D 1 150 ? 16.940 31.966 85.993 1.00 61.56 227 VAL D C 1
ATOM 7036 O O . VAL D 1 150 ? 17.889 32.730 85.821 1.00 61.58 227 VAL D O 1
ATOM 7040 N N . VAL D 1 151 ? 16.838 31.169 87.050 1.00 62.60 228 VAL D N 1
ATOM 7041 C CA . VAL D 1 151 ? 17.858 31.149 88.088 1.00 63.87 228 VAL D CA 1
ATOM 7042 C C . VAL D 1 151 ? 18.169 29.720 88.515 1.00 64.57 228 VAL D C 1
ATOM 7043 O O . VAL D 1 151 ? 18.821 29.493 89.535 1.00 64.58 228 VAL D O 1
ATOM 7047 N N . GLY D 1 152 ? 17.699 28.759 87.728 1.00 65.11 229 GLY D N 1
ATOM 7048 C CA . GLY D 1 152 ? 17.943 27.365 88.045 1.00 66.49 229 GLY D CA 1
ATOM 7049 C C . GLY D 1 152 ? 17.807 26.469 86.830 1.00 67.57 229 GLY D C 1
ATOM 7050 O O . GLY D 1 152 ? 17.164 26.838 85.847 1.00 67.05 229 GLY D O 1
ATOM 7051 N N . TRP D 1 153 ? 18.419 25.292 86.894 1.00 68.90 230 TRP D N 1
ATOM 7052 C CA . TRP D 1 153 ? 18.352 24.343 85.793 1.00 69.98 230 TRP D CA 1
ATOM 7053 C C . TRP D 1 153 ? 18.112 22.927 86.296 1.00 70.44 230 TRP D C 1
ATOM 7054 O O . TRP D 1 153 ? 18.996 22.307 86.889 1.00 70.27 230 TRP D O 1
ATOM 7065 N N . TYR D 1 154 ? 16.904 22.429 86.055 1.00 70.77 231 TYR D N 1
ATOM 7066 C CA . TYR D 1 154 ? 16.524 21.086 86.459 1.00 71.01 231 TYR D CA 1
ATOM 7067 C C . TYR D 1 154 ? 16.962 20.122 85.363 1.00 71.94 231 TYR D C 1
ATOM 7068 O O . TYR D 1 154 ? 16.226 19.873 84.409 1.00 72.15 231 TYR D O 1
ATOM 7077 N N . THR D 1 155 ? 18.174 19.594 85.500 1.00 72.87 232 THR D N 1
ATOM 7078 C CA . THR D 1 155 ? 18.723 18.662 84.524 1.00 74.43 232 THR D CA 1
ATOM 7079 C C . THR D 1 155 ? 19.467 17.530 85.217 1.00 75.27 232 THR D C 1
ATOM 7080 O O . THR D 1 155 ? 19.897 17.667 86.362 1.00 75.23 232 THR D O 1
ATOM 7084 N N . GLY D 1 156 ? 19.618 16.412 84.514 1.00 75.74 233 GLY D N 1
ATOM 7085 C CA . GLY D 1 156 ? 20.317 15.274 85.078 1.00 75.98 233 GLY D CA 1
ATOM 7086 C C . GLY D 1 156 ? 21.660 15.067 84.408 1.00 76.22 233 GLY D C 1
ATOM 7087 O O . GLY D 1 156 ? 22.251 13.991 84.499 1.00 76.40 233 GLY D O 1
ATOM 7088 N N . TRP D 1 157 ? 22.141 16.104 83.731 1.00 76.22 234 TRP D N 1
ATOM 7089 C CA . TRP D 1 157 ? 23.420 16.040 83.037 1.00 76.83 234 TRP D CA 1
ATOM 7090 C C . TRP D 1 157 ? 24.197 17.342 83.175 1.00 76.47 234 TRP D C 1
ATOM 7091 O O . TRP D 1 157 ? 23.900 18.326 82.497 1.00 77.23 234 TRP D O 1
ATOM 7102 N N . ARG D 1 158 ? 25.191 17.338 84.058 1.00 75.53 235 ARG D N 1
ATOM 7103 C CA . ARG D 1 158 ? 26.031 18.509 84.289 1.00 74.48 235 ARG D CA 1
ATOM 7104 C C . ARG D 1 158 ? 25.216 19.797 84.363 1.00 73.42 235 ARG D C 1
ATOM 7105 O O . ARG D 1 158 ? 25.254 20.618 83.447 1.00 72.65 235 ARG D O 1
ATOM 7113 N N . ALA D 1 159 ? 24.483 19.969 85.458 1.00 72.40 236 ALA D N 1
ATOM 7114 C CA . ALA D 1 159 ? 23.658 21.156 85.648 1.00 71.07 236 ALA D CA 1
ATOM 7115 C C . ALA D 1 159 ? 24.508 22.352 86.059 1.00 69.83 236 ALA D C 1
ATOM 7116 O O . ALA D 1 159 ? 23.980 23.399 86.435 1.00 69.66 236 ALA D O 1
ATOM 7118 N N . ASP D 1 160 ? 25.825 22.194 85.978 1.00 68.63 237 ASP D N 1
ATOM 7119 C CA . ASP D 1 160 ? 26.744 23.261 86.349 1.00 67.69 237 ASP D CA 1
ATOM 7120 C C . ASP D 1 160 ? 26.968 24.255 85.215 1.00 66.65 237 ASP D C 1
ATOM 7121 O O . ASP D 1 160 ? 27.028 25.464 85.446 1.00 66.63 237 ASP D O 1
ATOM 7126 N N . ARG D 1 161 ? 27.093 23.743 83.992 1.00 65.02 238 ARG D N 1
ATOM 7127 C CA . ARG D 1 161 ? 27.315 24.592 82.823 1.00 62.48 238 ARG D CA 1
ATOM 7128 C C . ARG D 1 161 ? 26.378 25.797 82.833 1.00 60.64 238 ARG D C 1
ATOM 7129 O O . ARG D 1 161 ? 25.213 25.682 83.216 1.00 60.59 238 ARG D O 1
ATOM 7137 N N . PRO D 1 162 ? 26.886 26.973 82.423 1.00 58.61 239 PRO D N 1
ATOM 7138 C CA . PRO D 1 162 ? 26.122 28.223 82.375 1.00 57.27 239 PRO D CA 1
ATOM 7139 C C . PRO D 1 162 ? 24.679 28.023 81.922 1.00 56.45 239 PRO D C 1
ATOM 7140 O O . PRO D 1 162 ? 23.738 28.454 82.593 1.00 55.38 239 PRO D O 1
ATOM 7144 N N . PHE D 1 163 ? 24.511 27.367 80.780 1.00 54.74 240 PHE D N 1
ATOM 7145 C CA . PHE D 1 163 ? 23.183 27.101 80.252 1.00 52.30 240 PHE D CA 1
ATOM 7146 C C . PHE D 1 163 ? 22.973 25.593 80.172 1.00 51.40 240 PHE D C 1
ATOM 7147 O O . PHE D 1 163 ? 23.385 24.947 79.207 1.00 51.29 240 PHE D O 1
ATOM 7155 N N . ALA D 1 164 ? 22.339 25.038 81.201 1.00 49.31 241 ALA D N 1
ATOM 7156 C CA . ALA D 1 164 ? 22.076 23.605 81.261 1.00 48.95 241 ALA D CA 1
ATOM 7157 C C . ALA D 1 164 ? 20.744 23.274 80.596 1.00 48.20 241 ALA D C 1
ATOM 7158 O O . ALA D 1 164 ? 19.770 22.933 81.266 1.00 47.60 241 ALA D O 1
ATOM 7160 N N . ILE D 1 165 ? 20.702 23.373 79.273 1.00 47.20 242 ILE D N 1
ATOM 7161 C CA . ILE D 1 165 ? 19.472 23.092 78.552 1.00 45.95 242 ILE D CA 1
ATOM 7162 C C . ILE D 1 165 ? 19.743 22.301 77.273 1.00 44.86 242 ILE D C 1
ATOM 7163 O O . ILE D 1 165 ? 20.826 22.391 76.689 1.00 45.42 242 ILE D O 1
ATOM 7168 N N . ASP D 1 166 ? 18.756 21.517 76.850 1.00 43.52 243 ASP D N 1
ATOM 7169 C CA . ASP D 1 166 ? 18.881 20.694 75.651 1.00 40.52 243 ASP D CA 1
ATOM 7170 C C . ASP D 1 166 ? 18.755 21.515 74.367 1.00 39.05 243 ASP D C 1
ATOM 7171 O O . ASP D 1 166 ? 18.162 22.596 74.355 1.00 38.08 243 ASP D O 1
ATOM 7176 N N . MET D 1 167 ? 19.316 20.990 73.285 1.00 37.29 244 MET D N 1
ATOM 7177 C CA . MET D 1 167 ? 19.282 21.663 71.992 1.00 35.02 244 MET D CA 1
ATOM 7178 C C . MET D 1 167 ? 17.848 21.980 71.578 1.00 33.01 244 MET D C 1
ATOM 7179 O O . MET D 1 167 ? 17.579 23.005 70.950 1.00 32.53 244 MET D O 1
ATOM 7184 N N . ALA D 1 168 ? 16.926 21.099 71.942 1.00 31.22 245 ALA D N 1
ATOM 7185 C CA . ALA D 1 168 ? 15.526 21.279 71.594 1.00 31.14 245 ALA D CA 1
ATOM 7186 C C . ALA D 1 168 ? 14.763 22.162 72.571 1.00 31.70 245 ALA D C 1
ATOM 7187 O O . ALA D 1 168 ? 13.554 22.337 72.431 1.00 28.72 245 ALA D O 1
ATOM 7189 N N . GLY D 1 169 ? 15.464 22.733 73.547 1.00 33.66 246 GLY D N 1
ATOM 7190 C CA . GLY D 1 169 ? 14.790 23.562 74.533 1.00 35.05 246 GLY D CA 1
ATOM 7191 C C . GLY D 1 169 ? 14.840 25.074 74.379 1.00 35.72 246 GLY D C 1
ATOM 7192 O O . GLY D 1 169 ? 14.295 25.787 75.221 1.00 37.25 246 GLY D O 1
ATOM 7193 N N . PHE D 1 170 ? 15.468 25.582 73.323 1.00 35.46 247 PHE D N 1
ATOM 7194 C CA . PHE D 1 170 ? 15.550 27.031 73.152 1.00 35.69 247 PHE D CA 1
ATOM 7195 C C . PHE D 1 170 ? 15.387 27.514 71.717 1.00 36.89 247 PHE D C 1
ATOM 7196 O O . PHE D 1 170 ? 15.406 26.729 70.772 1.00 37.90 247 PHE D O 1
ATOM 7204 N N . ALA D 1 171 ? 15.230 28.825 71.574 1.00 37.99 248 ALA D N 1
ATOM 7205 C CA . ALA D 1 171 ? 15.078 29.463 70.274 1.00 38.21 248 ALA D CA 1
ATOM 7206 C C . ALA D 1 171 ? 15.828 30.789 70.326 1.00 38.68 248 ALA D C 1
ATOM 7207 O O . ALA D 1 171 ? 15.896 31.425 71.378 1.00 38.57 248 ALA D O 1
ATOM 7209 N N . VAL D 1 172 ? 16.386 31.204 69.195 1.00 38.52 249 VAL D N 1
ATOM 7210 C CA . VAL D 1 172 ? 17.128 32.457 69.136 1.00 38.88 249 VAL D CA 1
ATOM 7211 C C . VAL D 1 172 ? 16.572 33.360 68.040 1.00 40.45 249 VAL D C 1
ATOM 7212 O O . VAL D 1 172 ? 16.257 32.894 66.942 1.00 39.97 249 VAL D O 1
ATOM 7216 N N . SER D 1 173 ? 16.451 34.652 68.335 1.00 39.46 250 SER D N 1
ATOM 7217 C CA . SER D 1 173 ? 15.941 35.594 67.346 1.00 40.06 250 SER D CA 1
ATOM 7218 C C . SER D 1 173 ? 16.942 35.669 66.195 1.00 38.48 250 SER D C 1
ATOM 7219 O O . SER D 1 173 ? 18.140 35.461 66.390 1.00 37.37 250 SER D O 1
ATOM 7222 N N . LEU D 1 174 ? 16.448 35.953 64.997 1.00 38.80 251 LEU D N 1
ATOM 7223 C CA . LEU D 1 174 ? 17.312 36.043 63.828 1.00 40.23 251 LEU D CA 1
ATOM 7224 C C . LEU D 1 174 ? 18.303 37.198 63.974 1.00 42.14 251 LEU D C 1
ATOM 7225 O O . LEU D 1 174 ? 19.452 37.106 63.535 1.00 41.82 251 LEU D O 1
ATOM 7230 N N . GLN D 1 175 ? 17.853 38.280 64.603 1.00 43.53 252 GLN D N 1
ATOM 7231 C CA . GLN D 1 175 ? 18.692 39.456 64.811 1.00 44.98 252 GLN D CA 1
ATOM 7232 C C . GLN D 1 175 ? 19.934 39.112 65.626 1.00 44.02 252 GLN D C 1
ATOM 7233 O O . GLN D 1 175 ? 21.044 39.515 65.276 1.00 43.68 252 GLN D O 1
ATOM 7239 N N . VAL D 1 176 ? 19.741 38.367 66.711 1.00 43.44 253 VAL D N 1
ATOM 7240 C CA . VAL D 1 176 ? 20.846 37.967 67.576 1.00 43.93 253 VAL D CA 1
ATOM 7241 C C . VAL D 1 176 ? 21.873 37.132 66.815 1.00 44.15 253 VAL D C 1
ATOM 7242 O O . VAL D 1 176 ? 23.081 37.283 67.015 1.00 44.02 253 VAL D O 1
ATOM 7246 N N . ILE D 1 177 ? 21.384 36.245 65.952 1.00 43.72 254 ILE D N 1
ATOM 7247 C CA . ILE D 1 177 ? 22.253 35.379 65.161 1.00 43.51 254 ILE D CA 1
ATOM 7248 C C . ILE D 1 177 ? 23.081 36.191 64.169 1.00 44.48 254 ILE D C 1
ATOM 7249 O O . ILE D 1 177 ? 24.251 35.894 63.931 1.00 45.33 254 ILE D O 1
ATOM 7254 N N . LEU D 1 178 ? 22.463 37.212 63.587 1.00 45.81 255 LEU D N 1
ATOM 7255 C CA . LEU D 1 178 ? 23.142 38.064 62.619 1.00 47.60 255 LEU D CA 1
ATOM 7256 C C . LEU D 1 178 ? 24.143 39.010 63.284 1.00 48.70 255 LEU D C 1
ATOM 7257 O O . LEU D 1 178 ? 25.234 39.236 62.759 1.00 48.39 255 LEU D O 1
ATOM 7262 N N . SER D 1 179 ? 23.768 39.556 64.438 1.00 49.68 256 SER D N 1
ATOM 7263 C CA . SER D 1 179 ? 24.628 40.484 65.168 1.00 51.17 256 SER D CA 1
ATOM 7264 C C . SER D 1 179 ? 25.800 39.771 65.843 1.00 50.88 256 SER D C 1
ATOM 7265 O O . SER D 1 179 ? 26.716 40.413 66.359 1.00 50.26 256 SER D O 1
ATOM 7268 N N . ASN D 1 180 ? 25.762 38.444 65.837 1.00 50.45 257 ASN D N 1
ATOM 7269 C CA . ASN D 1 180 ? 26.818 37.636 66.437 1.00 50.56 257 ASN D CA 1
ATOM 7270 C C . ASN D 1 180 ? 27.256 36.587 65.426 1.00 49.95 257 ASN D C 1
ATOM 7271 O O . ASN D 1 180 ? 27.047 35.392 65.624 1.00 50.94 257 ASN D O 1
ATOM 7276 N N . PRO D 1 181 ? 27.883 37.029 64.327 1.00 49.81 258 PRO D N 1
ATOM 7277 C CA . PRO D 1 181 ? 28.363 36.159 63.251 1.00 49.21 258 PRO D CA 1
ATOM 7278 C C . PRO D 1 181 ? 29.352 35.071 63.660 1.00 49.64 258 PRO D C 1
ATOM 7279 O O . PRO D 1 181 ? 29.495 34.071 62.958 1.00 49.44 258 PRO D O 1
ATOM 7283 N N . LYS D 1 182 ? 30.030 35.260 64.788 1.00 49.80 259 LYS D N 1
ATOM 7284 C CA . LYS D 1 182 ? 31.007 34.283 65.259 1.00 49.41 259 LYS D CA 1
ATOM 7285 C C . LYS D 1 182 ? 30.402 33.194 66.137 1.00 48.95 259 LYS D C 1
ATOM 7286 O O . LYS D 1 182 ? 31.036 32.166 66.387 1.00 48.50 259 LYS D O 1
ATOM 7292 N N . ALA D 1 183 ? 29.179 33.421 66.609 1.00 47.90 260 ALA D N 1
ATOM 7293 C CA . ALA D 1 183 ? 28.500 32.449 67.459 1.00 47.04 260 ALA D CA 1
ATOM 7294 C C . ALA D 1 183 ? 28.172 31.186 66.666 1.00 46.44 260 ALA D C 1
ATOM 7295 O O . ALA D 1 183 ? 27.202 31.144 65.909 1.00 46.64 260 ALA D O 1
ATOM 7297 N N . VAL D 1 184 ? 28.987 30.156 66.852 1.00 45.12 261 VAL D N 1
ATOM 7298 C CA . VAL D 1 184 ? 28.801 28.897 66.147 1.00 44.40 261 VAL D CA 1
ATOM 7299 C C . VAL D 1 184 ? 28.999 27.738 67.121 1.00 44.30 261 VAL D C 1
ATOM 7300 O O . VAL D 1 184 ? 29.553 27.927 68.199 1.00 43.14 261 VAL D O 1
ATOM 7304 N N . PHE D 1 185 ? 28.538 26.546 66.751 1.00 44.59 262 PHE D N 1
ATOM 7305 C CA . PHE D 1 185 ? 28.702 25.382 67.617 1.00 45.32 262 PHE D CA 1
ATOM 7306 C C . PHE D 1 185 ? 30.109 24.796 67.465 1.00 46.73 262 PHE D C 1
ATOM 7307 O O . PHE D 1 185 ? 30.552 24.501 66.355 1.00 46.18 262 PHE D O 1
ATOM 7315 N N . LYS D 1 186 ? 30.811 24.643 68.584 1.00 49.58 263 LYS D N 1
ATOM 7316 C CA . LYS D 1 186 ? 32.161 24.086 68.570 1.00 52.12 263 LYS D CA 1
ATOM 7317 C C . LYS D 1 186 ? 32.115 22.605 68.913 1.00 53.48 263 LYS D C 1
ATOM 7318 O O . LYS D 1 186 ? 31.528 22.211 69.921 1.00 52.51 263 LYS D O 1
ATOM 7324 N N . ARG D 1 187 ? 32.740 21.787 68.072 1.00 55.55 264 ARG D N 1
ATOM 7325 C CA . ARG D 1 187 ? 32.757 20.346 68.290 1.00 59.30 264 ARG D CA 1
ATOM 7326 C C . ARG D 1 187 ? 33.898 19.935 69.215 1.00 63.11 264 ARG D C 1
ATOM 7327 O O . ARG D 1 187 ? 33.784 18.960 69.959 1.00 64.30 264 ARG D O 1
ATOM 7335 N N . ARG D 1 188 ? 34.995 20.686 69.171 1.00 66.81 265 ARG D N 1
ATOM 7336 C CA . ARG D 1 188 ? 36.150 20.392 70.008 1.00 70.92 265 ARG D CA 1
ATOM 7337 C C . ARG D 1 188 ? 35.870 20.685 71.478 1.00 73.39 265 ARG D C 1
ATOM 7338 O O . ARG D 1 188 ? 36.791 20.743 72.294 1.00 73.90 265 ARG D O 1
ATOM 7346 N N . GLY D 1 189 ? 34.596 20.870 71.812 1.00 75.60 266 GLY D N 1
ATOM 7347 C CA . GLY D 1 189 ? 34.228 21.150 73.188 1.00 78.26 266 GLY D CA 1
ATOM 7348 C C . GLY D 1 189 ? 34.726 20.070 74.130 1.00 80.14 266 GLY D C 1
ATOM 7349 O O . GLY D 1 189 ? 34.680 18.883 73.803 1.00 80.04 266 GLY D O 1
ATOM 7350 N N . SER D 1 190 ? 35.207 20.482 75.300 1.00 81.99 267 SER D N 1
ATOM 7351 C CA . SER D 1 190 ? 35.718 19.542 76.293 1.00 83.33 267 SER D CA 1
ATOM 7352 C C . SER D 1 190 ? 34.646 18.533 76.692 1.00 84.28 267 SER D C 1
ATOM 7353 O O . SER D 1 190 ? 34.727 17.354 76.341 1.00 84.56 267 SER D O 1
ATOM 7356 N N . GLN D 1 191 ? 33.642 19.005 77.425 1.00 85.12 268 GLN D N 1
ATOM 7357 C CA . GLN D 1 191 ? 32.551 18.147 77.872 1.00 85.53 268 GLN D CA 1
ATOM 7358 C C . GLN D 1 191 ? 31.738 17.672 76.672 1.00 84.37 268 GLN D C 1
ATOM 7359 O O . GLN D 1 191 ? 31.437 18.451 75.767 1.00 84.40 268 GLN D O 1
ATOM 7365 N N . PRO D 1 192 ? 31.373 16.381 76.649 1.00 83.40 269 PRO D N 1
ATOM 7366 C CA . PRO D 1 192 ? 30.590 15.806 75.552 1.00 82.29 269 PRO D CA 1
ATOM 7367 C C . PRO D 1 192 ? 29.332 16.616 75.244 1.00 80.83 269 PRO D C 1
ATOM 7368 O O . PRO D 1 192 ? 29.111 17.021 74.102 1.00 81.49 269 PRO D O 1
ATOM 7372 N N . GLY D 1 193 ? 28.514 16.847 76.267 1.00 78.50 270 GLY D N 1
ATOM 7373 C CA . GLY D 1 193 ? 27.290 17.608 76.084 1.00 75.15 270 GLY D CA 1
ATOM 7374 C C . GLY D 1 193 ? 27.377 18.999 76.681 1.00 72.84 270 GLY D C 1
ATOM 7375 O O . GLY D 1 193 ? 26.847 19.256 77.762 1.00 72.77 270 GLY D O 1
ATOM 7376 N N . MET D 1 194 ? 28.041 19.905 75.972 1.00 70.22 271 MET D N 1
ATOM 7377 C CA . MET D 1 194 ? 28.201 21.272 76.449 1.00 67.27 271 MET D CA 1
ATOM 7378 C C . MET D 1 194 ? 28.112 22.270 75.295 1.00 64.68 271 MET D C 1
ATOM 7379 O O . MET D 1 194 ? 28.297 23.473 75.485 1.00 64.73 271 MET D O 1
ATOM 7384 N N . GLN D 1 195 ? 27.825 21.766 74.098 1.00 60.97 272 GLN D N 1
ATOM 7385 C CA . GLN D 1 195 ? 27.710 22.616 72.920 1.00 57.09 272 GLN D CA 1
ATOM 7386 C C . GLN D 1 195 ? 26.649 23.694 73.095 1.00 54.87 272 GLN D C 1
ATOM 7387 O O . GLN D 1 195 ? 26.839 24.832 72.667 1.00 53.92 272 GLN D O 1
ATOM 7393 N N . GLU D 1 196 ? 25.534 23.337 73.722 1.00 52.55 273 GLU D N 1
ATOM 7394 C CA . GLU D 1 196 ? 24.461 24.297 73.952 1.00 51.18 273 GLU D CA 1
ATOM 7395 C C . GLU D 1 196 ? 24.991 25.471 74.768 1.00 51.17 273 GLU D C 1
ATOM 7396 O O . GLU D 1 196 ? 24.781 26.633 74.416 1.00 49.44 273 GLU D O 1
ATOM 7402 N N . SER D 1 197 ? 25.678 25.153 75.861 1.00 50.98 274 SER D N 1
ATOM 7403 C CA . SER D 1 197 ? 26.241 26.164 76.747 1.00 51.06 274 SER D CA 1
ATOM 7404 C C . SER D 1 197 ? 27.245 27.058 76.025 1.00 50.42 274 SER D C 1
ATOM 7405 O O . SER D 1 197 ? 27.083 28.277 75.985 1.00 50.41 274 SER D O 1
ATOM 7408 N N . ASP D 1 198 ? 28.277 26.441 75.456 1.00 50.29 275 ASP D N 1
ATOM 7409 C CA . ASP D 1 198 ? 29.321 27.164 74.735 1.00 49.56 275 ASP D CA 1
ATOM 7410 C C . ASP D 1 198 ? 28.754 28.102 73.676 1.00 49.14 275 ASP D C 1
ATOM 7411 O O . ASP D 1 198 ? 29.329 29.156 73.397 1.00 48.86 275 ASP D O 1
ATOM 7416 N N . PHE D 1 199 ? 27.626 27.711 73.088 1.00 48.11 276 PHE D N 1
ATOM 7417 C CA . PHE D 1 199 ? 26.963 28.509 72.058 1.00 46.60 276 PHE D CA 1
ATOM 7418 C C . PHE D 1 199 ? 26.196 29.664 72.697 1.00 46.31 276 PHE D C 1
ATOM 7419 O O . PHE D 1 199 ? 26.456 30.835 72.413 1.00 45.38 276 PHE D O 1
ATOM 7427 N N . LEU D 1 200 ? 25.250 29.318 73.564 1.00 47.15 277 LEU D N 1
ATOM 7428 C CA . LEU D 1 200 ? 24.422 30.307 74.243 1.00 48.02 277 LEU D CA 1
ATOM 7429 C C . LEU D 1 200 ? 25.248 31.291 75.064 1.00 48.81 277 LEU D C 1
ATOM 7430 O O . LEU D 1 200 ? 24.824 32.422 75.295 1.00 48.04 277 LEU D O 1
ATOM 7435 N N . LYS D 1 201 ? 26.423 30.854 75.507 1.00 50.02 278 LYS D N 1
ATOM 7436 C CA . LYS D 1 201 ? 27.305 31.704 76.301 1.00 51.41 278 LYS D CA 1
ATOM 7437 C C . LYS D 1 201 ? 27.648 32.956 75.501 1.00 52.07 278 LYS D C 1
ATOM 7438 O O . LYS D 1 201 ? 27.606 34.072 76.024 1.00 51.94 278 LYS D O 1
ATOM 7444 N N . GLN D 1 202 ? 27.970 32.756 74.225 1.00 52.58 279 GLN D N 1
ATOM 7445 C CA . GLN D 1 202 ? 28.318 33.850 73.325 1.00 53.19 279 GLN D CA 1
ATOM 7446 C C . GLN D 1 202 ? 27.080 34.650 72.934 1.00 52.82 279 GLN D C 1
ATOM 7447 O O . GLN D 1 202 ? 27.142 35.866 72.773 1.00 52.59 279 GLN D O 1
ATOM 7453 N N . ILE D 1 203 ? 25.956 33.957 72.787 1.00 53.83 280 ILE D N 1
ATOM 7454 C CA . ILE D 1 203 ? 24.699 34.589 72.395 1.00 53.82 280 ILE D CA 1
ATOM 7455 C C . ILE D 1 203 ? 24.251 35.666 73.379 1.00 52.79 280 ILE D C 1
ATOM 7456 O O . ILE D 1 203 ? 24.291 36.852 73.061 1.00 53.07 280 ILE D O 1
ATOM 7461 N N . THR D 1 204 ? 23.817 35.247 74.567 1.00 52.01 281 THR D N 1
ATOM 7462 C CA . THR D 1 204 ? 23.350 36.177 75.591 1.00 51.96 281 THR D CA 1
ATOM 7463 C C . THR D 1 204 ? 23.713 35.725 77.011 1.00 51.79 281 THR D C 1
ATOM 7464 O O . THR D 1 204 ? 24.676 34.982 77.216 1.00 51.27 281 THR D O 1
ATOM 7468 N N . THR D 1 205 ? 22.932 36.185 77.986 1.00 51.42 282 THR D N 1
ATOM 7469 C CA . THR D 1 205 ? 23.148 35.844 79.389 1.00 52.07 282 THR D CA 1
ATOM 7470 C C . THR D 1 205 ? 21.884 35.226 79.981 1.00 52.76 282 THR D C 1
ATOM 7471 O O . THR D 1 205 ? 20.782 35.452 79.482 1.00 53.66 282 THR D O 1
ATOM 7475 N N . VAL D 1 206 ? 22.042 34.463 81.057 1.00 53.67 283 VAL D N 1
ATOM 7476 C CA . VAL D 1 206 ? 20.903 33.817 81.693 1.00 55.26 283 VAL D CA 1
ATOM 7477 C C . VAL D 1 206 ? 19.811 34.813 82.078 1.00 56.70 283 VAL D C 1
ATOM 7478 O O . VAL D 1 206 ? 18.623 34.534 81.913 1.00 56.56 283 VAL D O 1
ATOM 7482 N N . GLU D 1 207 ? 20.215 35.976 82.584 1.00 58.43 284 GLU D N 1
ATOM 7483 C CA . GLU D 1 207 ? 19.260 37.0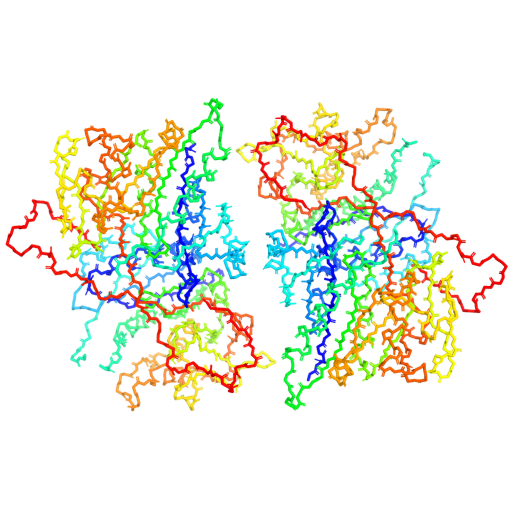00 83.003 1.00 59.79 284 GLU D CA 1
ATOM 7484 C C . GLU D 1 207 ? 18.434 37.528 81.835 1.00 59.94 284 GLU D C 1
ATOM 7485 O O . GLU D 1 207 ? 17.397 38.160 82.037 1.00 59.48 284 GLU D O 1
ATOM 7491 N N . GLU D 1 208 ? 18.896 37.265 80.616 1.00 60.50 285 GLU D N 1
ATOM 7492 C CA . GLU D 1 208 ? 18.202 37.720 79.416 1.00 60.30 285 GLU D CA 1
ATOM 7493 C C . GLU D 1 208 ? 17.268 36.660 78.832 1.00 60.00 285 GLU D C 1
ATOM 7494 O O . GLU D 1 208 ? 16.450 36.961 77.960 1.00 61.03 285 GLU D O 1
ATOM 7500 N N . LEU D 1 209 ? 17.389 35.426 79.315 1.00 58.45 286 LEU D N 1
ATOM 7501 C CA . LEU D 1 209 ? 16.560 34.326 78.831 1.00 57.03 286 LEU D CA 1
ATOM 7502 C C . LEU D 1 209 ? 15.074 34.583 79.062 1.00 56.41 286 LEU D C 1
ATOM 7503 O O . LEU D 1 209 ? 14.669 35.007 80.140 1.00 56.22 286 LEU D O 1
ATOM 7508 N N . GLU D 1 210 ? 14.270 34.320 78.035 1.00 55.95 287 GLU D N 1
ATOM 7509 C CA . GLU D 1 210 ? 12.821 34.520 78.094 1.00 55.19 287 GLU D CA 1
ATOM 7510 C C . GLU D 1 210 ? 12.076 33.200 78.322 1.00 54.74 287 GLU D C 1
ATOM 7511 O O . GLU D 1 210 ? 11.815 32.454 77.377 1.00 54.88 287 GLU D O 1
ATOM 7517 N N . PRO D 1 211 ? 11.721 32.898 79.582 1.00 54.78 288 PRO D N 1
ATOM 7518 C CA . PRO D 1 211 ? 11.007 31.662 79.922 1.00 54.52 288 PRO D CA 1
ATOM 7519 C C . PRO D 1 211 ? 9.681 31.508 79.182 1.00 54.53 288 PRO D C 1
ATOM 7520 O O . PRO D 1 211 ? 8.870 32.435 79.138 1.00 54.30 288 PRO D O 1
ATOM 7524 N N . LYS D 1 212 ? 9.466 30.328 78.609 1.00 53.20 289 LYS D N 1
ATOM 7525 C CA . LYS D 1 212 ? 8.238 30.048 77.876 1.00 52.49 289 LYS D CA 1
ATOM 7526 C C . LYS D 1 212 ? 7.481 28.887 78.510 1.00 51.67 289 LYS D C 1
ATOM 7527 O O . LYS D 1 212 ? 7.902 28.343 79.531 1.00 50.45 289 LYS D O 1
ATOM 7533 N N . ALA D 1 213 ? 6.358 28.519 77.902 1.00 51.31 290 ALA D N 1
ATOM 7534 C CA . ALA D 1 213 ? 5.536 27.424 78.401 1.00 51.88 290 ALA D CA 1
ATOM 7535 C C . ALA D 1 213 ? 5.153 27.628 79.869 1.00 51.51 290 ALA D C 1
ATOM 7536 O O . ALA D 1 213 ? 5.560 26.856 80.738 1.00 51.02 290 ALA D O 1
ATOM 7538 N N . ASN D 1 214 ? 4.366 28.669 80.133 1.00 52.30 291 ASN D N 1
ATOM 7539 C CA . ASN D 1 214 ? 3.917 28.990 81.489 1.00 52.45 291 ASN D CA 1
ATOM 7540 C C . ASN D 1 214 ? 5.056 28.993 82.503 1.00 52.44 291 ASN D C 1
ATOM 7541 O O . ASN D 1 214 ? 4.987 28.310 83.525 1.00 52.55 291 ASN D O 1
ATOM 7546 N N . ASN D 1 215 ? 6.101 29.762 82.218 1.00 51.67 292 ASN D N 1
ATOM 7547 C CA . ASN D 1 215 ? 7.247 29.854 83.114 1.00 51.37 292 ASN D CA 1
ATOM 7548 C C . ASN D 1 215 ? 7.927 28.504 83.312 1.00 50.57 292 ASN D C 1
ATOM 7549 O O . ASN D 1 215 ? 8.283 28.130 84.433 1.00 49.76 292 ASN D O 1
ATOM 7554 N N . CYS D 1 216 ? 8.101 27.779 82.213 1.00 48.04 293 CYS D N 1
ATOM 7555 C CA . CYS D 1 216 ? 8.742 26.475 82.242 1.00 46.64 293 CYS D CA 1
ATOM 7556 C C . CYS D 1 216 ? 8.042 25.478 83.155 1.00 45.00 293 CYS D C 1
ATOM 7557 O O . CYS D 1 216 ? 8.687 24.796 83.949 1.00 45.03 293 CYS D O 1
ATOM 7560 N N . THR D 1 217 ? 6.720 25.399 83.044 1.00 44.02 294 THR D N 1
ATOM 7561 C CA . THR D 1 217 ? 5.956 24.453 83.848 1.00 43.86 294 THR D CA 1
ATOM 7562 C C . THR D 1 217 ? 5.234 23.447 82.950 1.00 43.46 294 THR D C 1
ATOM 7563 O O . THR D 1 217 ? 4.575 22.529 83.438 1.00 43.94 294 THR D O 1
ATOM 7567 N N . LYS D 1 218 ? 5.362 23.624 81.637 1.00 43.15 295 LYS D N 1
ATOM 7568 C CA . LYS D 1 218 ? 4.730 22.722 80.674 1.00 40.97 295 LYS D CA 1
ATOM 7569 C C . LYS D 1 218 ? 5.742 22.117 79.706 1.00 39.54 295 LYS D C 1
ATOM 7570 O O . LYS D 1 218 ? 6.708 22.768 79.308 1.00 37.68 295 LYS D O 1
ATOM 7576 N N . VAL D 1 219 ? 5.517 20.861 79.335 1.00 38.28 296 VAL D N 1
ATOM 7577 C CA . VAL D 1 219 ? 6.396 20.185 78.392 1.00 36.29 296 VAL D CA 1
ATOM 7578 C C . VAL D 1 219 ? 5.650 20.131 77.062 1.00 34.66 296 VAL D C 1
ATOM 7579 O O . VAL D 1 219 ? 4.640 19.437 76.927 1.00 33.85 296 VAL D O 1
ATOM 7583 N N . LEU D 1 220 ? 6.148 20.889 76.091 1.00 33.34 297 LEU D N 1
ATOM 7584 C CA . LEU D 1 220 ? 5.528 20.973 74.773 1.00 32.89 297 LEU D CA 1
ATOM 7585 C C . LEU D 1 220 ? 6.418 20.377 73.692 1.00 32.39 297 LEU D C 1
ATOM 7586 O O . LEU D 1 220 ? 6.140 20.518 72.504 1.00 32.43 297 LEU D O 1
ATOM 7591 N N . VAL D 1 221 ? 7.497 19.726 74.110 1.00 32.50 298 VAL D N 1
ATOM 7592 C CA . VAL D 1 221 ? 8.428 19.107 73.177 1.00 33.10 298 VAL D CA 1
ATOM 7593 C C . VAL D 1 221 ? 9.063 17.904 73.855 1.00 33.99 298 VAL D C 1
ATOM 7594 O O . VAL D 1 221 ? 9.381 17.956 75.045 1.00 32.65 298 VAL D O 1
ATOM 7598 N N . TRP D 1 222 ? 9.238 16.820 73.101 1.00 31.88 299 TRP D N 1
ATOM 7599 C CA . TRP D 1 222 ? 9.822 15.595 73.643 1.00 32.45 299 TRP D CA 1
ATOM 7600 C C . TRP D 1 222 ? 10.972 15.077 72.779 1.00 33.46 299 TRP D C 1
ATOM 7601 O O . TRP D 1 222 ? 10.949 15.194 71.550 1.00 30.06 299 TRP D O 1
ATOM 7612 N N . HIS D 1 223 ? 11.964 14.485 73.432 1.00 34.83 300 HIS D N 1
ATOM 7613 C CA . HIS D 1 223 ? 13.138 13.947 72.755 1.00 38.99 300 HIS D CA 1
ATOM 7614 C C . HIS D 1 223 ? 12.953 12.467 72.445 1.00 40.88 300 HIS D C 1
ATOM 7615 O O . HIS D 1 223 ? 13.675 11.624 72.981 1.00 44.16 300 HIS D O 1
ATOM 7622 N N . THR D 1 224 ? 11.991 12.160 71.578 1.00 40.51 301 THR D N 1
ATOM 7623 C CA . THR D 1 224 ? 11.691 10.784 71.181 1.00 39.75 301 THR D CA 1
ATOM 7624 C C . THR D 1 224 ? 12.735 10.189 70.235 1.00 41.52 301 THR D C 1
ATOM 7625 O O . THR D 1 224 ? 13.046 10.772 69.194 1.00 43.91 301 THR D O 1
ATOM 7629 N N . ARG D 1 225 ? 13.268 9.024 70.597 1.00 40.48 302 ARG D N 1
ATOM 7630 C CA . ARG D 1 225 ? 14.272 8.343 69.780 1.00 40.03 302 ARG D CA 1
ATOM 7631 C C . ARG D 1 225 ? 13.690 7.011 69.305 1.00 36.97 302 ARG D C 1
ATOM 7632 O O . ARG D 1 225 ? 13.293 6.168 70.110 1.00 35.18 302 ARG D O 1
ATOM 7640 N N . THR D 1 226 ? 13.644 6.828 67.991 1.00 35.37 303 THR D N 1
ATOM 7641 C CA . THR D 1 226 ? 13.085 5.620 67.402 1.00 33.05 303 THR D CA 1
ATOM 7642 C C . THR D 1 226 ? 14.005 4.406 67.478 1.00 31.63 303 THR D C 1
ATOM 7643 O O . THR D 1 226 ? 15.192 4.499 67.170 1.00 30.83 303 THR D O 1
ATOM 7647 N N . GLU D 1 227 ? 13.447 3.266 67.880 1.00 29.49 304 GLU D N 1
ATOM 7648 C CA . GLU D 1 227 ? 14.219 2.033 67.974 1.00 30.38 304 GLU D CA 1
ATOM 7649 C C . GLU D 1 227 ? 14.833 1.680 66.629 1.00 30.70 304 GLU D C 1
ATOM 7650 O O . GLU D 1 227 ? 14.237 1.920 65.578 1.00 29.58 304 GLU D O 1
ATOM 7656 N N . LYS D 1 228 ? 16.025 1.102 66.672 1.00 27.47 305 LYS D N 1
ATOM 7657 C CA . LYS D 1 228 ? 16.715 0.695 65.463 1.00 27.61 305 LYS D CA 1
ATOM 7658 C C . LYS D 1 228 ? 15.842 -0.327 64.740 1.00 24.86 305 LYS D C 1
ATOM 7659 O O . LYS D 1 228 ? 15.259 -1.205 65.370 1.00 20.10 305 LYS D O 1
ATOM 7665 N N . VAL D 1 229 ? 15.747 -0.203 63.420 1.00 22.42 306 VAL D N 1
ATOM 7666 C CA . VAL D 1 229 ? 14.931 -1.114 62.630 1.00 20.90 306 VAL D CA 1
ATOM 7667 C C . VAL D 1 229 ? 15.527 -2.513 62.472 1.00 20.50 306 VAL D C 1
ATOM 7668 O O . VAL D 1 229 ? 16.712 -2.673 62.170 1.00 20.44 306 VAL D O 1
ATOM 7672 N N . ASN D 1 230 ? 14.687 -3.521 62.674 1.00 19.74 307 ASN D N 1
ATOM 7673 C CA . ASN D 1 230 ? 15.105 -4.916 62.530 1.00 18.10 307 ASN D CA 1
ATOM 7674 C C . ASN D 1 230 ? 15.057 -5.292 61.050 1.00 18.36 307 ASN D C 1
ATOM 7675 O O . ASN D 1 230 ? 13.991 -5.291 60.447 1.00 16.07 307 ASN D O 1
ATOM 7680 N N . LEU D 1 231 ? 16.212 -5.590 60.464 1.00 15.22 308 LEU D N 1
ATOM 7681 C CA . LEU D 1 231 ? 16.281 -5.975 59.058 1.00 16.23 308 LEU D CA 1
ATOM 7682 C C . LEU D 1 231 ? 16.834 -7.392 58.880 1.00 16.37 308 LEU D C 1
ATOM 7683 O O . LEU D 1 231 ? 17.335 -7.745 57.804 1.00 16.76 308 LEU D O 1
ATOM 7688 N N . ALA D 1 232 ? 16.728 -8.201 59.931 1.00 16.61 309 ALA D N 1
ATOM 7689 C CA . ALA D 1 232 ? 17.230 -9.578 59.909 1.00 16.85 309 ALA D CA 1
ATOM 7690 C C . ALA D 1 232 ? 16.640 -10.430 58.780 1.00 16.63 309 ALA D C 1
ATOM 7691 O O . ALA D 1 232 ? 17.299 -11.330 58.252 1.00 17.49 309 ALA D O 1
ATOM 7693 N N . ASN D 1 233 ? 15.399 -10.140 58.408 1.00 15.06 310 ASN D N 1
ATOM 7694 C CA . ASN D 1 233 ? 14.727 -10.899 57.357 1.00 16.13 310 ASN D CA 1
ATOM 7695 C C . ASN D 1 233 ? 14.702 -10.223 55.988 1.00 16.42 310 ASN D C 1
ATOM 7696 O O . ASN D 1 233 ? 13.993 -10.671 55.090 1.00 17.93 310 ASN D O 1
ATOM 7701 N N . GLU D 1 234 ? 15.485 -9.156 55.835 1.00 16.74 311 GLU D N 1
ATOM 7702 C CA . GLU D 1 234 ? 15.569 -8.407 54.576 1.00 17.35 311 GLU D CA 1
ATOM 7703 C C . GLU D 1 234 ? 16.278 -9.218 53.478 1.00 18.02 311 GLU D C 1
ATOM 7704 O O . GLU D 1 234 ? 17.429 -9.630 53.639 1.00 20.27 311 GLU D O 1
ATOM 7710 N N . PRO D 1 235 ? 15.602 -9.450 52.338 1.00 20.46 312 PRO D N 1
ATOM 7711 C CA . PRO D 1 235 ? 16.198 -10.220 51.242 1.00 20.36 312 PRO D CA 1
ATOM 7712 C C . PRO D 1 235 ? 17.487 -9.610 50.708 1.00 23.82 312 PRO D C 1
ATOM 7713 O O . PRO D 1 235 ? 17.670 -8.390 50.730 1.00 20.55 312 PRO D O 1
ATOM 7717 N N . LYS D 1 236 ? 18.368 -10.472 50.214 1.00 23.91 313 LYS D N 1
ATOM 7718 C CA . LYS D 1 236 ? 19.645 -10.044 49.670 1.00 27.33 313 LYS D CA 1
ATOM 7719 C C . LYS D 1 236 ? 19.810 -10.535 48.231 1.00 29.73 313 LYS D C 1
ATOM 7720 O O . LYS D 1 236 ? 20.305 -9.806 47.368 1.00 31.94 313 LYS D O 1
ATOM 7726 N N . TYR D 1 237 ? 19.378 -11.761 47.960 1.00 29.79 314 TYR D N 1
ATOM 7727 C CA . TYR D 1 237 ? 19.526 -12.306 46.616 1.00 31.58 314 TYR D CA 1
ATOM 7728 C C . TYR D 1 237 ? 18.226 -12.441 45.817 1.00 32.47 314 TYR D C 1
ATOM 7729 O O . TYR D 1 237 ? 18.093 -11.832 44.752 1.00 36.34 314 TYR D O 1
ATOM 7738 N N . HIS D 1 238 ? 17.269 -13.217 46.308 1.00 32.32 315 HIS D N 1
ATOM 7739 C CA . HIS D 1 238 ? 16.000 -13.353 45.590 1.00 33.06 315 HIS D CA 1
ATOM 7740 C C . HIS D 1 238 ? 15.129 -12.153 45.979 1.00 32.21 315 HIS D C 1
ATOM 7741 O O . HIS D 1 238 ? 14.220 -12.258 46.803 1.00 32.13 315 HIS D O 1
ATOM 7748 N N . LEU D 1 239 ? 15.429 -11.014 45.362 1.00 30.42 316 LEU D N 1
ATOM 7749 C CA . LEU D 1 239 ? 14.757 -9.749 45.640 1.00 29.77 316 LEU D CA 1
ATOM 7750 C C . LEU D 1 239 ? 13.335 -9.608 45.099 1.00 30.08 316 LEU D C 1
ATOM 7751 O O . LEU D 1 239 ? 12.875 -10.412 44.288 1.00 29.87 316 LEU D O 1
ATOM 7756 N N . ASP D 1 240 ? 12.642 -8.575 45.574 1.00 28.62 317 ASP D N 1
ATOM 7757 C CA . ASP D 1 240 ? 11.281 -8.277 45.133 1.00 28.27 317 ASP D CA 1
ATOM 7758 C C . ASP D 1 240 ? 11.465 -7.800 43.690 1.00 28.63 317 ASP D C 1
ATOM 7759 O O . ASP D 1 240 ? 12.521 -7.281 43.342 1.00 28.93 317 ASP D O 1
ATOM 7764 N N . THR D 1 241 ? 10.455 -7.979 42.850 1.00 32.44 318 THR D N 1
ATOM 7765 C CA . THR D 1 241 ? 10.555 -7.572 41.451 1.00 35.07 318 THR D CA 1
ATOM 7766 C C . THR D 1 241 ? 10.456 -6.061 41.254 1.00 36.59 318 THR D C 1
ATOM 7767 O O . THR D 1 241 ? 10.706 -5.549 40.159 1.00 38.13 318 THR D O 1
ATOM 7771 N N . VAL D 1 242 ? 10.104 -5.344 42.314 1.00 35.07 319 VAL D N 1
ATOM 7772 C CA . VAL D 1 242 ? 9.960 -3.897 42.230 1.00 34.61 319 VAL D CA 1
ATOM 7773 C C . VAL D 1 242 ? 10.852 -3.212 43.259 1.00 33.56 319 VAL D C 1
ATOM 7774 O O . VAL D 1 242 ? 11.101 -3.758 44.331 1.00 32.88 319 VAL D O 1
ATOM 7778 N N . LYS D 1 243 ? 11.334 -2.021 42.919 1.00 31.92 320 LYS D N 1
ATOM 7779 C CA . LYS D 1 243 ? 12.181 -1.250 43.814 1.00 30.49 320 LYS D CA 1
ATOM 7780 C C . LYS D 1 243 ? 11.279 -0.278 44.562 1.00 29.52 320 LYS D C 1
ATOM 7781 O O . LYS D 1 243 ? 10.548 0.498 43.947 1.00 28.98 320 LYS D O 1
ATOM 7787 N N . ILE D 1 244 ? 11.324 -0.325 45.888 1.00 24.81 321 ILE D N 1
ATOM 7788 C CA . ILE D 1 244 ? 10.474 0.538 46.694 1.00 22.02 321 ILE D CA 1
ATOM 7789 C C . ILE D 1 244 ? 11.227 1.357 47.734 1.00 20.40 321 ILE D C 1
ATOM 7790 O O . ILE D 1 244 ? 11.980 0.818 48.536 1.00 16.58 321 ILE D O 1
ATOM 7795 N N . GLU D 1 245 ? 11.013 2.668 47.706 1.00 17.48 322 GLU D N 1
ATOM 7796 C CA . GLU D 1 245 ? 11.646 3.568 48.655 1.00 15.63 322 GLU D CA 1
ATOM 7797 C C . GLU D 1 245 ? 10.863 3.547 49.969 1.00 15.44 322 GLU D C 1
ATOM 7798 O O . GLU D 1 245 ? 9.623 3.611 49.980 1.00 13.60 322 GLU D O 1
ATOM 7804 N N . VAL D 1 246 ? 11.594 3.446 51.074 1.00 15.33 323 VAL D N 1
ATOM 7805 C CA . VAL D 1 246 ? 10.989 3.405 52.401 1.00 14.43 323 VAL D CA 1
ATOM 7806 C C . VAL D 1 246 ? 11.591 4.494 53.297 1.00 15.02 323 VAL D C 1
ATOM 7807 O O . VAL D 1 246 ? 10.897 4.967 54.222 1.00 15.14 323 VAL D O 1
#

CATH classification: 3.90.550.10

Organism: Homo sapiens (NCBI:txid9606)

Nearest PDB structures (foldseek):
  2d0j-assembly2_D  TM=1.000E+00  e=4.294E-50  Homo sapiens
  1v84-assembly1_B  TM=9.680E-01  e=3.428E-36  Homo sapiens
  1v84-assembly1_A  TM=9.654E-01  e=4.398E-36  Homo sapiens
  3cu0-assembly1_B  TM=9.342E-01  e=9.949E-32  Homo sapiens
  1kws-assembly1_A  TM=9.543E-01  e=7.299E-31  Homo sapiens